Protein AF-A0A1Y6CDS1-F1 (afdb_monomer_lite)

pLDDT: mean 72.77, std 28.08, range [21.25, 98.88]

InterPro domains:
  IPR047794 Peptidase C45-like [NF040521] (581-925)

Secondary structure (DSSP, 8-state):
-----S-SSSSSSSSSSSS--------------------PPP------------------------------------------TT-----------------------------------------------------------------------------PPPPPPPBTTB-TT-EEEEEEES-SEE-TT----EEEEEEEEETTEEPPPSSS--BS--EEPPPPPPPP-SSS-TT-EEEEEEES-SEE-TT----EEEEEEEEETTEEPPPSSS--BS--EEPPPP-PPPBTTBPTT-EEEEEEES-SEEEBTBPPPEEEEEEEEETTEEPPPSSS--BS--EEE--------------TT-PPPEEEEE--SS-TT----EEEEE--SS---TT-TTSS----------S-PPP-EEEEETTEEEEE-BSSS-B-----------PPPTHHHHTTSSSS----------TT-PPPP-S-----------PPPPPBTTBPTT-EEEEEEES-SEE-TT----EEEEEEEEETTEEEE-SS--BS--EE---TT-SEEEEE-SSSEEEEEEGGG---HHHHHHHHHHHHHHH-TTHHHHHHHHHHHHHTTS-HHHHHHHHHHHHHHS-HHHHHHHHHHHTTS---S--TTSS---HHHHHHHHTHHHH---EEEEEEE-GGGBTTSS-EEEEEEE----TT-HHHH-EEEEEEEETTEEEEEEEETT--S-SEEEETT--EEEEEE----PPP--TT-B-HHHHHHHHHHH--SHHHHHHHHH-TT--BSS-EEEEEE-SS-EEEEEE----SSS---EEEE-TTPPBGGG-----TTEEEE-SS--BTTS---STT-HHHHHHHHHHHHHHHHHHTTSSBPHHHHHHHHT--SSSS---GGGT-SS-TTEEEEEEEETTTTEEEEEE--SSSPPSSPPPEEE----

Organism: NCBI:txid1513793

Radius of gyration: 52.81 Å; chains: 1; bounding box: 143×82×189 Å

Foldseek 3Di:
DDDDDPPDDPPPPPPPPDDDDDDDDDDDDDDDDDDDDDDDDDDDDDDDDDDDDDDDDDDDDDDDDDDDDDDDDDDDDDDDDDDDPPDDDDDDDDDDDDDDDDDDDDDDDDDDDDDDDDDDDDDDDDDDDDDDDDDDDDDDDDDDDDDDDDDDDDDDDDDDDDPDDPDADAQVPARAFGKDKAKAWQDQEAEAPDDTDIDIWIWHDHRNDTHPTPDDGDHRHYYYDDDPQQDAQVPHRAFGKDKAKAWQDQEDEAVDDTDIDIWIWHHGRNDIDPIPDDGDHRHYYHDDDPQQDAQVPHGAFGKDKAKAWQDQEDEPPDDTDIDIWMWGDHRNDIHPTPDDGDHRHYYHDYPPPPPPPPPDDDDPDDDDWDWDWDDDPPDPPDPDIDIDTDDDPDDDDPPPPPPDPDDDDDDDDDDPDADWDWDDDPFFTFTWGDDDPDTDGDDDTDGDDDDDDPVVVVVVPPDDDDPDPDDDDDDDDDDDDDDDDDDDDDDDDDDDQAAQVVHDQFDKDKAKAFQDQEDEVPDDTDIDIWMFGTGRRDTDTDDDGDHNHYYYPDPPLQQWDWDDPVQATEIEGHVVSVDALLQSLQSLLLVCCSVPVLLFQLLLLQCCQQDVVDDVVVLLVLLVLQLVLDDPSVNSSLNSNQVNWDDDDPDRNPSGAHSSSLSCVLLVVLPGQWWKKKKWFAAQQAPLNFIKIKIWTQGDLGPVSSQLVFFYWYWYHDDVKIKIAGGGRSHDFHQWMAIPLRKIKHKHAAALPDDFDRHLAYRLRRLLVVCSRPDRAQVSSLVSSQPPNHHHRGFIWMWIGAGGATWIFGQQCDDPDQLRGTDIGGLCAQFPPPDDNPDPRMDIDINYDTHPSHRGPPVPQLLRVLLVVLLSVLSVVVVVVPHQYLVSSVCNQLDDDDDFADDSSNNGNDHPRGQKMWIANNNVRWIWMFGDNDPDRDSDTDIDTDPRDD

Structure (mmCIF, N/CA/C/O backbone):
data_AF-A0A1Y6CDS1-F1
#
_entry.id   AF-A0A1Y6CDS1-F1
#
loop_
_atom_site.group_PDB
_atom_site.id
_atom_site.type_symbol
_atom_site.label_atom_id
_atom_site.label_alt_id
_atom_site.label_comp_id
_atom_site.label_asym_id
_atom_site.label_entity_id
_atom_site.label_seq_id
_atom_site.pdbx_PDB_ins_code
_atom_site.Cartn_x
_atom_site.Cartn_y
_atom_site.Cartn_z
_atom_site.occupancy
_atom_site.B_iso_or_equiv
_atom_site.auth_seq_id
_atom_site.auth_comp_id
_atom_site.auth_asym_id
_atom_site.auth_atom_id
_atom_site.pdbx_PDB_model_num
ATOM 1 N N . MET A 1 1 ? 65.192 -17.144 19.925 1.00 30.67 1 MET A N 1
ATOM 2 C CA . MET A 1 1 ? 65.001 -17.007 18.468 1.00 30.67 1 MET A CA 1
ATOM 3 C C . MET A 1 1 ? 63.596 -17.455 18.135 1.00 30.67 1 MET A C 1
ATOM 5 O O . MET A 1 1 ? 63.322 -18.624 18.333 1.00 30.67 1 MET A O 1
ATOM 9 N N . ASN A 1 2 ? 62.664 -16.650 17.655 1.00 31.05 2 ASN A N 1
ATOM 10 C CA . ASN A 1 2 ? 62.454 -15.200 17.602 1.00 31.05 2 ASN A CA 1
ATOM 11 C C . ASN A 1 2 ? 60.965 -15.099 17.187 1.00 31.05 2 ASN A C 1
ATOM 13 O O . ASN A 1 2 ? 60.544 -15.869 16.333 1.00 31.05 2 ASN A O 1
ATOM 17 N N . LEU A 1 3 ? 60.076 -14.391 17.891 1.00 29.58 3 LEU A N 1
ATOM 18 C CA . LEU A 1 3 ? 59.946 -12.927 17.916 1.00 29.58 3 LEU A CA 1
ATOM 19 C C . LEU A 1 3 ? 59.874 -12.325 16.499 1.00 29.58 3 LEU A C 1
ATOM 21 O O . LEU A 1 3 ? 60.777 -12.537 15.702 1.00 29.58 3 LEU A O 1
ATOM 25 N N . LEU A 1 4 ? 58.842 -11.501 16.283 1.00 28.30 4 LEU A N 1
ATOM 26 C CA . LEU A 1 4 ? 58.468 -10.733 15.081 1.00 28.30 4 LEU A CA 1
ATOM 27 C C . LEU A 1 4 ? 57.552 -11.434 14.064 1.00 28.30 4 LEU A C 1
ATOM 29 O O . LEU A 1 4 ? 58.023 -12.067 13.132 1.00 28.30 4 LEU A O 1
ATOM 33 N N . GLN A 1 5 ? 56.246 -11.159 14.162 1.00 34.09 5 GLN A N 1
ATOM 34 C CA . GLN A 1 5 ? 55.555 -10.303 13.177 1.00 34.09 5 GLN A CA 1
ATOM 35 C C . GLN A 1 5 ? 54.137 -9.929 13.661 1.00 34.09 5 GLN A C 1
ATOM 37 O O . GLN A 1 5 ? 53.120 -10.347 13.127 1.00 34.09 5 GLN A O 1
ATOM 42 N N . LYS A 1 6 ? 54.089 -9.091 14.705 1.00 34.03 6 LYS A N 1
ATOM 43 C CA . LYS A 1 6 ? 52.921 -8.260 15.067 1.00 34.03 6 LYS A CA 1
ATOM 44 C C . LYS A 1 6 ? 53.262 -6.757 15.059 1.00 34.03 6 LYS A C 1
ATOM 46 O O . LYS A 1 6 ? 52.641 -5.968 15.752 1.00 34.03 6 LYS A O 1
ATOM 51 N N . TYR A 1 7 ? 54.254 -6.350 14.263 1.00 37.78 7 TYR A N 1
ATOM 52 C CA . TYR A 1 7 ? 54.673 -4.948 14.127 1.00 37.78 7 TYR A CA 1
ATOM 53 C C . TYR A 1 7 ? 55.080 -4.628 12.680 1.00 37.78 7 TYR A C 1
ATOM 55 O O . TYR A 1 7 ? 56.269 -4.543 12.401 1.00 37.78 7 TYR A O 1
ATOM 63 N N . VAL A 1 8 ? 54.114 -4.465 11.762 1.00 34.59 8 VAL A N 1
ATOM 64 C CA . VAL A 1 8 ? 54.304 -3.759 10.466 1.00 34.59 8 VAL A CA 1
ATOM 65 C C . VAL A 1 8 ? 53.003 -3.063 10.006 1.00 34.59 8 VAL A C 1
ATOM 67 O O . VAL A 1 8 ? 52.673 -3.074 8.831 1.00 34.59 8 VAL A O 1
ATOM 70 N N . PHE A 1 9 ? 52.222 -2.448 10.903 1.00 32.97 9 PHE A N 1
ATOM 71 C CA . PHE A 1 9 ? 51.027 -1.685 10.471 1.00 32.97 9 PHE A CA 1
ATOM 72 C C . PHE A 1 9 ? 50.912 -0.268 11.048 1.00 32.97 9 PHE A C 1
ATOM 74 O O . PHE A 1 9 ? 49.863 0.354 10.968 1.00 32.97 9 PHE A O 1
ATOM 81 N N . VAL A 1 10 ? 52.006 0.280 11.592 1.00 32.72 10 VAL A N 1
ATOM 82 C CA . VAL A 1 10 ? 52.036 1.654 12.146 1.00 32.72 10 VAL A CA 1
ATOM 83 C C . VAL A 1 10 ? 53.147 2.521 11.518 1.00 32.72 10 VAL A C 1
ATOM 85 O O . VAL A 1 10 ? 53.391 3.640 11.942 1.00 32.72 10 VAL A O 1
ATOM 88 N N . ALA A 1 11 ? 53.803 2.059 10.448 1.00 31.08 11 ALA A N 1
ATOM 89 C CA . ALA A 1 11 ? 54.889 2.807 9.793 1.00 31.08 11 ALA A CA 1
ATOM 90 C C . ALA A 1 11 ? 54.659 3.091 8.296 1.00 31.08 11 ALA A C 1
ATOM 92 O O . ALA A 1 11 ? 55.613 3.364 7.578 1.00 31.08 11 ALA A O 1
ATOM 93 N N . LEU A 1 12 ? 53.407 3.044 7.824 1.00 33.62 12 LEU A N 1
ATOM 94 C CA . LEU A 1 12 ? 53.051 3.336 6.423 1.00 33.62 12 LEU A CA 1
ATOM 95 C C . LEU A 1 12 ? 51.894 4.338 6.266 1.00 33.62 12 LEU A C 1
ATOM 97 O O . LEU A 1 12 ? 51.407 4.540 5.162 1.00 33.62 12 LEU A O 1
ATOM 101 N N . LEU A 1 13 ? 51.498 5.014 7.353 1.00 31.75 13 LEU A N 1
ATOM 102 C CA . LEU A 1 13 ? 50.462 6.059 7.334 1.00 31.75 13 LEU A CA 1
ATOM 103 C C . LEU A 1 13 ? 50.968 7.457 7.743 1.00 31.75 13 LEU A C 1
ATOM 105 O O . LEU A 1 13 ? 50.176 8.361 7.972 1.00 31.75 13 LEU A O 1
ATOM 109 N N . MET A 1 14 ? 52.289 7.651 7.829 1.00 31.33 14 MET A N 1
ATOM 110 C CA . MET A 1 14 ? 52.924 8.929 8.199 1.00 31.33 14 MET A CA 1
ATOM 111 C C . MET A 1 14 ? 53.945 9.378 7.140 1.00 31.33 14 MET A C 1
ATOM 113 O O . MET A 1 14 ? 55.064 9.765 7.464 1.00 31.33 14 MET A O 1
ATOM 117 N N . SER A 1 15 ? 53.570 9.299 5.858 1.00 33.44 15 SER A N 1
ATOM 118 C CA . SER A 1 15 ? 54.351 9.888 4.755 1.00 33.44 15 SER A CA 1
ATOM 119 C C . SER A 1 15 ? 53.526 10.326 3.531 1.00 33.44 15 SER A C 1
ATOM 121 O O . SER A 1 15 ? 54.093 10.463 2.454 1.00 33.44 15 SER A O 1
ATOM 123 N N . VAL A 1 16 ? 52.209 10.559 3.659 1.00 35.75 16 VAL A N 1
ATOM 124 C CA . VAL A 1 16 ? 51.350 11.026 2.535 1.00 35.75 16 VAL A CA 1
ATOM 125 C C . VAL A 1 16 ? 50.538 12.287 2.891 1.00 35.75 16 VAL A C 1
ATOM 127 O O . VAL A 1 16 ? 49.523 12.588 2.283 1.00 35.75 16 VAL A O 1
ATOM 130 N N . LEU A 1 17 ? 50.991 13.088 3.861 1.00 31.84 17 LEU A N 1
ATOM 131 C CA . LEU A 1 17 ? 50.391 14.402 4.153 1.00 31.84 17 LEU A CA 1
ATOM 132 C C . LEU A 1 17 ? 51.458 15.482 4.369 1.00 31.84 17 LEU A C 1
ATOM 134 O O . LEU A 1 17 ? 51.485 16.168 5.387 1.00 31.84 17 LEU A O 1
ATOM 138 N N . SER A 1 18 ? 52.352 15.646 3.392 1.00 36.25 18 SER A N 1
ATOM 139 C CA . SER A 1 18 ? 53.103 16.897 3.243 1.00 36.25 18 SER A CA 1
ATOM 140 C C . SER A 1 18 ? 53.527 17.135 1.793 1.00 36.25 18 SER A C 1
ATOM 142 O O . SER A 1 18 ? 54.712 17.121 1.495 1.00 36.25 18 SER A O 1
ATOM 144 N N . GLU A 1 19 ? 52.577 17.338 0.881 1.00 33.22 19 GLU A N 1
ATOM 145 C CA . GLU A 1 19 ? 52.862 17.947 -0.428 1.00 33.22 19 GLU A CA 1
ATOM 146 C C . GLU A 1 19 ? 51.554 18.308 -1.143 1.00 33.22 19 GLU A C 1
ATOM 148 O O . GLU A 1 19 ? 51.016 17.513 -1.904 1.00 33.22 19 GLU A O 1
ATOM 153 N N . SER A 1 20 ? 50.992 19.485 -0.840 1.00 30.84 20 SER A N 1
ATOM 154 C CA . SER A 1 20 ? 50.128 20.280 -1.744 1.00 30.84 20 SER A CA 1
ATOM 155 C C . SER A 1 20 ? 49.550 21.492 -1.005 1.00 30.84 20 SER A C 1
ATOM 157 O O . SER A 1 20 ? 48.398 21.536 -0.594 1.00 30.84 20 SER A O 1
ATOM 159 N N . LEU A 1 21 ? 50.386 22.513 -0.821 1.00 31.80 21 LEU A N 1
ATOM 160 C CA . LEU A 1 21 ? 49.933 23.868 -0.501 1.00 31.80 21 LEU A CA 1
ATOM 161 C C . LEU A 1 21 ? 50.878 24.851 -1.188 1.00 31.80 21 LEU A C 1
ATOM 163 O O . LEU A 1 21 ? 51.827 25.362 -0.595 1.00 31.80 21 LEU A O 1
ATOM 167 N N . THR A 1 22 ? 50.666 25.068 -2.487 1.00 31.73 22 THR A N 1
ATOM 168 C CA . THR A 1 22 ? 51.135 26.275 -3.181 1.00 31.73 22 THR A CA 1
ATOM 169 C C . THR A 1 22 ? 50.365 26.490 -4.485 1.00 31.73 22 THR A C 1
ATOM 171 O O . THR A 1 22 ? 50.250 25.568 -5.283 1.00 31.73 22 THR A O 1
ATOM 174 N N . ALA A 1 23 ? 49.942 27.746 -4.688 1.00 29.72 23 ALA A N 1
ATOM 175 C CA . ALA A 1 23 ? 49.238 28.328 -5.841 1.00 29.72 23 ALA A CA 1
ATOM 176 C C . ALA A 1 23 ? 47.753 27.913 -5.976 1.00 29.72 23 ALA A C 1
ATOM 178 O O . ALA A 1 23 ? 47.429 26.744 -5.904 1.00 29.72 23 ALA A O 1
ATOM 179 N N . GLN A 1 24 ? 46.783 28.812 -6.159 1.00 29.00 24 GLN A N 1
ATOM 180 C CA . GLN A 1 24 ? 46.848 30.111 -6.822 1.00 29.00 24 GLN A CA 1
ATOM 181 C C . GLN A 1 24 ? 45.654 30.978 -6.387 1.00 29.00 24 GLN A C 1
ATOM 183 O O . GLN A 1 24 ? 44.514 30.526 -6.381 1.00 29.00 24 GLN A O 1
ATOM 188 N N . ASN A 1 25 ? 45.938 32.236 -6.050 1.00 34.72 25 ASN A N 1
ATOM 189 C CA . ASN A 1 25 ? 44.962 33.319 -6.090 1.00 34.72 25 ASN A CA 1
ATOM 190 C C . ASN A 1 25 ? 44.491 33.506 -7.535 1.00 34.72 25 ASN A C 1
ATOM 192 O O . ASN A 1 25 ? 45.342 33.605 -8.416 1.00 34.72 25 ASN A O 1
ATOM 196 N N . ASN A 1 26 ? 43.184 33.651 -7.738 1.00 29.58 26 ASN A N 1
ATOM 197 C CA . ASN A 1 26 ? 42.614 34.570 -8.720 1.00 29.58 26 ASN A CA 1
ATOM 198 C C . ASN A 1 26 ? 41.191 34.924 -8.277 1.00 29.58 26 ASN A C 1
ATOM 200 O O . ASN A 1 26 ? 40.305 34.074 -8.234 1.00 29.58 26 ASN A O 1
ATOM 204 N N . SER A 1 27 ? 41.025 36.188 -7.902 1.00 36.16 27 SER A N 1
ATOM 205 C CA . SER A 1 27 ? 39.757 36.897 -7.946 1.00 36.16 27 SER A CA 1
ATOM 206 C C . SER A 1 27 ? 39.415 37.189 -9.408 1.00 36.16 27 SER A C 1
ATOM 208 O O . SER A 1 27 ? 40.322 37.452 -10.196 1.00 36.16 27 SER A O 1
ATOM 210 N N . ASP A 1 28 ? 38.137 37.118 -9.770 1.00 33.81 28 ASP A N 1
ATOM 211 C CA . ASP A 1 28 ? 37.371 38.242 -10.329 1.00 33.81 28 ASP A CA 1
ATOM 212 C C . ASP A 1 28 ? 36.031 37.749 -10.905 1.00 33.81 28 ASP A C 1
ATOM 214 O O . ASP A 1 28 ? 35.936 36.662 -11.466 1.00 33.81 28 ASP A O 1
ATOM 218 N N . ASP A 1 29 ? 35.025 38.610 -10.742 1.00 36.62 29 ASP A N 1
ATOM 219 C CA . ASP A 1 29 ? 33.719 38.657 -11.408 1.00 36.62 29 ASP A CA 1
ATOM 220 C C . ASP A 1 29 ? 32.744 37.480 -11.261 1.00 36.62 29 ASP A C 1
ATOM 222 O O . ASP A 1 29 ? 32.836 36.466 -11.942 1.00 36.62 29 ASP A O 1
ATOM 226 N N . LEU A 1 30 ? 31.690 37.719 -10.472 1.00 31.25 30 LEU A N 1
ATOM 227 C CA . LEU A 1 30 ? 30.304 37.518 -10.910 1.00 31.25 30 LEU A CA 1
ATOM 228 C C . LEU A 1 30 ? 29.365 38.299 -9.978 1.00 31.25 30 LEU A C 1
ATOM 230 O O . LEU A 1 30 ? 29.076 37.905 -8.850 1.00 31.25 30 LEU A O 1
ATOM 234 N N . SER A 1 31 ? 28.915 39.451 -10.467 1.00 36.12 31 SER A N 1
ATOM 235 C CA . SER A 1 31 ? 27.817 40.228 -9.902 1.00 36.12 31 SER A CA 1
ATOM 236 C C . SER A 1 31 ? 26.490 39.486 -10.088 1.00 36.12 31 SER A C 1
ATOM 238 O O . SER A 1 31 ? 26.097 39.223 -11.227 1.00 36.12 31 SER A O 1
ATOM 240 N N . LEU A 1 32 ? 25.771 39.224 -8.996 1.00 32.91 32 LEU A N 1
ATOM 241 C CA . LEU A 1 32 ? 24.348 38.881 -9.017 1.00 32.91 32 LEU A CA 1
ATOM 242 C C . LEU A 1 32 ? 23.558 39.920 -8.203 1.00 32.91 32 LEU A C 1
ATOM 244 O O . LEU A 1 32 ? 24.098 40.449 -7.229 1.00 32.91 32 LEU A O 1
ATOM 248 N N . PRO A 1 33 ? 22.331 40.265 -8.629 1.00 42.03 33 PRO A N 1
ATOM 249 C CA . PRO A 1 33 ? 21.587 41.386 -8.079 1.00 42.03 33 PRO A CA 1
ATOM 250 C C . PRO A 1 33 ? 20.858 41.025 -6.780 1.00 42.03 33 PRO A C 1
ATOM 252 O O . PRO A 1 33 ? 20.282 39.946 -6.650 1.00 42.03 33 PRO A O 1
ATOM 255 N N . ASP A 1 34 ? 20.865 41.987 -5.858 1.00 33.12 34 ASP A N 1
ATOM 256 C CA . ASP A 1 34 ? 19.945 42.088 -4.729 1.00 33.12 34 ASP A CA 1
ATOM 257 C C . ASP A 1 34 ? 18.492 42.052 -5.226 1.00 33.12 34 ASP A C 1
ATOM 259 O O . ASP A 1 34 ? 18.121 42.843 -6.094 1.00 33.12 34 ASP A O 1
ATOM 263 N N . ASP A 1 35 ? 17.668 41.156 -4.679 1.00 36.34 35 ASP A N 1
ATOM 264 C CA . ASP A 1 35 ? 16.498 41.562 -3.892 1.00 36.34 35 ASP A CA 1
ATOM 265 C C . ASP A 1 35 ? 15.653 40.360 -3.418 1.00 36.34 35 ASP A C 1
ATOM 267 O O . ASP A 1 35 ? 15.370 39.420 -4.154 1.00 36.34 35 ASP A O 1
ATOM 271 N N . GLN A 1 36 ? 15.168 40.504 -2.180 1.00 36.31 36 GLN A N 1
ATOM 272 C CA . GLN A 1 36 ? 14.103 39.754 -1.494 1.00 36.31 36 GLN A CA 1
ATOM 273 C C . GLN A 1 36 ? 14.438 38.346 -0.982 1.00 36.31 36 GLN A C 1
ATOM 275 O O . GLN A 1 36 ? 14.423 37.379 -1.720 1.00 36.31 36 GLN A O 1
ATOM 280 N N . PHE A 1 37 ? 14.632 38.227 0.335 1.00 32.88 37 PHE A N 1
ATOM 281 C CA . PHE A 1 37 ? 13.743 37.462 1.224 1.00 32.88 37 PHE A CA 1
ATOM 282 C C . PHE A 1 37 ? 14.155 37.731 2.680 1.00 32.88 37 PHE A C 1
ATOM 284 O O . PHE A 1 37 ? 15.256 37.403 3.116 1.00 32.88 37 PHE A O 1
ATOM 291 N N . GLY A 1 38 ? 13.266 38.377 3.437 1.00 34.47 38 GLY A N 1
ATOM 292 C CA . GLY A 1 38 ? 13.415 38.541 4.878 1.00 34.47 38 GLY A CA 1
ATOM 293 C C . GLY A 1 38 ? 12.983 37.269 5.602 1.00 34.47 38 GLY A C 1
ATOM 294 O O . GLY A 1 38 ? 11.814 36.899 5.537 1.00 34.47 38 GLY A O 1
ATOM 295 N N . ALA A 1 39 ? 13.907 36.640 6.326 1.00 31.64 39 ALA A N 1
ATOM 296 C CA . ALA A 1 39 ? 13.623 35.594 7.305 1.00 31.64 39 ALA A CA 1
ATOM 297 C C . ALA A 1 39 ? 14.321 35.932 8.641 1.00 31.64 39 ALA A C 1
ATOM 299 O O . ALA A 1 39 ? 15.433 36.470 8.628 1.00 31.64 39 ALA A O 1
ATOM 300 N N . PRO A 1 40 ? 13.685 35.679 9.801 1.00 40.97 40 PRO A N 1
ATOM 301 C CA . PRO A 1 40 ? 14.217 36.083 11.097 1.00 40.97 40 PRO A CA 1
ATOM 302 C C . PRO A 1 40 ? 15.314 35.131 11.601 1.00 40.97 40 PRO A C 1
ATOM 304 O O . PRO A 1 40 ? 15.153 33.914 11.634 1.00 40.97 40 PRO A O 1
ATOM 307 N N . LEU A 1 41 ? 16.422 35.726 12.047 1.00 26.31 41 LEU A N 1
ATOM 308 C CA . LEU A 1 41 ? 17.552 35.078 12.713 1.00 26.31 41 LEU A CA 1
ATOM 309 C C . LEU A 1 41 ? 17.156 34.552 14.105 1.00 26.31 41 LEU A C 1
ATOM 311 O O . LEU A 1 41 ? 16.837 35.339 14.998 1.00 26.31 41 LEU A O 1
ATOM 315 N N . TYR A 1 42 ? 17.273 33.240 14.321 1.00 28.17 42 TYR A N 1
ATOM 316 C CA . TYR A 1 42 ? 17.387 32.653 15.659 1.00 28.17 42 TYR A CA 1
ATOM 317 C C . TYR A 1 42 ? 18.858 32.652 16.100 1.00 28.17 42 TYR A C 1
ATOM 319 O O . TYR A 1 42 ? 19.731 32.094 15.439 1.00 28.17 42 TYR A O 1
ATOM 327 N N . ASN A 1 43 ? 19.128 33.290 17.240 1.00 27.78 43 ASN A N 1
ATOM 328 C CA . ASN A 1 43 ? 20.427 33.286 17.910 1.00 27.78 43 ASN A CA 1
ATOM 329 C C . ASN A 1 43 ? 20.714 31.903 18.518 1.00 27.78 43 ASN A C 1
ATOM 331 O O . ASN A 1 43 ? 20.056 31.503 19.479 1.00 27.78 43 ASN A O 1
ATOM 335 N N . LEU A 1 44 ? 21.741 31.213 18.016 1.00 26.14 44 LEU A N 1
ATOM 336 C CA . LEU A 1 44 ? 22.298 30.012 18.636 1.00 26.14 44 LEU A CA 1
ATOM 337 C C . LEU A 1 44 ? 23.399 30.418 19.630 1.00 26.14 44 LEU A C 1
ATOM 339 O O . LEU A 1 44 ? 24.483 30.862 19.249 1.00 26.14 44 LEU A O 1
ATOM 343 N N . ALA A 1 45 ? 23.113 30.285 20.924 1.00 26.84 45 ALA A N 1
ATOM 344 C CA . ALA A 1 45 ? 24.087 30.487 21.988 1.00 26.84 45 ALA A CA 1
ATOM 345 C C . ALA A 1 45 ? 24.984 29.247 22.127 1.00 26.84 45 ALA A C 1
ATOM 347 O O . ALA A 1 45 ? 24.556 28.200 22.608 1.00 26.84 45 ALA A O 1
ATOM 348 N N . ILE A 1 46 ? 26.253 29.384 21.745 1.00 26.84 46 ILE A N 1
ATOM 349 C CA . ILE A 1 46 ? 27.305 28.399 22.009 1.00 26.84 46 ILE A CA 1
ATOM 350 C C . ILE A 1 46 ? 27.655 28.456 23.503 1.00 26.84 46 ILE A C 1
ATOM 352 O O . ILE A 1 46 ? 28.240 29.434 23.974 1.00 26.84 46 ILE A O 1
ATOM 356 N N . ARG A 1 47 ? 27.335 27.395 24.256 1.00 25.98 47 ARG A N 1
ATOM 357 C CA . ARG A 1 47 ? 27.979 27.109 25.547 1.00 25.98 47 ARG A CA 1
ATOM 358 C C . ARG A 1 47 ? 28.993 25.992 25.372 1.00 25.98 47 ARG A C 1
ATOM 360 O O . ARG A 1 47 ? 28.668 24.858 25.054 1.00 25.98 47 ARG A O 1
ATOM 367 N N . ASN A 1 48 ? 30.231 26.384 25.612 1.00 27.97 48 ASN A N 1
ATOM 368 C CA . ASN A 1 48 ? 31.443 25.599 25.562 1.00 27.97 48 ASN A CA 1
ATOM 369 C C . ASN A 1 48 ? 31.762 25.153 26.999 1.00 27.97 48 ASN A C 1
ATOM 371 O O . ASN A 1 48 ? 32.007 26.020 27.840 1.00 27.97 48 ASN A O 1
ATOM 375 N N . ILE A 1 49 ? 31.734 23.852 27.309 1.00 29.28 49 ILE A N 1
ATOM 376 C CA . ILE A 1 49 ? 32.337 23.305 28.537 1.00 29.28 49 ILE A CA 1
ATOM 377 C C . ILE A 1 49 ? 33.055 21.997 28.197 1.00 29.28 49 ILE A C 1
ATOM 379 O O . ILE A 1 49 ? 32.443 20.986 27.869 1.00 29.28 49 ILE A O 1
ATOM 383 N N . ASN A 1 50 ? 34.379 22.065 28.310 1.00 28.84 50 ASN A N 1
ATOM 384 C CA . ASN A 1 50 ? 35.304 20.944 28.378 1.00 28.84 50 ASN A CA 1
ATOM 385 C C . ASN A 1 50 ? 35.142 20.184 29.703 1.00 28.84 50 ASN A C 1
ATOM 387 O O . ASN A 1 50 ? 35.181 20.821 30.754 1.00 28.84 50 ASN A O 1
ATOM 391 N N . SER A 1 51 ? 35.159 18.849 29.664 1.00 29.94 51 SER A N 1
ATOM 392 C CA . SER A 1 51 ? 35.886 18.043 30.660 1.00 29.94 51 SER A CA 1
ATOM 393 C C . SER A 1 51 ? 36.032 16.585 30.215 1.00 29.94 51 SER A C 1
ATOM 395 O O . SER A 1 51 ? 35.052 15.860 30.074 1.00 29.94 51 SER A O 1
ATOM 397 N N . PHE A 1 52 ? 37.290 16.186 30.025 1.00 31.08 52 PHE A N 1
ATOM 398 C CA . PHE A 1 52 ? 37.791 14.814 29.938 1.00 31.08 52 PHE A CA 1
ATOM 399 C C . PHE A 1 52 ? 37.611 14.068 31.270 1.00 31.08 52 PHE A C 1
ATOM 401 O O . PHE A 1 52 ? 37.902 14.662 32.305 1.00 31.08 52 PHE A O 1
ATOM 408 N N . SER A 1 53 ? 37.307 12.762 31.226 1.00 27.95 53 SER A N 1
ATOM 409 C CA . SER A 1 53 ? 38.236 11.704 31.685 1.00 27.95 53 SER A CA 1
ATOM 410 C C . SER A 1 53 ? 37.639 10.284 31.573 1.00 27.95 53 SER A C 1
ATOM 412 O O . SER A 1 53 ? 36.606 10.001 32.166 1.00 27.95 53 SER A O 1
ATOM 414 N N . GLU A 1 54 ? 38.374 9.422 30.863 1.00 27.36 54 GLU A N 1
ATOM 415 C CA . GLU A 1 54 ? 38.686 8.006 31.152 1.00 27.36 54 GLU A CA 1
ATOM 416 C C . GLU A 1 54 ? 37.585 6.923 31.190 1.00 27.36 54 GLU A C 1
ATOM 418 O O . GLU A 1 54 ? 36.883 6.702 32.172 1.00 27.36 54 GLU A O 1
ATOM 423 N N . LEU A 1 55 ? 37.598 6.136 30.107 1.00 25.91 55 LEU A N 1
ATOM 424 C CA . LEU A 1 55 ? 37.145 4.751 29.991 1.00 25.91 55 LEU A CA 1
ATOM 425 C C . LEU A 1 55 ? 38.169 3.784 30.613 1.00 25.91 55 LEU A C 1
ATOM 427 O O . LEU A 1 55 ? 39.353 3.855 30.285 1.00 25.91 55 LEU A O 1
ATOM 431 N N . TRP A 1 56 ? 37.692 2.806 31.387 1.00 25.06 56 TRP A N 1
ATOM 432 C CA . TRP A 1 56 ? 38.380 1.530 31.611 1.00 25.06 56 TRP A CA 1
ATOM 433 C C . TRP A 1 56 ? 37.436 0.362 31.300 1.00 25.06 56 TRP A C 1
ATOM 435 O O . TRP A 1 56 ? 36.304 0.308 31.774 1.00 25.06 56 TRP A O 1
ATOM 445 N N . TYR A 1 57 ? 37.945 -0.558 30.482 1.00 27.17 57 TYR A N 1
ATOM 446 C CA . TYR A 1 57 ? 37.393 -1.871 30.144 1.00 27.17 57 TYR A CA 1
ATOM 447 C C . TYR A 1 57 ? 37.362 -2.803 31.368 1.00 27.17 57 TYR A C 1
ATOM 449 O O . TYR A 1 57 ? 38.335 -2.840 32.119 1.00 27.17 57 TYR A O 1
ATOM 457 N N . PHE A 1 58 ? 36.342 -3.662 31.477 1.00 25.83 58 PHE A N 1
ATOM 458 C CA . PHE A 1 58 ? 36.468 -4.958 32.156 1.00 25.83 58 PHE A CA 1
ATOM 459 C C . PHE A 1 58 ? 35.789 -6.066 31.348 1.00 25.83 58 PHE A C 1
ATOM 461 O O . PHE A 1 58 ? 34.590 -6.039 31.088 1.00 25.83 58 PHE A O 1
ATOM 468 N N . SER A 1 59 ? 36.607 -7.042 30.962 1.00 28.12 59 SER A N 1
ATOM 469 C CA . SER A 1 59 ? 36.223 -8.354 30.457 1.00 28.12 59 SER A CA 1
ATOM 470 C C . SER A 1 59 ? 35.899 -9.302 31.611 1.00 28.12 59 SER A C 1
ATOM 472 O O . SER A 1 59 ? 36.562 -9.285 32.648 1.00 28.12 59 SER A O 1
ATOM 474 N N . SER A 1 60 ? 34.919 -10.164 31.368 1.00 30.45 60 SER A N 1
ATOM 475 C CA . SER A 1 60 ? 34.475 -11.289 32.187 1.00 30.45 60 SER A CA 1
ATOM 476 C C . SER A 1 60 ? 35.569 -12.313 32.497 1.00 30.45 60 SER A C 1
ATOM 478 O O . SER A 1 60 ? 36.291 -12.721 31.588 1.00 30.45 60 SER A O 1
ATOM 480 N N . LEU A 1 61 ? 35.580 -12.812 33.733 1.00 29.67 61 LEU A N 1
ATOM 481 C CA . LEU A 1 61 ? 35.882 -14.198 34.111 1.00 29.67 61 LEU A CA 1
ATOM 482 C C . LEU A 1 61 ? 35.553 -14.354 35.601 1.00 29.67 61 LEU A C 1
ATOM 484 O O . LEU A 1 61 ? 36.072 -13.595 36.409 1.00 29.67 61 LEU A O 1
ATOM 488 N N . ASP A 1 62 ? 34.662 -15.286 35.941 1.00 30.39 62 ASP A N 1
ATOM 489 C CA . ASP A 1 62 ? 34.941 -16.336 36.930 1.00 30.39 62 ASP A CA 1
ATOM 490 C C . ASP A 1 62 ? 33.719 -17.241 37.129 1.00 30.39 62 ASP A C 1
ATOM 492 O O . ASP A 1 62 ? 32.601 -16.794 37.385 1.00 30.39 62 ASP A O 1
ATOM 496 N N . GLY A 1 63 ? 33.966 -18.545 37.006 1.00 28.31 63 GLY A N 1
ATOM 497 C CA . GLY A 1 63 ? 33.120 -19.590 37.561 1.00 28.31 63 GLY A CA 1
ATOM 498 C C . GLY A 1 63 ? 33.617 -19.994 38.948 1.00 28.31 63 GLY A C 1
ATOM 499 O O . GLY A 1 63 ? 34.789 -19.805 39.256 1.00 28.31 63 GLY A O 1
ATOM 500 N N . ILE A 1 64 ? 32.713 -20.561 39.750 1.00 28.28 64 ILE A N 1
ATOM 501 C CA . ILE A 1 64 ? 32.889 -21.689 40.685 1.00 28.28 64 ILE A CA 1
ATOM 502 C C . ILE A 1 64 ? 31.518 -21.905 41.361 1.00 28.28 64 ILE A C 1
ATOM 504 O O . ILE A 1 64 ? 31.008 -21.040 42.070 1.00 28.28 64 ILE A O 1
ATOM 508 N N . GLU A 1 65 ? 30.916 -23.066 41.102 1.00 29.30 65 GLU A N 1
ATOM 509 C CA . GLU A 1 65 ? 29.802 -23.648 41.865 1.00 29.30 65 GLU A CA 1
ATOM 510 C C . GLU A 1 65 ? 30.325 -24.382 43.142 1.00 29.30 65 GLU A C 1
ATOM 512 O O . GLU A 1 65 ? 31.522 -24.353 43.425 1.00 29.30 65 GLU A O 1
ATOM 517 N N . PRO A 1 66 ? 29.523 -25.199 43.857 1.00 48.38 66 PRO A N 1
ATOM 518 C CA . PRO A 1 66 ? 28.505 -24.834 44.846 1.00 48.38 66 PRO A CA 1
ATOM 519 C C . PRO A 1 66 ? 28.788 -25.561 46.188 1.00 48.38 66 PRO A C 1
ATOM 521 O O . PRO A 1 66 ? 29.717 -26.357 46.262 1.00 48.38 66 PRO A O 1
ATOM 524 N N . LEU A 1 67 ? 27.980 -25.378 47.248 1.00 24.62 67 LEU A N 1
ATOM 525 C CA . LEU A 1 67 ? 27.723 -26.458 48.231 1.00 24.62 67 LEU A CA 1
ATOM 526 C C . LEU A 1 67 ? 26.579 -26.155 49.221 1.00 24.62 67 LEU A C 1
ATOM 528 O O . LEU A 1 67 ? 26.660 -25.277 50.072 1.00 24.62 67 LEU A O 1
ATOM 532 N N . SER A 1 68 ? 25.557 -27.007 49.099 1.00 25.73 68 SER A N 1
ATOM 533 C CA . SER A 1 68 ? 24.675 -27.602 50.115 1.00 25.73 68 SER A CA 1
ATOM 534 C C . SER A 1 68 ? 23.894 -26.727 51.105 1.00 25.73 68 SER A C 1
ATOM 536 O O . SER A 1 68 ? 24.411 -26.247 52.111 1.00 25.73 68 SER A O 1
ATOM 538 N N . VAL A 1 69 ? 22.573 -26.763 50.918 1.00 26.81 69 VAL A N 1
ATOM 539 C CA . VAL A 1 69 ? 21.556 -26.670 51.972 1.00 26.81 69 VAL A CA 1
ATOM 540 C C . VAL A 1 69 ? 21.272 -28.080 52.507 1.00 26.81 69 VAL A C 1
ATOM 542 O O . VAL A 1 69 ? 20.994 -28.984 51.718 1.00 26.81 69 VAL A O 1
ATOM 545 N N . ARG A 1 70 ? 21.271 -28.262 53.836 1.00 25.31 70 ARG A N 1
ATOM 546 C CA . ARG A 1 70 ? 20.467 -29.292 54.517 1.00 25.31 70 ARG A CA 1
ATOM 547 C C . ARG A 1 70 ? 20.123 -28.914 55.964 1.00 25.31 70 ARG A C 1
ATOM 549 O O . ARG A 1 70 ? 21.004 -28.637 56.764 1.00 25.31 70 ARG A O 1
ATOM 556 N N . GLU A 1 71 ? 18.817 -29.005 56.218 1.00 27.64 71 GLU A N 1
ATOM 557 C CA . GLU A 1 71 ? 18.107 -29.455 57.429 1.00 27.64 71 GLU A CA 1
ATOM 558 C C . GLU A 1 71 ? 18.305 -28.743 58.784 1.00 27.64 71 GLU A C 1
ATOM 560 O O . GLU A 1 71 ? 19.319 -28.892 59.453 1.00 27.64 71 GLU A O 1
ATOM 565 N N . GLY A 1 72 ? 17.189 -28.199 59.298 1.00 24.55 72 GLY A N 1
ATOM 566 C CA . GLY A 1 72 ? 16.628 -28.729 60.548 1.00 24.55 72 GLY A CA 1
ATOM 567 C C . GLY A 1 72 ? 16.402 -27.763 61.722 1.00 24.55 72 GLY A C 1
ATOM 568 O O . GLY A 1 72 ? 17.342 -27.246 62.307 1.00 24.55 72 GLY A O 1
ATOM 569 N N . ALA A 1 73 ? 15.137 -27.732 62.161 1.00 24.22 73 ALA A N 1
ATOM 570 C CA . ALA A 1 73 ? 14.646 -27.552 63.536 1.00 24.22 73 ALA A CA 1
ATOM 571 C C . ALA A 1 73 ? 14.275 -26.147 64.075 1.00 24.22 73 ALA A C 1
ATOM 573 O O . ALA A 1 73 ? 15.008 -25.167 64.025 1.00 24.22 73 ALA A O 1
ATOM 574 N N . SER A 1 74 ? 13.076 -26.150 64.665 1.00 33.16 74 SER A N 1
ATOM 575 C CA . SER A 1 74 ? 12.307 -25.120 65.369 1.00 33.16 74 SER A CA 1
ATOM 576 C C . SER A 1 74 ? 12.926 -24.607 66.672 1.00 33.16 74 SER A C 1
ATOM 578 O O . SER A 1 74 ? 13.353 -25.450 67.458 1.00 33.16 74 SER A O 1
ATOM 580 N N . ILE A 1 75 ? 12.775 -23.308 66.994 1.00 27.06 75 ILE A N 1
ATOM 581 C CA . ILE A 1 75 ? 12.597 -22.772 68.369 1.00 27.06 75 ILE A CA 1
ATOM 582 C C . ILE A 1 75 ? 11.739 -21.481 68.327 1.00 27.06 75 ILE A C 1
ATOM 584 O O . ILE A 1 75 ? 11.805 -20.706 67.379 1.00 27.06 75 ILE A O 1
ATOM 588 N N . ALA A 1 76 ? 10.913 -21.301 69.361 1.00 27.39 76 ALA A N 1
ATOM 589 C CA . ALA A 1 76 ? 9.953 -20.226 69.625 1.00 27.39 76 ALA A CA 1
ATOM 590 C C . ALA A 1 76 ? 10.549 -18.883 70.133 1.00 27.39 76 ALA A C 1
ATOM 592 O O . ALA A 1 76 ? 11.702 -18.834 70.556 1.00 27.39 76 ALA A O 1
ATOM 593 N N . SER A 1 77 ? 9.673 -17.860 70.243 1.00 30.33 77 SER A N 1
ATOM 594 C CA . SER A 1 77 ? 9.817 -16.522 70.890 1.00 30.33 77 SER A CA 1
ATOM 595 C C . SER A 1 77 ? 10.687 -15.496 70.135 1.00 30.33 77 SER A C 1
ATOM 597 O O . SER A 1 77 ? 11.664 -15.873 69.514 1.00 30.33 77 SER A O 1
ATOM 599 N N . GLY A 1 78 ? 10.450 -14.180 70.090 1.00 26.38 78 GLY A N 1
ATOM 600 C CA . GLY A 1 78 ? 9.533 -13.263 70.770 1.00 26.38 78 GLY A CA 1
ATOM 601 C C . GLY A 1 78 ? 10.190 -11.863 70.834 1.00 26.38 78 GLY A C 1
ATOM 602 O O . GLY A 1 78 ? 11.143 -11.693 71.577 1.00 26.38 78 GLY A O 1
ATOM 603 N N . VAL A 1 79 ? 9.678 -10.905 70.044 1.00 27.50 79 VAL A N 1
ATOM 604 C CA . VAL A 1 79 ? 9.726 -9.415 70.140 1.00 27.50 79 VAL A CA 1
ATOM 605 C C . VAL A 1 79 ? 11.073 -8.664 70.339 1.00 27.50 79 VAL A C 1
ATOM 607 O O . VAL A 1 79 ? 11.720 -8.764 71.378 1.00 27.50 79 VAL A O 1
ATOM 610 N N . ARG A 1 80 ? 11.380 -7.733 69.409 1.00 26.83 80 ARG A N 1
ATOM 611 C CA . ARG A 1 80 ? 12.192 -6.501 69.606 1.00 26.83 80 ARG A CA 1
ATOM 612 C C . ARG A 1 80 ? 11.695 -5.362 68.684 1.00 26.83 80 ARG A C 1
ATOM 614 O O . ARG A 1 80 ? 11.224 -5.640 67.587 1.00 26.83 80 ARG A O 1
ATOM 621 N N . LEU A 1 81 ? 11.772 -4.117 69.173 1.00 27.62 81 LEU A N 1
ATOM 622 C CA . LEU A 1 81 ? 11.319 -2.834 68.579 1.00 27.62 81 LEU A CA 1
ATOM 623 C C . LEU A 1 81 ? 12.523 -1.935 68.203 1.00 27.62 81 LEU A C 1
ATOM 625 O O . LEU A 1 81 ? 13.638 -2.346 68.512 1.00 27.62 81 LEU A O 1
ATOM 629 N N . GLU A 1 82 ? 12.246 -0.741 67.624 1.00 27.28 82 GLU A N 1
ATOM 630 C CA . GLU A 1 82 ? 13.039 0.531 67.493 1.00 27.28 82 GLU A CA 1
ATOM 631 C C . GLU A 1 82 ? 13.108 1.031 66.020 1.00 27.28 82 GLU A C 1
ATOM 633 O O . GLU A 1 82 ? 13.289 0.202 65.138 1.00 27.28 82 GLU A O 1
ATOM 638 N N . TYR A 1 83 ? 13.044 2.305 65.585 1.00 30.47 83 TYR A N 1
ATOM 639 C CA . TYR A 1 83 ? 12.467 3.620 65.964 1.00 30.47 83 TYR A CA 1
ATOM 640 C C . TYR A 1 83 ? 12.369 4.439 64.640 1.00 30.47 83 TYR A C 1
ATOM 642 O O . TYR A 1 83 ? 13.199 4.240 63.754 1.00 30.47 83 TYR A O 1
ATOM 650 N N . THR A 1 84 ? 11.422 5.382 64.497 1.00 37.03 84 THR A N 1
ATOM 651 C CA . THR A 1 84 ? 11.392 6.381 63.396 1.00 37.03 84 THR A CA 1
ATOM 652 C C . THR A 1 84 ? 11.258 7.815 63.931 1.00 37.03 84 THR A C 1
ATOM 654 O O . THR A 1 84 ? 10.505 8.062 64.873 1.00 37.03 84 THR A O 1
ATOM 657 N N . GLU A 1 85 ? 11.955 8.770 63.299 1.00 35.59 85 GLU A N 1
ATOM 658 C CA . GLU A 1 85 ? 11.948 10.220 63.603 1.00 35.59 85 GLU A CA 1
ATOM 659 C C . GLU A 1 85 ? 10.673 10.971 63.156 1.00 35.59 85 GLU A C 1
ATOM 661 O O . GLU A 1 85 ? 10.602 12.192 63.253 1.00 35.59 85 GLU A O 1
ATOM 666 N N . SER A 1 86 ? 9.622 10.270 62.726 1.00 33.84 86 SER A N 1
ATOM 667 C CA . SER A 1 86 ? 8.325 10.883 62.388 1.00 33.84 86 SER A CA 1
ATOM 668 C C . SER A 1 86 ? 7.115 10.234 63.067 1.00 33.84 86 SER A C 1
ATOM 670 O O . SER A 1 86 ? 5.979 10.521 62.707 1.00 33.84 86 SER A O 1
ATOM 672 N N . GLY A 1 87 ? 7.343 9.456 64.132 1.00 30.95 87 GLY A N 1
ATOM 673 C CA . GLY A 1 87 ? 6.349 9.287 65.192 1.00 30.95 87 GLY A CA 1
ATOM 674 C C . GLY A 1 87 ? 5.213 8.290 64.926 1.00 30.95 87 GLY A C 1
ATOM 675 O O . GLY A 1 87 ? 4.133 8.647 64.475 1.00 30.95 87 GLY A O 1
ATOM 676 N N . VAL A 1 88 ? 5.433 7.089 65.469 1.00 28.19 88 VAL A N 1
ATOM 677 C CA . VAL A 1 88 ? 4.448 6.164 66.066 1.00 28.19 88 VAL A CA 1
ATOM 678 C C . VAL A 1 88 ? 3.779 5.135 65.143 1.00 28.19 88 VAL A C 1
ATOM 680 O O . VAL A 1 88 ? 2.656 5.288 64.671 1.00 28.19 88 VAL A O 1
ATOM 683 N N . THR A 1 89 ? 4.424 3.970 65.079 1.00 32.53 89 THR A N 1
ATOM 684 C CA . THR A 1 89 ? 3.801 2.652 64.888 1.00 32.53 89 THR A CA 1
ATOM 685 C C . THR A 1 89 ? 3.493 2.027 66.256 1.00 32.53 89 THR A C 1
ATOM 687 O O . THR A 1 89 ? 4.296 2.124 67.186 1.00 32.53 89 THR A O 1
ATOM 690 N N . ARG A 1 90 ? 2.345 1.349 66.393 1.00 30.12 90 ARG A N 1
ATOM 691 C CA . ARG A 1 90 ? 1.951 0.581 67.591 1.00 30.12 90 ARG A CA 1
ATOM 692 C C . ARG A 1 90 ? 1.798 -0.897 67.216 1.00 30.12 90 ARG A C 1
ATOM 694 O O . ARG A 1 90 ? 1.064 -1.208 66.287 1.00 30.12 90 ARG A O 1
ATOM 701 N N . CYS A 1 91 ? 2.448 -1.785 67.969 1.00 27.28 91 CYS A N 1
ATOM 702 C CA . CYS A 1 91 ? 2.245 -3.241 67.958 1.00 27.28 91 CYS A CA 1
ATOM 703 C C . CYS A 1 91 ? 1.648 -3.665 69.311 1.00 27.28 91 CYS A C 1
ATOM 705 O O . CYS A 1 91 ? 2.104 -3.185 70.349 1.00 27.28 91 CYS A O 1
ATOM 707 N N . VAL A 1 92 ? 0.645 -4.551 69.316 1.00 29.95 92 VAL A N 1
ATOM 708 C CA . VAL A 1 92 ? -0.020 -5.076 70.527 1.00 29.95 92 VAL A CA 1
ATOM 709 C C . VAL A 1 92 ? -0.347 -6.558 70.343 1.00 29.95 92 VAL A C 1
ATOM 711 O O . VAL A 1 92 ? -1.090 -6.877 69.423 1.00 29.95 92 VAL A O 1
ATOM 714 N N . VAL A 1 93 ? 0.114 -7.426 71.258 1.00 27.33 93 VAL A N 1
ATOM 715 C CA . VAL A 1 93 ? -0.572 -8.669 71.700 1.00 27.33 93 VAL A CA 1
ATOM 716 C C . VAL A 1 93 ? -0.073 -9.077 73.121 1.00 27.33 93 VAL A C 1
ATOM 718 O O . VAL A 1 93 ? 0.895 -8.476 73.584 1.00 27.33 93 VAL A O 1
ATOM 721 N N . PRO A 1 94 ? -0.724 -9.989 73.887 1.00 31.52 94 PRO A N 1
ATOM 722 C CA . PRO A 1 94 ? -1.450 -9.633 75.116 1.00 31.52 94 PRO A CA 1
ATOM 723 C C . PRO A 1 94 ? -1.031 -10.409 76.391 1.00 31.52 94 PRO A C 1
ATOM 725 O O . PRO A 1 94 ? -0.601 -11.551 76.305 1.00 31.52 94 PRO A O 1
ATOM 728 N N . TRP A 1 95 ? -1.259 -9.810 77.569 1.00 30.53 95 TRP A N 1
ATOM 729 C CA . TRP A 1 95 ? -1.543 -10.397 78.911 1.00 30.53 95 TRP A CA 1
ATOM 730 C C . TRP A 1 95 ? -1.220 -9.314 79.957 1.00 30.53 95 TRP A C 1
ATOM 732 O O . TRP A 1 95 ? -0.282 -8.559 79.751 1.00 30.53 95 TRP A O 1
ATOM 742 N N . GLY A 1 96 ? -1.879 -9.108 81.094 1.00 31.28 96 GLY A N 1
ATOM 743 C CA . GLY A 1 96 ? -2.850 -9.850 81.890 1.00 31.28 96 GLY A CA 1
ATOM 744 C C . GLY A 1 96 ? -2.576 -9.442 83.352 1.00 31.28 96 GLY A C 1
ATOM 745 O O . GLY A 1 96 ? -1.441 -9.575 83.791 1.00 31.28 96 GLY A O 1
ATOM 746 N N . GLY A 1 97 ? -3.577 -8.937 84.083 1.00 29.55 97 GLY A N 1
ATOM 747 C CA . GLY A 1 97 ? -3.517 -8.751 85.546 1.00 29.55 97 GLY A CA 1
ATOM 748 C C . GLY A 1 97 ? -3.172 -7.345 86.068 1.00 29.55 97 GLY A C 1
ATOM 749 O O . GLY A 1 97 ? -2.029 -6.918 86.026 1.00 29.55 97 GLY A O 1
ATOM 750 N N . ASP A 1 98 ? -4.205 -6.687 86.597 1.00 30.95 98 ASP A N 1
ATOM 751 C CA . ASP A 1 98 ? -4.275 -5.723 87.705 1.00 30.95 98 ASP A CA 1
ATOM 752 C C . ASP A 1 98 ? -3.296 -4.535 87.885 1.00 30.95 98 ASP A C 1
ATOM 754 O O . ASP A 1 98 ? -2.087 -4.650 88.059 1.00 30.95 98 ASP A O 1
ATOM 758 N N . THR A 1 99 ? -3.964 -3.406 88.167 1.00 26.05 99 THR A N 1
ATOM 759 C CA . THR A 1 99 ? -3.625 -2.274 89.057 1.00 26.05 99 THR A CA 1
ATOM 760 C C . THR A 1 99 ? -2.857 -1.034 88.556 1.00 26.05 99 THR A C 1
ATOM 762 O O . THR A 1 99 ? -1.662 -1.049 88.308 1.00 26.05 99 THR A O 1
ATOM 765 N N . LEU A 1 100 ? -3.596 0.086 88.663 1.00 24.19 100 LEU A N 1
ATOM 766 C CA . LEU A 1 100 ? -3.249 1.362 89.317 1.00 24.19 100 LEU A CA 1
ATOM 767 C C . LEU A 1 100 ? -2.399 2.430 88.572 1.00 24.19 100 LEU A C 1
ATOM 769 O O . LEU A 1 100 ? -1.180 2.401 88.562 1.00 24.19 100 LEU A O 1
ATOM 773 N N . GLN A 1 101 ? -3.130 3.476 88.156 1.00 25.17 101 GLN A N 1
ATOM 774 C CA . GLN A 1 101 ? -2.957 4.912 88.474 1.00 25.17 101 GLN A CA 1
ATOM 775 C C . GLN A 1 101 ? -1.916 5.851 87.818 1.00 25.17 101 GLN A C 1
ATOM 777 O O . GLN A 1 101 ? -0.715 5.628 87.862 1.00 25.17 101 GLN A O 1
ATOM 782 N N . LEU A 1 102 ? -2.491 7.034 87.494 1.00 24.56 102 LEU A N 1
ATOM 783 C CA . LEU A 1 102 ? -1.997 8.434 87.532 1.00 24.56 102 LEU A CA 1
ATOM 784 C C . LEU A 1 102 ? -1.033 8.837 86.399 1.00 24.56 102 LEU A C 1
ATOM 786 O O . LEU A 1 102 ? -0.012 8.205 86.195 1.00 24.56 102 LEU A O 1
ATOM 790 N N . GLY A 1 103 ? -1.378 9.806 85.533 1.00 24.36 103 GLY A N 1
ATOM 791 C CA . GLY A 1 103 ? -1.496 11.258 85.807 1.00 24.36 103 GLY A CA 1
ATOM 792 C C . GLY A 1 103 ? -0.091 11.875 85.660 1.00 24.36 103 GLY A C 1
ATOM 793 O O . GLY A 1 103 ? 0.845 11.301 86.189 1.00 24.36 103 GLY A O 1
ATOM 794 N N . TYR A 1 104 ? 0.224 12.971 84.970 1.00 23.78 104 TYR A N 1
ATOM 795 C CA . TYR A 1 104 ? -0.420 14.247 84.629 1.00 23.78 104 TYR A CA 1
ATOM 796 C C . TYR A 1 104 ? 0.562 14.918 83.603 1.00 23.78 104 TYR A C 1
ATOM 798 O O . TYR A 1 104 ? 1.750 14.615 83.671 1.00 23.78 104 TYR A O 1
ATOM 806 N N . VAL A 1 105 ? 0.104 15.595 82.530 1.00 25.75 105 VAL A N 1
ATOM 807 C CA . VAL A 1 105 ? 0.209 17.068 82.262 1.00 25.75 105 VAL A CA 1
ATOM 808 C C . VAL A 1 105 ? 1.664 17.586 82.184 1.00 25.75 105 VAL A C 1
ATOM 810 O O . VAL A 1 105 ? 2.462 17.320 83.067 1.00 25.75 105 VAL A O 1
ATOM 813 N N . GLU A 1 106 ? 2.100 18.290 81.135 1.00 26.89 106 GLU A N 1
ATOM 814 C CA . GLU A 1 106 ? 1.755 19.696 80.879 1.00 26.89 106 GLU A CA 1
ATOM 815 C C . GLU A 1 106 ? 2.303 20.183 79.517 1.00 26.89 106 GLU A C 1
ATOM 817 O O . GLU A 1 106 ? 3.368 19.740 79.099 1.00 26.89 106 GLU A O 1
ATOM 822 N N . ASN A 1 107 ? 1.505 21.052 78.870 1.00 28.80 107 ASN A N 1
ATOM 823 C CA . ASN A 1 107 ? 1.754 22.252 78.035 1.00 28.80 107 ASN A CA 1
ATOM 824 C C . ASN A 1 107 ? 3.177 22.513 77.471 1.00 28.80 107 ASN A C 1
ATOM 826 O O . ASN A 1 107 ? 4.178 22.158 78.070 1.00 28.80 107 ASN A O 1
ATOM 830 N N . SER A 1 108 ? 3.385 23.217 76.357 1.00 29.27 108 SER A N 1
ATOM 831 C CA . SER A 1 108 ? 2.739 24.446 75.864 1.00 29.27 108 SER A CA 1
ATOM 832 C C . SER A 1 108 ? 3.212 24.698 74.410 1.00 29.27 108 SER A C 1
ATOM 834 O O . SER A 1 108 ? 4.322 24.308 74.070 1.00 29.27 108 SER A O 1
ATOM 836 N N . GLU A 1 109 ? 2.338 25.166 73.502 1.00 31.70 109 GLU A N 1
ATOM 837 C CA . GLU A 1 109 ? 2.361 26.526 72.893 1.00 31.70 109 GLU A CA 1
ATOM 838 C C . GLU A 1 109 ? 3.509 26.785 71.883 1.00 31.70 109 GLU A C 1
ATOM 840 O O . GLU A 1 109 ? 4.628 26.351 72.089 1.00 31.70 109 GLU A O 1
ATOM 845 N N . LEU A 1 110 ? 3.392 27.530 70.778 1.00 29.38 110 LEU A N 1
ATOM 846 C CA . LEU A 1 110 ? 2.367 28.395 70.187 1.00 29.38 110 LEU A CA 1
ATOM 847 C C . LEU A 1 110 ? 2.865 28.776 68.769 1.00 29.38 110 LEU A C 1
ATOM 849 O O . LEU A 1 110 ? 4.050 29.043 68.606 1.00 29.38 110 LEU A O 1
ATOM 853 N N . ALA A 1 111 ? 1.921 28.874 67.822 1.00 26.59 111 ALA A N 1
ATOM 854 C CA . ALA A 1 111 ? 1.776 29.885 66.751 1.00 26.59 111 ALA A CA 1
ATOM 855 C C . ALA A 1 111 ? 2.924 30.116 65.726 1.00 26.59 111 ALA A C 1
ATOM 857 O O . ALA A 1 111 ? 4.080 30.311 66.065 1.00 26.59 111 ALA A O 1
ATOM 858 N N . THR A 1 112 ? 2.674 30.219 64.416 1.00 28.06 112 THR A N 1
ATOM 859 C CA . THR A 1 112 ? 1.880 31.267 63.727 1.00 28.06 112 THR A CA 1
ATOM 860 C C . THR A 1 112 ? 1.793 30.900 62.221 1.00 28.06 112 THR A C 1
ATOM 862 O O . THR A 1 112 ? 2.795 30.476 61.659 1.00 28.06 112 THR A O 1
ATOM 865 N N . SER A 1 113 ? 0.590 30.772 61.624 1.00 30.80 113 SER A N 1
ATOM 866 C CA . SER A 1 113 ? -0.172 31.761 60.795 1.00 30.80 113 SER A CA 1
ATOM 867 C C . SER A 1 113 ? 0.237 31.785 59.301 1.00 30.80 113 SER A C 1
ATOM 869 O O . SER A 1 113 ? 1.430 31.752 59.038 1.00 30.80 113 SER A O 1
ATOM 871 N N . SER A 1 114 ? -0.606 31.903 58.261 1.00 28.50 114 SER A N 1
ATOM 872 C CA . SER A 1 114 ? -2.036 32.264 58.076 1.00 28.50 114 SER A CA 1
ATOM 873 C C . SER A 1 114 ? -2.441 31.970 56.603 1.00 28.50 114 SER A C 1
ATOM 875 O O . SER A 1 114 ? -1.647 32.271 55.717 1.00 28.50 114 SER A O 1
ATOM 877 N N . GLU A 1 115 ? -3.549 31.254 56.338 1.00 29.78 115 GLU A N 1
ATOM 878 C CA . GLU A 1 115 ? -4.868 31.717 55.796 1.00 29.78 115 GLU A CA 1
ATOM 879 C C . GLU A 1 115 ? -4.978 31.750 54.249 1.00 29.78 115 GLU A C 1
ATOM 881 O O . GLU A 1 115 ? -4.082 32.244 53.578 1.00 29.78 115 GLU A O 1
ATOM 886 N N . VAL A 1 116 ? -6.030 31.184 53.620 1.00 25.59 116 VAL A N 1
ATOM 887 C CA . VAL A 1 116 ? -7.348 31.839 53.405 1.00 25.59 116 VAL A CA 1
ATOM 888 C C . VAL A 1 116 ? -8.454 30.845 52.923 1.00 25.59 116 VAL A C 1
ATOM 890 O O . VAL A 1 116 ? -8.249 30.161 51.927 1.00 25.59 116 VAL A O 1
ATOM 893 N N . TYR A 1 117 ? -9.616 30.877 53.622 1.00 25.94 117 TYR A N 1
ATOM 894 C CA . TYR A 1 117 ? -11.052 30.726 53.211 1.00 25.94 117 TYR A CA 1
ATOM 895 C C . TYR A 1 117 ? -11.621 29.377 52.681 1.00 25.94 117 TYR A C 1
ATOM 897 O O . TYR A 1 117 ? -10.980 28.702 51.895 1.00 25.94 117 TYR A O 1
ATOM 905 N N . GLU A 1 118 ? -12.862 28.930 52.961 1.00 26.59 118 GLU A N 1
ATOM 906 C CA . GLU A 1 118 ? -13.970 29.347 53.853 1.00 26.59 118 GLU A CA 1
ATOM 907 C C . GLU A 1 118 ? -15.084 28.256 53.894 1.00 26.59 118 GLU A C 1
ATOM 909 O O . GLU A 1 118 ? -15.085 27.343 53.071 1.00 26.59 118 GLU A O 1
ATOM 914 N N . ASN A 1 119 ? -16.071 28.460 54.789 1.00 27.53 119 ASN A N 1
ATOM 915 C CA . ASN A 1 119 ? -17.371 27.783 55.031 1.00 27.53 119 ASN A CA 1
ATOM 916 C C . ASN A 1 119 ? -17.398 26.745 56.181 1.00 27.53 119 ASN A C 1
ATOM 918 O O . ASN A 1 119 ? -17.024 25.593 56.004 1.00 27.53 119 ASN A O 1
ATOM 922 N N . ALA A 1 120 ? -17.690 27.110 57.446 1.00 24.44 120 ALA A N 1
ATOM 923 C CA . ALA A 1 120 ? -18.967 27.587 58.043 1.00 24.44 120 ALA A CA 1
ATOM 924 C C . ALA A 1 120 ? -20.080 26.510 57.976 1.00 24.44 120 ALA A C 1
ATOM 926 O O . ALA A 1 120 ? -20.428 26.089 56.886 1.00 24.44 120 ALA A O 1
ATOM 927 N N . ARG A 1 121 ? -20.736 26.018 59.043 1.00 26.56 121 ARG A N 1
ATOM 928 C CA . ARG A 1 121 ? -20.925 26.396 60.465 1.00 26.56 121 ARG A CA 1
ATOM 929 C C . ARG A 1 121 ? -21.359 25.134 61.246 1.00 26.56 121 ARG A C 1
ATOM 931 O O . ARG A 1 121 ? -22.098 24.328 60.699 1.00 26.56 121 ARG A O 1
ATOM 938 N N . MET A 1 122 ? -20.783 24.873 62.429 1.00 24.89 122 MET A N 1
ATOM 939 C CA . MET A 1 122 ? -21.325 25.102 63.799 1.00 24.89 122 MET A CA 1
ATOM 940 C C . MET A 1 122 ? -22.644 24.358 64.097 1.00 24.89 122 MET A C 1
ATOM 942 O O . MET A 1 122 ? -23.594 24.486 63.340 1.00 24.89 122 MET A O 1
ATOM 946 N N . ILE A 1 123 ? -22.814 23.602 65.187 1.00 24.78 123 ILE A N 1
ATOM 947 C CA . ILE A 1 123 ? -22.844 23.937 66.637 1.00 24.78 123 ILE A CA 1
ATOM 948 C C . ILE A 1 123 ? -23.005 22.568 67.362 1.00 24.78 123 ILE A C 1
ATOM 950 O O . ILE A 1 123 ? -23.583 21.666 66.771 1.00 24.78 123 ILE A O 1
ATOM 954 N N . SER A 1 124 ? -22.704 22.297 68.633 1.00 26.52 124 SER A N 1
ATOM 955 C CA . SER A 1 124 ? -21.749 22.724 69.658 1.00 26.52 124 SER A CA 1
ATOM 956 C C . SER A 1 124 ? -21.938 21.736 70.836 1.00 26.52 124 SER A C 1
ATOM 958 O O . SER A 1 124 ? -22.922 20.997 70.893 1.00 26.52 124 SER A O 1
ATOM 960 N N . ALA A 1 125 ? -20.986 21.690 71.767 1.00 24.16 125 ALA A N 1
ATOM 961 C CA . ALA A 1 125 ? -20.987 20.797 72.926 1.00 24.16 125 ALA A CA 1
ATOM 962 C C . ALA A 1 125 ? -21.978 21.198 74.039 1.00 24.16 125 ALA A C 1
ATOM 964 O O . ALA A 1 125 ? -22.167 22.393 74.259 1.00 24.16 125 ALA A O 1
ATOM 965 N N . ARG A 1 126 ? -22.449 20.228 74.854 1.00 26.78 126 ARG A N 1
ATOM 966 C CA . ARG A 1 126 ? -22.311 20.258 76.336 1.00 26.78 126 ARG A CA 1
ATOM 967 C C . ARG A 1 126 ? -22.944 19.071 77.098 1.00 26.78 126 ARG A C 1
ATOM 969 O O . ARG A 1 126 ? -24.124 18.796 76.958 1.00 26.78 126 ARG A O 1
ATOM 976 N N . GLN A 1 127 ? -22.130 18.549 78.029 1.00 26.41 127 GLN A N 1
ATOM 977 C CA . GLN A 1 127 ? -22.439 18.156 79.423 1.00 26.41 127 GLN A CA 1
ATOM 978 C C . GLN A 1 127 ? -23.082 16.788 79.764 1.00 26.41 127 GLN A C 1
ATOM 980 O O . GLN A 1 127 ? -24.292 16.645 79.869 1.00 26.41 127 GLN A O 1
ATOM 985 N N . CYS A 1 128 ? -22.200 15.833 80.107 1.00 21.25 128 CYS A N 1
ATOM 986 C CA . CYS A 1 128 ? -22.084 15.138 81.414 1.00 21.25 128 CYS A CA 1
ATOM 987 C C . CYS A 1 128 ? -22.756 15.879 82.598 1.00 21.25 128 CYS A C 1
ATOM 989 O O . CYS A 1 128 ? -22.596 17.095 82.678 1.00 21.25 128 CYS A O 1
ATOM 991 N N . ILE A 1 129 ? -23.449 15.287 83.583 1.00 26.94 129 ILE A N 1
ATOM 992 C CA . ILE A 1 129 ? -23.227 14.111 84.469 1.00 26.94 129 ILE A CA 1
ATOM 993 C C . ILE A 1 129 ? -24.549 14.017 85.314 1.00 26.94 129 ILE A C 1
ATOM 995 O O . ILE A 1 129 ? -25.182 15.050 85.505 1.00 26.94 129 ILE A O 1
ATOM 999 N N . GLU A 1 130 ? -25.140 12.892 85.752 1.00 25.22 130 GLU A N 1
ATOM 1000 C CA . GLU A 1 130 ? -24.741 11.991 86.855 1.00 25.22 130 GLU A CA 1
ATOM 1001 C C . GLU A 1 130 ? -25.876 10.966 87.112 1.00 25.22 130 GLU A C 1
ATOM 1003 O O . GLU A 1 130 ? -27.043 11.352 87.088 1.00 25.22 130 GLU A O 1
ATOM 1008 N N . THR A 1 131 ? -25.578 9.709 87.469 1.00 23.94 131 THR A N 1
ATOM 1009 C CA . THR A 1 131 ? -26.327 8.972 88.516 1.00 23.94 131 THR A CA 1
ATOM 1010 C C . THR A 1 131 ? -25.452 7.843 89.076 1.00 23.94 131 THR A C 1
ATOM 1012 O O . THR A 1 131 ? -25.139 6.886 88.373 1.00 23.94 131 THR A O 1
ATOM 1015 N N . PHE A 1 132 ? -25.093 7.938 90.359 1.00 27.47 132 PHE A N 1
ATOM 1016 C CA . PHE A 1 132 ? -24.675 6.812 91.199 1.00 27.47 132 PHE A CA 1
ATOM 1017 C C . PHE A 1 132 ? -25.550 6.820 92.464 1.00 27.47 132 PHE A C 1
ATOM 1019 O O . PHE A 1 132 ? -25.477 7.732 93.283 1.00 27.47 132 PHE A O 1
ATOM 1026 N N . SER A 1 133 ? -26.385 5.795 92.608 1.00 28.86 133 SER A N 1
ATOM 1027 C CA . SER A 1 133 ? -26.995 5.308 93.855 1.00 28.86 133 SER A CA 1
ATOM 1028 C C . SER A 1 133 ? -26.058 4.230 94.434 1.00 28.86 133 SER A C 1
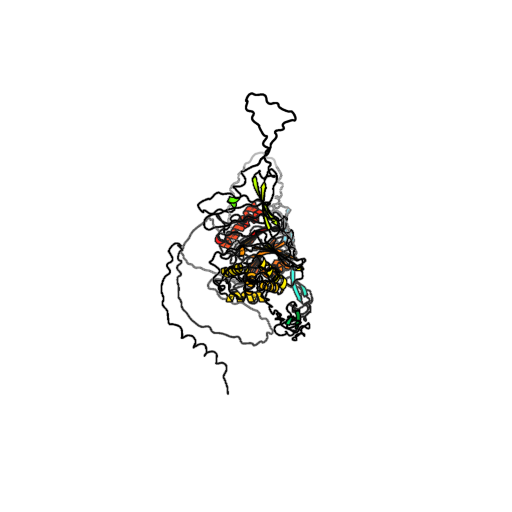ATOM 1030 O O . SER A 1 133 ? -25.413 3.532 93.661 1.00 28.86 133 SER A O 1
ATOM 1032 N N . THR A 1 134 ? -25.892 3.937 95.724 1.00 28.58 134 THR A N 1
ATOM 1033 C CA . THR A 1 134 ? -26.652 4.196 96.956 1.00 28.58 134 THR A CA 1
ATOM 1034 C C . THR A 1 134 ? -25.847 3.570 98.101 1.00 28.58 134 THR A C 1
ATOM 1036 O O . THR A 1 134 ? -25.379 2.447 97.935 1.00 28.58 134 THR A O 1
ATOM 1039 N N . TYR A 1 135 ? -25.788 4.204 99.274 1.00 24.42 135 TYR A N 1
ATOM 1040 C CA . TYR A 1 135 ? -25.928 3.517 100.567 1.00 24.42 135 TYR A CA 1
ATOM 1041 C C . TYR A 1 135 ? -26.247 4.536 101.675 1.00 24.42 135 TYR A C 1
ATOM 1043 O O . TYR A 1 135 ? -25.663 5.612 101.711 1.00 24.42 135 TYR A O 1
ATOM 1051 N N . GLN A 1 136 ? -27.111 4.104 102.601 1.00 28.38 136 GLN A N 1
ATOM 1052 C CA . GLN A 1 136 ? -27.502 4.695 103.896 1.00 28.38 136 GLN A CA 1
ATOM 1053 C C . GLN A 1 136 ? -28.790 5.549 103.973 1.00 28.38 136 GLN A C 1
ATOM 1055 O O . GLN A 1 136 ? -28.876 6.687 103.534 1.00 28.38 136 GLN A O 1
ATOM 1060 N N . ASN A 1 137 ? -29.773 4.934 104.644 1.00 31.56 137 ASN A N 1
ATOM 1061 C CA . ASN A 1 137 ? -30.877 5.500 105.444 1.00 31.56 137 ASN A CA 1
ATOM 1062 C C . ASN A 1 137 ? -30.303 6.046 106.793 1.00 31.56 137 ASN A C 1
ATOM 1064 O O . ASN A 1 137 ? -29.180 5.633 107.102 1.00 31.56 137 ASN A O 1
ATOM 1068 N N . PRO A 1 138 ? -31.019 6.795 107.683 1.00 47.66 138 PRO A N 1
ATOM 1069 C CA . PRO A 1 138 ? -32.480 6.995 107.758 1.00 47.66 138 PRO A CA 1
ATOM 1070 C C . PRO A 1 138 ? -33.011 8.400 108.191 1.00 47.66 138 PRO A C 1
ATOM 1072 O O . PRO A 1 138 ? -32.256 9.275 108.600 1.00 47.66 138 PRO A O 1
ATOM 1075 N N . VAL A 1 139 ? -34.357 8.509 108.234 1.00 29.36 139 VAL A N 1
ATOM 1076 C CA . VAL A 1 139 ? -35.225 9.508 108.931 1.00 29.36 139 VAL A CA 1
ATOM 1077 C C . VAL A 1 139 ? -35.276 10.897 108.251 1.00 29.36 139 VAL A C 1
ATOM 1079 O O . VAL A 1 139 ? -34.264 11.565 108.119 1.00 29.36 139 VAL A O 1
ATOM 1082 N N . THR A 1 140 ? -36.404 11.448 107.774 1.00 30.95 140 THR A N 1
ATOM 1083 C CA . THR A 1 140 ? -37.555 12.005 108.526 1.00 30.95 140 THR A CA 1
ATOM 1084 C C . THR A 1 140 ? -38.627 12.513 107.529 1.00 30.95 140 THR A C 1
ATOM 1086 O O . THR A 1 140 ? -38.302 12.819 106.388 1.00 30.95 140 THR A O 1
ATOM 1089 N N . GLN A 1 141 ? -39.885 12.613 107.985 1.00 31.33 141 GLN A N 1
ATOM 1090 C CA . GLN A 1 141 ? -41.079 13.219 107.356 1.00 31.33 141 GLN A CA 1
ATOM 1091 C C . GLN A 1 141 ? -40.844 14.461 106.473 1.00 31.33 141 GLN A C 1
ATOM 1093 O O . GLN A 1 141 ? -40.061 15.317 106.862 1.00 31.33 141 GLN A O 1
ATOM 1098 N N . VAL A 1 142 ? -41.665 14.636 105.423 1.00 30.06 142 VAL A N 1
ATOM 1099 C CA . VAL A 1 142 ? -42.624 15.759 105.243 1.00 30.06 142 VAL A CA 1
ATOM 1100 C C . VAL A 1 142 ? -43.535 15.460 104.039 1.00 30.06 142 VAL A C 1
ATOM 1102 O O . VAL A 1 142 ? -43.071 15.079 102.971 1.00 30.06 142 VAL A O 1
ATOM 1105 N N . CYS A 1 143 ? -44.844 15.630 104.246 1.00 29.17 143 CYS A N 1
ATOM 1106 C CA . CYS A 1 143 ? -45.881 15.667 103.215 1.00 29.17 143 CYS A CA 1
ATOM 1107 C C . CYS A 1 143 ? -45.888 17.050 102.557 1.00 29.17 143 CYS A C 1
ATOM 1109 O O . CYS A 1 143 ? -45.978 18.022 103.304 1.00 29.17 143 CYS A O 1
ATOM 1111 N N . ILE A 1 144 ? -45.904 17.140 101.225 1.00 33.59 144 ILE A N 1
ATOM 1112 C CA . ILE A 1 144 ? -46.627 18.196 100.500 1.00 33.59 144 ILE A CA 1
ATOM 1113 C C . ILE A 1 144 ? -47.201 17.556 99.236 1.00 33.59 144 ILE A C 1
ATOM 1115 O O . ILE A 1 144 ? -46.468 17.141 98.344 1.00 33.59 144 ILE A O 1
ATOM 1119 N N . ASP A 1 145 ? -48.522 17.452 99.246 1.00 33.41 145 ASP A N 1
ATOM 1120 C CA . ASP A 1 145 ? -49.402 17.159 98.125 1.00 33.41 145 ASP A CA 1
ATOM 1121 C C . ASP A 1 145 ? -49.911 18.518 97.618 1.00 33.41 145 ASP A C 1
ATOM 1123 O O . ASP A 1 145 ? -50.252 19.383 98.436 1.00 33.41 145 ASP A O 1
ATOM 1127 N N . SER A 1 146 ? -49.921 18.734 96.307 1.00 35.69 146 SER A N 1
ATOM 1128 C CA . SER A 1 146 ? -50.525 19.914 95.691 1.00 35.69 146 SER A CA 1
ATOM 1129 C C . SER A 1 146 ? -51.451 19.476 94.567 1.00 35.69 146 SER A C 1
ATOM 1131 O O . SER A 1 146 ? -51.012 18.879 93.585 1.00 35.69 146 SER A O 1
ATOM 1133 N N . ASP A 1 147 ? -52.705 19.885 94.745 1.00 34.06 147 ASP A N 1
ATOM 1134 C CA . ASP A 1 147 ? -53.732 20.104 93.729 1.00 34.06 147 ASP A CA 1
ATOM 1135 C C . ASP A 1 147 ? -54.708 18.950 93.472 1.00 34.06 147 ASP A C 1
ATOM 1137 O O . ASP A 1 147 ? -54.781 18.323 92.418 1.00 34.06 147 ASP A O 1
ATOM 1141 N N . LEU A 1 148 ? -55.560 18.779 94.487 1.00 31.34 148 LEU A N 1
ATOM 1142 C CA . LEU A 1 148 ? -56.922 18.275 94.379 1.00 31.34 148 LEU A CA 1
ATOM 1143 C C . LEU A 1 148 ? -57.850 19.441 93.971 1.00 31.34 148 LEU A C 1
ATOM 1145 O O . LEU A 1 148 ? -58.000 20.393 94.738 1.00 31.34 148 LEU A O 1
ATOM 1149 N N . GLU A 1 149 ? -58.538 19.345 92.831 1.00 31.86 149 GLU A N 1
ATOM 1150 C CA . GLU A 1 149 ? -59.782 20.090 92.594 1.00 31.86 149 GLU A CA 1
ATOM 1151 C C . GLU A 1 149 ? -60.955 19.112 92.512 1.00 31.86 149 GLU A C 1
ATOM 1153 O O . GLU A 1 149 ? -60.977 18.164 91.727 1.00 31.86 149 GLU A O 1
ATOM 1158 N N . LEU A 1 150 ? -61.922 19.346 93.395 1.00 30.75 150 LEU A N 1
ATOM 1159 C CA . LEU A 1 150 ? -63.079 18.512 93.667 1.00 30.75 150 LEU A CA 1
ATOM 1160 C C . LEU A 1 150 ? -64.321 19.337 93.322 1.00 30.75 150 LEU A C 1
ATOM 1162 O O . LEU A 1 150 ? -64.573 20.365 93.949 1.00 30.75 150 LEU A O 1
ATOM 1166 N N . VAL A 1 151 ? -65.108 18.883 92.346 1.00 36.38 151 VAL A N 1
ATOM 1167 C CA . VAL A 1 151 ? -66.448 19.418 92.067 1.00 36.38 151 VAL A CA 1
ATOM 1168 C C . VAL A 1 151 ? -67.457 18.295 92.270 1.00 36.38 151 VAL A C 1
ATOM 1170 O O . VAL A 1 151 ? -67.469 17.308 91.540 1.00 36.38 151 VAL A O 1
ATOM 1173 N N . LEU A 1 152 ? -68.300 18.454 93.292 1.00 37.28 152 LEU A N 1
ATOM 1174 C CA . LEU A 1 152 ? -69.464 17.610 93.544 1.00 37.28 152 LEU A CA 1
ATOM 1175 C C . LEU A 1 152 ? -70.673 18.139 92.766 1.00 37.28 152 LEU A C 1
ATOM 1177 O O . LEU A 1 152 ? -70.955 19.337 92.781 1.00 37.28 152 LEU A O 1
ATOM 1181 N N . GLY A 1 153 ? -71.424 17.216 92.167 1.00 32.69 153 GLY A N 1
ATOM 1182 C CA . GLY A 1 153 ? -72.778 17.418 91.661 1.00 32.69 153 GLY A CA 1
ATOM 1183 C C . GLY A 1 153 ? -73.682 16.247 92.074 1.00 32.69 153 GLY A C 1
ATOM 1184 O O . GLY A 1 153 ? -73.170 15.163 92.346 1.00 32.69 153 GLY A O 1
ATOM 1185 N N . PRO A 1 154 ? -74.997 16.471 92.206 1.00 46.31 154 PRO A N 1
ATOM 1186 C CA . PRO A 1 154 ? -75.796 15.934 93.299 1.00 46.31 154 PRO A CA 1
ATOM 1187 C C . PRO A 1 154 ? -76.807 14.910 92.790 1.00 46.31 154 PRO A C 1
ATOM 1189 O O . PRO A 1 154 ? -77.665 15.285 92.015 1.00 46.31 154 PRO A O 1
ATOM 1192 N N . ASP A 1 155 ? -76.709 13.655 93.222 1.00 37.62 155 ASP A N 1
ATOM 1193 C CA . ASP A 1 155 ? -77.847 12.741 93.399 1.00 37.62 155 ASP A CA 1
ATOM 1194 C C . ASP A 1 155 ? -77.311 11.433 93.991 1.00 37.62 155 ASP A C 1
ATOM 1196 O O . ASP A 1 155 ? -76.543 10.700 93.370 1.00 37.62 155 ASP A O 1
ATOM 1200 N N . GLY A 1 156 ? -77.663 11.165 95.246 1.00 46.91 156 GLY A N 1
ATOM 1201 C CA . GLY A 1 156 ? -77.285 9.929 95.917 1.00 46.91 156 GLY A CA 1
ATOM 1202 C C . GLY A 1 156 ? -78.145 8.759 95.456 1.00 46.91 156 GLY A C 1
ATOM 1203 O O . GLY A 1 156 ? -79.362 8.833 95.582 1.00 46.91 156 GLY A O 1
ATOM 1204 N N . VAL A 1 157 ? -77.509 7.664 95.025 1.00 39.94 157 VAL A N 1
ATOM 1205 C CA . VAL A 1 157 ? -78.041 6.292 95.092 1.00 39.94 157 VAL A CA 1
ATOM 1206 C C . VAL A 1 157 ? -76.870 5.314 95.283 1.00 39.94 157 VAL A C 1
ATOM 1208 O O . VAL A 1 157 ? -75.822 5.454 94.660 1.00 39.94 157 VAL A O 1
ATOM 1211 N N . GLU A 1 158 ? -77.060 4.351 96.186 1.00 46.78 158 GLU A N 1
ATOM 1212 C CA . GLU A 1 158 ? -76.159 3.247 96.540 1.00 46.78 158 GLU A CA 1
ATOM 1213 C C . GLU A 1 158 ? -75.642 2.446 95.328 1.00 46.78 158 GLU A C 1
ATOM 1215 O O . GLU A 1 158 ? -76.397 2.131 94.409 1.00 46.78 158 GLU A O 1
ATOM 1220 N N . GLY A 1 159 ? -74.372 2.024 95.370 1.00 36.59 159 GLY A N 1
ATOM 1221 C CA . GLY A 1 159 ? -73.784 1.132 94.369 1.00 36.59 159 GLY A CA 1
ATOM 1222 C C . GLY A 1 159 ? -72.559 0.383 94.896 1.00 36.59 159 GLY A C 1
ATOM 1223 O O . GLY A 1 159 ? -71.494 0.959 95.065 1.00 36.59 159 GLY A O 1
ATOM 1224 N N . HIS A 1 160 ? -72.763 -0.903 95.180 1.00 41.75 160 HIS A N 1
ATOM 1225 C CA . HIS A 1 160 ? -71.818 -1.967 95.532 1.00 41.75 160 HIS A CA 1
ATOM 1226 C C . HIS A 1 160 ? -70.316 -1.753 95.239 1.00 41.75 160 HIS A C 1
ATOM 1228 O O . HIS A 1 160 ? -69.911 -1.546 94.099 1.00 41.75 160 HIS A O 1
ATOM 1234 N N . CYS A 1 161 ? -69.472 -2.001 96.252 1.00 32.28 161 CYS A N 1
ATOM 1235 C CA . CYS A 1 161 ? -68.043 -2.260 96.067 1.00 32.28 161 CYS A CA 1
ATOM 1236 C C . CYS A 1 161 ? -67.841 -3.566 95.281 1.00 32.28 161 CYS A C 1
ATOM 1238 O O . CYS A 1 161 ? -67.885 -4.656 95.855 1.00 32.28 161 CYS A O 1
ATOM 1240 N N . GLN A 1 162 ? -67.596 -3.461 93.976 1.00 41.00 162 GLN A N 1
ATOM 1241 C CA . GLN A 1 162 ? -66.881 -4.487 93.227 1.00 41.00 162 GLN A CA 1
ATOM 1242 C C . GLN A 1 162 ? -65.390 -4.152 93.269 1.00 41.00 162 GLN A C 1
ATOM 1244 O O . GLN A 1 162 ? -64.965 -3.107 92.781 1.00 41.00 162 GLN A O 1
ATOM 1249 N N . TYR A 1 163 ? -64.601 -5.049 93.860 1.00 43.69 163 TYR A N 1
ATOM 1250 C CA . TYR A 1 163 ? -63.170 -5.124 93.583 1.00 43.69 163 TYR A CA 1
ATOM 1251 C C . TYR A 1 163 ? -63.027 -5.450 92.092 1.00 43.69 163 TYR A C 1
ATOM 1253 O O . TYR A 1 163 ? -63.222 -6.595 91.689 1.00 43.69 163 TYR A O 1
ATOM 1261 N N . SER A 1 164 ? -62.761 -4.435 91.270 1.00 43.28 164 SER A N 1
ATOM 1262 C CA . SER A 1 164 ? -62.191 -4.659 89.947 1.00 43.28 164 SER A CA 1
ATOM 1263 C C . SER A 1 164 ? -60.702 -4.894 90.156 1.00 43.28 164 SER A C 1
ATOM 1265 O O . SER A 1 164 ? -60.000 -4.056 90.724 1.00 43.28 164 SER A O 1
ATOM 1267 N N . GLU A 1 165 ? -60.238 -6.086 89.788 1.00 53.22 165 GLU A N 1
ATOM 1268 C CA . GLU A 1 165 ? -58.807 -6.347 89.685 1.00 53.22 165 GLU A CA 1
ATOM 1269 C C . GLU A 1 165 ? -58.199 -5.328 88.706 1.00 53.22 165 GLU A C 1
ATOM 1271 O O . GLU A 1 165 ? -58.842 -4.994 87.704 1.00 53.22 165 GLU A O 1
ATOM 1276 N N . PRO A 1 166 ? -57.009 -4.775 89.003 1.00 65.19 166 PRO A N 1
ATOM 1277 C CA . PRO A 1 166 ? -56.376 -3.801 88.129 1.00 65.19 166 PRO A CA 1
ATOM 1278 C C . PRO A 1 166 ? -56.217 -4.404 86.734 1.00 65.19 166 PRO A C 1
ATOM 1280 O O . PRO A 1 166 ? -55.747 -5.535 86.593 1.00 65.19 166 PRO A O 1
ATOM 1283 N N . ALA A 1 167 ? -56.642 -3.646 85.720 1.00 71.25 167 ALA A N 1
ATOM 1284 C CA . ALA A 1 167 ? -56.496 -4.052 84.333 1.00 71.25 167 ALA A CA 1
ATOM 1285 C C . ALA A 1 167 ? -55.022 -4.405 84.072 1.00 71.25 167 ALA A C 1
ATOM 1287 O O . ALA A 1 167 ? -54.137 -3.656 84.505 1.00 71.25 167 ALA A O 1
ATOM 1288 N N . PRO A 1 168 ? -54.750 -5.548 83.429 1.00 78.50 168 PRO A N 1
ATOM 1289 C CA . PRO A 1 168 ? -53.385 -5.971 83.204 1.00 78.50 168 PRO A CA 1
ATOM 1290 C C . PRO A 1 168 ? -52.622 -4.937 82.366 1.00 78.50 168 PRO A C 1
ATOM 1292 O O . PRO A 1 168 ? -53.152 -4.387 81.405 1.00 78.50 168 PRO A O 1
ATOM 1295 N N . LEU A 1 169 ? -51.378 -4.669 82.758 1.00 85.00 169 LEU A N 1
ATOM 1296 C CA . LEU A 1 169 ? -50.494 -3.701 82.112 1.00 85.00 169 LEU A CA 1
ATOM 1297 C C . LEU A 1 169 ? -49.861 -4.290 80.843 1.00 85.00 169 LEU A C 1
ATOM 1299 O O . LEU A 1 169 ? -49.382 -5.430 80.847 1.00 85.00 169 LEU A O 1
ATOM 1303 N N . ASP A 1 170 ? -49.804 -3.483 79.789 1.00 90.31 170 ASP A N 1
ATOM 1304 C CA . ASP A 1 170 ? -49.111 -3.789 78.534 1.00 90.31 170 ASP A CA 1
ATOM 1305 C C . ASP A 1 170 ? -47.596 -3.541 78.652 1.00 90.31 170 ASP A C 1
ATOM 1307 O O . ASP A 1 170 ? -47.133 -2.768 79.496 1.00 90.31 170 ASP A O 1
ATOM 1311 N N . CYS A 1 171 ? -46.801 -4.176 77.789 1.00 89.25 171 CYS A N 1
ATOM 1312 C CA . CYS A 1 171 ? -45.341 -4.077 77.772 1.00 89.25 171 CYS A CA 1
ATOM 1313 C C . CYS A 1 171 ? -44.882 -3.190 76.610 1.00 89.25 171 CYS A C 1
ATOM 1315 O O . CYS A 1 171 ? -44.302 -3.658 75.628 1.00 89.25 171 CYS A O 1
ATOM 1317 N N . GLY A 1 172 ? -45.176 -1.892 76.700 1.00 90.50 172 GLY A N 1
ATOM 1318 C CA . GLY A 1 172 ? -44.952 -0.953 75.600 1.00 90.50 172 GLY A CA 1
ATOM 1319 C C . GLY A 1 172 ? -45.991 -1.150 74.495 1.00 90.50 172 GLY A C 1
ATOM 1320 O O . GLY A 1 172 ? -47.165 -0.885 74.720 1.00 90.50 172 GLY A O 1
ATOM 1321 N N . ASN A 1 173 ? -45.562 -1.615 73.317 1.00 90.38 173 ASN A N 1
ATOM 1322 C CA . ASN A 1 173 ? -46.449 -1.856 72.167 1.00 90.38 173 ASN A CA 1
ATOM 1323 C C . ASN A 1 173 ? -47.026 -3.286 72.115 1.00 90.38 173 ASN A C 1
ATOM 1325 O O . ASN A 1 173 ? -47.737 -3.607 71.169 1.00 90.38 173 ASN A O 1
ATOM 1329 N N . VAL A 1 174 ? -46.694 -4.150 73.081 1.00 88.56 174 VAL A N 1
ATOM 1330 C CA . VAL A 1 174 ? -47.181 -5.537 73.153 1.00 88.56 174 VAL A CA 1
ATOM 1331 C C . VAL A 1 174 ? -48.241 -5.620 74.245 1.00 88.56 174 VAL A C 1
ATOM 1333 O O . VAL A 1 174 ? -47.924 -5.372 75.414 1.00 88.56 174 VAL A O 1
ATOM 1336 N N . ALA A 1 175 ? -49.481 -5.951 73.880 1.00 89.88 175 ALA A N 1
ATOM 1337 C CA . ALA A 1 175 ? -50.572 -6.023 74.845 1.00 89.88 175 ALA A CA 1
ATOM 1338 C C . ALA A 1 175 ? -50.366 -7.173 75.846 1.00 89.88 175 ALA A C 1
ATOM 1340 O O . ALA A 1 175 ? -49.690 -8.164 75.553 1.00 89.88 175 ALA A O 1
ATOM 1341 N N . HIS A 1 176 ? -50.947 -7.070 77.042 1.00 90.00 176 HIS A N 1
ATOM 1342 C CA . HIS A 1 176 ? -50.901 -8.159 78.017 1.00 90.00 176 HIS A CA 1
ATOM 1343 C C . HIS A 1 176 ? -51.411 -9.479 77.417 1.00 90.00 176 HIS A C 1
ATOM 1345 O O . HIS A 1 176 ? -52.531 -9.561 76.913 1.00 90.00 176 HIS A O 1
ATOM 1351 N N . GLY A 1 177 ? -50.600 -10.535 77.525 1.00 89.50 177 GLY A N 1
ATOM 1352 C CA . GLY A 1 177 ? -50.890 -11.853 76.958 1.00 89.50 177 GLY A CA 1
ATOM 1353 C C . GLY A 1 177 ? -50.447 -12.027 75.502 1.00 89.50 177 GLY A C 1
ATOM 1354 O O . GLY A 1 177 ? -50.413 -13.160 75.019 1.00 89.50 177 GLY A O 1
ATOM 1355 N N . GLU A 1 178 ? -50.048 -10.956 74.814 1.00 92.75 178 GLU A N 1
ATOM 1356 C CA . GLU A 1 178 ? -49.451 -11.036 73.483 1.00 92.75 178 GLU A CA 1
ATOM 1357 C C . GLU A 1 178 ? -47.945 -11.304 73.555 1.00 92.75 178 GLU A C 1
ATOM 1359 O O . GLU A 1 178 ? -47.291 -11.142 74.591 1.00 92.75 178 GLU A O 1
ATOM 1364 N N . SER A 1 179 ? -47.393 -11.784 72.442 1.00 94.00 179 SER A N 1
ATOM 1365 C CA . SER A 1 179 ? -45.978 -12.122 72.333 1.00 94.00 179 SER A CA 1
ATOM 1366 C C . SER A 1 179 ? -45.325 -11.414 71.161 1.00 94.00 179 SER A C 1
ATOM 1368 O O . SER A 1 179 ? -45.905 -11.303 70.085 1.00 94.00 179 SER A O 1
ATOM 1370 N N . GLU A 1 180 ? -44.084 -11.001 71.365 1.00 94.88 180 GLU A N 1
ATOM 1371 C CA . GLU A 1 180 ? -43.201 -10.534 70.309 1.00 94.88 180 GLU A CA 1
ATOM 1372 C C . GLU A 1 180 ? -42.335 -11.704 69.833 1.00 94.88 180 GLU A C 1
ATOM 1374 O O . GLU A 1 180 ? -41.896 -12.534 70.637 1.00 94.88 180 GLU A O 1
ATOM 1379 N N . ILE A 1 181 ? -42.096 -11.784 68.524 1.00 94.06 181 ILE A N 1
ATOM 1380 C CA . ILE A 1 181 ? -41.247 -12.805 67.905 1.00 94.06 181 ILE A CA 1
ATOM 1381 C C . ILE A 1 181 ? -40.084 -12.109 67.205 1.00 94.06 181 ILE A C 1
ATOM 1383 O O . ILE A 1 181 ? -40.272 -11.115 66.506 1.00 94.06 181 ILE A O 1
ATOM 1387 N N . ARG A 1 182 ? -38.874 -12.645 67.371 1.00 93.81 182 ARG A N 1
ATOM 1388 C CA . ARG A 1 182 ? -37.680 -12.196 66.647 1.00 93.81 182 ARG A CA 1
ATOM 1389 C C . ARG A 1 182 ? -36.863 -13.379 66.150 1.00 93.81 182 ARG A C 1
ATOM 1391 O O . ARG A 1 182 ? -36.765 -14.393 66.834 1.00 93.81 182 ARG A O 1
ATOM 1398 N N . THR A 1 183 ? -36.173 -13.209 65.032 1.00 94.56 183 THR A N 1
ATOM 1399 C CA . THR A 1 183 ? -35.205 -14.198 64.539 1.00 94.56 183 THR A CA 1
ATOM 1400 C C . THR A 1 183 ? -33.800 -13.863 65.043 1.00 94.56 183 THR A C 1
ATOM 1402 O O . THR A 1 183 ? -33.373 -12.700 65.050 1.00 94.56 183 THR A O 1
ATOM 1405 N N . ARG A 1 184 ? -33.075 -14.884 65.501 1.00 96.56 184 ARG A N 1
ATOM 1406 C CA . ARG A 1 184 ? -31.658 -14.810 65.878 1.00 96.56 184 ARG A CA 1
ATOM 1407 C C . ARG A 1 184 ? -30.870 -15.925 65.213 1.00 96.56 184 ARG A C 1
ATOM 1409 O O . ARG A 1 184 ? -31.437 -16.951 64.862 1.00 96.56 184 ARG A O 1
ATOM 1416 N N . PHE A 1 185 ? -29.567 -15.731 65.071 1.00 95.75 185 PHE A N 1
ATOM 1417 C CA . PHE A 1 185 ? -28.646 -16.678 64.453 1.00 95.75 185 PHE A CA 1
ATOM 1418 C C . PHE A 1 185 ? -27.644 -17.220 65.473 1.00 95.75 185 PHE A C 1
ATOM 1420 O O . PHE A 1 185 ? -27.271 -16.531 66.431 1.00 95.75 185 PHE A O 1
ATOM 1427 N N . ALA A 1 186 ? -27.223 -18.469 65.268 1.00 93.88 186 ALA A N 1
ATOM 1428 C CA . ALA A 1 186 ? -26.254 -19.138 66.133 1.00 93.88 186 ALA A CA 1
ATOM 1429 C C . ALA A 1 186 ? -24.871 -18.466 66.089 1.00 93.88 186 ALA A C 1
ATOM 1431 O O . ALA A 1 186 ? -24.192 -18.406 67.110 1.00 93.88 186 ALA A O 1
ATOM 1432 N N . LEU A 1 187 ? -24.481 -17.944 64.920 1.00 92.88 187 LEU A N 1
ATOM 1433 C CA . LEU A 1 187 ? -23.204 -17.284 64.640 1.00 92.88 187 LEU A CA 1
ATOM 1434 C C . LEU A 1 187 ? -23.441 -16.018 63.802 1.00 92.88 187 LEU A C 1
ATOM 1436 O O . LEU A 1 187 ? -24.402 -15.964 63.036 1.00 92.88 187 LEU A O 1
ATOM 1440 N N . GLY A 1 188 ? -22.568 -15.015 63.943 1.00 89.88 188 GLY A N 1
ATOM 1441 C CA . GLY A 1 188 ? -22.605 -13.780 63.143 1.00 89.88 188 GLY A CA 1
ATOM 1442 C C . GLY A 1 188 ? -22.026 -13.926 61.729 1.00 89.88 188 GLY A C 1
ATOM 1443 O O . GLY A 1 188 ? -22.403 -13.177 60.832 1.00 89.88 188 GLY A O 1
ATOM 1444 N N . THR A 1 189 ? -21.162 -14.923 61.525 1.00 84.44 189 THR A N 1
ATOM 1445 C CA . THR A 1 189 ? -20.555 -15.266 60.235 1.00 84.44 189 THR A CA 1
ATOM 1446 C C . THR A 1 189 ? -20.383 -16.786 60.153 1.00 84.44 189 THR A C 1
ATOM 1448 O O . THR A 1 189 ? -20.059 -17.409 61.168 1.00 84.44 189 THR A O 1
ATOM 1451 N N . VAL A 1 190 ? -20.605 -17.395 58.984 1.00 87.44 190 VAL A N 1
ATOM 1452 C CA . VAL A 1 190 ? -20.306 -18.817 58.719 1.00 87.44 190 VAL A CA 1
ATOM 1453 C C . VAL A 1 190 ? -19.423 -18.958 57.472 1.00 87.44 190 VAL A C 1
ATOM 1455 O O . VAL A 1 190 ? -19.594 -18.170 56.546 1.00 87.44 190 VAL A O 1
ATOM 1458 N N . PRO A 1 191 ? -18.507 -19.943 57.401 1.00 79.38 191 PRO A N 1
ATOM 1459 C CA . PRO A 1 191 ? -17.646 -20.124 56.229 1.00 79.38 191 PRO A CA 1
ATOM 1460 C C . PRO A 1 191 ? -18.439 -20.397 54.947 1.00 79.38 191 PRO A C 1
ATOM 1462 O O . PRO A 1 191 ? -19.526 -20.987 55.017 1.00 79.38 191 PRO A O 1
ATOM 1465 N N . PHE A 1 192 ? -17.865 -20.048 53.790 1.00 76.50 192 PHE A N 1
ATOM 1466 C CA . PHE A 1 192 ? -18.427 -20.357 52.472 1.00 76.50 192 PHE A CA 1
ATOM 1467 C C . PHE A 1 192 ? -18.883 -21.826 52.376 1.00 76.50 192 PHE A C 1
ATOM 1469 O O . PHE A 1 192 ? -18.198 -22.741 52.837 1.00 76.50 192 PHE A O 1
ATOM 1476 N N . GLY A 1 193 ? -20.072 -22.049 51.810 1.00 79.75 193 GLY A N 1
ATOM 1477 C CA . GLY A 1 193 ? -20.695 -23.374 51.697 1.00 79.75 193 GLY A CA 1
ATOM 1478 C C . GLY A 1 193 ? -21.506 -23.831 52.919 1.00 79.75 193 GLY A C 1
ATOM 1479 O O . GLY A 1 193 ? -22.209 -24.836 52.827 1.00 79.75 193 GLY A O 1
ATOM 1480 N N . ASN A 1 194 ? -21.481 -23.102 54.040 1.00 87.06 194 ASN A N 1
ATOM 1481 C CA . ASN A 1 194 ? -22.368 -23.362 55.178 1.00 87.06 194 ASN A CA 1
ATOM 1482 C C . ASN A 1 194 ? -23.630 -22.490 55.133 1.00 87.06 194 ASN A C 1
ATOM 1484 O O . ASN A 1 194 ? -23.653 -21.408 54.552 1.00 87.06 194 ASN A O 1
ATOM 1488 N N . THR A 1 195 ? -24.696 -22.949 55.791 1.00 88.19 195 THR A N 1
ATOM 1489 C CA . THR A 1 195 ? -25.950 -22.196 55.929 1.00 88.19 195 THR A CA 1
ATOM 1490 C C . THR A 1 195 ? -26.074 -21.619 57.334 1.00 88.19 195 THR A C 1
ATOM 1492 O O . THR A 1 195 ? -25.862 -22.314 58.329 1.00 88.19 195 THR A O 1
ATOM 1495 N N . CYS A 1 196 ? -26.463 -20.350 57.423 1.00 93.19 196 CYS A N 1
ATOM 1496 C CA . CYS A 1 196 ? -26.774 -19.696 58.686 1.00 93.19 196 CYS A CA 1
ATOM 1497 C C . CYS A 1 196 ? -27.921 -20.411 59.414 1.00 93.19 196 CYS A C 1
ATOM 1499 O O . CYS A 1 196 ? -29.040 -20.486 58.908 1.00 93.19 196 CYS A O 1
ATOM 1501 N N . GLN A 1 197 ? -27.660 -20.910 60.623 1.00 93.00 197 GLN A N 1
ATOM 1502 C CA . GLN A 1 197 ? -28.699 -21.500 61.465 1.00 93.00 197 GLN A CA 1
ATOM 1503 C C . GLN A 1 197 ? -29.447 -20.402 62.220 1.00 93.00 197 GLN A C 1
ATOM 1505 O O . GLN A 1 197 ? -28.848 -19.670 63.014 1.00 93.00 197 GLN A O 1
ATOM 1510 N N . SER A 1 198 ? -30.755 -20.298 61.978 1.00 95.19 198 SER A N 1
ATOM 1511 C CA . SER A 1 198 ? -31.646 -19.335 62.628 1.00 95.19 198 SER A CA 1
ATOM 1512 C C . SER A 1 198 ? -32.606 -19.997 63.618 1.00 95.19 198 SER A C 1
ATOM 1514 O O . SER A 1 198 ? -33.017 -21.140 63.434 1.00 95.19 198 SER A O 1
ATOM 1516 N N . GLN A 1 199 ? -33.008 -19.245 64.639 1.00 96.38 199 GLN A N 1
ATOM 1517 C CA . GLN A 1 199 ? -34.013 -19.613 65.630 1.00 96.38 199 GLN A CA 1
ATOM 1518 C C . GLN A 1 199 ? -34.985 -18.446 65.817 1.00 96.38 199 GLN A C 1
ATOM 1520 O O . GLN A 1 199 ? -34.557 -17.309 66.032 1.00 96.38 199 GLN A O 1
ATOM 1525 N N . GLU A 1 200 ? -36.284 -18.736 65.785 1.00 96.00 200 GLU A N 1
ATOM 1526 C CA . GLU A 1 200 ? -37.308 -17.801 66.247 1.00 96.00 200 GLU A CA 1
ATOM 1527 C C . GLU A 1 200 ? -37.371 -17.828 67.775 1.00 96.00 200 GLU A C 1
ATOM 1529 O O . GLU A 1 200 ? -37.459 -18.882 68.407 1.00 96.00 200 GLU A O 1
ATOM 1534 N N . GLN A 1 201 ? -37.278 -16.647 68.367 1.00 95.56 201 GLN A N 1
ATOM 1535 C CA . GLN A 1 201 ? -37.350 -16.415 69.798 1.00 95.56 201 GLN A CA 1
ATOM 1536 C C . GLN A 1 201 ? -38.623 -15.648 70.099 1.00 95.56 201 GLN A C 1
ATOM 1538 O O . GLN A 1 201 ? -38.975 -14.720 69.374 1.00 95.56 201 GLN A O 1
ATOM 1543 N N . THR A 1 202 ? -39.281 -16.002 71.193 1.00 94.25 202 THR A N 1
ATOM 1544 C CA . THR A 1 202 ? -40.553 -15.414 71.610 1.00 94.25 202 THR A CA 1
ATOM 1545 C C . THR A 1 202 ? -40.409 -14.827 73.004 1.00 94.25 202 THR A C 1
ATOM 1547 O O . THR A 1 202 ? -39.771 -15.433 73.868 1.00 94.25 202 THR A O 1
ATOM 1550 N N . SER A 1 203 ? -40.990 -13.655 73.229 1.00 94.44 203 SER A N 1
ATOM 1551 C CA . SER A 1 203 ? -41.126 -13.044 74.549 1.00 94.44 203 SER A CA 1
ATOM 1552 C C . SER A 1 203 ? -42.577 -12.620 74.740 1.00 94.44 203 SER A C 1
ATOM 1554 O O . SER A 1 203 ? -43.156 -11.997 73.855 1.00 94.44 203 SER A O 1
ATOM 1556 N N . THR A 1 204 ? -43.182 -13.004 75.861 1.00 93.75 204 THR A N 1
ATOM 1557 C CA . THR A 1 204 ? -44.600 -12.757 76.147 1.00 93.75 204 THR A CA 1
ATOM 1558 C C . THR A 1 204 ? -44.729 -11.660 77.189 1.00 93.75 204 THR A C 1
ATOM 1560 O O . THR A 1 204 ? -44.046 -11.696 78.218 1.00 93.75 204 THR A O 1
ATOM 1563 N N . CYS A 1 205 ? -45.628 -10.709 76.951 1.00 93.69 205 CYS A N 1
ATOM 1564 C CA . CYS A 1 205 ? -45.939 -9.685 77.930 1.00 93.69 205 CYS A CA 1
ATOM 1565 C C . CYS A 1 205 ? -46.832 -10.250 79.036 1.00 93.69 205 CYS A C 1
ATOM 1567 O O . CYS A 1 205 ? -47.949 -10.701 78.776 1.00 93.69 205 CYS A O 1
ATOM 1569 N N . ASN A 1 206 ? -46.370 -10.178 80.285 1.00 91.00 206 ASN A N 1
ATOM 1570 C CA . ASN A 1 206 ? -47.185 -10.503 81.445 1.00 91.00 206 ASN A CA 1
ATOM 1571 C C . ASN A 1 206 ? -47.166 -9.353 82.456 1.00 91.00 206 ASN A C 1
ATOM 1573 O O . ASN A 1 206 ? -46.273 -9.232 83.292 1.00 91.00 206 ASN A O 1
ATOM 1577 N N . ASN A 1 207 ? -48.196 -8.518 82.351 1.00 89.75 207 ASN A N 1
ATOM 1578 C CA . ASN A 1 207 ? -48.542 -7.449 83.290 1.00 89.75 207 ASN A CA 1
ATOM 1579 C C . ASN A 1 207 ? -47.431 -6.394 83.428 1.00 89.75 207 ASN A C 1
ATOM 1581 O O . ASN A 1 207 ? -46.899 -6.156 84.511 1.00 89.75 207 ASN A O 1
ATOM 1585 N N . GLY A 1 208 ? -47.063 -5.784 82.302 1.00 89.44 208 GLY A N 1
ATOM 1586 C CA . GLY A 1 208 ? -46.051 -4.733 82.210 1.00 89.44 208 GLY A CA 1
ATOM 1587 C C . GLY A 1 208 ? -44.610 -5.241 82.160 1.00 89.44 208 GLY A C 1
ATOM 1588 O O . GLY A 1 208 ? -43.687 -4.436 82.055 1.00 89.44 208 GLY A O 1
ATOM 1589 N N . VAL A 1 209 ? -44.393 -6.562 82.214 1.00 88.69 209 VAL A N 1
ATOM 1590 C CA . VAL A 1 209 ? -43.062 -7.178 82.163 1.00 88.69 209 VAL A CA 1
ATOM 1591 C C . VAL A 1 209 ? -42.977 -8.191 81.020 1.00 88.69 209 VAL A C 1
ATOM 1593 O O . VAL A 1 209 ? -43.735 -9.160 80.977 1.00 88.69 209 VAL A O 1
ATOM 1596 N N . MET A 1 210 ? -42.026 -7.985 80.104 1.00 93.19 210 MET A N 1
ATOM 1597 C CA . MET A 1 210 ? -41.693 -8.964 79.064 1.00 93.19 210 MET A CA 1
ATOM 1598 C C . MET A 1 210 ? -40.953 -10.151 79.677 1.00 93.19 210 MET A C 1
ATOM 1600 O O . MET A 1 210 ? -39.997 -9.972 80.438 1.00 93.19 210 MET A O 1
ATOM 1604 N N . SER A 1 211 ? -41.356 -11.373 79.324 1.00 94.38 211 SER A N 1
ATOM 1605 C CA . SER A 1 211 ? -40.590 -12.563 79.689 1.00 94.38 211 SER A CA 1
ATOM 1606 C C . SER A 1 211 ? -39.189 -12.516 79.062 1.00 94.38 211 SER A C 1
ATOM 1608 O O . SER A 1 211 ? -38.988 -11.878 78.025 1.00 94.38 211 SER A O 1
ATOM 1610 N N . PRO A 1 212 ? -38.199 -13.238 79.607 1.00 94.19 212 PRO A N 1
ATOM 1611 C CA . PRO A 1 212 ? -36.977 -13.504 78.860 1.00 94.19 212 PRO A CA 1
ATOM 1612 C C . PRO A 1 212 ? -37.316 -14.091 77.483 1.00 94.19 212 PRO A C 1
ATOM 1614 O O . PRO A 1 212 ? -38.268 -14.866 77.353 1.00 94.19 212 PRO A O 1
ATOM 1617 N N . TRP A 1 213 ? -36.550 -13.705 76.464 1.00 94.50 213 TRP A N 1
ATOM 1618 C CA . TRP A 1 213 ? -36.664 -14.294 75.132 1.00 94.50 213 TRP A CA 1
ATOM 1619 C C . TRP A 1 213 ? -36.392 -15.798 75.203 1.00 94.50 213 TRP A C 1
ATOM 1621 O O . TRP A 1 213 ? -35.423 -16.220 75.838 1.00 94.50 213 TRP A O 1
ATOM 1631 N N . SER A 1 214 ? -37.233 -16.604 74.554 1.00 92.25 214 SER A N 1
ATOM 1632 C CA . SER A 1 214 ? -36.964 -18.032 74.383 1.00 92.25 214 SER A CA 1
ATOM 1633 C C . SER A 1 214 ? -35.729 -18.254 73.499 1.00 92.25 214 SER A C 1
ATOM 1635 O O . SER A 1 214 ? -35.365 -17.401 72.696 1.00 92.25 214 SER A O 1
ATOM 1637 N N . GLY A 1 215 ? -35.080 -19.413 73.622 1.00 93.62 215 GLY A N 1
ATOM 1638 C CA . GLY A 1 215 ? -33.943 -19.784 72.774 1.00 93.62 215 GLY A CA 1
ATOM 1639 C C . GLY A 1 215 ? -32.578 -19.283 73.260 1.00 93.62 215 GLY A C 1
ATOM 1640 O O . GLY A 1 215 ? -32.457 -18.660 74.310 1.00 93.62 215 GLY A O 1
ATOM 1641 N N . SER A 1 216 ? -31.525 -19.626 72.513 1.00 94.00 216 SER A N 1
ATOM 1642 C CA . SER A 1 216 ? -30.122 -19.388 72.898 1.00 94.00 216 SER A CA 1
ATOM 1643 C C . SER A 1 216 ? -29.314 -18.601 71.867 1.00 94.00 216 SER A C 1
ATOM 1645 O O . SER A 1 216 ? -28.185 -18.208 72.150 1.00 94.00 216 SER A O 1
ATOM 1647 N N . TYR A 1 217 ? -29.862 -18.363 70.674 1.00 96.62 217 TYR A N 1
ATOM 1648 C CA . TYR A 1 217 ? -29.159 -17.656 69.604 1.00 96.62 217 TYR A CA 1
ATOM 1649 C C . TYR A 1 217 ? -29.103 -16.153 69.891 1.00 96.62 217 TYR A C 1
ATOM 1651 O O . TYR A 1 217 ? -30.098 -15.546 70.292 1.00 96.62 217 TYR A O 1
ATOM 1659 N N . ILE A 1 218 ? -27.933 -15.544 69.700 1.00 94.00 218 ILE A N 1
ATOM 1660 C CA . ILE A 1 218 ? -27.676 -14.161 70.135 1.00 94.00 218 ILE A CA 1
ATOM 1661 C C . ILE A 1 218 ? -27.413 -13.192 68.980 1.00 94.00 218 ILE A C 1
ATOM 1663 O O . ILE A 1 218 ? -27.558 -11.986 69.170 1.00 94.00 218 ILE A O 1
ATOM 1667 N N . HIS A 1 219 ? -27.079 -13.685 67.783 1.00 93.69 219 HIS A N 1
ATOM 1668 C CA . HIS A 1 219 ? -26.711 -12.828 66.656 1.00 93.69 219 HIS A CA 1
ATOM 1669 C C . HIS A 1 219 ? -27.946 -12.336 65.899 1.00 93.69 219 HIS A C 1
ATOM 1671 O O . HIS A 1 219 ? -28.896 -13.085 65.680 1.00 93.69 219 HIS A O 1
ATOM 1677 N N . THR A 1 220 ? -27.962 -11.059 65.521 1.00 94.12 220 THR A N 1
ATOM 1678 C CA . THR A 1 220 ? -29.084 -10.435 64.798 1.00 94.12 220 THR A CA 1
ATOM 1679 C C . THR A 1 220 ? -29.024 -10.667 63.292 1.00 94.12 220 THR A C 1
ATOM 1681 O O . THR A 1 220 ? -30.054 -10.620 62.627 1.00 94.12 220 THR A O 1
ATOM 1684 N N . THR A 1 221 ? -27.835 -10.954 62.773 1.00 91.12 221 THR A N 1
ATOM 1685 C CA . THR A 1 221 ? -27.532 -11.239 61.372 1.00 91.12 221 THR A CA 1
ATOM 1686 C C . THR A 1 221 ? -26.527 -12.385 61.307 1.00 91.12 221 THR A C 1
ATOM 1688 O O . THR A 1 221 ? -25.831 -12.659 62.286 1.00 91.12 221 THR A O 1
ATOM 1691 N N . CYS A 1 222 ? -26.474 -13.070 60.170 1.00 93.75 222 CYS A N 1
ATOM 1692 C CA . CYS A 1 222 ? -25.439 -14.045 59.861 1.00 93.75 222 CYS A CA 1
ATOM 1693 C C . CYS A 1 222 ? -25.009 -13.851 58.408 1.00 93.75 222 CYS A C 1
ATOM 1695 O O . CYS A 1 222 ? -25.859 -13.828 57.517 1.00 93.75 222 CYS A O 1
ATOM 1697 N N . VAL A 1 223 ? -23.709 -13.664 58.185 1.00 87.62 223 VAL A N 1
ATOM 1698 C CA . VAL A 1 223 ? -23.118 -13.477 56.854 1.00 87.62 223 VAL A CA 1
ATOM 1699 C C . VAL A 1 223 ? -22.371 -14.751 56.465 1.00 87.62 223 VAL A C 1
ATOM 1701 O O . VAL A 1 223 ? -21.565 -15.257 57.240 1.00 87.62 223 VAL A O 1
ATOM 1704 N N . VAL A 1 224 ? -22.642 -15.298 55.283 1.00 84.06 224 VAL A N 1
ATOM 1705 C CA . VAL A 1 224 ? -21.813 -16.378 54.729 1.00 84.06 224 VAL A CA 1
ATOM 1706 C C . VAL A 1 224 ? -20.560 -15.726 54.148 1.00 84.06 224 VAL A C 1
ATOM 1708 O O . VAL A 1 224 ? -20.687 -14.781 53.370 1.00 84.06 224 VAL A O 1
ATOM 1711 N N . GLU A 1 225 ? -19.369 -16.174 54.550 1.00 74.56 225 GLU A N 1
ATOM 1712 C CA . GLU A 1 225 ? -18.117 -15.669 53.977 1.00 74.56 225 GLU A CA 1
ATOM 1713 C C . GLU A 1 225 ? -18.139 -15.849 52.451 1.00 74.56 225 GLU A C 1
ATOM 1715 O O . GLU A 1 225 ? -18.624 -16.883 51.970 1.00 74.56 225 GLU A O 1
ATOM 1720 N N . PRO A 1 226 ? -17.664 -14.852 51.681 1.00 58.66 226 PRO A N 1
ATOM 1721 C CA . PRO A 1 226 ? -17.573 -14.980 50.234 1.00 58.66 226 PRO A CA 1
ATOM 1722 C C . PRO A 1 226 ? -16.719 -16.200 49.875 1.00 58.66 226 PRO A C 1
ATOM 1724 O O . PRO A 1 226 ? -15.803 -16.567 50.618 1.00 58.66 226 PRO A O 1
ATOM 1727 N N . SER A 1 227 ? -17.041 -16.841 48.747 1.00 58.66 227 SER A N 1
ATOM 1728 C CA . SER A 1 227 ? -16.194 -17.902 48.194 1.00 58.66 227 SER A CA 1
ATOM 1729 C C . SER A 1 227 ? -14.757 -17.397 48.137 1.00 58.66 227 SER A C 1
ATOM 1731 O O . SER A 1 227 ? -14.573 -16.242 47.744 1.00 58.66 227 SER A O 1
ATOM 1733 N N . PRO A 1 228 ? -13.739 -18.205 48.489 1.00 66.88 228 PRO A N 1
ATOM 1734 C CA . PRO A 1 228 ? -12.395 -17.881 48.043 1.00 66.88 228 PRO A CA 1
ATOM 1735 C C . PRO A 1 228 ? -12.477 -17.686 46.526 1.00 66.88 228 PRO A C 1
ATOM 1737 O O . PRO A 1 228 ? -12.983 -18.564 45.818 1.00 66.88 228 PRO A O 1
ATOM 1740 N N . GLU A 1 229 ? -12.105 -16.491 46.068 1.00 64.56 229 GLU A N 1
ATOM 1741 C CA . GLU A 1 229 ? -11.962 -16.193 44.646 1.00 64.56 229 GLU A CA 1
ATOM 1742 C C . GLU A 1 229 ? -11.074 -17.295 44.052 1.00 64.56 229 GLU A C 1
ATOM 1744 O O . GLU A 1 229 ? -10.045 -17.632 44.661 1.00 64.56 229 GLU A O 1
ATOM 1749 N N . PRO A 1 230 ? -11.479 -17.921 42.937 1.00 71.00 230 PRO A N 1
ATOM 1750 C CA . PRO A 1 230 ? -10.645 -18.916 42.295 1.00 71.00 230 PRO A CA 1
ATOM 1751 C C . PRO A 1 230 ? -9.268 -18.318 42.024 1.00 71.00 230 PRO A C 1
ATOM 1753 O O . PRO A 1 230 ? -9.155 -17.207 41.517 1.00 71.00 230 PRO A O 1
ATOM 1756 N N . SER A 1 231 ? -8.214 -19.022 42.423 1.00 78.69 231 SER A N 1
ATOM 1757 C CA . SER A 1 231 ? -6.861 -18.517 42.211 1.00 78.69 231 SER A CA 1
ATOM 1758 C C . SER A 1 231 ? -6.477 -18.650 40.739 1.00 78.69 231 SER A C 1
ATOM 1760 O O . SER A 1 231 ? -6.679 -19.704 40.133 1.00 78.69 231 SER A O 1
ATOM 1762 N N . ASP A 1 232 ? -5.894 -17.599 40.177 1.00 84.00 232 ASP A N 1
ATOM 1763 C CA . ASP A 1 232 ? -5.321 -17.625 38.834 1.00 84.00 232 ASP A CA 1
ATOM 1764 C C . ASP A 1 232 ? -3.995 -18.402 38.822 1.00 84.00 232 ASP A C 1
ATOM 1766 O O . ASP A 1 232 ? -3.273 -18.481 39.822 1.00 84.00 232 ASP A O 1
ATOM 1770 N N . CYS A 1 233 ? -3.642 -18.974 37.674 1.00 86.88 233 CYS A N 1
ATOM 1771 C CA . CYS A 1 233 ? -2.406 -19.728 37.478 1.00 86.88 233 CYS A CA 1
ATOM 1772 C C . CYS A 1 233 ? -1.313 -18.817 36.904 1.00 86.88 233 CYS A C 1
ATOM 1774 O O . CYS A 1 233 ? -0.823 -19.022 35.791 1.00 86.88 233 CYS A O 1
ATOM 1776 N N . GLY A 1 234 ? -0.949 -17.771 37.650 1.00 89.56 234 GLY A N 1
ATOM 1777 C CA . GLY A 1 234 ? -0.077 -16.701 37.159 1.00 89.56 234 GLY A CA 1
ATOM 1778 C C . GLY A 1 234 ? -0.863 -15.698 36.314 1.00 89.56 234 GLY A C 1
ATOM 1779 O O . GLY A 1 234 ? -1.715 -15.006 36.853 1.00 89.56 234 GLY A O 1
ATOM 1780 N N . ASN A 1 235 ? -0.585 -15.633 35.008 1.00 87.50 235 ASN A N 1
ATOM 1781 C CA . ASN A 1 235 ? -1.278 -14.738 34.063 1.00 87.50 235 ASN A CA 1
ATOM 1782 C C . ASN A 1 235 ? -2.477 -15.403 33.354 1.00 87.50 235 ASN A C 1
ATOM 1784 O O . ASN A 1 235 ? -3.013 -14.826 32.416 1.00 87.50 235 ASN A O 1
ATOM 1788 N N . VAL A 1 236 ? -2.842 -16.633 33.731 1.00 84.69 236 VAL A N 1
ATOM 1789 C CA . VAL A 1 236 ? -3.972 -17.374 33.148 1.00 84.69 236 VAL A CA 1
ATOM 1790 C C . VAL A 1 236 ? -5.093 -17.396 34.173 1.00 84.69 236 VAL A C 1
ATOM 1792 O O . VAL A 1 236 ? -4.896 -17.954 35.261 1.00 84.69 236 VAL A O 1
ATOM 1795 N N . SER A 1 237 ? -6.239 -16.799 33.844 1.00 85.50 237 SER A N 1
ATOM 1796 C CA . SER A 1 237 ? -7.351 -16.725 34.787 1.00 85.50 237 SER A CA 1
ATOM 1797 C C . SER A 1 237 ? -7.961 -18.102 35.048 1.00 85.50 237 SER A C 1
ATOM 1799 O O . SER A 1 237 ? -7.897 -19.007 34.209 1.00 85.50 237 SER A O 1
ATOM 1801 N N . HIS A 1 238 ? -8.550 -18.302 36.227 1.00 88.06 238 HIS A N 1
ATOM 1802 C CA . HIS A 1 238 ? -9.232 -19.560 36.528 1.00 88.06 238 HIS A CA 1
ATOM 1803 C C . HIS A 1 238 ? -10.290 -19.916 35.468 1.00 88.06 238 HIS A C 1
ATOM 1805 O O . HIS A 1 238 ? -11.158 -19.113 35.133 1.00 88.06 238 HIS A O 1
ATOM 1811 N N . GLY A 1 239 ? -10.237 -21.154 34.970 1.00 87.12 239 GLY A N 1
ATOM 1812 C CA . GLY A 1 239 ? -11.119 -21.657 33.918 1.00 87.12 239 GLY A CA 1
ATOM 1813 C C . GLY A 1 239 ? -10.623 -21.376 32.498 1.00 87.12 239 GLY A C 1
ATOM 1814 O O . GLY A 1 239 ? -11.143 -21.976 31.555 1.00 87.12 239 GLY A O 1
ATOM 1815 N N . GLU A 1 240 ? -9.600 -20.537 32.321 1.00 89.44 240 GLU A N 1
ATOM 1816 C CA . GLU A 1 240 ? -9.010 -20.294 31.008 1.00 89.44 240 GLU A CA 1
ATOM 1817 C C . GLU A 1 240 ? -8.104 -21.442 30.550 1.00 89.44 240 GLU A C 1
ATOM 1819 O O . GLU A 1 240 ? -7.503 -22.186 31.337 1.00 89.44 240 GLU A O 1
ATOM 1824 N N . VAL A 1 241 ? -8.016 -21.579 29.225 1.00 90.38 241 VAL A N 1
ATOM 1825 C CA . VAL A 1 241 ? -7.200 -22.578 28.536 1.00 90.38 241 VAL A CA 1
ATOM 1826 C C . VAL A 1 241 ? -6.064 -21.866 27.820 1.00 90.38 241 VAL A C 1
ATOM 1828 O O . VAL A 1 241 ? -6.299 -21.064 26.918 1.00 90.38 241 VAL A O 1
ATOM 1831 N N . THR A 1 242 ? -4.828 -22.205 28.172 1.00 91.31 242 THR A N 1
ATOM 1832 C CA . THR A 1 242 ? -3.649 -21.785 27.411 1.00 91.31 242 THR A CA 1
ATOM 1833 C C . THR A 1 242 ? -3.306 -22.827 26.347 1.00 91.31 242 THR A C 1
ATOM 1835 O O . THR A 1 242 ? -3.570 -24.023 26.521 1.00 91.31 242 THR A O 1
ATOM 1838 N N . ARG A 1 243 ? -2.722 -22.372 25.237 1.00 94.38 243 ARG A N 1
ATOM 1839 C CA . ARG A 1 243 ? -2.352 -23.191 24.079 1.00 94.38 243 ARG A CA 1
ATOM 1840 C C . ARG A 1 243 ? -0.870 -23.026 23.775 1.00 94.38 243 ARG A C 1
ATOM 1842 O O . ARG A 1 243 ? -0.316 -21.945 23.953 1.00 94.38 243 ARG A O 1
ATOM 1849 N N . ARG A 1 244 ? -0.235 -24.091 23.295 1.00 93.00 244 ARG A N 1
ATOM 1850 C CA . ARG A 1 244 ? 1.115 -24.053 22.722 1.00 93.00 244 ARG A CA 1
ATOM 1851 C C . ARG A 1 244 ? 1.227 -25.067 21.594 1.00 93.00 244 ARG A C 1
ATOM 1853 O O . ARG A 1 244 ? 0.573 -26.102 21.640 1.00 93.00 244 ARG A O 1
ATOM 1860 N N . VAL A 1 245 ? 2.114 -24.818 20.642 1.00 91.38 245 VAL A N 1
ATOM 1861 C CA . VAL A 1 245 ? 2.490 -25.810 19.630 1.00 91.38 245 VAL A CA 1
ATOM 1862 C C . VAL A 1 245 ? 3.775 -26.509 20.078 1.00 91.38 245 VAL A C 1
ATOM 1864 O O . VAL A 1 245 ? 4.698 -25.870 20.594 1.00 91.38 245 VAL A O 1
ATOM 1867 N N . ARG A 1 246 ? 3.822 -27.835 19.938 1.00 96.69 246 ARG A N 1
ATOM 1868 C CA . ARG A 1 246 ? 5.022 -28.651 20.169 1.00 96.69 246 ARG A CA 1
ATOM 1869 C C . ARG A 1 246 ? 5.289 -29.543 18.968 1.00 96.69 246 ARG A C 1
ATOM 1871 O O . ARG A 1 246 ? 4.367 -29.868 18.228 1.00 96.69 246 ARG A O 1
ATOM 1878 N N . PHE A 1 247 ? 6.541 -29.947 18.804 1.00 95.94 247 PHE A N 1
ATOM 1879 C CA . PHE A 1 247 ? 7.016 -30.786 17.712 1.00 95.94 247 PHE A CA 1
ATOM 1880 C C . PHE A 1 247 ? 7.475 -32.153 18.222 1.00 95.94 247 PHE A C 1
ATOM 1882 O O . PHE A 1 247 ? 7.941 -32.287 19.363 1.00 95.94 247 PHE A O 1
ATOM 1889 N N . LEU A 1 248 ? 7.298 -33.177 17.385 1.00 95.88 248 LEU A N 1
ATOM 1890 C CA . LEU A 1 248 ? 7.676 -34.554 17.712 1.00 95.88 248 LEU A CA 1
ATOM 1891 C C . LEU A 1 248 ? 9.194 -34.710 17.875 1.00 95.88 248 LEU A C 1
ATOM 1893 O O . LEU A 1 248 ? 9.628 -35.441 18.759 1.00 95.88 248 LEU A O 1
ATOM 1897 N N . GLU A 1 249 ? 9.967 -34.005 17.050 1.00 94.81 249 GLU A N 1
ATOM 1898 C CA . GLU A 1 249 ? 11.434 -34.001 17.013 1.00 94.81 249 GLU A CA 1
ATOM 1899 C C . GLU A 1 249 ? 11.916 -32.540 16.948 1.00 94.81 249 GLU A C 1
ATOM 1901 O O . GLU A 1 249 ? 11.195 -31.683 16.435 1.00 94.81 249 GLU A O 1
ATOM 1906 N N . ASP A 1 250 ? 13.101 -32.229 17.482 1.00 93.50 250 ASP A N 1
ATOM 1907 C CA . ASP A 1 250 ? 13.722 -30.896 17.374 1.00 93.50 250 ASP A CA 1
ATOM 1908 C C . ASP A 1 250 ? 14.473 -30.680 16.058 1.00 93.50 250 ASP A C 1
ATOM 1910 O O . ASP A 1 250 ? 14.734 -29.537 15.671 1.00 93.50 250 ASP A O 1
ATOM 1914 N N . GLN A 1 251 ? 14.809 -31.761 15.356 1.00 89.81 251 GLN A N 1
ATOM 1915 C CA . GLN A 1 251 ? 15.428 -31.733 14.038 1.00 89.81 251 GLN A CA 1
ATOM 1916 C C . GLN A 1 251 ? 14.898 -32.881 13.182 1.00 89.81 251 GLN A C 1
ATOM 1918 O O . GLN A 1 251 ? 14.781 -34.002 13.666 1.00 89.81 251 GLN A O 1
ATOM 1923 N N . VAL A 1 252 ? 14.632 -32.610 11.904 1.00 89.31 252 VAL A N 1
ATOM 1924 C CA . VAL A 1 252 ? 14.329 -33.641 10.896 1.00 89.31 252 VAL A CA 1
ATOM 1925 C C . VAL A 1 252 ? 15.342 -33.550 9.759 1.00 89.31 252 VAL A C 1
ATOM 1927 O O . VAL A 1 252 ? 15.844 -32.467 9.461 1.00 89.31 252 VAL A O 1
ATOM 1930 N N . GLU A 1 253 ? 15.678 -34.676 9.127 1.00 85.19 253 GLU A N 1
ATOM 1931 C CA . GLU A 1 253 ? 16.574 -34.678 7.962 1.00 85.19 253 GLU A CA 1
ATOM 1932 C C . GLU A 1 253 ? 15.990 -33.863 6.796 1.00 85.19 253 GLU A C 1
ATOM 1934 O O . GLU A 1 253 ? 14.780 -33.631 6.725 1.00 85.19 253 GLU A O 1
ATOM 1939 N N . PHE A 1 254 ? 16.849 -33.437 5.866 1.00 73.94 254 PHE A N 1
ATOM 1940 C CA . PHE A 1 254 ? 16.427 -32.749 4.648 1.00 73.94 254 PHE A CA 1
ATOM 1941 C C . PHE A 1 254 ? 15.341 -33.553 3.905 1.00 73.94 254 PHE A C 1
ATOM 1943 O O . PHE A 1 254 ? 15.489 -34.753 3.670 1.00 73.94 254 PHE A O 1
ATOM 1950 N N . GLY A 1 255 ? 14.230 -32.895 3.562 1.00 78.56 255 GLY A N 1
ATOM 1951 C CA . GLY A 1 255 ? 13.040 -33.532 2.979 1.00 78.56 255 GLY A CA 1
ATOM 1952 C C . GLY A 1 255 ? 12.064 -34.143 3.997 1.00 78.56 255 GLY A C 1
ATOM 1953 O O . GLY A 1 255 ? 10.973 -34.571 3.619 1.00 78.56 255 GLY A O 1
ATOM 1954 N N . GLY A 1 256 ? 12.412 -34.160 5.286 1.00 85.88 256 GLY A N 1
ATOM 1955 C CA . GLY A 1 256 ? 11.495 -34.460 6.381 1.00 85.88 256 GLY A CA 1
ATOM 1956 C C . GLY A 1 256 ? 10.525 -33.307 6.653 1.00 85.88 256 GLY A C 1
ATOM 1957 O O . GLY A 1 256 ? 10.786 -32.152 6.325 1.00 85.88 256 GLY A O 1
ATOM 1958 N N . SER A 1 257 ? 9.382 -33.611 7.268 1.00 86.06 257 SER A N 1
ATOM 1959 C CA . SER A 1 257 ? 8.414 -32.601 7.711 1.00 86.06 257 SER A CA 1
ATOM 1960 C C . SER A 1 257 ? 8.328 -32.592 9.230 1.00 86.06 257 SER A C 1
ATOM 1962 O O . SER A 1 257 ? 8.116 -33.631 9.853 1.00 86.06 257 SER A O 1
ATOM 1964 N N . CYS A 1 258 ? 8.455 -31.408 9.822 1.00 92.00 258 CYS A N 1
ATOM 1965 C CA . CYS A 1 258 ? 8.261 -31.204 11.249 1.00 92.00 258 CYS A CA 1
ATOM 1966 C C . CYS A 1 258 ? 6.803 -31.486 11.629 1.00 92.00 258 CYS A C 1
ATOM 1968 O O . CYS A 1 258 ? 5.910 -30.694 11.337 1.00 92.00 258 CYS A O 1
ATOM 1970 N N . LEU A 1 259 ? 6.555 -32.621 12.284 1.00 89.94 259 LEU A N 1
ATOM 1971 C CA . LEU A 1 259 ? 5.229 -32.947 12.801 1.00 89.94 259 LEU A CA 1
ATOM 1972 C C . LEU A 1 259 ? 4.963 -32.122 14.061 1.00 89.94 259 LEU A C 1
ATOM 1974 O O . LEU A 1 259 ? 5.679 -32.265 15.054 1.00 89.94 259 LEU A O 1
ATOM 1978 N N . SER A 1 260 ? 3.926 -31.287 14.019 1.00 94.25 260 SER A N 1
ATOM 1979 C CA . SER A 1 260 ? 3.476 -30.467 15.142 1.00 94.25 260 SER A CA 1
ATOM 1980 C C . SER A 1 260 ? 2.143 -30.955 15.714 1.00 94.25 260 SER A C 1
ATOM 1982 O O . SER A 1 260 ? 1.351 -31.614 15.037 1.00 94.25 260 SER A O 1
ATOM 1984 N N . GLU A 1 261 ? 1.892 -30.640 16.981 1.00 96.38 261 GLU A N 1
ATOM 1985 C CA . GLU A 1 261 ? 0.575 -30.760 17.602 1.00 96.38 261 GLU A CA 1
ATOM 1986 C C . GLU A 1 261 ? 0.295 -29.534 18.481 1.00 96.38 261 GLU A C 1
ATOM 1988 O O . GLU A 1 261 ? 1.203 -28.975 19.109 1.00 96.38 261 GLU A O 1
ATOM 1993 N N . GLU A 1 262 ? -0.973 -29.130 18.547 1.00 92.94 262 GLU A N 1
ATOM 1994 C CA . GLU A 1 262 ? -1.438 -28.131 19.506 1.00 92.94 262 GLU A CA 1
ATOM 1995 C C . GLU A 1 262 ? -1.735 -28.810 20.849 1.00 92.94 262 GLU A C 1
ATOM 1997 O O . GLU A 1 262 ? -2.496 -29.775 20.935 1.00 92.94 262 GLU A O 1
ATOM 2002 N N . GLN A 1 263 ? -1.120 -28.292 21.905 1.00 96.69 263 GLN A N 1
ATOM 2003 C CA . GLN A 1 263 ? -1.294 -28.734 23.278 1.00 96.69 263 GLN A CA 1
ATOM 2004 C C . GLN A 1 263 ? -2.019 -27.662 24.082 1.00 96.69 263 GLN A C 1
ATOM 2006 O O . GLN A 1 263 ? -1.762 -26.467 23.939 1.00 96.69 263 GLN A O 1
ATOM 2011 N N . THR A 1 264 ? -2.876 -28.099 24.994 1.00 93.75 264 THR A N 1
ATOM 2012 C CA . THR A 1 264 ? -3.714 -27.247 25.838 1.00 93.75 264 THR A CA 1
ATOM 2013 C C . THR A 1 264 ? -3.484 -27.556 27.311 1.00 93.75 264 THR A C 1
ATOM 2015 O O . THR A 1 264 ? -3.326 -28.721 27.678 1.00 93.75 264 THR A O 1
ATOM 2018 N N . SER A 1 265 ? -3.523 -26.542 28.170 1.00 95.12 265 SER A N 1
ATOM 2019 C CA . SER A 1 265 ? -3.552 -26.702 29.628 1.00 95.12 265 SER A CA 1
ATOM 2020 C C . SER A 1 265 ? -4.597 -25.757 30.219 1.00 95.12 265 SER A C 1
ATOM 2022 O O . SER A 1 265 ? -4.738 -24.625 29.760 1.00 95.12 265 SER A O 1
ATOM 2024 N N . THR A 1 266 ? -5.361 -26.233 31.198 1.00 94.25 266 THR A N 1
ATOM 2025 C CA . THR A 1 266 ? -6.447 -25.478 31.835 1.00 94.25 266 THR A CA 1
ATOM 2026 C C . THR A 1 266 ? -6.032 -25.070 33.240 1.00 94.25 266 THR A C 1
ATOM 2028 O O . THR A 1 266 ? -5.517 -25.902 33.991 1.00 94.25 266 THR A O 1
ATOM 2031 N N . CYS A 1 267 ? -6.278 -23.811 33.605 1.00 92.75 267 CYS A N 1
ATOM 2032 C CA . CYS A 1 267 ? -6.083 -23.353 34.974 1.00 92.75 267 CYS A CA 1
ATOM 2033 C C . CYS A 1 267 ? -7.271 -23.747 35.860 1.00 92.75 267 CYS A C 1
ATOM 2035 O O . CYS A 1 267 ? -8.383 -23.248 35.680 1.00 92.75 267 CYS A O 1
ATOM 2037 N N . ASP A 1 268 ? -7.031 -24.594 36.860 1.00 90.31 268 ASP A N 1
ATOM 2038 C CA . ASP A 1 268 ? -8.017 -24.944 37.880 1.00 90.31 268 ASP A CA 1
ATOM 2039 C C . ASP A 1 268 ? -7.499 -24.545 39.268 1.00 90.31 268 ASP A C 1
ATOM 2041 O O . ASP A 1 268 ? -6.597 -25.167 39.830 1.00 90.31 268 ASP A O 1
ATOM 2045 N N . ASN A 1 269 ? -8.058 -23.454 39.793 1.00 87.94 269 ASN A N 1
ATOM 2046 C CA . ASN A 1 269 ? -7.812 -22.902 41.118 1.00 87.94 269 ASN A CA 1
ATOM 2047 C C . ASN A 1 269 ? -6.322 -22.811 41.515 1.00 87.94 269 ASN A C 1
ATOM 2049 O O . ASN A 1 269 ? -5.881 -23.381 42.516 1.00 87.94 269 ASN A O 1
ATOM 2053 N N . GLY A 1 270 ? -5.539 -22.095 40.710 1.00 87.38 270 GLY A N 1
ATOM 2054 C CA . GLY A 1 270 ? -4.116 -21.835 40.932 1.00 87.38 270 GLY A CA 1
ATOM 2055 C C . GLY A 1 270 ? -3.196 -22.973 40.492 1.00 87.38 270 GLY A C 1
ATOM 2056 O O . GLY A 1 270 ? -1.979 -22.874 40.654 1.00 87.38 270 GLY A O 1
ATOM 2057 N N . VAL A 1 271 ? -3.747 -24.053 39.927 1.00 87.50 271 VAL A N 1
ATOM 2058 C CA . VAL A 1 271 ? -2.988 -25.201 39.431 1.00 87.50 271 VAL A CA 1
ATOM 2059 C C . VAL A 1 271 ? -3.261 -25.414 37.944 1.00 87.50 271 VAL A C 1
ATOM 2061 O O . VAL A 1 271 ? -4.394 -25.631 37.524 1.00 87.50 271 VAL A O 1
ATOM 2064 N N . MET A 1 272 ? -2.199 -25.395 37.136 1.00 93.00 272 MET A N 1
ATOM 2065 C CA . MET A 1 272 ? -2.286 -25.758 35.720 1.00 93.00 272 MET A CA 1
ATOM 2066 C C . MET A 1 272 ? -2.431 -27.269 35.563 1.00 93.00 272 MET A C 1
ATOM 2068 O O . MET A 1 272 ? -1.649 -28.037 36.134 1.00 93.00 272 MET A O 1
ATOM 2072 N N . SER A 1 273 ? -3.388 -27.707 34.743 1.00 95.69 273 SER A N 1
ATOM 2073 C CA . SER A 1 273 ? -3.464 -29.106 34.331 1.00 95.69 273 SER A CA 1
ATOM 2074 C C . SER A 1 273 ? -2.186 -29.510 33.583 1.00 95.69 273 SER A C 1
ATOM 2076 O O . SER A 1 273 ? -1.525 -28.665 32.968 1.00 95.69 273 SER A O 1
ATOM 2078 N N . PRO A 1 274 ? -1.830 -30.803 33.540 1.00 95.69 274 PRO A N 1
ATOM 2079 C CA . PRO A 1 274 ? -0.845 -31.272 32.575 1.00 95.69 274 PRO A CA 1
ATOM 2080 C C . PRO A 1 274 ? -1.232 -30.817 31.163 1.00 95.69 274 PRO A C 1
ATOM 2082 O O . PRO A 1 274 ? -2.420 -30.773 30.828 1.00 95.69 274 PRO A O 1
ATOM 2085 N N . TRP A 1 275 ? -0.234 -30.470 30.352 1.00 96.00 275 TRP A N 1
ATOM 2086 C CA . TRP A 1 275 ? -0.449 -30.197 28.935 1.00 96.00 275 TRP A CA 1
ATOM 2087 C C . TRP A 1 275 ? -1.021 -31.441 28.248 1.00 96.00 275 TRP A C 1
ATOM 2089 O O . TRP A 1 275 ? -0.565 -32.558 28.508 1.00 96.00 275 TRP A O 1
ATOM 2099 N N . SER A 1 276 ? -2.021 -31.252 27.387 1.00 94.12 276 SER A N 1
ATOM 2100 C CA . SER A 1 276 ? -2.472 -32.299 26.469 1.00 94.12 276 SER A CA 1
ATOM 2101 C C . SER A 1 276 ? -1.377 -32.611 25.437 1.00 94.12 276 SER A C 1
ATOM 2103 O O . SER A 1 276 ? -0.429 -31.846 25.288 1.00 94.12 276 SER A O 1
ATOM 2105 N N . GLY A 1 277 ? -1.473 -33.750 24.749 1.00 95.00 277 GLY A N 1
ATOM 2106 C CA . GLY A 1 277 ? -0.482 -34.156 23.743 1.00 95.00 277 GLY A CA 1
ATOM 2107 C C . GLY A 1 277 ? 0.719 -34.947 24.287 1.00 95.00 277 GLY A C 1
ATOM 2108 O O . GLY A 1 277 ? 0.763 -35.345 25.452 1.00 95.00 277 GLY A O 1
ATOM 2109 N N . ARG A 1 278 ? 1.659 -35.275 23.396 1.00 95.88 278 ARG A N 1
ATOM 2110 C CA . ARG A 1 278 ? 2.872 -36.079 23.641 1.00 95.88 278 ARG A CA 1
ATOM 2111 C C . ARG A 1 278 ? 4.167 -35.462 23.096 1.00 95.88 278 ARG A C 1
ATOM 2113 O O . ARG A 1 278 ? 5.237 -35.962 23.424 1.00 95.88 278 ARG A O 1
ATOM 2120 N N . PHE A 1 279 ? 4.091 -34.437 22.258 1.00 97.12 279 PHE A N 1
ATOM 2121 C CA . PHE A 1 279 ? 5.231 -33.801 21.607 1.00 97.12 279 PHE A CA 1
ATOM 2122 C C . PHE A 1 279 ? 5.936 -32.880 22.605 1.00 97.12 279 PHE A C 1
ATOM 2124 O O . PHE A 1 279 ? 5.300 -32.170 23.388 1.00 97.12 279 PHE A O 1
ATOM 2131 N N . SER A 1 280 ? 7.263 -32.918 22.621 1.00 95.44 280 SER A N 1
ATOM 2132 C CA . SER A 1 280 ? 8.060 -32.278 23.673 1.00 95.44 280 SER A CA 1
ATOM 2133 C C . SER A 1 280 ? 8.918 -31.119 23.187 1.00 95.44 280 SER A C 1
ATOM 2135 O O . SER A 1 280 ? 9.347 -30.321 24.018 1.00 95.44 280 SER A O 1
ATOM 2137 N N . HIS A 1 281 ? 9.161 -31.001 21.881 1.00 94.69 281 HIS A N 1
ATOM 2138 C CA . HIS A 1 281 ? 10.110 -30.031 21.343 1.00 94.69 281 HIS A CA 1
ATOM 2139 C C . HIS A 1 281 ? 9.425 -28.696 21.052 1.00 94.69 281 HIS A C 1
ATOM 2141 O O . HIS A 1 281 ? 8.293 -28.655 20.575 1.00 94.69 281 HIS A O 1
ATOM 2147 N N . GLU A 1 282 ? 10.078 -27.588 21.403 1.00 93.44 282 GLU A N 1
ATOM 2148 C CA . GLU A 1 282 ? 9.500 -26.244 21.247 1.00 93.44 282 GLU A CA 1
ATOM 2149 C C . GLU A 1 282 ? 9.588 -25.724 19.815 1.00 93.44 282 GLU A C 1
ATOM 2151 O O . GLU A 1 282 ? 8.756 -24.930 19.390 1.00 93.44 282 GLU A O 1
ATOM 2156 N N . SER A 1 283 ? 10.575 -26.211 19.080 1.00 90.38 283 SER A N 1
ATOM 2157 C CA . SER A 1 283 ? 10.821 -25.926 17.679 1.00 90.38 283 SER A CA 1
ATOM 2158 C C . SER A 1 283 ? 11.264 -27.212 16.993 1.00 90.38 283 SER A C 1
ATOM 2160 O O . SER A 1 283 ? 11.671 -28.167 17.655 1.00 90.38 283 SER A O 1
ATOM 2162 N N . CYS A 1 284 ? 11.174 -27.227 15.670 1.00 93.69 284 CYS A N 1
ATOM 2163 C CA . CYS A 1 284 ? 11.749 -28.261 14.831 1.00 93.69 284 CYS A CA 1
ATOM 2164 C C . CYS A 1 284 ? 12.465 -27.589 13.663 1.00 93.69 284 CYS A C 1
ATOM 2166 O O . CYS A 1 284 ? 11.895 -26.715 13.008 1.00 93.69 284 CYS A O 1
ATOM 2168 N N . VAL A 1 285 ? 13.719 -27.967 13.434 1.00 84.81 285 VAL A N 1
ATOM 2169 C CA . VAL A 1 285 ? 14.537 -27.448 12.336 1.00 84.81 285 VAL A CA 1
ATOM 2170 C C . VAL A 1 285 ? 14.706 -28.546 11.296 1.00 84.81 285 VAL A C 1
ATOM 2172 O O . VAL A 1 285 ? 15.239 -29.614 11.592 1.00 84.81 285 VAL A O 1
ATOM 2175 N N . VAL A 1 286 ? 14.274 -28.290 10.063 1.00 85.12 286 VAL A N 1
ATOM 2176 C CA . VAL A 1 286 ? 14.644 -29.150 8.934 1.00 85.12 286 VAL A CA 1
ATOM 2177 C C . VAL A 1 286 ? 16.125 -28.911 8.666 1.00 85.12 286 VAL A C 1
ATOM 2179 O O . VAL A 1 286 ? 16.528 -27.781 8.383 1.00 85.12 286 VAL A O 1
ATOM 2182 N N . LEU A 1 287 ? 16.948 -29.948 8.820 1.00 71.50 287 LEU A N 1
ATOM 2183 C CA . LEU A 1 287 ? 18.372 -29.863 8.531 1.00 71.50 287 LEU A CA 1
ATOM 2184 C C . LEU A 1 287 ? 18.556 -29.419 7.080 1.00 71.50 287 LEU A C 1
ATOM 2186 O O . LEU A 1 287 ? 17.912 -29.948 6.171 1.00 71.50 287 LEU A O 1
ATOM 2190 N N . ALA A 1 288 ? 19.423 -28.422 6.892 1.00 54.91 288 ALA A N 1
ATOM 2191 C CA . ALA A 1 288 ? 19.758 -27.912 5.575 1.00 54.91 288 ALA A CA 1
ATOM 2192 C C . ALA A 1 288 ? 20.261 -29.053 4.683 1.00 54.91 288 ALA A C 1
ATOM 2194 O O . ALA A 1 288 ? 20.902 -29.997 5.157 1.00 54.91 288 ALA A O 1
ATOM 2195 N N . GLU A 1 289 ? 19.945 -28.947 3.397 1.00 56.94 289 GLU A N 1
ATOM 2196 C CA . GLU A 1 289 ? 20.409 -29.862 2.363 1.00 56.94 289 GLU A CA 1
ATOM 2197 C C . GLU A 1 289 ? 21.929 -30.071 2.506 1.00 56.94 289 GLU A C 1
ATOM 2199 O O . GLU A 1 289 ? 22.650 -29.101 2.781 1.00 56.94 289 GLU A O 1
ATOM 2204 N N . PRO A 1 290 ? 22.454 -31.309 2.388 1.00 60.94 290 PRO A N 1
ATOM 2205 C CA . PRO A 1 290 ? 23.896 -31.494 2.306 1.00 60.94 290 PRO A CA 1
ATOM 2206 C C . PRO A 1 290 ? 24.395 -30.606 1.169 1.00 60.94 290 PRO A C 1
ATOM 2208 O O . PRO A 1 290 ? 23.923 -30.745 0.047 1.00 60.94 290 PRO A O 1
ATOM 2211 N N . THR A 1 291 ? 25.294 -29.665 1.472 1.00 51.09 291 THR A N 1
ATOM 2212 C CA . THR A 1 291 ? 25.813 -28.710 0.489 1.00 51.09 291 THR A CA 1
ATOM 2213 C C . THR A 1 291 ? 26.465 -29.489 -0.644 1.00 51.09 291 THR A C 1
ATOM 2215 O O . THR A 1 291 ? 27.595 -29.968 -0.501 1.00 51.09 291 THR A O 1
ATOM 2218 N N . LEU A 1 292 ? 25.726 -29.662 -1.736 1.00 63.59 292 LEU A N 1
ATOM 2219 C CA . LEU A 1 292 ? 26.254 -30.160 -2.991 1.00 63.59 292 LEU A CA 1
ATOM 2220 C C . LEU A 1 292 ? 27.286 -29.139 -3.458 1.00 63.59 292 LEU A C 1
ATOM 2222 O O . LEU A 1 292 ? 27.085 -27.934 -3.300 1.00 63.59 292 LEU A O 1
ATOM 2226 N N . ALA A 1 293 ? 28.430 -29.609 -3.941 1.00 71.81 293 ALA A N 1
ATOM 2227 C CA . ALA A 1 293 ? 29.502 -28.699 -4.304 1.00 71.81 293 ALA A CA 1
ATOM 2228 C C . ALA A 1 293 ? 29.078 -27.838 -5.507 1.00 71.81 293 ALA A C 1
ATOM 2230 O O . ALA A 1 293 ? 28.532 -28.341 -6.492 1.00 71.81 293 ALA A O 1
ATOM 2231 N N . ASP A 1 294 ? 29.358 -26.541 -5.433 1.00 80.94 294 ASP A N 1
ATOM 2232 C CA . ASP A 1 294 ? 29.174 -25.615 -6.548 1.00 80.94 294 ASP A CA 1
ATOM 2233 C C . ASP A 1 294 ? 30.322 -25.760 -7.560 1.00 80.94 294 ASP A C 1
ATOM 2235 O O . ASP A 1 294 ? 31.441 -26.165 -7.224 1.00 80.94 294 ASP A O 1
ATOM 2239 N N . CYS A 1 295 ? 30.070 -25.405 -8.818 1.00 85.38 295 CYS A N 1
ATOM 2240 C CA . CYS A 1 295 ? 31.053 -25.451 -9.899 1.00 85.38 295 CYS A CA 1
ATOM 2241 C C . CYS A 1 295 ? 31.673 -24.065 -10.127 1.00 85.38 295 CYS A C 1
ATOM 2243 O O . CYS A 1 295 ? 31.592 -23.507 -11.223 1.00 85.38 295 CYS A O 1
ATOM 2245 N N . GLY A 1 296 ? 32.293 -23.500 -9.087 1.00 89.12 296 GLY A N 1
ATOM 2246 C CA . GLY A 1 296 ? 32.781 -22.117 -9.097 1.00 89.12 296 GLY A CA 1
ATOM 2247 C C . GLY A 1 296 ? 31.651 -21.139 -8.784 1.00 89.12 296 GLY A C 1
ATOM 2248 O O . GLY A 1 296 ? 31.104 -21.199 -7.690 1.00 89.12 296 GLY A O 1
ATOM 2249 N N . ASP A 1 297 ? 31.308 -20.267 -9.736 1.00 86.31 297 ASP A N 1
ATOM 2250 C CA . ASP A 1 297 ? 30.229 -19.274 -9.582 1.00 86.31 297 ASP A CA 1
ATOM 2251 C C . ASP A 1 297 ? 28.825 -19.841 -9.889 1.00 86.31 297 ASP A C 1
ATOM 2253 O O . ASP A 1 297 ? 27.830 -19.154 -9.678 1.00 86.31 297 ASP A O 1
ATOM 2257 N N . LEU A 1 298 ? 28.735 -21.076 -10.401 1.00 82.75 298 LEU A N 1
ATOM 2258 C CA . LEU A 1 298 ? 27.477 -21.765 -10.721 1.00 82.75 298 LEU A CA 1
ATOM 2259 C C . LEU A 1 298 ? 27.083 -22.714 -9.591 1.00 82.75 298 LEU A C 1
ATOM 2261 O O . LEU A 1 298 ? 27.852 -23.629 -9.269 1.00 82.75 298 LEU A O 1
ATOM 2265 N N . LYS A 1 299 ? 25.876 -22.545 -9.043 1.00 83.50 299 LYS A N 1
ATOM 2266 C CA . LYS A 1 299 ? 25.358 -23.432 -7.995 1.00 83.50 299 LYS A CA 1
ATOM 2267 C C . LYS A 1 299 ? 25.055 -24.829 -8.532 1.00 83.50 299 LYS A C 1
ATOM 2269 O O . LYS A 1 299 ? 24.796 -25.006 -9.726 1.00 83.50 299 LYS A O 1
ATOM 2274 N N . HIS A 1 300 ? 25.039 -25.835 -7.656 1.00 84.31 300 HIS A N 1
ATOM 2275 C CA . HIS A 1 300 ? 24.544 -27.167 -8.024 1.00 84.31 300 HIS A CA 1
ATOM 2276 C C . HIS A 1 300 ? 23.162 -27.079 -8.705 1.00 84.31 300 HIS A C 1
ATOM 2278 O O . HIS A 1 300 ? 22.233 -26.478 -8.174 1.00 84.31 300 HIS A O 1
ATOM 2284 N N . GLY A 1 301 ? 23.022 -27.699 -9.880 1.00 82.94 301 GLY A N 1
ATOM 2285 C CA . GLY A 1 301 ? 21.795 -27.685 -10.680 1.00 82.94 301 GLY A CA 1
ATOM 2286 C C . GLY A 1 301 ? 21.679 -26.508 -11.654 1.00 82.94 301 GLY A C 1
ATOM 2287 O O . GLY A 1 301 ? 20.914 -26.596 -12.618 1.00 82.94 301 GLY A O 1
ATOM 2288 N N . GLU A 1 302 ? 22.466 -25.443 -11.486 1.00 83.62 302 GLU A N 1
ATOM 2289 C CA . GLU A 1 302 ? 22.491 -24.335 -12.439 1.00 83.62 302 GLU A CA 1
ATOM 2290 C C . GLU A 1 302 ? 23.202 -24.733 -13.735 1.00 83.62 302 GLU A C 1
ATOM 2292 O O . GLU A 1 302 ? 24.108 -25.573 -13.773 1.00 83.62 302 GLU A O 1
ATOM 2297 N N . SER A 1 303 ? 22.765 -24.129 -14.838 1.00 90.12 303 SER A N 1
ATOM 2298 C CA . SER A 1 303 ? 23.334 -24.360 -16.161 1.00 90.12 303 SER A CA 1
ATOM 2299 C C . SER A 1 303 ? 23.831 -23.059 -16.760 1.00 90.12 303 SER A C 1
ATOM 2301 O O . SER A 1 303 ? 23.151 -22.040 -16.701 1.00 90.12 303 SER A O 1
ATOM 2303 N N . GLN A 1 304 ? 24.982 -23.114 -17.418 1.00 94.12 304 GLN A N 1
ATOM 2304 C CA . GLN A 1 304 ? 25.449 -22.036 -18.284 1.00 94.12 304 GLN A CA 1
ATOM 2305 C C . GLN A 1 304 ? 25.194 -22.379 -19.747 1.00 94.12 304 GLN A C 1
ATOM 2307 O O . GLN A 1 304 ? 25.204 -23.549 -20.143 1.00 94.12 304 GLN A O 1
ATOM 2312 N N . SER A 1 305 ? 24.992 -21.341 -20.556 1.00 92.19 305 SER A N 1
ATOM 2313 C CA . SER A 1 305 ? 24.779 -21.457 -21.997 1.00 92.19 305 SER A CA 1
ATOM 2314 C C . SER A 1 305 ? 25.851 -20.698 -22.770 1.00 92.19 305 SER A C 1
ATOM 2316 O O . SER A 1 305 ? 26.306 -19.641 -22.343 1.00 92.19 305 SER A O 1
ATOM 2318 N N . ARG A 1 306 ? 26.235 -21.215 -23.936 1.00 94.06 306 ARG A N 1
ATOM 2319 C CA . ARG A 1 306 ? 27.091 -20.520 -24.904 1.00 94.06 306 ARG A CA 1
ATOM 2320 C C . ARG A 1 306 ? 26.574 -20.739 -26.318 1.00 94.06 306 ARG A C 1
ATOM 2322 O O . ARG A 1 306 ? 25.975 -21.771 -26.606 1.00 94.06 306 ARG A O 1
ATOM 2329 N N . ILE A 1 307 ? 26.859 -19.807 -27.218 1.00 92.94 307 ILE A N 1
ATOM 2330 C CA . ILE A 1 307 ? 26.565 -19.964 -28.645 1.00 92.94 307 ILE A CA 1
ATOM 2331 C C . ILE A 1 307 ? 27.820 -20.493 -29.354 1.00 92.94 307 ILE A C 1
ATOM 2333 O O . ILE A 1 307 ? 28.947 -20.069 -29.071 1.00 92.94 307 ILE A O 1
ATOM 2337 N N . ARG A 1 308 ? 27.629 -21.462 -30.252 1.00 96.75 308 ARG A N 1
ATOM 2338 C CA . ARG A 1 308 ? 28.658 -21.973 -31.163 1.00 96.75 308 ARG A CA 1
ATOM 2339 C C . ARG A 1 308 ? 28.118 -22.042 -32.585 1.00 96.75 308 ARG A C 1
ATOM 2341 O O . ARG A 1 308 ? 26.920 -22.201 -32.789 1.00 96.75 308 ARG A O 1
ATOM 2348 N N . PHE A 1 309 ? 29.006 -21.956 -33.564 1.00 96.25 309 PHE A N 1
ATOM 2349 C CA . PHE A 1 309 ? 28.705 -21.983 -34.989 1.00 96.25 309 PHE A CA 1
ATOM 2350 C C . PHE A 1 309 ? 29.215 -23.272 -35.635 1.00 96.25 309 PHE A C 1
ATOM 2352 O O . PHE A 1 309 ? 30.199 -23.870 -35.186 1.00 96.25 309 PHE A O 1
ATOM 2359 N N . LEU A 1 310 ? 28.532 -23.706 -36.697 1.00 96.12 310 LEU A N 1
ATOM 2360 C CA . LEU A 1 310 ? 28.890 -24.907 -37.457 1.00 96.12 310 LEU A CA 1
ATOM 2361 C C . LEU A 1 310 ? 30.201 -24.737 -38.245 1.00 96.12 310 LEU A C 1
ATOM 2363 O O . LEU A 1 310 ? 30.936 -25.705 -38.417 1.00 96.12 310 LEU A O 1
ATOM 2367 N N . SER A 1 311 ? 30.501 -23.516 -38.695 1.00 94.06 311 SER A N 1
ATOM 2368 C CA . SER A 1 311 ? 31.713 -23.155 -39.440 1.00 94.06 311 SER A CA 1
ATOM 2369 C C . SER A 1 311 ? 32.264 -21.815 -38.944 1.00 94.06 311 SER A C 1
ATOM 2371 O O . SER A 1 311 ? 31.486 -20.949 -38.550 1.00 94.06 311 SER A O 1
ATOM 2373 N N . ALA A 1 312 ? 33.590 -21.636 -38.990 1.00 94.25 312 ALA A N 1
ATOM 2374 C CA . ALA A 1 312 ? 34.249 -20.358 -38.691 1.00 94.25 312 ALA A CA 1
ATOM 2375 C C . ALA A 1 312 ? 34.035 -19.307 -39.788 1.00 94.25 312 ALA A C 1
ATOM 2377 O O . ALA A 1 312 ? 34.203 -18.111 -39.550 1.00 94.25 312 ALA A O 1
ATOM 2378 N N . THR A 1 313 ? 33.731 -19.760 -41.006 1.00 92.19 313 THR A N 1
ATOM 2379 C CA . THR A 1 313 ? 33.554 -18.917 -42.188 1.00 92.19 313 THR A CA 1
ATOM 2380 C C . THR A 1 313 ? 32.467 -19.470 -43.097 1.00 92.19 313 THR A C 1
ATOM 2382 O O . THR A 1 313 ? 32.373 -20.689 -43.264 1.00 92.19 313 THR A O 1
ATOM 2385 N N . VAL A 1 314 ? 31.685 -18.589 -43.714 1.00 92.62 314 VAL A N 1
ATOM 2386 C CA . VAL A 1 314 ? 30.728 -18.932 -44.781 1.00 92.62 314 VAL A CA 1
ATOM 2387 C C . VAL A 1 314 ? 30.887 -17.969 -45.960 1.00 92.62 314 VAL A C 1
ATOM 2389 O O . VAL A 1 314 ? 31.401 -16.862 -45.786 1.00 92.62 314 VAL A O 1
ATOM 2392 N N . GLU A 1 315 ? 30.501 -18.389 -47.164 1.00 88.69 315 GLU A N 1
ATOM 2393 C CA . GLU A 1 315 ? 30.586 -17.536 -48.357 1.00 88.69 315 GLU A CA 1
ATOM 2394 C C . GLU A 1 315 ? 29.491 -16.458 -48.357 1.00 88.69 315 GLU A C 1
ATOM 2396 O O . GLU A 1 315 ? 28.442 -16.587 -47.718 1.00 88.69 315 GLU A O 1
ATOM 2401 N N . GLN A 1 316 ? 29.722 -15.367 -49.088 1.00 82.06 316 GLN A N 1
ATOM 2402 C CA . GLN A 1 316 ? 28.742 -14.299 -49.247 1.00 82.06 316 GLN A CA 1
ATOM 2403 C C . GLN A 1 316 ? 27.429 -14.833 -49.848 1.00 82.06 316 GLN A C 1
ATOM 2405 O O . GLN A 1 316 ? 27.379 -15.241 -51.005 1.00 82.06 316 GLN A O 1
ATOM 2410 N N . GLY A 1 317 ? 26.352 -14.782 -49.060 1.00 84.25 317 GLY A N 1
ATOM 2411 C CA . GLY A 1 317 ? 25.029 -15.309 -49.422 1.00 84.25 317 GLY A CA 1
ATOM 2412 C C . GLY A 1 317 ? 24.599 -16.522 -48.594 1.00 84.25 317 GLY A C 1
ATOM 2413 O O . GLY A 1 317 ? 23.414 -16.850 -48.578 1.00 84.25 317 GLY A O 1
ATOM 2414 N N . GLU A 1 318 ? 25.521 -17.140 -47.854 1.00 90.44 318 GLU A N 1
ATOM 2415 C CA . GLU A 1 318 ? 25.213 -18.165 -46.859 1.00 90.44 318 GLU A CA 1
ATOM 2416 C C . GLU A 1 318 ? 25.036 -17.551 -45.461 1.00 90.44 318 GLU A C 1
ATOM 2418 O O . GLU A 1 318 ? 25.627 -16.526 -45.117 1.00 90.44 318 GLU A O 1
ATOM 2423 N N . SER A 1 319 ? 24.205 -18.182 -44.630 1.00 88.81 319 SER A N 1
ATOM 2424 C CA . SER A 1 319 ? 23.965 -17.759 -43.247 1.00 88.81 319 SER A CA 1
ATOM 2425 C C . SER A 1 319 ? 24.731 -18.634 -42.258 1.00 88.81 319 SER A C 1
ATOM 2427 O O . SER A 1 319 ? 24.641 -19.864 -42.306 1.00 88.81 319 SER A O 1
ATOM 2429 N N . CYS A 1 320 ? 25.407 -18.008 -41.297 1.00 94.88 320 CYS A N 1
ATOM 2430 C CA . CYS A 1 320 ? 26.037 -18.698 -40.178 1.00 94.88 320 CYS A CA 1
ATOM 2431 C C . CYS A 1 320 ? 25.008 -19.525 -39.393 1.00 94.88 320 CYS A C 1
ATOM 2433 O O . CYS A 1 320 ? 24.077 -18.986 -38.799 1.00 94.88 320 CYS A O 1
ATOM 2435 N N . THR A 1 321 ? 25.178 -20.848 -39.377 1.00 91.69 321 THR A N 1
ATOM 2436 C CA . THR A 1 321 ? 24.305 -21.733 -38.595 1.00 91.69 321 THR A CA 1
ATOM 2437 C C . THR A 1 321 ? 24.819 -21.798 -37.159 1.00 91.69 321 THR A C 1
ATOM 2439 O O . THR A 1 321 ? 25.940 -22.261 -36.933 1.00 91.69 321 THR A O 1
ATOM 2442 N N . LEU A 1 322 ? 24.008 -21.347 -36.199 1.00 96.62 322 LEU A N 1
ATOM 2443 C CA . LEU A 1 322 ? 24.339 -21.334 -34.770 1.00 96.62 322 LEU A CA 1
ATOM 2444 C C . LEU A 1 322 ? 23.640 -22.458 -33.993 1.00 96.62 322 LEU A C 1
ATOM 2446 O O . LEU A 1 322 ? 22.603 -22.973 -34.410 1.00 96.62 322 LEU A O 1
ATOM 2450 N N . GLN A 1 323 ? 24.216 -22.828 -32.853 1.00 96.56 323 GLN A N 1
ATOM 2451 C CA . GLN A 1 323 ? 23.666 -23.752 -31.868 1.00 96.56 323 GLN A CA 1
ATOM 2452 C C . GLN A 1 323 ? 23.948 -23.204 -30.468 1.00 96.56 323 GLN A C 1
ATOM 2454 O O . GLN A 1 323 ? 25.100 -22.928 -30.124 1.00 96.56 323 GLN A O 1
ATOM 2459 N N . THR A 1 324 ? 22.905 -23.098 -29.647 1.00 92.50 324 THR A N 1
ATOM 2460 C CA . THR A 1 324 ? 23.055 -22.873 -28.207 1.00 92.50 324 THR A CA 1
ATOM 2461 C C . THR A 1 324 ? 23.441 -24.189 -27.545 1.00 92.50 324 THR A C 1
ATOM 2463 O O . THR A 1 324 ? 22.748 -25.195 -27.685 1.00 92.50 324 THR A O 1
ATOM 2466 N N . GLN A 1 325 ? 24.569 -24.179 -26.851 1.00 95.75 325 GLN A N 1
ATOM 2467 C CA . GLN A 1 325 ? 25.094 -25.289 -26.071 1.00 95.75 325 GLN A CA 1
ATOM 2468 C C . GLN A 1 325 ? 24.929 -24.970 -24.593 1.00 95.75 325 GLN A C 1
ATOM 2470 O O . GLN A 1 325 ? 25.138 -23.832 -24.184 1.00 95.75 325 GLN A O 1
ATOM 2475 N N . THR A 1 326 ? 24.602 -25.976 -23.798 1.00 91.62 326 THR A N 1
ATOM 2476 C CA . THR A 1 326 ? 24.366 -25.873 -22.355 1.00 91.62 326 THR A CA 1
ATOM 2477 C C . THR A 1 326 ? 25.287 -26.823 -21.599 1.00 91.62 326 THR A C 1
ATOM 2479 O O . THR A 1 326 ? 25.605 -27.901 -22.098 1.00 91.62 326 THR A O 1
ATOM 2482 N N . SER A 1 327 ? 25.733 -26.434 -20.411 1.00 93.88 327 SER A N 1
ATOM 2483 C CA . SER A 1 327 ? 26.484 -27.287 -19.486 1.00 93.88 327 SER A CA 1
ATOM 2484 C C . SER A 1 327 ? 25.957 -27.043 -18.075 1.00 93.88 327 SER A C 1
ATOM 2486 O O . SER A 1 327 ? 25.778 -25.889 -17.683 1.00 93.88 327 SER A O 1
ATOM 2488 N N . THR A 1 328 ? 25.665 -28.116 -17.346 1.00 91.81 328 THR A N 1
ATOM 2489 C CA . THR A 1 328 ? 25.002 -28.085 -16.035 1.00 91.81 328 THR A CA 1
ATOM 2490 C C . THR A 1 328 ? 25.993 -28.457 -14.943 1.00 91.81 328 THR A C 1
ATOM 2492 O O . THR A 1 328 ? 26.731 -29.434 -15.092 1.00 91.81 328 THR A O 1
ATOM 2495 N N . CYS A 1 329 ? 26.003 -27.707 -13.843 1.00 91.81 329 CYS A N 1
ATOM 2496 C CA . CYS A 1 329 ? 26.763 -28.071 -12.658 1.00 91.81 329 CYS A CA 1
ATOM 2497 C C . CYS A 1 329 ? 26.074 -29.217 -11.917 1.00 91.81 329 CYS A C 1
ATOM 2499 O O . CYS A 1 329 ? 24.911 -29.109 -11.530 1.00 91.81 329 CYS A O 1
ATOM 2501 N N . ASN A 1 330 ? 26.796 -30.308 -11.687 1.00 88.06 330 ASN A N 1
ATOM 2502 C CA . ASN A 1 330 ? 26.339 -31.420 -10.872 1.00 88.06 330 ASN A CA 1
ATOM 2503 C C . ASN A 1 330 ? 27.438 -31.813 -9.878 1.00 88.06 330 ASN A C 1
ATOM 2505 O O . ASN A 1 330 ? 28.403 -32.490 -10.225 1.00 88.06 330 ASN A O 1
ATOM 2509 N N . ASP A 1 331 ? 27.272 -31.335 -8.648 1.00 88.44 331 ASP A N 1
ATOM 2510 C CA . ASP A 1 331 ? 28.086 -31.663 -7.469 1.00 88.44 331 ASP A CA 1
ATOM 2511 C C . ASP A 1 331 ? 29.586 -31.400 -7.688 1.00 88.44 331 ASP A C 1
ATOM 2513 O O . ASP A 1 331 ? 30.444 -32.283 -7.653 1.00 88.44 331 ASP A O 1
ATOM 2517 N N . GLY A 1 332 ? 29.898 -30.141 -7.994 1.00 87.50 332 GLY A N 1
ATOM 2518 C CA . GLY A 1 332 ? 31.255 -29.645 -8.205 1.00 87.50 332 GLY A CA 1
ATOM 2519 C C . GLY A 1 332 ? 31.855 -30.030 -9.555 1.00 87.50 332 GLY A C 1
ATOM 2520 O O . GLY A 1 332 ? 33.016 -29.709 -9.822 1.00 87.50 332 GLY A O 1
ATOM 2521 N N . GLN A 1 333 ? 31.095 -30.709 -10.421 1.00 88.88 333 GLN A N 1
ATOM 2522 C CA . GLN A 1 333 ? 31.514 -31.064 -11.772 1.00 88.88 333 GLN A CA 1
ATOM 2523 C C . GLN A 1 333 ? 30.562 -30.502 -12.825 1.00 88.88 333 GLN A C 1
ATOM 2525 O O . GLN A 1 333 ? 29.359 -30.748 -12.803 1.00 88.88 333 GLN A O 1
ATOM 2530 N N . MET A 1 334 ? 31.120 -29.772 -13.791 1.00 93.56 334 MET A N 1
ATOM 2531 C CA . MET A 1 334 ? 30.375 -29.338 -14.970 1.00 93.56 334 MET A CA 1
ATOM 2532 C C . MET A 1 334 ? 30.167 -30.513 -15.922 1.00 93.56 334 MET A C 1
ATOM 2534 O O . MET A 1 334 ? 31.115 -31.241 -16.226 1.00 93.56 334 MET A O 1
ATOM 2538 N N . SER A 1 335 ? 28.944 -30.675 -16.430 1.00 95.06 335 SER A N 1
ATOM 2539 C CA . SER A 1 335 ? 28.670 -31.616 -17.513 1.00 95.06 335 SER A CA 1
ATOM 2540 C C . SER A 1 335 ? 29.428 -31.219 -18.779 1.00 95.06 335 SER A C 1
ATOM 2542 O O . SER A 1 335 ? 29.751 -30.046 -18.992 1.00 95.06 335 SER A O 1
ATOM 2544 N N . ASP A 1 336 ? 29.629 -32.170 -19.689 1.00 96.00 336 ASP A N 1
ATOM 2545 C CA . ASP A 1 336 ? 30.029 -31.819 -21.048 1.00 96.00 336 ASP A CA 1
ATOM 2546 C C . ASP A 1 336 ? 29.016 -30.835 -21.659 1.00 96.00 336 ASP A C 1
ATOM 2548 O O . ASP A 1 336 ? 27.819 -30.865 -21.347 1.00 96.00 336 ASP A O 1
ATOM 2552 N N . TRP A 1 337 ? 29.507 -29.940 -22.518 1.00 95.75 337 TRP A N 1
ATOM 2553 C CA . TRP A 1 337 ? 28.646 -29.037 -23.275 1.00 95.75 337 TRP A CA 1
ATOM 2554 C C . TRP A 1 337 ? 27.749 -29.843 -24.216 1.00 95.75 337 TRP A C 1
ATOM 2556 O O . TRP A 1 337 ? 28.229 -30.697 -24.961 1.00 95.75 337 TRP A O 1
ATOM 2566 N N . SER A 1 338 ? 26.451 -29.547 -24.210 1.00 92.75 338 SER A N 1
ATOM 2567 C CA . SER A 1 338 ? 25.512 -30.107 -25.177 1.00 92.75 338 SER A CA 1
ATOM 2568 C C . SER A 1 338 ? 25.823 -29.600 -26.592 1.00 92.75 338 SER A C 1
ATOM 2570 O O . SER A 1 338 ? 26.390 -28.527 -26.773 1.00 92.75 338 SER A O 1
ATOM 2572 N N . GLY A 1 339 ? 25.461 -30.368 -27.620 1.00 94.62 339 GLY A N 1
ATOM 2573 C CA . GLY A 1 339 ? 25.675 -29.981 -29.019 1.00 94.62 339 GLY A CA 1
ATOM 2574 C C . GLY A 1 339 ? 27.038 -30.372 -29.606 1.00 94.62 339 GLY A C 1
ATOM 2575 O O . GLY A 1 339 ? 27.851 -31.038 -28.975 1.00 94.62 339 GLY A O 1
ATOM 2576 N N . SER A 1 340 ? 27.257 -30.015 -30.874 1.00 95.56 340 SER A N 1
ATOM 2577 C CA . SER A 1 340 ? 28.425 -30.432 -31.667 1.00 95.56 340 SER A CA 1
ATOM 2578 C C . SER A 1 340 ? 29.138 -29.287 -32.385 1.00 95.56 340 SER A C 1
ATOM 2580 O O . SER A 1 340 ? 30.149 -29.522 -33.040 1.00 95.56 340 SER A O 1
ATOM 2582 N N . TYR A 1 341 ? 28.613 -28.062 -32.321 1.00 97.00 341 TYR A N 1
ATOM 2583 C CA . TYR A 1 341 ? 29.205 -26.905 -32.994 1.00 97.00 341 TYR A CA 1
ATOM 2584 C C . TYR A 1 341 ? 30.420 -26.419 -32.201 1.00 97.00 341 TYR A C 1
ATOM 2586 O O . TYR A 1 341 ? 30.387 -26.359 -30.972 1.00 97.00 341 TYR A O 1
ATOM 2594 N N . THR A 1 342 ? 31.513 -26.099 -32.886 1.00 95.75 342 THR A N 1
ATOM 2595 C CA . THR A 1 342 ? 32.811 -25.873 -32.226 1.00 95.75 342 THR A CA 1
ATOM 2596 C C . THR A 1 342 ? 33.364 -24.470 -32.412 1.00 95.75 342 THR A C 1
ATOM 2598 O O . THR A 1 342 ? 34.289 -24.103 -31.694 1.00 95.75 342 THR A O 1
ATOM 2601 N N . PHE A 1 343 ? 32.827 -23.679 -33.343 1.00 95.44 343 PHE A N 1
ATOM 2602 C CA . PHE A 1 343 ? 33.364 -22.355 -33.653 1.00 95.44 343 PHE A CA 1
ATOM 2603 C C . PHE A 1 343 ? 32.705 -21.281 -32.790 1.00 95.44 343 PHE A C 1
ATOM 2605 O O . PHE A 1 343 ? 31.496 -21.303 -32.588 1.00 95.44 343 PHE A O 1
ATOM 2612 N N . GLU A 1 344 ? 33.495 -20.368 -32.233 1.00 94.44 344 GLU A N 1
ATOM 2613 C CA . GLU A 1 344 ? 32.986 -19.308 -31.346 1.00 94.44 344 GLU A CA 1
ATOM 2614 C C . GLU A 1 344 ? 32.387 -18.141 -32.126 1.00 94.44 344 GLU A C 1
ATOM 2616 O O . GLU A 1 344 ? 31.476 -17.481 -31.642 1.00 94.44 344 GLU A O 1
ATOM 2621 N N . GLU A 1 345 ? 32.851 -17.954 -33.358 1.00 93.12 345 GLU A N 1
ATOM 2622 C CA . GLU A 1 345 ? 32.438 -16.904 -34.279 1.00 93.12 345 GLU A CA 1
ATOM 2623 C C . GLU A 1 345 ? 32.300 -17.494 -35.687 1.00 93.12 345 GLU A C 1
ATOM 2625 O O . GLU A 1 345 ? 32.895 -18.531 -35.999 1.00 93.12 345 GLU A O 1
ATOM 2630 N N . CYS A 1 346 ? 31.523 -16.830 -36.540 1.00 96.00 346 CYS A N 1
ATOM 2631 C CA . CYS A 1 346 ? 31.373 -17.176 -37.947 1.00 96.00 346 CYS A CA 1
ATOM 2632 C C . CYS A 1 346 ? 31.461 -15.909 -38.804 1.00 96.00 346 CYS A C 1
ATOM 2634 O O . CYS A 1 346 ? 30.645 -15.000 -38.667 1.00 96.00 346 CYS A O 1
ATOM 2636 N N . ASN A 1 347 ? 32.468 -15.853 -39.676 1.00 91.31 347 ASN A N 1
ATOM 2637 C CA . ASN A 1 347 ? 32.760 -14.710 -40.535 1.00 91.31 347 ASN A CA 1
ATOM 2638 C C . ASN A 1 347 ? 32.253 -14.951 -41.961 1.00 91.31 347 ASN A C 1
ATOM 2640 O O . ASN A 1 347 ? 32.584 -15.958 -42.585 1.00 91.31 347 ASN A O 1
ATOM 2644 N N . ILE A 1 348 ? 31.489 -14.012 -42.511 1.00 91.06 348 ILE A N 1
ATOM 2645 C CA . ILE A 1 348 ? 31.060 -14.076 -43.912 1.00 91.06 348 ILE A CA 1
ATOM 2646 C C . ILE A 1 348 ? 32.194 -13.513 -44.774 1.00 91.06 348 ILE A C 1
ATOM 2648 O O . ILE A 1 348 ? 32.514 -12.329 -44.661 1.00 91.06 348 ILE A O 1
ATOM 2652 N N . ILE A 1 349 ? 32.824 -14.347 -45.606 1.00 85.31 349 ILE A N 1
ATOM 2653 C CA . ILE A 1 349 ? 33.905 -13.907 -46.499 1.00 85.31 349 ILE A CA 1
ATOM 2654 C C . ILE A 1 349 ? 33.266 -13.197 -47.706 1.00 85.31 349 ILE A C 1
ATOM 2656 O O . ILE A 1 349 ? 32.485 -13.829 -48.423 1.00 85.31 349 ILE A O 1
ATOM 2660 N N . PRO A 1 350 ? 33.554 -11.902 -47.947 1.00 73.00 350 PRO A N 1
ATOM 2661 C CA . PRO A 1 350 ? 33.104 -11.217 -49.155 1.00 73.00 350 PRO A CA 1
ATOM 2662 C C . PRO A 1 350 ? 33.788 -11.831 -50.384 1.00 73.00 350 PRO A C 1
ATOM 2664 O O . PRO A 1 350 ? 34.999 -12.052 -50.368 1.00 73.00 350 PRO A O 1
ATOM 2667 N N . ASN A 1 351 ? 33.020 -12.121 -51.438 1.00 67.19 351 ASN A N 1
ATOM 2668 C CA . ASN A 1 351 ? 33.577 -12.646 -52.684 1.00 67.19 351 ASN A CA 1
ATOM 2669 C C . ASN A 1 351 ? 34.452 -11.570 -53.341 1.00 67.19 351 ASN A C 1
ATOM 2671 O O . ASN A 1 351 ? 33.942 -10.536 -53.766 1.00 67.19 351 ASN A O 1
ATOM 2675 N N . ASP A 1 352 ? 35.755 -11.831 -53.448 1.00 52.47 352 ASP A N 1
ATOM 2676 C CA . ASP A 1 352 ? 36.748 -10.934 -54.067 1.00 52.47 352 ASP A CA 1
ATOM 2677 C C . ASP A 1 352 ? 36.809 -11.075 -55.607 1.00 52.47 352 ASP A C 1
ATOM 2679 O O . ASP A 1 352 ? 37.767 -10.656 -56.244 1.00 52.47 352 ASP A O 1
ATOM 2683 N N . ASP A 1 353 ? 35.764 -11.639 -56.228 1.00 49.56 353 ASP A N 1
ATOM 2684 C CA . ASP A 1 353 ? 35.650 -11.832 -57.683 1.00 49.56 353 ASP A CA 1
ATOM 2685 C C . ASP A 1 353 ? 34.643 -10.856 -58.324 1.00 49.56 353 ASP A C 1
ATOM 2687 O O . ASP A 1 353 ? 33.835 -11.217 -59.182 1.00 49.56 353 ASP A O 1
ATOM 2691 N N . THR A 1 354 ? 34.695 -9.576 -57.947 1.00 49.75 354 THR A N 1
ATOM 2692 C CA . THR A 1 354 ? 34.224 -8.507 -58.844 1.00 49.75 354 THR A CA 1
ATOM 2693 C C . THR A 1 354 ? 35.420 -7.834 -59.495 1.00 49.75 354 THR A C 1
ATOM 2695 O O . THR A 1 354 ? 35.765 -6.695 -59.178 1.00 49.75 354 THR A O 1
ATOM 2698 N N . GLU A 1 355 ? 36.051 -8.544 -60.432 1.00 40.56 355 GLU A N 1
ATOM 2699 C CA . GLU A 1 355 ? 36.827 -7.895 -61.482 1.00 40.56 355 GLU A CA 1
ATOM 2700 C C . GLU A 1 355 ? 35.830 -7.060 -62.304 1.00 40.56 355 GLU A C 1
ATOM 2702 O O . GLU A 1 355 ? 34.989 -7.567 -63.048 1.00 40.56 355 GLU A O 1
ATOM 2707 N N . LEU A 1 356 ? 35.835 -5.756 -62.034 1.00 36.31 356 LEU A N 1
ATOM 2708 C CA . LEU A 1 356 ? 34.987 -4.762 -62.668 1.00 36.31 356 LEU A CA 1
ATOM 2709 C C . LEU A 1 356 ? 35.474 -4.577 -64.114 1.00 36.31 356 LEU A C 1
ATOM 2711 O O . LEU A 1 356 ? 36.337 -3.744 -64.387 1.00 36.31 356 LEU A O 1
ATOM 2715 N N . ASP A 1 357 ? 34.951 -5.381 -65.037 1.00 33.84 357 ASP A N 1
ATOM 2716 C CA . ASP A 1 357 ? 35.230 -5.255 -66.468 1.00 33.84 357 ASP A CA 1
ATOM 2717 C C . ASP A 1 357 ? 34.503 -4.005 -67.008 1.00 33.84 357 ASP A C 1
ATOM 2719 O O . ASP A 1 357 ? 33.352 -4.045 -67.452 1.00 33.84 357 ASP A O 1
ATOM 2723 N N . ILE A 1 358 ? 35.150 -2.840 -66.886 1.00 35.16 358 ILE A N 1
ATOM 2724 C CA . ILE A 1 358 ? 34.713 -1.596 -67.530 1.00 35.16 358 ILE A CA 1
ATOM 2725 C C . ILE A 1 358 ? 35.064 -1.712 -69.015 1.00 35.16 358 ILE A C 1
ATOM 2727 O O . ILE A 1 358 ? 36.141 -1.306 -69.457 1.00 35.16 358 ILE A O 1
ATOM 2731 N N . SER A 1 359 ? 34.132 -2.222 -69.817 1.00 33.81 359 SER A N 1
ATOM 2732 C CA . SER A 1 359 ? 34.172 -1.992 -71.258 1.00 33.81 359 SER A CA 1
ATOM 2733 C C . SER A 1 359 ? 33.796 -0.532 -71.529 1.00 33.81 359 SER A C 1
ATOM 2735 O O . SER A 1 359 ? 32.621 -0.161 -71.489 1.00 33.81 359 SER A O 1
ATOM 2737 N N . LEU A 1 360 ? 34.802 0.302 -71.793 1.00 32.22 360 LEU A N 1
ATOM 2738 C CA . LEU A 1 360 ? 34.623 1.628 -72.376 1.00 32.22 360 LEU A CA 1
ATOM 2739 C C . LEU A 1 360 ? 34.019 1.463 -73.777 1.00 32.22 360 LEU A C 1
ATOM 2741 O O . LEU A 1 360 ? 34.683 0.988 -74.697 1.00 32.22 360 LEU A O 1
ATOM 2745 N N . ALA A 1 361 ? 32.755 1.850 -73.938 1.00 33.06 361 ALA A N 1
ATOM 2746 C CA . ALA A 1 361 ? 32.230 2.190 -75.249 1.00 33.06 361 ALA A CA 1
ATOM 2747 C C . ALA A 1 361 ? 32.753 3.589 -75.596 1.00 33.06 361 ALA A C 1
ATOM 2749 O O . ALA A 1 361 ? 32.327 4.582 -75.008 1.00 33.06 361 ALA A O 1
ATOM 2750 N N . GLU A 1 362 ? 33.719 3.655 -76.510 1.00 35.81 362 GLU A N 1
ATOM 2751 C CA . GLU A 1 362 ? 34.094 4.900 -77.175 1.00 35.81 362 GLU A CA 1
ATOM 2752 C C . GLU A 1 362 ? 32.923 5.329 -78.072 1.00 35.81 362 GLU A C 1
ATOM 2754 O O . GLU A 1 362 ? 32.673 4.721 -79.112 1.00 35.81 362 GLU A O 1
ATOM 2759 N N . ASP A 1 363 ? 32.190 6.362 -77.657 1.00 36.38 363 ASP A N 1
ATOM 2760 C CA . ASP A 1 363 ? 31.373 7.166 -78.565 1.00 36.38 363 ASP A CA 1
ATOM 2761 C C . ASP A 1 363 ? 32.141 8.465 -78.839 1.00 36.38 363 ASP A C 1
ATOM 2763 O O . ASP A 1 363 ? 32.422 9.251 -77.933 1.00 36.38 363 ASP A O 1
ATOM 2767 N N . GLU A 1 364 ? 32.559 8.663 -80.087 1.00 43.88 364 GLU A N 1
ATOM 2768 C CA . GLU A 1 364 ? 33.506 9.708 -80.497 1.00 43.88 364 GLU A CA 1
ATOM 2769 C C . GLU A 1 364 ? 32.943 11.147 -80.439 1.00 43.88 364 GLU A C 1
ATOM 2771 O O . GLU A 1 364 ? 33.605 12.050 -80.940 1.00 43.88 364 GLU A O 1
ATOM 2776 N N . ASN A 1 365 ? 31.769 11.432 -79.852 1.00 48.44 365 ASN A N 1
ATOM 2777 C CA . ASN A 1 365 ? 31.208 12.801 -79.858 1.00 48.44 365 ASN A CA 1
ATOM 2778 C C . ASN A 1 365 ? 30.365 13.243 -78.637 1.00 48.44 365 ASN A C 1
ATOM 2780 O O . ASN A 1 365 ? 29.511 14.120 -78.785 1.00 48.44 365 ASN A O 1
ATOM 2784 N N . SER A 1 366 ? 30.603 12.748 -77.419 1.00 42.22 366 SER A N 1
ATOM 2785 C CA . SER A 1 366 ? 29.944 13.324 -76.226 1.00 42.22 366 SER A CA 1
ATOM 2786 C C . SER A 1 366 ? 30.846 13.381 -74.993 1.00 42.22 366 SER A C 1
ATOM 2788 O O . SER A 1 366 ? 31.561 12.427 -74.700 1.00 42.22 366 SER A O 1
ATOM 2790 N N . GLU A 1 367 ? 30.808 14.510 -74.277 1.00 35.94 367 GLU A N 1
ATOM 2791 C CA . GLU A 1 367 ? 31.562 14.745 -73.037 1.00 35.94 367 GLU A CA 1
ATOM 2792 C C . GLU A 1 367 ? 31.212 13.737 -71.919 1.00 35.94 367 GLU A C 1
ATOM 2794 O O . GLU A 1 367 ? 30.086 13.234 -71.877 1.00 35.94 367 GLU A O 1
ATOM 2799 N N . PRO A 1 368 ? 32.158 13.415 -71.011 1.00 34.97 368 PRO A N 1
ATOM 2800 C CA . PRO A 1 368 ? 32.000 12.315 -70.065 1.00 34.97 368 PRO A CA 1
ATOM 2801 C C . PRO A 1 368 ? 31.045 12.672 -68.918 1.00 34.97 368 PRO A C 1
ATOM 2803 O O . PRO A 1 368 ? 31.308 13.579 -68.129 1.00 34.97 368 PRO A O 1
ATOM 2806 N N . LEU A 1 369 ? 29.967 11.898 -68.784 1.00 35.19 369 LEU A N 1
ATOM 2807 C CA . LEU A 1 369 ? 29.089 11.890 -67.612 1.00 35.19 369 LEU A CA 1
ATOM 2808 C C . LEU A 1 369 ? 29.632 10.908 -66.564 1.00 35.19 369 LEU A C 1
ATOM 2810 O O . LEU A 1 369 ? 29.821 9.725 -66.850 1.00 35.19 369 LEU A O 1
ATOM 2814 N N . TYR A 1 370 ? 29.860 11.386 -65.340 1.00 34.56 370 TYR A N 1
ATOM 2815 C CA . TYR A 1 370 ? 30.225 10.546 -64.198 1.00 34.56 370 TYR A CA 1
ATOM 2816 C C . TYR A 1 370 ? 28.961 10.147 -63.432 1.00 34.56 370 TYR A C 1
ATOM 2818 O O . TYR A 1 370 ? 28.306 10.995 -62.829 1.00 34.56 370 TYR A O 1
ATOM 2826 N N . ASN A 1 371 ? 28.639 8.853 -63.420 1.00 34.06 371 ASN A N 1
ATOM 2827 C CA . ASN A 1 371 ? 27.563 8.307 -62.595 1.00 34.06 371 ASN A CA 1
ATOM 2828 C C . ASN A 1 371 ? 28.159 7.693 -61.323 1.00 34.06 371 ASN A C 1
ATOM 2830 O O . ASN A 1 371 ? 28.919 6.728 -61.400 1.00 34.06 371 ASN A O 1
ATOM 2834 N N . LEU A 1 372 ? 27.800 8.229 -60.152 1.00 35.22 372 LEU A N 1
ATOM 2835 C CA . LEU A 1 372 ? 28.049 7.576 -58.864 1.00 35.22 372 LEU A CA 1
ATOM 2836 C C . LEU A 1 372 ? 26.789 6.820 -58.429 1.00 35.22 372 LEU A C 1
ATOM 2838 O O . LEU A 1 372 ? 25.710 7.404 -58.345 1.00 35.22 372 LEU A O 1
ATOM 2842 N N . ALA A 1 373 ? 26.939 5.533 -58.118 1.00 32.19 373 ALA A N 1
ATOM 2843 C CA . ALA A 1 373 ? 25.891 4.722 -57.510 1.00 32.19 373 ALA A CA 1
ATOM 2844 C C . ALA A 1 373 ? 26.123 4.634 -55.996 1.00 32.19 373 ALA A C 1
ATOM 2846 O O . ALA A 1 373 ? 27.196 4.223 -55.554 1.00 32.19 373 ALA A O 1
ATOM 2847 N N . PHE A 1 374 ? 25.110 4.981 -55.204 1.00 40.19 374 PHE A N 1
ATOM 2848 C CA . PHE A 1 374 ? 25.109 4.759 -53.759 1.00 40.19 374 PHE A CA 1
ATOM 2849 C C . PHE A 1 374 ? 24.058 3.709 -53.403 1.00 40.19 374 PHE A C 1
ATOM 2851 O O . P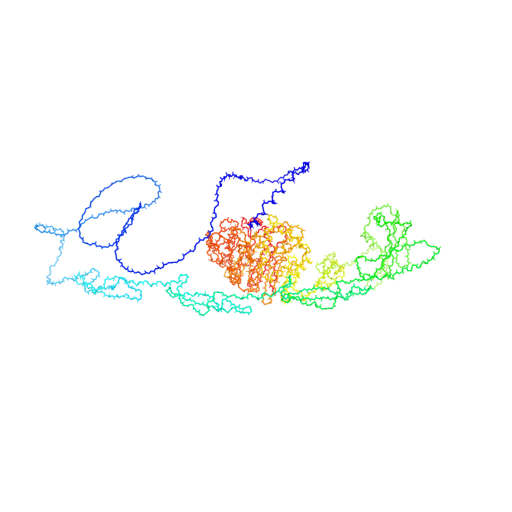HE A 1 374 ? 22.921 3.770 -53.875 1.00 40.19 374 PHE A O 1
ATOM 2858 N N . LYS A 1 375 ? 24.445 2.753 -52.555 1.00 32.88 375 LYS A N 1
ATOM 2859 C CA . LYS A 1 375 ? 23.525 1.811 -51.918 1.00 32.88 375 LYS A CA 1
ATOM 2860 C C . LYS A 1 375 ? 23.102 2.398 -50.574 1.00 32.88 375 LYS A C 1
ATOM 2862 O O . LYS A 1 375 ? 23.947 2.839 -49.800 1.00 32.88 375 LYS A O 1
ATOM 2867 N N . ASP A 1 376 ? 21.797 2.432 -50.358 1.00 37.56 376 ASP A N 1
ATOM 2868 C CA . ASP A 1 376 ? 21.125 3.064 -49.226 1.00 37.56 376 ASP A CA 1
ATOM 2869 C C . ASP A 1 376 ? 21.748 2.650 -47.876 1.00 37.56 376 ASP A C 1
ATOM 2871 O O . ASP A 1 376 ? 21.771 1.468 -47.530 1.00 37.56 376 ASP A O 1
ATOM 2875 N N . MET A 1 377 ? 22.289 3.613 -47.122 1.00 37.84 377 MET A N 1
ATOM 2876 C CA . MET A 1 377 ? 22.938 3.371 -45.822 1.00 37.84 377 MET A CA 1
ATOM 2877 C C . MET A 1 377 ? 21.943 3.342 -44.650 1.00 37.84 377 MET A C 1
ATOM 2879 O O . MET A 1 377 ? 22.351 3.063 -43.527 1.00 37.84 377 MET A O 1
ATOM 2883 N N . LEU A 1 378 ? 20.652 3.611 -44.891 1.00 39.12 378 LEU A N 1
ATOM 2884 C CA . LEU A 1 378 ? 19.639 3.702 -43.832 1.00 39.12 378 LEU A CA 1
ATOM 2885 C C . LEU A 1 378 ? 18.681 2.501 -43.764 1.00 39.12 378 LEU A C 1
ATOM 2887 O O . LEU A 1 378 ? 18.002 2.348 -42.755 1.00 39.12 378 LEU A O 1
ATOM 2891 N N . TYR A 1 379 ? 18.664 1.609 -44.766 1.00 40.84 379 TYR A N 1
ATOM 2892 C CA . TYR A 1 379 ? 17.816 0.406 -44.760 1.00 40.84 379 TYR A CA 1
ATOM 2893 C C . TYR A 1 379 ? 18.496 -0.785 -45.471 1.00 40.84 379 TYR A C 1
ATOM 2895 O O . TYR A 1 379 ? 18.467 -0.864 -46.703 1.00 40.84 379 TYR A O 1
ATOM 2903 N N . PRO A 1 380 ? 19.074 -1.760 -44.740 1.00 38.12 380 PRO A N 1
ATOM 2904 C CA . PRO A 1 380 ? 19.954 -2.784 -45.322 1.00 38.12 380 PRO A CA 1
ATOM 2905 C C . PRO A 1 380 ? 19.284 -3.805 -46.268 1.00 38.12 380 PRO A C 1
ATOM 2907 O O . PRO A 1 380 ? 20.000 -4.542 -46.944 1.00 38.12 380 PRO A O 1
ATOM 2910 N N . ASN A 1 381 ? 17.949 -3.816 -46.394 1.00 39.66 381 ASN A N 1
ATOM 2911 C CA . ASN A 1 381 ? 17.201 -4.775 -47.230 1.00 39.66 381 ASN A CA 1
ATOM 2912 C C . ASN A 1 381 ? 16.473 -4.151 -48.444 1.00 39.66 381 ASN A C 1
ATOM 2914 O O . ASN A 1 381 ? 15.647 -4.808 -49.077 1.00 39.66 381 ASN A O 1
ATOM 2918 N N . SER A 1 382 ? 16.763 -2.896 -48.799 1.00 42.16 382 SER A N 1
ATOM 2919 C CA . SER A 1 382 ? 16.201 -2.241 -49.991 1.00 42.16 382 SER A CA 1
ATOM 2920 C C . SER A 1 382 ? 16.878 -2.727 -51.287 1.00 42.16 382 SER A C 1
ATOM 2922 O O . SER A 1 382 ? 18.102 -2.703 -51.405 1.00 42.16 382 SER A O 1
ATOM 2924 N N . THR A 1 383 ? 16.091 -3.136 -52.294 1.00 35.09 383 THR A N 1
ATOM 2925 C CA . THR A 1 383 ? 16.571 -3.475 -53.654 1.00 35.09 383 THR A CA 1
ATOM 2926 C C . THR A 1 383 ? 16.615 -2.270 -54.604 1.00 35.09 383 THR A C 1
ATOM 2928 O O . THR A 1 383 ? 16.808 -2.444 -55.809 1.00 35.09 383 THR A O 1
ATOM 2931 N N . LYS A 1 384 ? 16.393 -1.047 -54.102 1.00 37.59 384 LYS A N 1
ATOM 2932 C CA . LYS A 1 384 ? 16.330 0.166 -54.929 1.00 37.59 384 LYS A CA 1
ATOM 2933 C C . LYS A 1 384 ? 17.708 0.805 -55.088 1.00 37.59 384 LYS A C 1
ATOM 2935 O O . LYS A 1 384 ? 18.445 0.971 -54.121 1.00 37.59 384 LYS A O 1
ATOM 2940 N N . TRP A 1 385 ? 18.013 1.195 -56.322 1.00 35.31 385 TRP A N 1
ATOM 2941 C CA . TRP A 1 385 ? 19.209 1.944 -56.693 1.00 35.31 385 TRP A CA 1
ATOM 2942 C C . TRP A 1 385 ? 18.807 3.364 -57.079 1.00 35.31 385 TRP A C 1
ATOM 2944 O O . TRP A 1 385 ? 17.838 3.546 -57.816 1.00 35.31 385 TRP A O 1
ATOM 2954 N N . TYR A 1 386 ? 19.557 4.355 -56.602 1.00 37.88 386 TYR A N 1
ATOM 2955 C CA . TYR A 1 386 ? 19.384 5.753 -56.987 1.00 37.88 386 TYR A CA 1
ATOM 2956 C C . TYR A 1 386 ? 20.584 6.192 -57.824 1.00 37.88 386 TYR A C 1
ATOM 2958 O O . TYR A 1 386 ? 21.730 5.896 -57.479 1.00 37.88 386 TYR A O 1
ATOM 2966 N N . PHE A 1 387 ? 20.315 6.895 -58.922 1.00 33.19 387 PHE A N 1
ATOM 2967 C CA . PHE A 1 387 ? 21.335 7.431 -59.819 1.00 33.19 387 PHE A CA 1
ATOM 2968 C C . PHE A 1 387 ? 21.287 8.955 -59.762 1.00 33.19 387 PHE A C 1
ATOM 2970 O O . PHE A 1 387 ? 20.216 9.544 -59.889 1.00 33.19 387 PHE A O 1
ATOM 2977 N N . ALA A 1 388 ? 22.443 9.587 -59.584 1.00 35.16 388 ALA A N 1
ATOM 2978 C CA . ALA A 1 388 ? 22.598 11.030 -59.706 1.00 35.16 388 ALA A CA 1
ATOM 2979 C C . ALA A 1 388 ? 23.634 11.327 -60.795 1.00 35.16 388 ALA A C 1
ATOM 2981 O O . ALA A 1 388 ? 24.708 10.725 -60.811 1.00 35.16 388 ALA A O 1
ATOM 2982 N N . SER A 1 389 ? 23.299 12.256 -61.690 1.00 33.50 389 SER A N 1
ATOM 2983 C CA . SER A 1 389 ? 24.179 12.742 -62.752 1.00 33.50 389 SER A CA 1
ATOM 2984 C C . SER A 1 389 ? 24.660 14.147 -62.396 1.00 33.50 389 SER A C 1
ATOM 2986 O O . SER A 1 389 ? 23.842 15.034 -62.157 1.00 33.50 389 SER A O 1
ATOM 2988 N N . LEU A 1 390 ? 25.976 14.360 -62.373 1.00 39.84 390 LEU A N 1
ATOM 2989 C CA . LEU A 1 390 ? 26.593 15.667 -62.132 1.00 39.84 390 LEU A CA 1
ATOM 2990 C C . LEU A 1 390 ? 27.246 16.172 -63.422 1.00 39.84 390 LEU A C 1
ATOM 2992 O O . LEU A 1 390 ? 28.104 15.496 -63.984 1.00 39.84 390 LEU A O 1
ATOM 2996 N N . ASN A 1 391 ? 26.879 17.378 -63.859 1.00 34.59 391 ASN A N 1
ATOM 2997 C CA . ASN A 1 391 ? 27.589 18.094 -64.920 1.00 34.59 391 ASN A CA 1
ATOM 2998 C C . ASN A 1 391 ? 28.590 19.070 -64.293 1.00 34.59 391 ASN A C 1
ATOM 3000 O O . ASN A 1 391 ? 28.194 20.057 -63.674 1.00 34.59 391 ASN A O 1
ATOM 3004 N N . GLY A 1 392 ? 29.885 18.807 -64.470 1.00 39.50 392 GLY A N 1
ATOM 3005 C CA . GLY A 1 392 ? 30.949 19.722 -64.061 1.00 39.50 392 GLY A CA 1
ATOM 3006 C C . GLY A 1 392 ? 32.348 19.149 -64.281 1.00 39.50 392 GLY A C 1
ATOM 3007 O O . GLY A 1 392 ? 32.675 18.067 -63.802 1.00 39.50 392 GLY A O 1
ATOM 3008 N N . SER A 1 393 ? 33.183 19.894 -65.000 1.00 39.97 393 SER A N 1
ATOM 3009 C CA . SER A 1 393 ? 34.591 19.590 -65.253 1.00 39.97 393 SER A CA 1
ATOM 3010 C C . SER A 1 393 ? 35.469 20.082 -64.091 1.00 39.97 393 SER A C 1
ATOM 3012 O O . SER A 1 393 ? 35.943 21.211 -64.147 1.00 39.97 393 SER A O 1
ATOM 3014 N N . ASP A 1 394 ? 35.597 19.295 -63.016 1.00 38.03 394 ASP A N 1
ATOM 3015 C CA . ASP A 1 394 ? 36.784 19.181 -62.132 1.00 38.03 394 ASP A CA 1
ATOM 3016 C C . ASP A 1 394 ? 36.439 18.403 -60.835 1.00 38.03 394 ASP A C 1
ATOM 3018 O O . ASP A 1 394 ? 35.347 18.571 -60.285 1.00 38.03 394 ASP A O 1
ATOM 3022 N N . PRO A 1 395 ? 37.339 17.552 -60.295 1.00 35.91 395 PRO A N 1
ATOM 3023 C CA . PRO A 1 395 ? 37.043 16.718 -59.130 1.00 35.91 395 PRO A CA 1
ATOM 3024 C C . PRO A 1 395 ? 37.197 17.508 -57.818 1.00 35.91 395 PRO A C 1
ATOM 3026 O O . PRO A 1 395 ? 38.311 17.785 -57.371 1.00 35.91 395 PRO A O 1
ATOM 3029 N N . LEU A 1 396 ? 36.080 17.842 -57.165 1.00 34.38 396 LEU A N 1
ATOM 3030 C CA . LEU A 1 396 ? 36.057 18.441 -55.825 1.00 34.38 396 LEU A CA 1
ATOM 3031 C C . LEU A 1 396 ? 35.816 17.381 -54.740 1.00 34.38 396 LEU A C 1
ATOM 3033 O O . LEU A 1 396 ? 34.967 16.502 -54.868 1.00 34.38 396 LEU A O 1
ATOM 3037 N N . SER A 1 397 ? 36.579 17.473 -53.649 1.00 37.09 397 SER A N 1
ATOM 3038 C CA . SER A 1 397 ? 36.461 16.591 -52.482 1.00 37.09 397 SER A CA 1
ATOM 3039 C C . SER A 1 397 ? 35.157 16.823 -51.704 1.00 37.09 397 SER A C 1
ATOM 3041 O O . SER A 1 397 ? 34.648 17.940 -51.650 1.00 37.09 397 SER A O 1
ATOM 3043 N N . VAL A 1 398 ? 34.670 15.775 -51.033 1.00 34.94 398 VAL A N 1
ATOM 3044 C CA . VAL A 1 398 ? 33.365 15.625 -50.343 1.00 34.94 398 VAL A CA 1
ATOM 3045 C C . VAL A 1 398 ? 33.087 16.636 -49.201 1.00 34.94 398 VAL A C 1
ATOM 3047 O O . VAL A 1 398 ? 32.090 16.517 -48.497 1.00 34.94 398 VAL A O 1
ATOM 3050 N N . ARG A 1 399 ? 33.907 17.676 -48.995 1.00 33.84 399 ARG A N 1
ATOM 3051 C CA . ARG A 1 399 ? 33.753 18.605 -47.859 1.00 33.84 399 ARG A CA 1
ATOM 3052 C C . ARG A 1 399 ? 33.079 19.956 -48.148 1.00 33.84 399 ARG A C 1
ATOM 3054 O O . ARG A 1 399 ? 32.744 20.627 -47.180 1.00 33.84 399 ARG A O 1
ATOM 3061 N N . ASP A 1 400 ? 32.777 20.313 -49.402 1.00 39.97 400 ASP A N 1
ATOM 3062 C CA . ASP A 1 400 ? 32.279 21.669 -49.743 1.00 39.97 400 ASP A CA 1
ATOM 3063 C C . ASP A 1 400 ? 30.841 21.759 -50.318 1.00 39.97 400 ASP A C 1
ATOM 3065 O O . ASP A 1 400 ? 30.382 22.835 -50.703 1.00 39.97 400 ASP A O 1
ATOM 3069 N N . ALA A 1 401 ? 30.052 20.681 -50.313 1.00 33.84 401 ALA A N 1
ATOM 3070 C CA . ALA A 1 401 ? 28.702 20.657 -50.903 1.00 33.84 401 ALA A CA 1
ATOM 3071 C C . ALA A 1 401 ? 27.569 21.141 -49.965 1.00 33.84 401 ALA A C 1
ATOM 3073 O O . ALA A 1 401 ? 26.554 20.462 -49.816 1.00 33.84 401 ALA A O 1
ATOM 3074 N N . LYS A 1 402 ? 27.712 22.307 -49.314 1.00 35.91 402 LYS A N 1
ATOM 3075 C CA . LYS A 1 402 ? 26.612 22.903 -48.515 1.00 35.91 402 LYS A CA 1
ATOM 3076 C C . LYS A 1 402 ? 26.224 24.342 -48.880 1.00 35.91 402 LYS A C 1
ATOM 3078 O O . LYS A 1 402 ? 25.266 24.846 -48.314 1.00 35.91 402 LYS A O 1
ATOM 3083 N N . ASN A 1 403 ? 26.898 24.992 -49.835 1.00 39.62 403 ASN A N 1
ATOM 3084 C CA . ASN A 1 403 ? 26.664 26.417 -50.139 1.00 39.62 403 ASN A CA 1
ATOM 3085 C C . ASN A 1 403 ? 26.462 26.769 -51.624 1.00 39.62 403 ASN A C 1
ATOM 3087 O O . ASN A 1 403 ? 26.566 27.937 -51.990 1.00 39.62 403 ASN A O 1
ATOM 3091 N N . LEU A 1 404 ? 26.136 25.812 -52.490 1.00 34.56 404 LEU A N 1
ATOM 3092 C CA . LEU A 1 404 ? 25.773 26.113 -53.876 1.00 34.56 404 LEU A CA 1
ATOM 3093 C C . LEU A 1 404 ? 24.413 25.489 -54.166 1.00 34.56 404 LEU A C 1
ATOM 3095 O O . LEU A 1 404 ? 24.262 24.276 -54.061 1.00 34.56 404 LEU A O 1
ATOM 3099 N N . GLY A 1 405 ? 23.426 26.337 -54.463 1.00 40.78 405 GLY A N 1
ATOM 3100 C CA . GLY A 1 405 ? 22.078 25.937 -54.859 1.00 40.78 405 GLY A CA 1
ATOM 3101 C C . GLY A 1 405 ? 22.119 25.125 -56.148 1.00 40.78 405 GLY A C 1
ATOM 3102 O O . GLY A 1 405 ? 22.046 25.685 -57.236 1.00 40.78 405 GLY A O 1
ATOM 3103 N N . ALA A 1 406 ? 22.291 23.815 -56.005 1.00 30.61 406 ALA A N 1
ATOM 3104 C CA . ALA A 1 406 ? 22.273 22.869 -57.102 1.00 30.61 406 ALA A CA 1
ATOM 3105 C C . ALA A 1 406 ? 20.823 22.516 -57.453 1.00 30.61 406 ALA A C 1
ATOM 3107 O O . ALA A 1 406 ? 20.034 22.143 -56.582 1.00 30.61 406 ALA A O 1
ATOM 3108 N N . GLU A 1 407 ? 20.491 22.640 -58.736 1.00 31.89 407 GLU A N 1
ATOM 3109 C CA . GLU A 1 407 ? 19.237 22.169 -59.315 1.00 31.89 407 GLU A CA 1
ATOM 3110 C C . GLU A 1 407 ? 19.169 20.641 -59.264 1.00 31.89 407 GLU A C 1
ATOM 3112 O O . GLU A 1 407 ? 20.061 19.941 -59.744 1.00 31.89 407 GLU A O 1
ATOM 3117 N N . ILE A 1 408 ? 18.072 20.127 -58.713 1.00 28.12 408 ILE A N 1
ATOM 3118 C CA . ILE A 1 408 ? 17.711 18.714 -58.775 1.00 28.12 408 ILE A CA 1
ATOM 3119 C C . ILE A 1 408 ? 16.619 18.594 -59.836 1.00 28.12 408 ILE A C 1
ATOM 3121 O O . ILE A 1 408 ? 15.503 19.065 -59.633 1.00 28.12 408 ILE A O 1
ATOM 3125 N N . SER A 1 409 ? 16.937 17.966 -60.966 1.00 28.48 409 SER A N 1
ATOM 3126 C CA . SER A 1 409 ? 15.931 17.517 -61.932 1.00 28.48 409 SER A CA 1
ATOM 3127 C C . SER A 1 409 ? 15.684 16.028 -61.713 1.00 28.48 409 SER A C 1
ATOM 3129 O O . SER A 1 409 ? 16.604 15.222 -61.841 1.00 28.48 409 SER A O 1
ATOM 3131 N N . LEU A 1 410 ? 14.454 15.672 -61.346 1.00 28.00 410 LEU A N 1
ATOM 3132 C CA . LEU A 1 410 ? 13.981 14.290 -61.252 1.00 28.00 410 LEU A CA 1
ATOM 3133 C C . LEU A 1 410 ? 13.182 13.966 -62.515 1.00 28.00 410 LEU A C 1
ATOM 3135 O O . LEU A 1 410 ? 12.306 14.740 -62.896 1.00 28.00 410 LEU A O 1
ATOM 3139 N N . GLU A 1 411 ? 13.442 12.817 -63.137 1.00 27.98 411 GLU A N 1
ATOM 3140 C CA . GLU A 1 411 ? 12.635 12.323 -64.255 1.00 27.98 411 GLU A CA 1
ATOM 3141 C C . GLU A 1 411 ? 12.247 10.841 -64.069 1.00 27.98 411 GLU A C 1
ATOM 3143 O O . GLU A 1 411 ? 13.041 10.063 -63.540 1.00 27.98 411 GLU A O 1
ATOM 3148 N N . TYR A 1 412 ? 11.048 10.500 -64.591 1.00 28.17 412 TYR A N 1
ATOM 3149 C CA . TYR A 1 412 ? 10.378 9.188 -64.818 1.00 28.17 412 TYR A CA 1
ATOM 3150 C C . TYR A 1 412 ? 9.463 8.595 -63.705 1.00 28.17 412 TYR A C 1
ATOM 3152 O O . TYR A 1 412 ? 9.865 8.562 -62.551 1.00 28.17 412 TYR A O 1
ATOM 3160 N N . ARG A 1 413 ? 8.256 8.013 -63.953 1.00 33.44 413 ARG A N 1
ATOM 3161 C CA . ARG A 1 413 ? 7.380 7.841 -65.153 1.00 33.44 413 ARG A CA 1
ATOM 3162 C C . ARG A 1 413 ? 5.976 7.244 -64.795 1.00 33.44 413 ARG A C 1
ATOM 3164 O O . ARG A 1 413 ? 5.851 6.567 -63.785 1.00 33.44 413 ARG A O 1
ATOM 3171 N N . GLU A 1 414 ? 5.020 7.365 -65.738 1.00 36.97 414 GLU A N 1
ATOM 3172 C CA . GLU A 1 414 ? 3.998 6.367 -66.189 1.00 36.97 414 GLU A CA 1
ATOM 3173 C C . GLU A 1 414 ? 2.605 6.141 -65.532 1.00 36.97 414 GLU A C 1
ATOM 3175 O O . GLU A 1 414 ? 1.966 5.148 -65.877 1.00 36.97 414 GLU A O 1
ATOM 3180 N N . ASP A 1 415 ? 2.031 7.046 -64.727 1.00 32.38 415 ASP A N 1
ATOM 3181 C CA . ASP A 1 415 ? 0.650 6.855 -64.203 1.00 32.38 415 ASP A CA 1
ATOM 3182 C C . ASP A 1 415 ? -0.384 7.954 -64.530 1.00 32.38 415 ASP A C 1
ATOM 3184 O O . ASP A 1 415 ? -1.536 7.881 -64.106 1.00 32.38 415 ASP A O 1
ATOM 3188 N N . GLY A 1 416 ? -0.036 8.934 -65.367 1.00 41.72 416 GLY A N 1
ATOM 3189 C CA . GLY A 1 416 ? -1.004 9.924 -65.856 1.00 41.72 416 GLY A CA 1
ATOM 3190 C C . GLY A 1 416 ? -1.420 10.987 -64.832 1.00 41.72 416 GLY A C 1
ATOM 3191 O O . GLY A 1 416 ? -2.458 11.628 -65.011 1.00 41.72 416 GLY A O 1
ATOM 3192 N N . SER A 1 417 ? -0.625 11.213 -63.786 1.00 37.06 417 SER A N 1
ATOM 3193 C CA . SER A 1 417 ? -0.821 12.324 -62.854 1.00 37.06 417 SER A CA 1
ATOM 3194 C C . SER A 1 417 ? -0.325 13.676 -63.413 1.00 37.06 417 SER A C 1
ATOM 3196 O O . SER A 1 417 ? 0.625 13.768 -64.190 1.00 37.06 417 SER A O 1
ATOM 3198 N N . THR A 1 418 ? -1.055 14.741 -63.060 1.00 33.94 418 THR A N 1
ATOM 3199 C CA . THR A 1 418 ? -0.897 16.125 -63.545 1.00 33.94 418 THR A CA 1
ATOM 3200 C C . THR A 1 418 ? 0.427 16.749 -63.094 1.00 33.94 418 THR A C 1
ATOM 3202 O O . THR A 1 418 ? 0.771 16.673 -61.918 1.00 33.94 418 THR A O 1
ATOM 3205 N N . LEU A 1 419 ? 1.122 17.444 -64.001 1.00 38.16 419 LEU A N 1
ATOM 3206 C CA . LEU A 1 419 ? 2.389 18.126 -63.725 1.00 38.16 419 LEU A CA 1
ATOM 3207 C C . LEU A 1 419 ? 2.184 19.647 -63.595 1.00 38.16 419 LEU A C 1
ATOM 3209 O O . LEU A 1 419 ? 1.608 20.271 -64.485 1.00 38.16 419 LEU A O 1
ATOM 3213 N N . CYS A 1 420 ? 2.711 20.252 -62.528 1.00 30.45 420 CYS A N 1
ATOM 3214 C CA . CYS A 1 420 ? 2.980 21.690 -62.463 1.00 30.45 420 CYS A CA 1
ATOM 3215 C C . CYS A 1 420 ? 4.494 21.889 -62.534 1.00 30.45 420 CYS A C 1
ATOM 3217 O O . CYS A 1 420 ? 5.212 21.471 -61.628 1.00 30.45 420 CYS A O 1
ATOM 3219 N N . THR A 1 421 ? 4.983 22.544 -63.585 1.00 38.66 421 THR A N 1
ATOM 3220 C CA . THR A 1 421 ? 6.389 22.949 -63.681 1.00 38.66 421 THR A CA 1
ATOM 3221 C C . THR A 1 421 ? 6.480 24.457 -63.506 1.00 38.66 421 THR A C 1
ATOM 3223 O O . THR A 1 421 ? 5.854 25.212 -64.249 1.00 38.66 421 THR A O 1
ATOM 3226 N N . ALA A 1 422 ? 7.274 24.897 -62.533 1.00 34.88 422 ALA A N 1
ATOM 3227 C CA . ALA A 1 422 ? 7.716 26.279 -62.420 1.00 34.88 422 ALA A CA 1
ATOM 3228 C C . ALA A 1 422 ? 9.183 26.342 -62.852 1.00 34.88 422 ALA A C 1
ATOM 3230 O O . ALA A 1 422 ? 10.025 25.658 -62.273 1.00 34.88 422 ALA A O 1
ATOM 3231 N N . VAL A 1 423 ? 9.481 27.143 -63.874 1.00 38.19 423 VAL A N 1
ATOM 3232 C CA . VAL A 1 423 ? 10.857 27.413 -64.308 1.00 38.19 423 VAL A CA 1
ATOM 3233 C C . VAL A 1 423 ? 11.247 28.791 -63.789 1.00 38.19 423 VAL A C 1
ATOM 3235 O O . VAL A 1 423 ? 10.571 29.779 -64.079 1.00 38.19 423 VAL A O 1
ATOM 3238 N N . PHE A 1 424 ? 12.334 28.860 -63.022 1.00 37.88 424 PHE A N 1
ATOM 3239 C CA . PHE A 1 424 ? 12.888 30.117 -62.531 1.00 37.88 424 PHE A CA 1
ATOM 3240 C C . PHE A 1 424 ? 14.035 30.562 -63.440 1.00 37.88 424 PHE A C 1
ATOM 3242 O O . PHE A 1 424 ? 15.126 30.006 -63.406 1.00 37.88 424 PHE A O 1
ATOM 3249 N N . GLY A 1 425 ? 13.778 31.581 -64.261 1.00 39.34 425 GLY A N 1
ATOM 3250 C CA . GLY A 1 425 ? 14.826 32.367 -64.908 1.00 39.34 425 GLY A CA 1
ATOM 3251 C C . GLY A 1 425 ? 15.146 33.599 -64.064 1.00 39.34 425 GLY A C 1
ATOM 3252 O O . GLY A 1 425 ? 14.276 34.099 -63.355 1.00 39.34 425 GLY A O 1
ATOM 3253 N N . ASN A 1 426 ? 16.376 34.109 -64.165 1.00 41.00 426 ASN A N 1
ATOM 3254 C CA . ASN A 1 426 ? 16.922 35.131 -63.262 1.00 41.00 426 ASN A CA 1
ATOM 3255 C C . ASN A 1 426 ? 16.122 36.444 -63.119 1.00 41.00 426 ASN A C 1
ATOM 3257 O O . ASN A 1 426 ? 16.469 37.199 -62.225 1.00 41.00 426 ASN A O 1
ATOM 3261 N N . ASP A 1 427 ? 15.064 36.718 -63.900 1.00 38.62 427 ASP A N 1
ATOM 3262 C CA . ASP A 1 427 ? 14.248 37.937 -63.734 1.00 38.62 427 ASP A CA 1
ATOM 3263 C C . ASP A 1 427 ? 12.738 37.809 -64.084 1.00 38.62 427 ASP A C 1
ATOM 3265 O O . ASP A 1 427 ? 12.044 38.826 -64.153 1.00 38.62 427 ASP A O 1
ATOM 3269 N N . TYR A 1 428 ? 12.171 36.609 -64.300 1.00 37.84 428 TYR A N 1
ATOM 3270 C CA . TYR A 1 428 ? 10.711 36.435 -64.489 1.00 37.84 428 TYR A CA 1
ATOM 3271 C C . TYR A 1 428 ? 10.235 34.983 -64.300 1.00 37.84 428 TYR A C 1
ATOM 3273 O O . TYR A 1 428 ? 10.958 34.035 -64.601 1.00 37.84 428 TYR A O 1
ATOM 3281 N N . LEU A 1 429 ? 8.988 34.823 -63.831 1.00 37.25 429 LEU A N 1
ATOM 3282 C CA . LEU A 1 429 ? 8.283 33.543 -63.678 1.00 37.25 429 LEU A CA 1
ATOM 3283 C C . LEU A 1 429 ? 7.321 33.337 -64.860 1.00 37.25 429 LEU A C 1
ATOM 3285 O O . LEU A 1 429 ? 6.448 34.174 -65.088 1.00 37.25 429 LEU A O 1
ATOM 3289 N N . GLN A 1 430 ? 7.445 32.222 -65.582 1.00 39.00 430 GLN A N 1
ATOM 3290 C CA . GLN A 1 430 ? 6.443 31.769 -66.555 1.00 39.00 430 GLN A CA 1
ATOM 3291 C C . GLN A 1 430 ? 5.820 30.454 -66.080 1.00 39.00 430 GLN A C 1
ATOM 3293 O O . GLN A 1 430 ? 6.530 29.506 -65.750 1.00 39.00 430 GLN A O 1
ATOM 3298 N N . LEU A 1 431 ? 4.487 30.408 -66.055 1.00 37.81 431 LEU A N 1
ATOM 3299 C CA . LEU A 1 431 ? 3.703 29.211 -65.757 1.00 37.81 431 LEU A CA 1
ATOM 3300 C C . LEU A 1 431 ? 3.042 28.731 -67.050 1.00 37.81 431 LEU A C 1
ATOM 3302 O O . LEU A 1 431 ? 2.327 29.494 -67.700 1.00 37.81 431 LEU A O 1
ATOM 3306 N N . ALA A 1 432 ? 3.268 27.469 -67.408 1.00 39.81 432 ALA A N 1
ATOM 3307 C CA . ALA A 1 432 ? 2.601 26.812 -68.524 1.00 39.81 432 ALA A CA 1
ATOM 3308 C C . ALA A 1 432 ? 1.765 25.634 -68.010 1.00 39.81 432 ALA A C 1
ATOM 3310 O O . ALA A 1 432 ? 2.195 24.892 -67.129 1.00 39.81 432 ALA A O 1
ATOM 3311 N N . TYR A 1 433 ? 0.569 25.470 -68.575 1.00 34.91 433 TYR A N 1
ATOM 3312 C CA . TYR A 1 433 ? -0.350 24.374 -68.278 1.00 34.91 433 TYR A CA 1
ATOM 3313 C C . TYR A 1 433 ? -0.490 23.484 -69.514 1.00 34.91 433 TYR A C 1
ATOM 3315 O O . TYR A 1 433 ? -0.731 23.994 -70.609 1.00 34.91 433 TYR A O 1
ATOM 3323 N N . ALA A 1 434 ? -0.369 22.167 -69.344 1.00 34.91 434 ALA A N 1
ATOM 3324 C CA . ALA A 1 434 ? -0.574 21.200 -70.416 1.00 34.91 434 ALA A CA 1
ATOM 3325 C C . ALA A 1 434 ? -1.569 20.123 -69.974 1.00 34.91 434 ALA A C 1
ATOM 3327 O O . ALA A 1 434 ? -1.358 19.424 -68.983 1.00 34.91 434 ALA A O 1
ATOM 3328 N N . ARG A 1 435 ? -2.650 19.964 -70.743 1.00 34.28 435 ARG A N 1
ATOM 3329 C CA . ARG A 1 435 ? -3.551 18.813 -70.646 1.00 34.28 435 ARG A CA 1
ATOM 3330 C C . ARG A 1 435 ? -3.983 18.418 -72.054 1.00 34.28 435 ARG A C 1
ATOM 3332 O O . ARG A 1 435 ? -4.636 19.205 -72.725 1.00 34.28 435 ARG A O 1
ATOM 3339 N N . ASN A 1 436 ? -3.640 17.196 -72.461 1.00 36.56 436 ASN A N 1
ATOM 3340 C CA . ASN A 1 436 ? -4.004 16.577 -73.742 1.00 36.56 436 ASN A CA 1
ATOM 3341 C C . ASN A 1 436 ? -3.628 17.405 -74.994 1.00 36.56 436 ASN A C 1
ATOM 3343 O O . ASN A 1 436 ? -4.498 17.940 -75.673 1.00 36.56 436 ASN A O 1
ATOM 3347 N N . ASP A 1 437 ? -2.329 17.438 -75.310 1.00 40.16 437 ASP A N 1
ATOM 3348 C CA . ASP A 1 437 ? -1.737 17.822 -76.608 1.00 40.16 437 ASP A CA 1
ATOM 3349 C C . ASP A 1 437 ? -2.002 19.236 -77.183 1.00 40.16 437 ASP A C 1
ATOM 3351 O O . ASP A 1 437 ? -1.708 19.479 -78.352 1.00 40.16 437 ASP A O 1
ATOM 3355 N N . GLU A 1 438 ? -2.422 20.222 -76.383 1.00 36.12 438 GLU A N 1
ATOM 3356 C CA . GLU A 1 438 ? -2.327 21.647 -76.761 1.00 36.12 438 GLU A CA 1
ATOM 3357 C C . GLU A 1 438 ? -1.637 22.492 -75.679 1.00 36.12 438 GLU A C 1
ATOM 3359 O O . GLU A 1 438 ? -1.950 22.399 -74.491 1.00 36.12 438 GLU A O 1
ATOM 3364 N N . VAL A 1 439 ? -0.695 23.341 -76.111 1.00 34.81 439 VAL A N 1
ATOM 3365 C CA . VAL A 1 439 ? 0.030 24.308 -75.272 1.00 34.81 439 VAL A CA 1
ATOM 3366 C C . VAL A 1 439 ? -0.516 25.704 -75.562 1.00 34.81 439 VAL A C 1
ATOM 3368 O O . VAL A 1 439 ? -0.409 26.189 -76.689 1.00 34.81 439 VAL A O 1
ATOM 3371 N N . ILE A 1 440 ? -1.073 26.372 -74.551 1.00 37.62 440 ILE A N 1
ATOM 3372 C CA . ILE A 1 440 ? -1.507 27.772 -74.647 1.00 37.62 440 ILE A CA 1
ATOM 3373 C C . ILE A 1 440 ? -0.543 28.630 -73.825 1.00 37.62 440 ILE A C 1
ATOM 3375 O O . ILE A 1 440 ? -0.459 28.483 -72.609 1.00 37.62 440 ILE A O 1
ATOM 3379 N N . ASN A 1 441 ? 0.175 29.538 -74.492 1.00 34.81 441 ASN A N 1
ATOM 3380 C CA . ASN A 1 441 ? 1.051 30.508 -73.835 1.00 34.81 441 ASN A CA 1
ATOM 3381 C C . ASN A 1 441 ? 0.260 31.747 -73.403 1.00 34.81 441 ASN A C 1
ATOM 3383 O O . ASN A 1 441 ? -0.446 32.349 -74.214 1.00 34.81 441 ASN A O 1
ATOM 3387 N N . PHE A 1 442 ? 0.440 32.162 -72.150 1.00 37.12 442 PHE A N 1
ATOM 3388 C CA . PHE A 1 442 ? -0.058 33.437 -71.641 1.00 37.12 442 PHE A CA 1
ATOM 3389 C C . PHE A 1 442 ? 1.096 34.428 -71.507 1.00 37.12 442 PHE A C 1
ATOM 3391 O O . PHE A 1 442 ? 2.096 34.147 -70.853 1.00 37.12 442 PHE A O 1
ATOM 3398 N N . ASP A 1 443 ? 0.942 35.593 -72.132 1.00 37.09 443 ASP A N 1
ATOM 3399 C CA . ASP A 1 443 ? 1.958 36.642 -72.176 1.00 37.09 443 ASP A CA 1
ATOM 3400 C C . ASP A 1 443 ? 1.526 37.800 -71.261 1.00 37.09 443 ASP A C 1
ATOM 3402 O O . ASP A 1 443 ? 0.858 38.739 -71.698 1.00 37.09 443 ASP A O 1
ATOM 3406 N N . GLN A 1 444 ? 1.831 37.704 -69.961 1.00 38.69 444 GLN A N 1
ATOM 3407 C CA . GLN A 1 444 ? 1.811 38.855 -69.049 1.00 38.69 444 GLN A CA 1
ATOM 3408 C C . GLN A 1 444 ? 2.949 38.788 -68.029 1.00 38.69 444 GLN A C 1
ATOM 3410 O O . GLN A 1 444 ? 3.105 37.822 -67.288 1.00 38.69 444 GLN A O 1
ATOM 3415 N N . SER A 1 445 ? 3.731 39.865 -67.990 1.00 34.00 445 SER A N 1
ATOM 3416 C CA . SER A 1 445 ? 4.884 40.067 -67.117 1.00 34.00 445 SER A CA 1
ATOM 3417 C C . SER A 1 445 ? 4.501 40.822 -65.839 1.00 34.00 445 SER A C 1
ATOM 3419 O O . SER A 1 445 ? 3.940 41.917 -65.929 1.00 34.00 445 SER A O 1
ATOM 3421 N N . TYR A 1 446 ? 4.885 40.305 -64.668 1.00 40.69 446 TYR A N 1
ATOM 3422 C CA . TYR A 1 446 ? 4.782 41.008 -63.382 1.00 40.69 446 TYR A CA 1
ATOM 3423 C C . TYR A 1 446 ? 6.173 41.347 -62.837 1.00 40.69 446 TYR A C 1
ATOM 3425 O O . TYR A 1 446 ? 7.027 40.476 -62.705 1.00 40.69 446 TYR A O 1
ATOM 3433 N N . SER A 1 447 ? 6.398 42.621 -62.508 1.00 38.66 447 SER A N 1
ATOM 3434 C CA . SER A 1 447 ? 7.688 43.148 -62.055 1.00 38.66 447 SER A CA 1
ATOM 3435 C C . SER A 1 447 ? 7.659 43.530 -60.570 1.00 38.66 447 SER A C 1
ATOM 3437 O O . SER A 1 447 ? 7.570 44.712 -60.251 1.00 38.66 447 SER A O 1
ATOM 3439 N N . SER A 1 448 ? 7.709 42.546 -59.670 1.00 39.38 448 SER A N 1
ATOM 3440 C CA . SER A 1 448 ? 8.339 42.661 -58.337 1.00 39.38 448 SER A CA 1
ATOM 3441 C C . SER A 1 448 ? 8.065 41.410 -57.503 1.00 39.38 448 SER A C 1
ATOM 3443 O O . SER A 1 448 ? 6.911 41.025 -57.327 1.00 39.38 448 SER A O 1
ATOM 3445 N N . ALA A 1 449 ? 9.124 40.812 -56.962 1.00 43.69 449 ALA A N 1
ATOM 3446 C CA . ALA A 1 449 ? 9.061 39.636 -56.109 1.00 43.69 449 ALA A CA 1
ATOM 3447 C C . ALA A 1 449 ? 8.568 39.982 -54.692 1.00 43.69 449 ALA A C 1
ATOM 3449 O O . ALA A 1 449 ? 9.241 40.685 -53.939 1.00 43.69 449 ALA A O 1
ATOM 3450 N N . SER A 1 450 ? 7.424 39.420 -54.311 1.00 36.00 450 SER A N 1
ATOM 3451 C CA . SER A 1 450 ? 7.068 39.135 -52.919 1.00 36.00 450 SER A CA 1
ATOM 3452 C C . SER A 1 450 ? 6.492 37.721 -52.863 1.00 36.00 450 SER A C 1
ATOM 3454 O O . SER A 1 450 ? 5.728 37.339 -53.747 1.00 36.00 450 SER A O 1
ATOM 3456 N N . ALA A 1 451 ? 6.926 36.945 -51.869 1.00 39.28 451 ALA A N 1
ATOM 3457 C CA . ALA A 1 451 ? 6.714 35.505 -51.761 1.00 39.28 451 ALA A CA 1
ATOM 3458 C C . ALA A 1 451 ? 5.233 35.094 -51.878 1.00 39.28 451 ALA A C 1
ATOM 3460 O O . ALA A 1 451 ? 4.392 35.569 -51.120 1.00 39.28 451 ALA A O 1
ATOM 3461 N N . PHE A 1 452 ? 4.952 34.191 -52.821 1.00 32.97 452 PHE A N 1
ATOM 3462 C CA . PHE A 1 452 ? 3.673 33.500 -52.993 1.00 32.97 452 PHE A CA 1
ATOM 3463 C C . PHE A 1 452 ? 3.715 32.181 -52.212 1.00 32.97 452 PHE A C 1
ATOM 3465 O O . PHE A 1 452 ? 4.637 31.389 -52.408 1.00 32.97 452 PHE A O 1
ATOM 3472 N N . THR A 1 453 ? 2.730 31.918 -51.353 1.00 42.62 453 THR A N 1
ATOM 3473 C CA . THR A 1 453 ? 2.536 30.590 -50.743 1.00 42.62 453 THR A CA 1
ATOM 3474 C C . THR A 1 453 ? 1.596 29.742 -51.605 1.00 42.62 453 THR A C 1
ATOM 3476 O O . THR A 1 453 ? 0.743 30.269 -52.322 1.00 42.62 453 THR A O 1
ATOM 3479 N N . ALA A 1 454 ? 1.745 28.413 -51.551 1.00 36.34 454 ALA A N 1
ATOM 3480 C CA . ALA A 1 454 ? 0.984 27.467 -52.376 1.00 36.34 454 ALA A CA 1
ATOM 3481 C C . ALA A 1 454 ? -0.550 27.566 -52.191 1.00 36.34 454 ALA A C 1
ATOM 3483 O O . ALA A 1 454 ? -1.295 27.291 -53.131 1.00 36.34 454 ALA A O 1
ATOM 3484 N N . GLU A 1 455 ? -1.031 28.055 -51.042 1.00 38.53 455 GLU A N 1
ATOM 3485 C CA . GLU A 1 455 ? -2.459 28.303 -50.774 1.00 38.53 455 GLU A CA 1
ATOM 3486 C C . GLU A 1 455 ? -3.064 29.447 -51.606 1.00 38.53 455 GLU A C 1
ATOM 3488 O O . GLU A 1 455 ? -4.248 29.418 -51.936 1.00 38.53 455 GLU A O 1
ATOM 3493 N N . GLN A 1 456 ? -2.269 30.431 -52.034 1.00 40.62 456 GLN A N 1
ATOM 3494 C CA . GLN A 1 456 ? -2.773 31.550 -52.845 1.00 40.62 456 GLN A CA 1
ATOM 3495 C C . GLN A 1 456 ? -2.968 31.182 -54.326 1.00 40.62 456 GLN A C 1
ATOM 3497 O O . GLN A 1 456 ? -3.643 31.903 -55.065 1.00 40.62 456 GLN A O 1
ATOM 3502 N N . CYS A 1 457 ? -2.438 30.035 -54.761 1.00 33.47 457 CYS A N 1
ATOM 3503 C CA . CYS A 1 457 ? -2.596 29.538 -56.127 1.00 33.47 457 CYS A CA 1
ATOM 3504 C C . CYS A 1 457 ? -3.994 28.926 -56.371 1.00 33.47 457 CYS A C 1
ATOM 3506 O O . CYS A 1 457 ? -4.528 29.017 -57.475 1.00 33.47 457 CYS A O 1
ATOM 3508 N N . LEU A 1 458 ? -4.646 28.384 -55.333 1.00 37.62 458 LEU A N 1
ATOM 3509 C CA . LEU A 1 458 ? -5.981 27.775 -55.443 1.00 37.62 458 LEU A CA 1
ATOM 3510 C C . LEU A 1 458 ? -7.139 28.784 -55.341 1.00 37.62 458 LEU A C 1
ATOM 3512 O O . LEU A 1 458 ? -8.201 28.557 -55.920 1.00 37.62 458 LEU A O 1
ATOM 3516 N N . ALA A 1 459 ? -6.935 29.940 -54.705 1.00 37.62 459 ALA A N 1
ATOM 3517 C CA . ALA A 1 459 ? -7.981 30.957 -54.542 1.00 37.62 459 ALA A CA 1
ATOM 3518 C C . ALA A 1 459 ? -8.259 31.807 -55.804 1.00 37.62 459 ALA A C 1
ATOM 3520 O O . ALA A 1 459 ? -9.234 32.554 -55.840 1.00 37.62 459 ALA A O 1
ATOM 3521 N N . THR A 1 460 ? -7.450 31.679 -56.862 1.00 36.62 460 THR A N 1
ATOM 3522 C CA . THR A 1 460 ? -7.612 32.467 -58.104 1.00 36.62 460 THR A CA 1
ATOM 3523 C C . THR A 1 460 ? -8.321 31.684 -59.225 1.00 36.62 460 THR A C 1
ATOM 3525 O O . THR A 1 460 ? -8.629 32.244 -60.274 1.00 36.62 460 THR A O 1
ATOM 3528 N N . PHE A 1 461 ? -8.668 30.408 -59.006 1.00 38.88 461 PHE A N 1
ATOM 3529 C CA . PHE A 1 461 ? -9.230 29.533 -60.049 1.00 38.88 461 PHE A CA 1
ATOM 3530 C C . PHE A 1 461 ? -10.727 29.188 -59.924 1.00 38.88 461 PHE A C 1
ATOM 3532 O O . PHE A 1 461 ? -11.244 28.486 -60.790 1.00 38.88 461 PHE A O 1
ATOM 3539 N N . SER A 1 462 ? -11.476 29.711 -58.940 1.00 35.88 462 SER A N 1
ATOM 3540 C CA . SER A 1 462 ? -12.928 29.431 -58.836 1.00 35.88 462 SER A CA 1
ATOM 3541 C C . SER A 1 462 ? -13.851 30.453 -59.516 1.00 35.88 462 SER A C 1
ATOM 3543 O O . SER A 1 462 ? -15.071 30.297 -59.494 1.00 35.88 462 SER A O 1
ATOM 3545 N N . THR A 1 463 ? -13.316 31.481 -60.180 1.00 39.94 463 THR A N 1
ATOM 3546 C CA . THR A 1 463 ? -14.143 32.484 -60.870 1.00 39.94 463 THR A CA 1
ATOM 3547 C C . THR A 1 463 ? -13.741 32.657 -62.327 1.00 39.94 463 THR A C 1
ATOM 3549 O O . THR A 1 463 ? -13.221 33.689 -62.720 1.00 39.94 463 THR A O 1
ATOM 3552 N N . THR A 1 464 ? -14.015 31.660 -63.174 1.00 33.41 464 THR A N 1
ATOM 3553 C CA . THR A 1 464 ? -14.429 31.923 -64.567 1.00 33.41 464 THR A CA 1
ATOM 3554 C C . THR A 1 464 ? -14.942 30.675 -65.298 1.00 33.41 464 THR A C 1
ATOM 3556 O O . THR A 1 464 ? -14.243 29.694 -65.514 1.00 33.41 464 THR A O 1
ATOM 3559 N N . SER A 1 465 ? -16.168 30.820 -65.810 1.00 31.52 465 SER A N 1
ATOM 3560 C CA . SER A 1 465 ? -16.758 30.111 -66.956 1.00 31.52 465 SER A CA 1
ATOM 3561 C C . SER A 1 465 ? -17.429 28.744 -66.736 1.00 31.52 465 SER A C 1
ATOM 3563 O O . SER A 1 465 ? -17.034 27.713 -67.265 1.00 31.52 465 SER A O 1
ATOM 3565 N N . SER A 1 466 ? -18.616 28.774 -66.128 1.00 31.39 466 SER A N 1
ATOM 3566 C CA . SER A 1 466 ? -19.701 27.890 -66.562 1.00 31.39 466 SER A CA 1
ATOM 3567 C C . SER A 1 466 ? -20.396 28.505 -67.787 1.00 31.39 466 SER A C 1
ATOM 3569 O O . SER A 1 466 ? -21.159 29.465 -67.660 1.00 31.39 466 SER A O 1
ATOM 3571 N N . THR A 1 467 ? -20.176 27.963 -68.985 1.00 37.06 467 THR A N 1
ATOM 3572 C CA . THR A 1 467 ? -21.117 28.137 -70.106 1.00 37.06 467 THR A CA 1
ATOM 3573 C C . THR A 1 467 ? -22.221 27.092 -69.964 1.00 37.06 467 THR A C 1
ATOM 3575 O O . THR A 1 467 ? -22.160 26.013 -70.542 1.00 37.06 467 THR A O 1
ATOM 3578 N N . VAL A 1 468 ? -23.258 27.406 -69.185 1.00 29.78 468 VAL A N 1
ATOM 3579 C CA . VAL A 1 468 ? -24.504 26.630 -69.198 1.00 29.78 468 VAL A CA 1
ATOM 3580 C C . VAL A 1 468 ? -25.475 27.318 -70.149 1.00 29.78 468 VAL A C 1
ATOM 3582 O O . VAL A 1 468 ? -26.024 28.379 -69.864 1.00 29.78 468 VAL A O 1
ATOM 3585 N N . HIS A 1 469 ? -25.696 26.690 -71.304 1.00 34.09 469 HIS A N 1
ATOM 3586 C CA . HIS A 1 469 ? -26.905 26.892 -72.095 1.00 34.09 469 HIS A CA 1
ATOM 3587 C C . HIS A 1 469 ? -28.114 26.472 -71.248 1.00 34.09 469 HIS A C 1
ATOM 3589 O O . HIS A 1 469 ? -28.509 25.307 -71.253 1.00 34.09 469 HIS A O 1
ATOM 3595 N N . GLN A 1 470 ? -28.724 27.408 -70.523 1.00 32.00 470 GLN A N 1
ATOM 3596 C CA . GLN A 1 470 ? -30.010 27.165 -69.880 1.00 32.00 470 GLN A CA 1
ATOM 3597 C C . GLN A 1 470 ? -31.137 27.581 -70.831 1.00 32.00 470 GLN A C 1
ATOM 3599 O O . GLN A 1 470 ? -31.525 28.743 -70.937 1.00 32.00 470 GLN A O 1
ATOM 3604 N N . LYS A 1 471 ? -31.679 26.583 -71.538 1.00 33.91 471 LYS A N 1
ATOM 3605 C CA . LYS A 1 471 ? -33.057 26.624 -72.034 1.00 33.91 471 LYS A CA 1
ATOM 3606 C C . LYS A 1 471 ? -33.977 26.729 -70.818 1.00 33.91 471 LYS A C 1
ATOM 3608 O O . LYS A 1 471 ? -34.083 25.778 -70.050 1.00 33.91 471 LYS A O 1
ATOM 3613 N N . CYS A 1 472 ? -34.674 27.850 -70.671 1.00 29.52 472 CYS A N 1
ATOM 3614 C CA . CYS A 1 472 ? -35.841 27.918 -69.800 1.00 29.52 472 CYS A CA 1
ATOM 3615 C C . CYS A 1 472 ? -36.953 27.046 -70.402 1.00 29.52 472 CYS A C 1
ATOM 3617 O O . CYS A 1 472 ? -37.539 27.389 -71.427 1.00 29.52 472 CYS A O 1
ATOM 3619 N N . LEU A 1 473 ? -37.227 25.906 -69.773 1.00 38.25 473 LEU A N 1
ATOM 3620 C CA . LEU A 1 473 ? -38.452 25.137 -69.957 1.00 38.25 473 LEU A CA 1
ATOM 3621 C C . LEU A 1 473 ? -39.271 25.295 -68.680 1.00 38.25 473 LEU A C 1
ATOM 3623 O O . LEU A 1 473 ? -38.937 24.714 -67.654 1.00 38.25 473 LEU A O 1
ATOM 3627 N N . VAL A 1 474 ? -40.352 26.066 -68.757 1.00 41.41 474 VAL A N 1
ATOM 3628 C CA . VAL A 1 474 ? -41.409 26.054 -67.743 1.00 41.41 474 VAL A CA 1
ATOM 3629 C C . VAL A 1 474 ? -42.667 25.515 -68.424 1.00 41.41 474 VAL A C 1
ATOM 3631 O O . VAL A 1 474 ? -43.221 26.147 -69.316 1.00 41.41 474 VAL A O 1
ATOM 3634 N N . ASN A 1 475 ? -43.070 24.302 -68.036 1.00 41.00 475 ASN A N 1
ATOM 3635 C CA . ASN A 1 475 ? -44.362 23.662 -68.323 1.00 41.00 475 ASN A CA 1
ATOM 3636 C C . ASN A 1 475 ? -44.852 23.616 -69.786 1.00 41.00 475 ASN A C 1
ATOM 3638 O O . ASN A 1 475 ? -46.007 23.919 -70.068 1.00 41.00 475 ASN A O 1
ATOM 3642 N N . GLY A 1 476 ? -44.025 23.130 -70.715 1.00 46.41 476 GLY A N 1
ATOM 3643 C CA . GLY A 1 476 ? -44.529 22.432 -71.910 1.00 46.41 476 GLY A C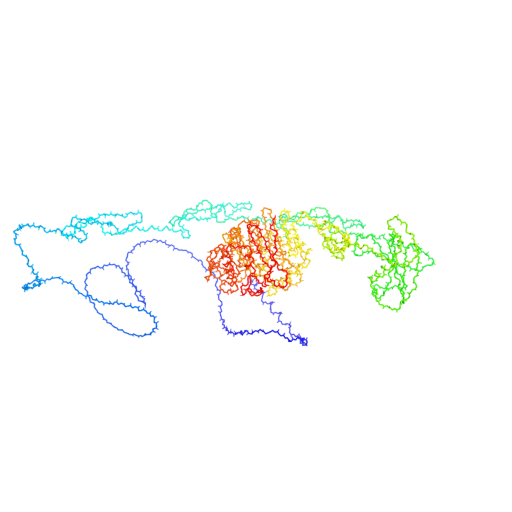A 1
ATOM 3644 C C . GLY A 1 476 ? -45.441 23.201 -72.883 1.00 46.41 476 GLY A C 1
ATOM 3645 O O . GLY A 1 476 ? -46.156 22.550 -73.644 1.00 46.41 476 GLY A O 1
ATOM 3646 N N . GLN A 1 477 ? -45.422 24.538 -72.926 1.00 37.38 477 GLN A N 1
ATOM 3647 C CA . GLN A 1 477 ? -46.091 25.315 -73.982 1.00 37.38 477 GLN A CA 1
ATOM 3648 C C . GLN A 1 477 ? -45.219 26.471 -74.491 1.00 37.38 477 GLN A C 1
ATOM 3650 O O . GLN A 1 477 ? -44.579 27.179 -73.720 1.00 37.38 477 GLN A O 1
ATOM 3655 N N . ASN A 1 478 ? -45.196 26.643 -75.818 1.00 34.19 478 ASN A N 1
ATOM 3656 C CA . ASN A 1 478 ? -44.469 27.709 -76.510 1.00 34.19 478 ASN A CA 1
ATOM 3657 C C . ASN A 1 478 ? -45.089 29.081 -76.206 1.00 34.19 478 ASN A C 1
ATOM 3659 O O . ASN A 1 478 ? -46.258 29.306 -76.519 1.00 34.19 478 ASN A O 1
ATOM 3663 N N . LEU A 1 479 ? -44.287 30.011 -75.686 1.00 31.58 479 LEU A N 1
ATOM 3664 C CA . LEU A 1 479 ? -44.621 31.434 -75.620 1.00 31.58 479 LEU A CA 1
ATOM 3665 C C . LEU A 1 479 ? -44.046 32.149 -76.848 1.00 31.58 479 LEU A C 1
ATOM 3667 O O . LEU A 1 479 ? -42.836 32.190 -77.062 1.00 31.58 479 LEU A O 1
ATOM 3671 N N . VAL A 1 480 ? -44.950 32.687 -77.664 1.00 36.56 480 VAL A N 1
ATOM 3672 C CA . VAL A 1 480 ? -44.660 33.663 -78.718 1.00 36.56 480 VAL A CA 1
ATOM 3673 C C . VAL A 1 480 ? -44.424 35.008 -78.034 1.00 36.56 480 VAL A C 1
ATOM 3675 O O . VAL A 1 480 ? -45.255 35.447 -77.242 1.00 36.56 480 VAL A O 1
ATOM 3678 N N . LEU A 1 481 ? -43.285 35.638 -78.319 1.00 34.81 481 LEU A N 1
ATOM 3679 C CA . LEU A 1 481 ? -43.005 37.010 -77.906 1.00 34.81 481 LEU A CA 1
ATOM 3680 C C . LEU A 1 481 ? -43.825 37.957 -78.782 1.00 34.81 481 LEU A C 1
ATOM 3682 O O . LEU A 1 481 ? -43.684 37.917 -80.004 1.00 34.81 481 LEU A O 1
ATOM 3686 N N . ASP A 1 482 ? -44.628 38.816 -78.157 1.00 35.31 482 ASP A N 1
ATOM 3687 C CA . ASP A 1 482 ? -45.116 40.034 -78.795 1.00 35.31 482 ASP A CA 1
ATOM 3688 C C . ASP A 1 482 ? -44.475 41.247 -78.117 1.00 35.31 482 ASP A C 1
ATOM 3690 O O . ASP A 1 482 ? -44.204 41.246 -76.912 1.00 35.31 482 ASP A O 1
ATOM 3694 N N . ASN A 1 483 ? -44.154 42.240 -78.941 1.00 44.38 483 ASN A N 1
ATOM 3695 C CA . ASN A 1 483 ? -43.441 43.452 -78.563 1.00 44.38 483 ASN A CA 1
ATOM 3696 C C . ASN A 1 483 ? -44.275 44.281 -77.582 1.00 44.38 483 ASN A C 1
ATOM 3698 O O . ASN A 1 483 ? -45.324 44.773 -77.970 1.00 44.38 483 ASN A O 1
ATOM 3702 N N . ASP A 1 484 ? -43.798 44.447 -76.349 1.00 41.94 484 ASP A N 1
ATOM 3703 C CA . ASP A 1 484 ? -43.722 45.734 -75.641 1.00 41.94 484 ASP A CA 1
ATOM 3704 C C . ASP A 1 484 ? -43.131 45.505 -74.241 1.00 41.94 484 ASP A C 1
ATOM 3706 O O . ASP A 1 484 ? -43.581 44.658 -73.470 1.00 41.94 484 ASP A O 1
ATOM 3710 N N . GLY A 1 485 ? -42.048 46.223 -73.936 1.00 49.78 485 GLY A N 1
ATOM 3711 C CA . GLY A 1 485 ? -41.207 45.978 -72.768 1.00 49.78 485 GLY A CA 1
ATOM 3712 C C . GLY A 1 485 ? -41.948 46.061 -71.432 1.00 49.78 485 GLY A C 1
ATOM 3713 O O . GLY A 1 485 ? -42.468 47.113 -71.071 1.00 49.78 485 GLY A O 1
ATOM 3714 N N . VAL A 1 486 ? -41.895 44.971 -70.659 1.00 38.06 486 VAL A N 1
ATOM 3715 C CA . VAL A 1 486 ? -42.174 44.938 -69.217 1.00 38.06 486 VAL A CA 1
ATOM 3716 C C . VAL A 1 486 ? -41.217 43.939 -68.557 1.00 38.06 486 VAL A C 1
ATOM 3718 O O . VAL A 1 486 ? -41.083 42.796 -68.986 1.00 38.06 486 VAL A O 1
ATOM 3721 N N . THR A 1 487 ? -40.530 44.392 -67.510 1.00 45.81 487 THR A N 1
ATOM 3722 C CA . THR A 1 487 ? -39.625 43.625 -66.642 1.00 45.81 487 THR A CA 1
ATOM 3723 C C . THR A 1 487 ? -40.340 42.472 -65.935 1.00 45.81 487 THR A C 1
ATOM 3725 O O . THR A 1 487 ? -41.241 42.711 -65.131 1.00 45.81 487 THR A O 1
ATOM 3728 N N . GLY A 1 488 ? -39.898 41.237 -66.182 1.00 33.53 488 GLY A N 1
ATOM 3729 C CA . GLY A 1 488 ? -40.269 40.048 -65.412 1.00 33.53 488 GLY A CA 1
ATOM 3730 C C . GLY A 1 488 ? -39.106 39.580 -64.534 1.00 33.53 488 GLY A C 1
ATOM 3731 O O . GLY A 1 488 ? -38.052 39.217 -65.050 1.00 33.53 488 GLY A O 1
ATOM 3732 N N . HIS A 1 489 ? -39.293 39.597 -63.213 1.00 38.34 489 HIS A N 1
ATOM 3733 C CA . HIS A 1 489 ? -38.378 38.993 -62.243 1.00 38.34 489 HIS A CA 1
ATOM 3734 C C . HIS A 1 489 ? -38.527 37.463 -62.256 1.00 38.34 489 HIS A C 1
ATOM 3736 O O . HIS A 1 489 ? -39.615 36.949 -61.995 1.00 38.34 489 HIS A O 1
ATOM 3742 N N . CYS A 1 490 ? -37.435 36.735 -62.502 1.00 29.44 490 CYS A N 1
ATOM 3743 C CA . CYS A 1 490 ? -37.345 35.306 -62.192 1.00 29.44 490 CYS A CA 1
ATOM 3744 C C . CYS A 1 490 ? -37.060 35.136 -60.693 1.00 29.44 490 CYS A C 1
ATOM 3746 O O . CYS A 1 490 ? -35.977 35.487 -60.233 1.00 29.44 490 CYS A O 1
ATOM 3748 N N . ILE A 1 491 ? -38.016 34.593 -59.938 1.00 42.69 491 ILE A N 1
ATOM 3749 C CA . ILE A 1 491 ? -37.773 34.070 -58.587 1.00 42.69 491 ILE A CA 1
ATOM 3750 C C . ILE A 1 491 ? -37.406 32.594 -58.752 1.00 42.69 491 ILE A C 1
ATOM 3752 O O . ILE A 1 491 ? -38.250 31.786 -59.138 1.00 42.69 491 ILE A O 1
ATOM 3756 N N . VAL A 1 492 ? -36.143 32.258 -58.495 1.00 36.91 492 VAL A N 1
ATOM 3757 C CA . VAL A 1 492 ? -35.679 30.870 -58.374 1.00 36.91 492 VAL A CA 1
ATOM 3758 C C . VAL A 1 492 ? -35.868 30.461 -56.908 1.00 36.91 492 VAL A C 1
ATOM 3760 O O . VAL A 1 492 ? -35.453 31.224 -56.033 1.00 36.91 492 VAL A O 1
ATOM 3763 N N . PRO A 1 493 ? -36.513 29.324 -56.594 1.00 40.88 493 PRO A N 1
ATOM 3764 C CA . PRO A 1 493 ? -36.592 28.849 -55.219 1.00 40.88 493 PRO A CA 1
ATOM 3765 C C . PRO A 1 493 ? -35.187 28.439 -54.763 1.00 40.88 493 PRO A C 1
ATOM 3767 O O . PRO A 1 493 ? -34.564 27.579 -55.379 1.00 40.88 493 PRO A O 1
ATOM 3770 N N . ILE A 1 494 ? -34.682 29.084 -53.713 1.00 44.31 494 ILE A N 1
ATOM 3771 C CA . ILE A 1 494 ? -33.440 28.690 -53.045 1.00 44.31 494 ILE A CA 1
ATOM 3772 C C . ILE A 1 494 ? -33.785 27.454 -52.211 1.00 44.31 494 ILE A C 1
ATOM 3774 O O . ILE A 1 494 ? -34.604 27.542 -51.294 1.00 44.31 494 ILE A O 1
ATOM 3778 N N . GLU A 1 495 ? -33.233 26.294 -52.567 1.00 54.34 495 GLU A N 1
ATOM 3779 C CA . GLU A 1 495 ? -33.290 25.111 -51.706 1.00 54.34 495 GLU A CA 1
ATOM 3780 C C . GLU A 1 495 ? -32.554 25.439 -50.402 1.00 54.34 495 GLU A C 1
ATOM 3782 O O . GLU A 1 495 ? -31.406 25.872 -50.424 1.00 54.34 495 GLU A O 1
ATOM 3787 N N . THR A 1 496 ? -33.235 25.298 -49.266 1.00 65.94 496 THR A N 1
ATOM 3788 C CA . THR A 1 496 ? -32.632 25.508 -47.946 1.00 65.94 496 THR A CA 1
ATOM 3789 C C . THR A 1 496 ? -31.555 24.456 -47.710 1.00 65.94 496 THR A C 1
ATOM 3791 O O . THR A 1 496 ? -31.856 23.260 -47.765 1.00 65.94 496 THR A O 1
ATOM 3794 N N . GLU A 1 497 ? -30.331 24.908 -47.448 1.00 75.50 497 GLU A N 1
ATOM 3795 C CA . GLU A 1 497 ? -29.183 24.070 -47.100 1.00 75.50 497 GLU A CA 1
ATOM 3796 C C . GLU A 1 497 ? -29.524 23.168 -45.904 1.00 75.50 497 GLU A C 1
ATOM 3798 O O . GLU A 1 497 ? -30.142 23.596 -44.927 1.00 75.50 497 GLU A O 1
ATOM 3803 N N . LYS A 1 498 ? -29.185 21.883 -46.015 1.00 85.31 498 LYS A N 1
ATOM 3804 C CA . LYS A 1 498 ? -29.463 20.863 -45.003 1.00 85.31 498 LYS A CA 1
ATOM 3805 C C . LYS A 1 498 ? -28.292 20.730 -44.034 1.00 85.31 498 LYS A C 1
ATOM 3807 O O . LYS A 1 498 ? -27.138 20.645 -44.449 1.00 85.31 498 LYS A O 1
ATOM 3812 N N . ASN A 1 499 ? -28.623 20.623 -42.754 1.00 88.69 499 ASN A N 1
ATOM 3813 C CA . ASN A 1 499 ? -27.689 20.299 -41.678 1.00 88.69 499 ASN A CA 1
ATOM 3814 C C . ASN A 1 499 ? -27.327 18.804 -41.686 1.00 88.69 499 ASN A C 1
ATOM 3816 O O . ASN A 1 499 ? -28.109 17.971 -42.156 1.00 88.69 499 ASN A O 1
ATOM 3820 N N . CYS A 1 500 ? -26.165 18.457 -41.134 1.00 87.88 500 CYS A N 1
ATOM 3821 C CA . CYS A 1 500 ? -25.652 17.092 -41.023 1.00 87.88 500 CYS A CA 1
ATOM 3822 C C . CYS A 1 500 ? -25.859 16.582 -39.594 1.00 87.88 500 CYS A C 1
ATOM 3824 O O . CYS A 1 500 ? -24.923 16.510 -38.800 1.00 87.88 500 CYS A O 1
ATOM 3826 N N . GLY A 1 501 ? -27.112 16.276 -39.250 1.00 90.50 501 GLY A N 1
ATOM 3827 C CA . GLY A 1 501 ? -27.497 16.023 -37.860 1.00 90.50 501 GLY A CA 1
ATOM 3828 C C . GLY A 1 501 ? -27.489 17.325 -37.059 1.00 90.50 501 GLY A C 1
ATOM 3829 O O . GLY A 1 501 ? -28.199 18.261 -37.430 1.00 90.50 501 GLY A O 1
ATOM 3830 N N . ASP A 1 502 ? -26.678 17.375 -36.002 1.00 88.94 502 ASP A N 1
ATOM 3831 C CA . ASP A 1 502 ? -26.547 18.546 -35.122 1.00 88.94 502 ASP A CA 1
ATOM 3832 C C . ASP A 1 502 ? -25.593 19.624 -35.671 1.00 88.94 502 ASP A C 1
ATOM 3834 O O . ASP A 1 502 ? -25.572 20.735 -35.149 1.00 88.94 502 ASP A O 1
ATOM 3838 N N . LEU A 1 503 ? -24.844 19.329 -36.741 1.00 88.38 503 LEU A N 1
ATOM 3839 C CA . LEU A 1 503 ? -23.919 20.270 -37.383 1.00 88.38 503 LEU A CA 1
ATOM 3840 C C . LEU A 1 503 ? -24.630 21.104 -38.451 1.00 88.38 503 LEU A C 1
ATOM 3842 O O . LEU A 1 503 ? -25.251 20.551 -39.371 1.00 88.38 503 LEU A O 1
ATOM 3846 N N . ALA A 1 504 ? -24.522 22.430 -38.363 1.00 88.50 504 ALA A N 1
ATOM 3847 C CA . ALA A 1 504 ? -25.049 23.330 -39.382 1.00 88.50 504 ALA A CA 1
ATOM 3848 C C . ALA A 1 504 ? -24.253 23.223 -40.695 1.00 88.50 504 ALA A C 1
ATOM 3850 O O . ALA A 1 504 ? -23.088 22.825 -40.709 1.00 88.50 504 ALA A O 1
ATOM 3851 N N . HIS A 1 505 ? -24.875 23.574 -41.827 1.00 88.00 505 HIS A N 1
ATOM 3852 C CA . HIS A 1 505 ? -24.142 23.642 -43.095 1.00 88.00 505 HIS A CA 1
ATOM 3853 C C . HIS A 1 505 ? -22.937 24.591 -42.982 1.00 88.00 505 HIS A C 1
ATOM 3855 O O . HIS A 1 505 ? -23.078 25.724 -42.526 1.00 88.00 505 HIS A O 1
ATOM 3861 N N . GLY A 1 506 ? -21.764 24.114 -43.404 1.00 85.50 506 GLY A N 1
ATOM 3862 C CA . GLY A 1 506 ? -20.498 24.838 -43.313 1.00 85.50 506 GLY A CA 1
ATOM 3863 C C . GLY A 1 506 ? -19.733 24.641 -42.000 1.00 85.50 506 GLY A C 1
ATOM 3864 O O . GLY A 1 506 ? -18.599 25.099 -41.918 1.00 85.50 506 GLY A O 1
ATOM 3865 N N . GLU A 1 507 ? -20.296 23.957 -40.998 1.00 89.12 507 GLU A N 1
ATOM 3866 C CA . GLU A 1 507 ? -19.560 23.610 -39.776 1.00 89.12 507 GLU A CA 1
ATOM 3867 C C . GLU A 1 507 ? -18.660 22.386 -39.982 1.00 89.12 507 GLU A C 1
ATOM 3869 O O . GLU A 1 507 ? -19.003 21.451 -40.714 1.00 89.12 507 GLU A O 1
ATOM 3874 N N . GLU A 1 508 ? -17.502 22.408 -39.324 1.00 92.25 508 GLU A N 1
ATOM 3875 C CA . GLU A 1 508 ? -16.492 21.353 -39.368 1.00 92.25 508 GLU A CA 1
ATOM 3876 C C . GLU A 1 508 ? -16.586 20.434 -38.144 1.00 92.25 508 GLU A C 1
ATOM 3878 O O . GLU A 1 508 ? -16.982 20.839 -37.052 1.00 92.25 508 GLU A O 1
ATOM 3883 N N . THR A 1 509 ? -16.196 19.178 -38.322 1.00 94.31 509 THR A N 1
ATOM 3884 C CA . THR A 1 509 ? -16.028 18.198 -37.247 1.00 94.31 509 THR A CA 1
ATOM 3885 C C . THR A 1 509 ? -14.796 17.348 -37.532 1.00 94.31 509 THR A C 1
ATOM 3887 O O . THR A 1 509 ? -14.451 17.155 -38.699 1.00 94.31 509 THR A O 1
ATOM 3890 N N . SER A 1 510 ? -14.134 16.833 -36.495 1.00 93.19 510 SER A N 1
ATOM 3891 C CA . SER A 1 510 ? -13.011 15.909 -36.648 1.00 93.19 510 SER A CA 1
ATOM 3892 C C . SER A 1 510 ? -13.267 14.572 -35.957 1.00 93.19 510 SER A C 1
ATOM 3894 O O . SER A 1 510 ? -14.132 14.435 -35.087 1.00 93.19 510 SER A O 1
ATOM 3896 N N . ARG A 1 511 ? -12.534 13.546 -36.389 1.00 91.75 511 ARG A N 1
ATOM 3897 C CA . ARG A 1 511 ? -12.492 12.225 -35.756 1.00 91.75 511 ARG A CA 1
ATOM 3898 C C . ARG A 1 511 ? -11.109 11.613 -35.929 1.00 91.75 511 ARG A C 1
ATOM 3900 O O . ARG A 1 511 ? -10.476 11.815 -36.956 1.00 91.75 511 ARG A O 1
ATOM 3907 N N . ILE A 1 512 ? -10.690 10.775 -34.991 1.00 88.50 512 ILE A N 1
ATOM 3908 C CA . ILE A 1 512 ? -9.477 9.966 -35.147 1.00 88.50 512 ILE A CA 1
ATOM 3909 C C . ILE A 1 512 ? -9.862 8.607 -35.744 1.00 88.50 512 ILE A C 1
ATOM 3911 O O . ILE A 1 512 ? -10.822 7.970 -35.301 1.00 88.50 512 ILE A O 1
ATOM 3915 N N . ARG A 1 513 ? -9.133 8.164 -36.771 1.00 94.50 513 ARG A N 1
ATOM 3916 C CA . ARG A 1 513 ? -9.240 6.822 -37.361 1.00 94.50 513 ARG A CA 1
ATOM 3917 C C . ARG A 1 513 ? -7.899 6.113 -37.333 1.00 94.50 513 ARG A C 1
ATOM 3919 O O . ARG A 1 513 ? -6.860 6.755 -37.267 1.00 94.50 513 ARG A O 1
ATOM 3926 N N . TYR A 1 514 ? -7.935 4.790 -37.421 1.00 92.50 514 TYR A N 1
ATOM 3927 C CA . TYR A 1 514 ? -6.755 3.933 -37.410 1.00 92.50 514 TYR A CA 1
ATOM 3928 C C . TYR A 1 514 ? -6.598 3.169 -38.726 1.00 92.50 514 TYR A C 1
ATOM 3930 O O . TYR A 1 514 ? -7.584 2.864 -39.410 1.00 92.50 514 TYR A O 1
ATOM 3938 N N . LEU A 1 515 ? -5.347 2.863 -39.075 1.00 92.38 515 LEU A N 1
ATOM 3939 C CA . LEU A 1 515 ? -4.991 2.137 -40.299 1.00 92.38 515 LEU A CA 1
ATOM 3940 C C . LEU A 1 515 ? -5.422 0.662 -40.256 1.00 92.38 515 LEU A C 1
ATOM 3942 O O . LEU A 1 515 ? -5.773 0.094 -41.288 1.00 92.38 515 LEU A O 1
ATOM 3946 N N . SER A 1 516 ? -5.420 0.053 -39.068 1.00 88.69 516 SER A N 1
ATOM 3947 C CA . SER A 1 516 ? -5.835 -1.333 -38.828 1.00 88.69 516 SER A CA 1
ATOM 3948 C C . SER A 1 516 ? -6.731 -1.418 -37.593 1.00 88.69 516 SER A C 1
ATOM 3950 O O . SER A 1 516 ? -6.570 -0.625 -36.671 1.00 88.69 516 SER A O 1
ATOM 3952 N N . ALA A 1 517 ? -7.641 -2.396 -37.555 1.00 86.62 517 ALA A N 1
ATOM 3953 C CA . ALA A 1 517 ? -8.376 -2.755 -36.338 1.00 86.62 517 ALA A CA 1
ATOM 3954 C C . ALA A 1 517 ? -7.491 -3.468 -35.309 1.00 86.62 517 ALA A C 1
ATOM 3956 O O . ALA A 1 517 ? -7.839 -3.508 -34.134 1.00 86.62 517 ALA A O 1
ATOM 3957 N N . THR A 1 518 ? -6.382 -4.074 -35.745 1.00 75.88 518 THR A N 1
ATOM 3958 C CA . THR A 1 518 ? -5.462 -4.794 -34.861 1.00 75.88 518 THR A CA 1
ATOM 3959 C C . THR A 1 518 ? -4.022 -4.698 -35.369 1.00 75.88 518 THR A C 1
ATOM 3961 O O . THR A 1 518 ? -3.796 -4.815 -36.576 1.00 75.88 518 THR A O 1
ATOM 3964 N N . VAL A 1 519 ? -3.052 -4.515 -34.476 1.00 79.81 519 VAL A N 1
ATOM 3965 C CA . VAL A 1 519 ? -1.604 -4.556 -34.779 1.00 79.81 519 VAL A CA 1
ATOM 3966 C C . VAL A 1 519 ? -0.911 -5.622 -33.930 1.00 79.81 519 VAL A C 1
ATOM 3968 O O . VAL A 1 519 ? -1.471 -6.055 -32.927 1.00 79.81 519 VAL A O 1
ATOM 3971 N N . LEU A 1 520 ? 0.259 -6.117 -34.333 1.00 68.75 520 LEU A N 1
ATOM 3972 C CA . LEU A 1 520 ? 0.970 -7.151 -33.568 1.00 68.75 520 LEU A CA 1
ATOM 3973 C C . LEU A 1 520 ? 1.556 -6.591 -32.256 1.00 68.75 520 LEU A C 1
ATOM 3975 O O . LEU A 1 520 ? 1.760 -5.380 -32.149 1.00 68.75 520 LEU A O 1
ATOM 3979 N N . PRO A 1 521 ? 1.857 -7.441 -31.250 1.00 55.56 521 PRO A N 1
ATOM 3980 C CA . PRO A 1 521 ? 2.550 -6.981 -30.050 1.00 55.56 521 PRO A CA 1
ATOM 3981 C C . PRO A 1 521 ? 3.851 -6.252 -30.421 1.00 55.56 521 PRO A C 1
ATOM 3983 O O . PRO A 1 521 ? 4.681 -6.797 -31.147 1.00 55.56 521 PRO A O 1
ATOM 3986 N N . GLY A 1 522 ? 4.023 -5.026 -29.919 1.00 57.00 522 GLY A N 1
ATOM 3987 C CA . GLY A 1 522 ? 5.183 -4.172 -30.213 1.00 57.00 522 GLY A CA 1
ATOM 3988 C C . GLY A 1 522 ? 5.011 -3.226 -31.409 1.00 57.00 522 GLY A C 1
ATOM 3989 O O . GLY A 1 522 ? 5.878 -2.386 -31.638 1.00 57.00 522 GLY A O 1
ATOM 3990 N N . GLU A 1 523 ? 3.902 -3.308 -32.143 1.00 70.75 523 GLU A N 1
ATOM 3991 C CA . GLU A 1 523 ? 3.528 -2.320 -33.156 1.00 70.75 523 GLU A CA 1
ATOM 3992 C C . GLU A 1 523 ? 2.619 -1.242 -32.547 1.00 70.75 523 GLU A C 1
ATOM 3994 O O . GLU A 1 523 ? 1.803 -1.512 -31.665 1.00 70.75 523 GLU A O 1
ATOM 3999 N N . SER A 1 524 ? 2.747 -0.002 -33.019 1.00 74.44 524 SER A N 1
ATOM 4000 C CA . SER A 1 524 ? 1.869 1.098 -32.621 1.00 74.44 524 SER A CA 1
ATOM 4001 C C . SER A 1 524 ? 0.697 1.243 -33.591 1.00 74.44 524 SER A C 1
ATOM 4003 O O . SER A 1 524 ? 0.830 1.103 -34.809 1.00 74.44 524 SER A O 1
ATOM 4005 N N . CYS A 1 525 ? -0.475 1.558 -33.046 1.00 82.44 525 CYS A N 1
ATOM 4006 C CA . CYS A 1 525 ? -1.656 1.859 -33.840 1.00 82.44 525 CYS A CA 1
ATOM 4007 C C . CYS A 1 525 ? -1.467 3.180 -34.591 1.00 82.44 525 CYS A C 1
ATOM 4009 O O . CYS A 1 525 ? -1.621 4.257 -34.016 1.00 82.44 525 CYS A O 1
ATOM 4011 N N . ALA A 1 526 ? -1.150 3.103 -35.884 1.00 87.31 526 ALA A N 1
ATOM 4012 C CA . ALA A 1 526 ? -1.103 4.279 -36.743 1.00 87.31 526 ALA A CA 1
ATOM 4013 C C . ALA A 1 526 ? -2.490 4.939 -36.789 1.00 87.31 526 ALA A C 1
ATOM 4015 O O . ALA A 1 526 ? -3.469 4.296 -37.188 1.00 87.31 526 ALA A O 1
ATOM 4016 N N . SER A 1 527 ? -2.557 6.212 -36.391 1.00 90.06 527 SER A N 1
ATOM 4017 C CA . SER A 1 527 ? -3.776 7.020 -36.381 1.00 90.06 527 SER A CA 1
ATOM 4018 C C . SER A 1 527 ? -3.684 8.231 -37.317 1.00 90.06 527 SER A C 1
ATOM 4020 O O . SER A 1 527 ? -2.600 8.717 -37.632 1.00 90.06 527 SER A O 1
ATOM 4022 N N . GLU A 1 528 ? -4.842 8.694 -37.781 1.00 93.88 528 GLU A N 1
ATOM 4023 C CA . GLU A 1 528 ? -5.034 9.866 -38.637 1.00 93.88 528 GLU A CA 1
ATOM 4024 C C . GLU A 1 528 ? -6.230 10.655 -38.086 1.00 93.88 528 GLU A C 1
ATOM 4026 O O . GLU A 1 528 ? -7.306 10.083 -37.879 1.00 93.88 528 GLU A O 1
ATOM 4031 N N . GLU A 1 529 ? -6.047 11.951 -37.820 1.00 94.69 529 GLU A N 1
ATOM 4032 C CA . GLU A 1 529 ? -7.169 12.853 -37.553 1.00 94.69 529 GLU A CA 1
ATOM 4033 C C . GLU A 1 529 ? -7.777 13.290 -38.889 1.00 94.69 529 GLU A C 1
ATOM 4035 O O . GLU A 1 529 ? -7.077 13.786 -39.766 1.00 94.69 529 GLU A O 1
ATOM 4040 N N . GLN A 1 530 ? -9.076 13.053 -39.034 1.00 94.06 530 GLN A N 1
ATOM 4041 C CA . GLN A 1 530 ? -9.859 13.288 -40.239 1.00 94.06 530 GLN A CA 1
ATOM 4042 C C . GLN A 1 530 ? -10.885 14.381 -39.978 1.00 94.06 530 GLN A C 1
ATOM 4044 O O . GLN A 1 530 ? -11.628 14.297 -38.996 1.00 94.06 530 GLN A O 1
ATOM 4049 N N . PHE A 1 531 ? -10.986 15.348 -40.878 1.00 93.62 531 PHE A N 1
ATOM 4050 C CA . PHE A 1 531 ? -11.884 16.493 -40.819 1.00 93.62 531 PHE A CA 1
ATOM 4051 C C . PHE A 1 531 ? -12.991 16.360 -41.864 1.00 93.62 531 PHE A C 1
ATOM 4053 O O . PHE A 1 531 ? -12.769 15.898 -42.980 1.00 93.62 531 PHE A O 1
ATOM 4060 N N . ALA A 1 532 ? -14.205 16.775 -41.513 1.00 93.25 532 ALA A N 1
ATOM 4061 C CA . ALA A 1 532 ? -15.320 16.890 -42.444 1.00 93.25 532 ALA A CA 1
ATOM 4062 C C . ALA A 1 532 ? -16.027 18.225 -42.265 1.00 93.25 532 ALA A C 1
ATOM 4064 O O . ALA A 1 532 ? -16.360 18.605 -41.144 1.00 93.25 532 ALA A O 1
ATOM 4065 N N . THR A 1 533 ? -16.357 18.879 -43.375 1.00 92.25 533 THR A N 1
ATOM 4066 C CA . THR A 1 533 ? -17.293 20.007 -43.392 1.00 92.25 533 THR A CA 1
ATOM 4067 C C . THR A 1 533 ? -18.686 19.505 -43.757 1.00 92.25 533 THR A C 1
ATOM 4069 O O . THR A 1 533 ? -18.856 18.751 -44.721 1.00 92.25 533 THR A O 1
ATOM 4072 N N . CYS A 1 534 ? -19.710 19.941 -43.025 1.00 90.25 534 CYS A N 1
ATOM 4073 C CA . CYS A 1 534 ? -21.087 19.620 -43.367 1.00 90.25 534 CYS A CA 1
ATOM 4074 C C . CYS A 1 534 ? -21.514 20.315 -44.667 1.00 90.25 534 CYS A C 1
ATOM 4076 O O . CYS A 1 534 ? -21.780 21.519 -44.694 1.00 90.25 534 CYS A O 1
ATOM 4078 N N . ASN A 1 535 ? -21.673 19.543 -45.741 1.00 89.44 535 ASN A N 1
ATOM 4079 C CA . ASN A 1 535 ? -22.097 20.030 -47.049 1.00 89.44 535 ASN A CA 1
ATOM 4080 C C . ASN A 1 535 ? -23.493 19.506 -47.401 1.00 89.44 535 ASN A C 1
ATOM 4082 O O . ASN A 1 535 ? -23.658 18.386 -47.882 1.00 89.44 535 ASN A O 1
ATOM 4086 N N . ASN A 1 536 ? -24.511 20.339 -47.155 1.00 88.19 536 ASN A N 1
ATOM 4087 C CA . ASN A 1 536 ? -25.914 20.106 -47.501 1.00 88.19 536 ASN A CA 1
ATOM 4088 C C . ASN A 1 536 ? -26.449 18.719 -47.073 1.00 88.19 536 ASN A C 1
ATOM 4090 O O . ASN A 1 536 ? -27.067 17.994 -47.858 1.00 88.19 536 ASN A O 1
ATOM 4094 N N . GLY A 1 537 ? -26.219 18.353 -45.809 1.00 87.88 537 GLY A N 1
ATOM 4095 C CA . GLY A 1 537 ? -26.693 17.111 -45.195 1.00 87.88 537 GLY A CA 1
ATOM 4096 C C . GLY A 1 537 ? -25.751 15.915 -45.341 1.00 87.88 537 GLY A C 1
ATOM 4097 O O . GLY A 1 537 ? -26.127 14.812 -44.947 1.00 87.88 537 GLY A O 1
ATOM 4098 N N . SER A 1 538 ? -24.548 16.119 -45.885 1.00 89.19 538 SER A N 1
ATOM 4099 C CA . SER A 1 538 ? -23.503 15.098 -45.990 1.00 89.19 538 SER A CA 1
ATOM 4100 C C . SER A 1 538 ? -22.215 15.540 -45.294 1.00 89.19 538 SER A C 1
ATOM 4102 O O . SER A 1 538 ? -21.759 16.664 -45.497 1.00 89.19 538 SER A O 1
ATOM 4104 N N . LEU A 1 539 ? -21.616 14.636 -44.515 1.00 92.12 539 LEU A N 1
ATOM 4105 C CA . LEU A 1 539 ? -20.242 14.756 -44.022 1.00 92.12 539 LEU A CA 1
ATOM 4106 C C . LEU A 1 539 ? -19.343 13.900 -44.910 1.00 92.12 539 LEU A C 1
ATOM 4108 O O . LEU A 1 539 ? -19.577 12.697 -45.034 1.00 92.12 539 LEU A O 1
ATOM 4112 N N . ASP A 1 540 ? -18.340 14.525 -45.515 1.00 88.12 540 ASP A N 1
ATOM 4113 C CA . ASP A 1 540 ? -17.269 13.844 -46.238 1.00 88.12 540 ASP A CA 1
ATOM 4114 C C . ASP A 1 540 ? -15.978 14.087 -45.460 1.00 88.12 540 ASP A C 1
ATOM 4116 O O . ASP A 1 540 ? -15.549 15.233 -45.335 1.00 88.12 540 ASP A O 1
ATOM 4120 N N . PHE A 1 541 ? -15.455 13.034 -44.836 1.00 90.75 541 PHE A N 1
ATOM 4121 C CA . PHE A 1 541 ? -14.236 13.114 -44.035 1.00 90.75 541 PHE A CA 1
ATOM 4122 C C . PHE A 1 541 ? -13.034 12.941 -44.956 1.00 90.75 541 PHE A C 1
ATOM 4124 O O . PHE A 1 541 ? -13.010 11.993 -45.743 1.00 90.75 541 PHE A O 1
ATOM 4131 N N . ASP A 1 542 ? -12.043 13.820 -44.840 1.00 87.50 542 ASP A N 1
ATOM 4132 C CA . ASP A 1 542 ? -10.746 13.604 -45.468 1.00 87.50 542 ASP A CA 1
ATOM 4133 C C . ASP A 1 542 ? -10.002 12.428 -44.802 1.00 87.50 542 ASP A C 1
ATOM 4135 O O . ASP A 1 542 ? -10.372 11.949 -43.731 1.00 87.50 542 ASP A O 1
ATOM 4139 N N . GLY A 1 543 ? -9.005 11.872 -45.486 1.00 89.69 543 GLY A N 1
ATOM 4140 C CA . GLY A 1 543 ? -8.194 10.766 -44.971 1.00 89.69 543 GLY A CA 1
ATOM 4141 C C . GLY A 1 543 ? -8.560 9.372 -45.490 1.00 89.69 543 GLY A C 1
ATOM 4142 O O . GLY A 1 543 ? -9.535 9.148 -46.208 1.00 89.69 543 GLY A O 1
ATOM 4143 N N . THR A 1 544 ? -7.695 8.410 -45.172 1.00 91.44 544 THR A N 1
ATOM 4144 C CA . THR A 1 544 ? -7.735 7.036 -45.713 1.00 91.44 544 THR A CA 1
ATOM 4145 C C . THR A 1 544 ? -7.929 5.969 -44.640 1.00 91.44 544 THR A C 1
ATOM 4147 O O . THR A 1 544 ? -8.242 4.817 -44.955 1.00 91.44 544 THR A O 1
ATOM 4150 N N . PHE A 1 545 ? -7.776 6.333 -43.367 1.00 94.50 545 PHE A N 1
ATOM 4151 C CA . PHE A 1 545 ? -7.890 5.400 -42.254 1.00 94.50 545 PHE A CA 1
ATOM 4152 C C . PHE A 1 545 ? -9.370 5.129 -41.964 1.00 94.50 545 PHE A C 1
ATOM 4154 O O . PHE A 1 545 ? -10.213 6.026 -41.997 1.00 94.50 545 PHE A O 1
ATOM 4161 N N . SER A 1 546 ? -9.720 3.867 -41.722 1.00 93.06 546 SER A N 1
ATOM 4162 C CA . SER A 1 546 ? -11.125 3.427 -41.729 1.00 93.06 546 SER A CA 1
ATOM 4163 C C . SER A 1 546 ? -11.601 2.858 -40.395 1.00 93.06 546 SER A C 1
ATOM 4165 O O . SER A 1 546 ? -12.803 2.874 -40.112 1.00 93.06 546 SER A O 1
ATOM 4167 N N . PHE A 1 547 ? -10.687 2.423 -39.530 1.00 91.06 547 PHE A N 1
ATOM 4168 C CA . PHE A 1 547 ? -11.046 1.790 -38.269 1.00 91.06 547 PHE A CA 1
ATOM 4169 C C . PHE A 1 547 ? -11.297 2.834 -37.183 1.00 91.06 547 PHE A C 1
ATOM 4171 O O . PHE A 1 547 ? -10.573 3.817 -37.067 1.00 91.06 547 PHE A O 1
ATOM 4178 N N . SER A 1 548 ? -12.376 2.667 -36.418 1.00 90.19 548 SER A N 1
ATOM 4179 C CA . SER A 1 548 ? -12.709 3.544 -35.281 1.00 90.19 548 SER A CA 1
ATOM 4180 C C . SER A 1 548 ? -11.872 3.258 -34.035 1.00 90.19 548 SER A C 1
ATOM 4182 O O . SER A 1 548 ? -11.844 4.080 -33.129 1.00 90.19 548 SER A O 1
ATOM 4184 N N . SER A 1 549 ? -11.226 2.097 -33.984 1.00 85.31 549 SER A N 1
ATOM 4185 C CA . SER A 1 549 ? -10.346 1.647 -32.908 1.00 85.31 549 SER A CA 1
ATOM 4186 C C . SER A 1 549 ? -9.257 0.752 -33.494 1.00 85.31 549 SER A C 1
ATOM 4188 O O . SER A 1 549 ? -9.403 0.247 -34.610 1.00 85.31 549 SER A O 1
ATOM 4190 N N . CYS A 1 550 ? -8.178 0.564 -32.746 1.00 85.38 550 CYS A N 1
ATOM 4191 C CA . CYS A 1 550 ? -7.098 -0.347 -33.082 1.00 85.38 550 CYS A CA 1
ATOM 4192 C C . CYS A 1 550 ? -6.626 -1.043 -31.806 1.00 85.38 550 CYS A C 1
ATOM 4194 O O . CYS A 1 550 ? -6.251 -0.368 -30.850 1.00 85.38 550 CYS A O 1
ATOM 4196 N N . ASP A 1 551 ? -6.657 -2.373 -31.808 1.00 78.56 551 ASP A N 1
ATOM 4197 C CA . ASP A 1 551 ? -6.235 -3.206 -30.686 1.00 78.56 551 ASP A CA 1
ATOM 4198 C C . ASP A 1 551 ? -4.818 -3.736 -30.932 1.00 78.56 551 ASP A C 1
ATOM 4200 O O . ASP A 1 551 ? -4.506 -4.264 -31.997 1.00 78.56 551 ASP A O 1
ATOM 4204 N N . VAL A 1 552 ? -3.931 -3.664 -29.949 1.00 72.19 552 VAL A N 1
ATOM 4205 C CA . VAL A 1 552 ? -2.670 -4.408 -30.037 1.00 72.19 552 VAL A CA 1
ATOM 4206 C C . VAL A 1 552 ? -2.992 -5.864 -29.698 1.00 72.19 552 VAL A C 1
ATOM 4208 O O . VAL A 1 552 ? -3.432 -6.159 -28.588 1.00 72.19 552 VAL A O 1
ATOM 4211 N N . SER A 1 553 ? -2.814 -6.776 -30.658 1.00 69.56 553 SER A N 1
ATOM 4212 C CA . SER A 1 553 ? -2.900 -8.227 -30.469 1.00 69.56 553 SER A CA 1
ATOM 4213 C C . SER A 1 553 ? -2.090 -8.583 -29.233 1.00 69.56 553 SER A C 1
ATOM 4215 O O . SER A 1 553 ? -0.864 -8.517 -29.269 1.00 69.56 553 SER A O 1
ATOM 4217 N N . GLN A 1 554 ? -2.758 -8.957 -28.142 1.00 64.88 554 GLN A N 1
ATOM 4218 C CA . GLN A 1 554 ? -2.053 -9.357 -26.935 1.00 64.88 554 GLN A CA 1
ATOM 4219 C C . GLN A 1 554 ? -1.238 -10.610 -27.245 1.00 64.88 554 GLN A C 1
ATOM 4221 O O . GLN A 1 554 ? -1.767 -11.596 -27.766 1.00 64.88 554 GLN A O 1
ATOM 4226 N N . ASP A 1 555 ? 0.061 -10.573 -26.947 1.00 75.81 555 ASP A N 1
ATOM 4227 C CA . ASP A 1 555 ? 0.839 -11.803 -26.904 1.00 75.81 555 ASP A CA 1
ATOM 4228 C C . ASP A 1 555 ? 0.211 -12.664 -25.809 1.00 75.81 555 ASP A C 1
ATOM 4230 O O . ASP A 1 555 ? 0.276 -12.344 -24.626 1.00 75.81 555 ASP A O 1
ATOM 4234 N N . VAL A 1 556 ? -0.460 -13.740 -26.214 1.00 76.00 556 VAL A N 1
ATOM 4235 C CA . VAL A 1 556 ? -1.175 -14.643 -25.305 1.00 76.00 556 VAL A CA 1
ATOM 4236 C C . VAL A 1 556 ? -0.252 -15.278 -24.259 1.00 76.00 556 VAL A C 1
ATOM 4238 O O . VAL A 1 556 ? -0.743 -15.754 -23.227 1.00 76.00 556 VAL A O 1
ATOM 4241 N N . ASN A 1 557 ? 1.063 -15.252 -24.511 1.00 84.69 557 ASN A N 1
ATOM 4242 C CA . ASN A 1 557 ? 2.116 -15.714 -23.609 1.00 84.69 557 ASN A CA 1
ATOM 4243 C C . ASN A 1 557 ? 2.719 -14.592 -22.750 1.00 84.69 557 ASN A C 1
ATOM 4245 O O . ASN A 1 557 ? 3.583 -14.867 -21.917 1.00 84.69 557 ASN A O 1
ATOM 4249 N N . SER A 1 558 ? 2.305 -13.342 -22.948 1.00 92.94 558 SER A N 1
ATOM 4250 C CA . SER A 1 558 ? 2.722 -12.213 -22.126 1.00 92.94 558 SER A CA 1
ATOM 4251 C C . SER A 1 558 ? 2.148 -12.369 -20.722 1.00 92.94 558 SER A C 1
ATOM 4253 O O . SER A 1 558 ? 0.948 -12.602 -20.556 1.00 92.94 558 SER A O 1
ATOM 4255 N N . ALA A 1 559 ? 3.017 -12.274 -19.715 1.00 97.06 559 ALA A N 1
ATOM 4256 C CA . ALA A 1 559 ? 2.604 -12.281 -18.316 1.00 97.06 559 ALA A CA 1
ATOM 4257 C C . ALA A 1 559 ? 2.342 -10.867 -17.798 1.00 97.06 559 ALA A C 1
ATOM 4259 O O . ALA A 1 559 ? 1.791 -10.719 -16.715 1.00 97.06 559 ALA A O 1
ATOM 4260 N N . VAL A 1 560 ? 2.722 -9.830 -18.551 1.00 97.88 560 VAL A N 1
ATOM 4261 C CA . VAL A 1 560 ? 2.590 -8.441 -18.112 1.00 97.88 560 VAL A CA 1
ATOM 4262 C C . VAL A 1 560 ? 1.896 -7.600 -19.172 1.00 97.88 560 VAL A C 1
ATOM 4264 O O . VAL A 1 560 ? 2.335 -7.568 -20.315 1.00 97.88 560 VAL A O 1
ATOM 4267 N N . THR A 1 561 ? 0.857 -6.852 -18.821 1.00 96.19 561 THR A N 1
ATOM 4268 C CA . THR A 1 561 ? 0.274 -5.818 -19.695 1.00 96.19 561 THR A CA 1
ATOM 4269 C C . THR A 1 561 ? 0.350 -4.462 -19.011 1.00 96.19 561 THR A C 1
ATOM 4271 O O . THR A 1 561 ? 0.268 -4.386 -17.787 1.00 96.19 561 THR A O 1
ATOM 4274 N N . ILE A 1 562 ? 0.554 -3.402 -19.795 1.00 97.12 562 ILE A N 1
ATOM 4275 C CA . ILE A 1 562 ? 0.597 -2.021 -19.311 1.00 97.12 562 ILE A CA 1
ATOM 4276 C C . ILE A 1 562 ? -0.190 -1.171 -20.301 1.00 97.12 562 ILE A C 1
ATOM 4278 O O . ILE A 1 562 ? 0.230 -1.031 -21.448 1.00 97.12 562 ILE A O 1
ATOM 4282 N N . ASP A 1 563 ? -1.290 -0.591 -19.838 1.00 95.00 563 ASP A N 1
ATOM 4283 C CA . ASP A 1 563 ? -2.147 0.290 -20.624 1.00 95.00 563 ASP A CA 1
ATOM 4284 C C . ASP A 1 563 ? -2.255 1.646 -19.922 1.00 95.00 563 ASP A C 1
ATOM 4286 O O . ASP A 1 563 ? -2.600 1.724 -18.743 1.00 95.00 563 ASP A O 1
ATOM 4290 N N . TYR A 1 564 ? -1.955 2.738 -20.623 1.00 94.56 564 TYR A N 1
ATOM 4291 C CA . TYR A 1 564 ? -2.143 4.079 -20.071 1.00 94.56 564 TYR A CA 1
ATOM 4292 C C . TYR A 1 564 ? -3.578 4.555 -20.313 1.00 94.56 564 TYR A C 1
ATOM 4294 O O . TYR A 1 564 ? -4.027 4.638 -21.454 1.00 94.56 564 TYR A O 1
ATOM 4302 N N . THR A 1 565 ? -4.295 4.898 -19.244 1.00 94.00 565 THR A N 1
ATOM 4303 C CA . THR A 1 565 ? -5.717 5.283 -19.304 1.00 94.00 565 THR A CA 1
ATOM 4304 C C . THR A 1 565 ? -5.943 6.759 -19.626 1.00 94.00 565 THR A C 1
ATOM 4306 O O . THR A 1 565 ? -7.084 7.193 -19.759 1.00 94.00 565 THR A O 1
ATOM 4309 N N . GLY A 1 566 ? -4.870 7.549 -19.721 1.00 91.00 566 GLY A N 1
ATOM 4310 C CA . GLY A 1 566 ? -4.927 9.013 -19.723 1.00 91.00 566 GLY A CA 1
ATOM 4311 C C . GLY A 1 566 ? -4.741 9.629 -18.333 1.00 91.00 566 GLY A C 1
ATOM 4312 O O . GLY A 1 566 ? -4.410 10.807 -18.234 1.00 91.00 566 GLY A O 1
ATOM 4313 N N . THR A 1 567 ? -4.886 8.840 -17.262 1.00 92.56 567 THR A N 1
ATOM 4314 C CA . THR A 1 567 ? -4.702 9.312 -15.877 1.00 92.56 567 THR A CA 1
ATOM 4315 C C . THR A 1 567 ? -3.721 8.447 -15.094 1.00 92.56 567 THR A C 1
ATOM 4317 O O . THR A 1 567 ? -2.948 8.975 -14.303 1.00 92.56 567 THR A O 1
ATOM 4320 N N . TYR A 1 568 ? -3.708 7.134 -15.331 1.00 97.06 568 TYR A N 1
ATOM 4321 C CA . TYR A 1 568 ? -2.820 6.183 -14.662 1.00 97.06 568 TYR A CA 1
ATOM 4322 C C . TYR A 1 568 ? -2.425 5.038 -15.600 1.00 97.06 568 TYR A C 1
ATOM 4324 O O . TYR A 1 568 ? -3.038 4.831 -16.647 1.00 97.06 568 TYR A O 1
ATOM 4332 N N . TYR A 1 569 ? -1.399 4.283 -15.222 1.00 97.88 569 TYR A N 1
ATOM 4333 C CA . TYR A 1 569 ? -1.016 3.042 -15.887 1.00 97.88 569 TYR A CA 1
ATOM 4334 C C . TYR A 1 569 ? -1.776 1.868 -15.260 1.00 97.88 569 TYR A C 1
ATOM 4336 O O . TYR A 1 569 ? -1.561 1.528 -14.097 1.00 97.88 569 TYR A O 1
ATOM 4344 N N . ALA A 1 570 ? -2.676 1.249 -16.017 1.00 97.88 570 ALA A N 1
ATOM 4345 C CA . ALA A 1 570 ? -3.294 -0.018 -15.660 1.00 97.88 570 ALA A CA 1
ATOM 4346 C C . ALA A 1 570 ? -2.311 -1.147 -15.989 1.00 97.88 570 ALA A C 1
ATOM 4348 O O . ALA A 1 570 ? -2.026 -1.419 -17.155 1.00 97.88 570 ALA A O 1
ATOM 4349 N N . VAL A 1 571 ? -1.767 -1.784 -14.957 1.00 98.25 571 VAL A N 1
ATOM 4350 C CA . VAL A 1 571 ? -0.802 -2.876 -15.085 1.00 98.25 571 VAL A CA 1
ATOM 4351 C C . VAL A 1 571 ? -1.474 -4.175 -14.669 1.00 98.25 571 VAL A C 1
ATOM 4353 O O . VAL A 1 571 ? -2.095 -4.243 -13.611 1.00 98.25 571 VAL A O 1
ATOM 4356 N N . THR A 1 572 ? -1.325 -5.227 -15.466 1.00 97.75 572 THR A N 1
ATOM 4357 C CA . THR A 1 572 ? -1.644 -6.596 -15.040 1.00 97.75 572 THR A CA 1
ATOM 4358 C C . THR A 1 572 ? -0.369 -7.413 -15.029 1.00 97.75 572 THR A C 1
ATOM 4360 O O . THR A 1 572 ? 0.343 -7.429 -16.026 1.00 97.75 572 THR A O 1
ATOM 4363 N N . ILE A 1 573 ? -0.098 -8.104 -13.925 1.00 98.00 573 ILE A N 1
ATOM 4364 C CA . ILE A 1 573 ? 0.969 -9.095 -13.795 1.00 98.00 573 ILE A CA 1
ATOM 4365 C C . ILE A 1 573 ? 0.307 -10.439 -13.492 1.00 98.00 573 ILE A C 1
ATOM 4367 O O . ILE A 1 573 ? -0.262 -10.636 -12.422 1.00 98.00 573 ILE A O 1
ATOM 4371 N N . ASP A 1 574 ? 0.351 -11.356 -14.448 1.00 97.06 574 ASP A N 1
ATOM 4372 C CA . ASP A 1 574 ? -0.323 -12.647 -14.399 1.00 97.06 574 ASP A CA 1
ATOM 4373 C C . ASP A 1 574 ? 0.679 -13.787 -14.181 1.00 97.06 574 ASP A C 1
ATOM 4375 O O . ASP A 1 574 ? 1.274 -14.333 -15.117 1.00 97.06 574 ASP A O 1
ATOM 4379 N N . TYR A 1 575 ? 0.834 -14.183 -12.918 1.00 95.88 575 TYR A N 1
ATOM 4380 C CA . TYR A 1 575 ? 1.716 -15.279 -12.519 1.00 95.88 575 TYR A CA 1
ATOM 4381 C C . TYR A 1 575 ? 1.186 -16.654 -12.964 1.00 95.88 575 TYR A C 1
ATOM 4383 O O . TYR A 1 575 ? 1.925 -17.638 -12.936 1.00 95.88 575 TYR A O 1
ATOM 4391 N N . THR A 1 576 ? -0.062 -16.750 -13.442 1.00 94.94 576 THR A N 1
ATOM 4392 C CA . THR A 1 576 ? -0.639 -18.011 -13.945 1.00 94.94 576 THR A CA 1
ATOM 4393 C C . THR A 1 576 ? -0.124 -18.396 -15.333 1.00 94.94 576 THR A C 1
ATOM 4395 O O . THR A 1 576 ? -0.299 -19.534 -15.771 1.00 94.94 576 THR A O 1
ATOM 4398 N N . LYS A 1 577 ? 0.587 -17.486 -16.013 1.00 94.19 577 LYS A N 1
ATOM 4399 C CA . LYS A 1 577 ? 1.195 -17.715 -17.335 1.00 94.19 577 LYS A CA 1
ATOM 4400 C C . LYS A 1 577 ? 2.431 -18.619 -17.316 1.00 94.19 577 LYS A C 1
ATOM 4402 O O . LYS A 1 577 ? 2.986 -18.905 -18.373 1.00 94.19 577 LYS A O 1
ATOM 4407 N N . GLY A 1 578 ? 2.862 -19.086 -16.141 1.00 91.19 578 GLY A N 1
ATOM 4408 C CA . GLY A 1 578 ? 3.934 -20.076 -16.000 1.00 91.19 578 GLY A CA 1
ATOM 4409 C C . GLY A 1 578 ? 5.346 -19.547 -16.276 1.00 91.19 578 GLY A C 1
ATOM 4410 O O . GLY A 1 578 ? 6.266 -20.347 -16.438 1.00 91.19 578 GLY A O 1
ATOM 4411 N N . LYS A 1 579 ? 5.530 -18.221 -16.338 1.00 95.19 579 LYS A N 1
ATOM 4412 C CA . LYS A 1 579 ? 6.856 -17.591 -16.383 1.00 95.19 579 LYS A CA 1
ATOM 4413 C C . LYS A 1 579 ? 7.505 -17.601 -14.999 1.00 95.19 579 LYS A C 1
ATOM 4415 O O . LYS A 1 579 ? 6.812 -17.577 -13.983 1.00 95.19 579 LYS A O 1
ATOM 4420 N N . SER A 1 580 ? 8.837 -17.628 -14.964 1.00 96.94 580 SER A N 1
ATOM 4421 C CA . SER A 1 580 ? 9.569 -17.460 -13.707 1.00 96.94 580 SER A CA 1
ATOM 4422 C C . SER A 1 580 ? 9.380 -16.042 -13.156 1.00 96.94 580 SER A C 1
ATOM 4424 O O . SER A 1 580 ? 9.098 -15.106 -13.906 1.00 96.94 580 SER A O 1
ATOM 4426 N N . ARG A 1 581 ? 9.567 -15.870 -11.844 1.00 97.31 581 ARG A N 1
ATOM 4427 C CA . ARG A 1 581 ? 9.513 -14.563 -11.166 1.00 97.31 581 ARG A CA 1
ATOM 4428 C C . ARG A 1 581 ? 10.501 -13.562 -11.790 1.00 97.31 581 ARG A C 1
ATOM 4430 O O . ARG A 1 581 ? 10.119 -12.433 -12.089 1.00 97.31 581 ARG A O 1
ATOM 4437 N N . LEU A 1 582 ? 11.710 -14.027 -12.118 1.00 98.12 582 LEU A N 1
ATOM 4438 C CA . LEU A 1 582 ? 12.726 -13.274 -12.863 1.00 98.12 582 LEU A CA 1
ATOM 4439 C C . LEU A 1 582 ? 12.239 -12.839 -14.255 1.00 98.12 582 LEU A C 1
ATOM 4441 O O . LEU A 1 582 ? 12.381 -11.677 -14.630 1.00 98.12 582 LEU A O 1
ATOM 4445 N N . ASP A 1 583 ? 11.647 -13.752 -15.028 1.00 97.69 583 ASP A N 1
ATOM 4446 C CA . ASP A 1 583 ? 11.160 -13.441 -16.377 1.00 97.69 583 ASP A CA 1
ATOM 4447 C C . ASP A 1 583 ? 9.999 -12.447 -16.366 1.00 97.69 583 ASP A C 1
ATOM 4449 O O . ASP A 1 583 ? 9.919 -11.599 -17.252 1.00 97.69 583 ASP A O 1
ATOM 4453 N N . ILE A 1 584 ? 9.118 -12.543 -15.368 1.00 98.38 584 ILE A N 1
ATOM 4454 C CA . ILE A 1 584 ? 8.009 -11.604 -15.169 1.00 98.38 584 ILE A CA 1
ATOM 4455 C C . ILE A 1 584 ? 8.543 -10.216 -14.830 1.00 98.38 584 ILE A C 1
ATOM 4457 O O . ILE A 1 584 ? 8.125 -9.239 -15.449 1.00 98.38 584 ILE A O 1
ATOM 4461 N N . GLY A 1 585 ? 9.493 -10.129 -13.894 1.00 98.44 585 GLY A N 1
ATOM 4462 C CA . GLY A 1 585 ? 10.161 -8.874 -13.560 1.00 98.44 585 GLY A CA 1
ATOM 4463 C C . GLY A 1 585 ? 10.797 -8.225 -14.788 1.00 98.44 585 GLY A C 1
ATOM 4464 O O . GLY A 1 585 ? 10.558 -7.050 -15.066 1.00 98.44 585 GLY A O 1
ATOM 4465 N N . ARG A 1 586 ? 11.541 -9.011 -15.575 1.00 98.38 586 ARG A N 1
ATOM 4466 C CA . ARG A 1 586 ? 12.181 -8.543 -16.811 1.00 98.38 586 ARG A CA 1
ATOM 4467 C C . ARG A 1 586 ? 11.169 -8.041 -17.827 1.00 98.38 586 ARG A C 1
ATOM 4469 O O . ARG A 1 586 ? 11.324 -6.937 -18.335 1.00 98.38 586 ARG A O 1
ATOM 4476 N N . GLU A 1 587 ? 10.121 -8.816 -18.089 1.00 98.19 587 GLU A N 1
ATOM 4477 C CA . GLU A 1 587 ? 9.063 -8.410 -19.013 1.00 98.19 587 GLU A CA 1
ATOM 4478 C C . GLU A 1 587 ? 8.374 -7.117 -18.549 1.00 98.19 587 GLU A C 1
ATO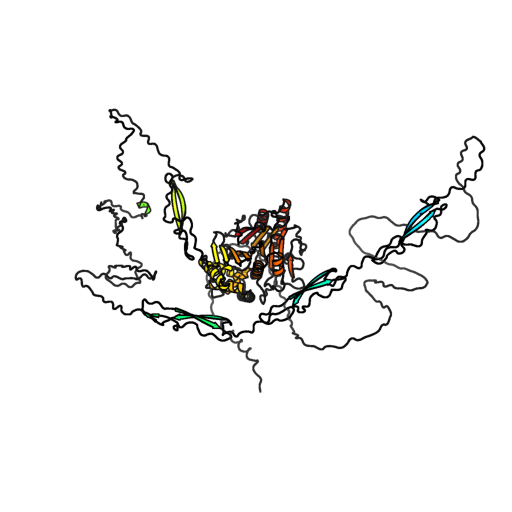M 4480 O O . GLU A 1 587 ? 8.070 -6.253 -19.372 1.00 98.19 587 GLU A O 1
ATOM 4485 N N . TYR A 1 588 ? 8.154 -6.954 -17.239 1.00 98.56 588 TYR A N 1
ATOM 4486 C CA . TYR A 1 588 ? 7.592 -5.724 -16.691 1.00 98.56 588 TYR A CA 1
ATOM 4487 C C . TYR A 1 588 ? 8.506 -4.528 -16.962 1.00 98.56 588 TYR A C 1
ATOM 4489 O O . TYR A 1 588 ? 8.050 -3.533 -17.524 1.00 98.56 588 TYR A O 1
ATOM 4497 N N . GLY A 1 589 ? 9.798 -4.646 -16.655 1.00 98.44 589 GLY A N 1
ATOM 4498 C CA . GLY A 1 589 ? 10.778 -3.594 -16.925 1.00 98.44 589 GLY A CA 1
ATOM 4499 C C . GLY A 1 589 ? 10.896 -3.238 -18.405 1.00 98.44 589 GLY A C 1
ATOM 4500 O O . GLY A 1 589 ? 10.876 -2.059 -18.755 1.00 98.44 589 GLY A O 1
ATOM 4501 N N . GLU A 1 590 ? 10.949 -4.239 -19.288 1.00 97.75 590 GLU A N 1
ATOM 4502 C CA . GLU A 1 590 ? 11.042 -4.035 -20.739 1.00 97.75 590 GLU A CA 1
ATOM 4503 C C . GLU A 1 590 ? 9.824 -3.265 -21.265 1.00 97.75 590 GLU A C 1
ATOM 4505 O O . GLU A 1 590 ? 9.959 -2.348 -22.079 1.00 97.75 590 GLU A O 1
ATOM 4510 N N . LYS A 1 591 ? 8.626 -3.580 -20.757 1.00 97.31 591 LYS A N 1
ATOM 4511 C CA . LYS A 1 591 ? 7.395 -2.872 -21.126 1.00 97.31 591 LYS A CA 1
ATOM 4512 C C . LYS A 1 591 ? 7.335 -1.456 -20.565 1.00 97.31 591 LYS A C 1
ATOM 4514 O O . LYS A 1 591 ? 6.861 -0.568 -21.270 1.00 97.31 591 LYS A O 1
ATOM 4519 N N . ILE A 1 592 ? 7.844 -1.222 -19.353 1.00 98.38 592 ILE A N 1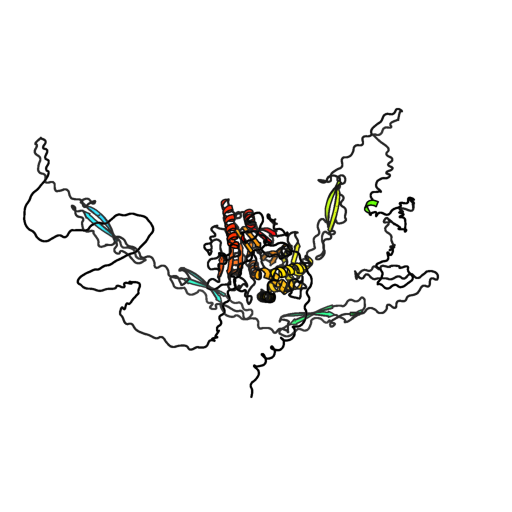
ATOM 4520 C CA . ILE A 1 592 ? 7.990 0.132 -18.797 1.00 98.38 592 ILE A CA 1
ATOM 4521 C C . ILE A 1 592 ? 8.904 0.969 -19.695 1.00 98.38 592 ILE A C 1
ATOM 4523 O O . ILE A 1 592 ? 8.517 2.058 -20.113 1.00 98.38 592 ILE A O 1
ATOM 4527 N N . ALA A 1 593 ? 10.087 0.449 -20.032 1.00 96.75 593 ALA A N 1
ATOM 4528 C CA . ALA A 1 593 ? 11.048 1.145 -20.883 1.00 96.75 593 ALA A CA 1
ATOM 4529 C C . ALA A 1 593 ? 10.480 1.439 -22.283 1.00 96.75 593 ALA A C 1
ATOM 4531 O O . ALA A 1 593 ? 10.755 2.495 -22.855 1.00 96.75 593 ALA A O 1
ATOM 4532 N N . ALA A 1 594 ? 9.658 0.533 -22.822 1.00 95.12 594 ALA A N 1
ATOM 4533 C CA . ALA A 1 594 ? 9.004 0.715 -24.113 1.00 95.12 594 ALA A CA 1
ATOM 4534 C C . ALA A 1 594 ? 7.902 1.789 -24.087 1.00 95.12 594 ALA A C 1
ATOM 4536 O O . ALA A 1 594 ? 7.829 2.604 -25.007 1.00 95.12 594 ALA A O 1
ATOM 4537 N N . ILE A 1 595 ? 7.041 1.797 -23.062 1.00 95.88 595 ILE A N 1
ATOM 4538 C CA . ILE A 1 595 ? 5.895 2.719 -22.998 1.00 95.88 595 ILE A CA 1
ATOM 4539 C C . ILE A 1 595 ? 6.275 4.102 -22.461 1.00 95.88 595 ILE A C 1
ATOM 4541 O O . ILE A 1 595 ? 5.647 5.096 -22.824 1.00 95.88 595 ILE A O 1
ATOM 4545 N N . TYR A 1 596 ? 7.312 4.185 -21.626 1.00 95.75 596 TYR A N 1
ATOM 4546 C CA . TYR A 1 596 ? 7.766 5.434 -21.029 1.00 95.75 596 TYR A CA 1
ATOM 4547 C C . TYR A 1 596 ? 9.297 5.570 -21.111 1.00 95.75 596 TYR A C 1
ATOM 4549 O O . TYR A 1 596 ? 10.001 5.319 -20.133 1.00 95.75 596 TYR A O 1
ATOM 4557 N N . PRO A 1 597 ? 9.840 6.009 -22.266 1.00 94.81 597 PRO A N 1
ATOM 4558 C CA . PRO A 1 597 ? 11.288 6.059 -22.510 1.00 94.81 597 PRO A CA 1
ATOM 4559 C C . PRO A 1 597 ? 12.092 6.921 -21.522 1.00 94.81 597 PRO A C 1
ATOM 4561 O O . PRO A 1 597 ? 13.270 6.661 -21.292 1.00 94.81 597 PRO A O 1
ATOM 4564 N N . ASP A 1 598 ? 11.461 7.931 -20.914 1.00 95.94 598 ASP A N 1
ATOM 4565 C CA . ASP A 1 598 ? 12.076 8.797 -19.899 1.00 95.94 598 ASP A CA 1
ATOM 4566 C C . ASP A 1 598 ? 11.935 8.241 -18.464 1.00 95.94 598 ASP A C 1
ATOM 4568 O O . ASP A 1 598 ? 12.204 8.961 -17.498 1.00 95.94 598 ASP A O 1
ATOM 4572 N N . TYR A 1 599 ? 11.491 6.991 -18.283 1.00 97.44 599 TYR A N 1
ATOM 4573 C CA . TYR A 1 599 ? 11.281 6.394 -16.959 1.00 97.44 599 TYR A CA 1
ATOM 4574 C C . TYR A 1 599 ? 12.552 6.424 -16.101 1.00 97.44 599 TYR A C 1
ATOM 4576 O O . TYR A 1 599 ? 12.499 6.958 -14.993 1.00 97.44 599 TYR A O 1
ATOM 4584 N N . GLU A 1 600 ? 13.690 5.939 -16.629 1.00 97.50 600 GLU A N 1
ATOM 4585 C CA . GLU A 1 600 ? 14.971 5.918 -15.899 1.00 97.50 600 GLU A CA 1
ATOM 4586 C C . GLU A 1 600 ? 15.320 7.312 -15.376 1.00 97.50 600 GLU A C 1
ATOM 4588 O O . GLU A 1 600 ? 15.490 7.512 -14.180 1.00 97.50 600 GLU A O 1
ATOM 4593 N N . LYS A 1 601 ? 15.310 8.301 -16.272 1.00 96.50 601 LYS A N 1
ATOM 4594 C CA . LYS A 1 601 ? 15.655 9.685 -15.956 1.00 96.50 601 LYS A CA 1
ATOM 4595 C C . LYS A 1 601 ? 14.738 10.302 -14.900 1.00 96.50 601 LYS A C 1
ATOM 4597 O O . LYS A 1 601 ? 15.197 11.057 -14.049 1.00 96.50 601 LYS A O 1
ATOM 4602 N N . ASN A 1 602 ? 13.433 10.042 -14.979 1.00 95.81 602 ASN A N 1
ATOM 4603 C CA . ASN A 1 602 ? 12.477 10.609 -14.031 1.00 95.81 602 ASN A CA 1
ATOM 4604 C C . ASN A 1 602 ? 12.597 9.964 -12.647 1.00 95.81 602 ASN A C 1
ATOM 4606 O O . ASN A 1 602 ? 12.546 10.680 -11.650 1.00 95.81 602 ASN A O 1
ATOM 4610 N N . MET A 1 603 ? 12.734 8.639 -12.575 1.00 97.06 603 MET A N 1
ATOM 4611 C CA . MET A 1 603 ? 12.846 7.942 -11.291 1.00 97.06 603 MET A CA 1
ATOM 4612 C C . MET A 1 603 ? 14.212 8.153 -10.645 1.00 97.06 603 MET A C 1
ATOM 4614 O O . MET A 1 603 ? 14.280 8.325 -9.436 1.00 97.06 603 MET A O 1
ATOM 4618 N N . ASP A 1 604 ? 15.285 8.228 -11.424 1.00 96.69 604 ASP A N 1
ATOM 4619 C CA . ASP A 1 604 ? 16.596 8.601 -10.899 1.00 96.69 604 ASP A CA 1
ATOM 4620 C C . ASP A 1 604 ? 16.575 10.032 -10.323 1.00 96.69 604 ASP A C 1
ATOM 4622 O O . ASP A 1 604 ? 16.977 10.254 -9.184 1.00 96.69 604 ASP A O 1
ATOM 4626 N N . SER A 1 605 ? 15.948 10.986 -11.024 1.00 95.75 605 SER A N 1
ATOM 4627 C CA . SER A 1 605 ? 15.731 12.340 -10.492 1.00 95.75 605 SER A CA 1
ATOM 4628 C C . SER A 1 605 ? 14.896 12.359 -9.204 1.00 95.75 605 SER A C 1
ATOM 4630 O O . SER A 1 605 ? 15.130 13.224 -8.364 1.00 95.75 605 SER A O 1
ATOM 4632 N N . LEU A 1 606 ? 13.930 11.442 -9.032 1.00 95.19 606 LEU A N 1
ATOM 4633 C CA . LEU A 1 606 ? 13.200 11.290 -7.765 1.00 95.19 606 LEU A CA 1
ATOM 4634 C C . LEU A 1 606 ? 14.150 10.865 -6.646 1.00 95.19 606 LEU A C 1
ATOM 4636 O O . LEU A 1 606 ? 14.115 11.437 -5.557 1.00 95.19 606 LEU A O 1
ATOM 4640 N N . LEU A 1 607 ? 14.957 9.834 -6.904 1.00 95.75 607 LEU A N 1
ATOM 4641 C CA . LEU A 1 607 ? 15.878 9.288 -5.916 1.00 95.75 607 LEU A CA 1
ATOM 4642 C C . LEU A 1 607 ? 16.944 10.316 -5.539 1.00 95.75 607 LEU A C 1
ATOM 4644 O O . LEU A 1 607 ? 17.216 10.470 -4.351 1.00 95.75 607 LEU A O 1
ATOM 4648 N N . ASP A 1 608 ? 17.479 11.064 -6.505 1.00 95.12 608 ASP A N 1
ATOM 4649 C CA . ASP A 1 608 ? 18.356 12.198 -6.227 1.00 95.12 608 ASP A CA 1
ATOM 4650 C C . ASP A 1 608 ? 17.634 13.200 -5.321 1.00 95.12 608 ASP A C 1
ATOM 4652 O O . ASP A 1 608 ? 17.989 13.319 -4.153 1.00 95.12 608 ASP A O 1
ATOM 4656 N N . ASP A 1 609 ? 16.521 13.796 -5.756 1.00 93.31 609 ASP A N 1
ATOM 4657 C CA . ASP A 1 609 ? 15.810 14.823 -4.979 1.00 93.31 609 ASP A CA 1
ATOM 4658 C C . ASP A 1 609 ? 15.498 14.410 -3.525 1.00 93.31 609 ASP A C 1
ATOM 4660 O O . ASP A 1 609 ? 15.581 15.229 -2.599 1.00 93.31 609 ASP A O 1
ATOM 4664 N N . VAL A 1 610 ? 15.143 13.140 -3.310 1.00 92.25 610 VAL A N 1
ATOM 4665 C CA . VAL A 1 610 ? 14.808 12.593 -1.989 1.00 92.25 610 VAL A CA 1
ATOM 4666 C C . VAL A 1 610 ? 16.060 12.276 -1.160 1.00 92.25 610 VAL A C 1
ATOM 4668 O O . VAL A 1 610 ? 16.060 12.497 0.058 1.00 92.25 610 VAL A O 1
ATOM 4671 N N . PHE A 1 611 ? 17.141 11.791 -1.778 1.00 92.75 611 PHE A N 1
ATOM 4672 C CA . PHE A 1 611 ? 18.291 11.229 -1.068 1.00 92.75 611 PHE A CA 1
ATOM 4673 C C . PHE A 1 611 ? 19.613 12.010 -1.201 1.00 92.75 611 PHE A C 1
ATOM 4675 O O . PHE A 1 611 ? 20.495 11.743 -0.384 1.00 92.75 611 PHE A O 1
ATOM 4682 N N . THR A 1 612 ? 19.778 13.022 -2.074 1.00 87.69 612 THR A N 1
ATOM 4683 C CA . THR A 1 612 ? 21.063 13.757 -2.265 1.00 87.69 612 THR A CA 1
ATOM 4684 C C . THR A 1 612 ? 21.607 14.338 -0.958 1.00 87.69 612 THR A C 1
ATOM 4686 O O . THR A 1 612 ? 22.811 14.496 -0.761 1.00 87.69 612 THR A O 1
ATOM 4689 N N . ARG A 1 613 ? 20.715 14.700 -0.026 1.00 86.50 613 ARG A N 1
ATOM 4690 C CA . ARG A 1 613 ? 21.093 15.296 1.267 1.00 86.50 613 ARG A CA 1
ATOM 4691 C C . ARG A 1 613 ? 21.631 14.275 2.270 1.00 86.50 613 ARG A C 1
ATOM 4693 O O . ARG A 1 613 ? 22.088 14.667 3.345 1.00 86.50 613 ARG A O 1
ATOM 4700 N N . ARG A 1 614 ? 21.552 12.983 1.956 1.00 86.69 614 ARG A N 1
ATOM 4701 C CA . ARG A 1 614 ? 21.988 11.873 2.801 1.00 86.69 614 ARG A CA 1
ATOM 4702 C C . ARG A 1 614 ? 23.242 11.239 2.183 1.00 86.69 614 ARG A C 1
ATOM 4704 O O . ARG A 1 614 ? 23.338 11.126 0.965 1.00 86.69 614 ARG A O 1
ATOM 4711 N N . PRO A 1 615 ? 24.226 10.807 2.990 1.00 87.94 615 PRO A N 1
ATOM 4712 C CA . PRO A 1 615 ? 25.370 10.081 2.458 1.00 87.94 615 PRO A CA 1
ATOM 4713 C C . PRO A 1 615 ? 24.907 8.804 1.744 1.00 87.94 615 PRO A C 1
ATOM 4715 O O . PRO A 1 615 ? 24.192 7.993 2.333 1.00 87.94 615 PRO A O 1
ATOM 4718 N N . TRP A 1 616 ? 25.340 8.621 0.496 1.00 90.50 616 TRP A N 1
ATOM 4719 C CA . TRP A 1 616 ? 24.899 7.508 -0.347 1.00 90.50 616 TRP A CA 1
ATOM 4720 C C . TRP A 1 616 ? 25.307 6.131 0.192 1.00 90.50 616 TRP A C 1
ATOM 4722 O O . TRP A 1 616 ? 24.499 5.209 0.229 1.00 90.50 616 TRP A O 1
ATOM 4732 N N . SER A 1 617 ? 26.542 5.989 0.685 1.00 92.88 617 SER A N 1
ATOM 4733 C CA . SER A 1 617 ? 27.072 4.696 1.148 1.00 92.88 617 SER A CA 1
ATOM 4734 C C . SER A 1 617 ? 26.215 4.025 2.243 1.00 92.88 617 SER A C 1
ATOM 4736 O O . SER A 1 617 ? 25.913 2.844 2.087 1.00 92.88 617 SER A O 1
ATOM 4738 N N . PRO A 1 618 ? 25.755 4.733 3.295 1.00 92.56 618 PRO A N 1
ATOM 4739 C CA . PRO A 1 618 ? 24.789 4.186 4.247 1.00 92.56 618 PRO A CA 1
ATOM 4740 C C . PRO A 1 618 ? 23.441 3.786 3.642 1.00 92.56 618 PRO A C 1
ATOM 4742 O O . PRO A 1 618 ? 22.826 2.849 4.133 1.00 92.56 618 PRO A O 1
ATOM 4745 N N . ILE A 1 619 ? 22.943 4.484 2.618 1.00 93.56 619 ILE A N 1
ATOM 4746 C CA . ILE A 1 619 ? 21.688 4.101 1.949 1.00 93.56 619 ILE A CA 1
ATOM 4747 C C . ILE A 1 619 ? 21.895 2.786 1.204 1.00 93.56 619 ILE A C 1
ATOM 4749 O O . ILE A 1 619 ? 21.127 1.844 1.392 1.00 93.56 619 ILE A O 1
ATOM 4753 N N . LEU A 1 620 ? 22.978 2.699 0.435 1.00 94.69 620 LEU A N 1
ATOM 4754 C CA . LEU A 1 620 ? 23.325 1.513 -0.332 1.00 94.69 620 LEU A CA 1
ATOM 4755 C C . LEU A 1 620 ? 23.496 0.271 0.558 1.00 94.69 620 LEU A C 1
ATOM 4757 O O . LEU A 1 620 ? 22.973 -0.793 0.238 1.00 94.69 620 LEU A O 1
ATOM 4761 N N . GLU A 1 621 ? 24.156 0.408 1.711 1.00 95.19 621 GLU A N 1
ATOM 4762 C CA . GLU A 1 621 ? 24.286 -0.682 2.688 1.00 95.19 621 GLU A CA 1
ATOM 4763 C C . GLU A 1 621 ? 22.915 -1.184 3.174 1.00 95.19 621 GLU A C 1
ATOM 4765 O O . GLU A 1 621 ? 22.678 -2.389 3.276 1.00 95.19 621 GLU A O 1
ATOM 4770 N N . LYS A 1 622 ? 21.970 -0.273 3.437 1.00 95.00 622 LYS A N 1
ATOM 4771 C CA . LYS A 1 622 ? 20.611 -0.646 3.855 1.00 95.00 622 LYS A CA 1
ATOM 4772 C C . LYS A 1 622 ? 19.852 -1.373 2.751 1.00 95.00 622 LYS A C 1
ATOM 4774 O O . LYS A 1 622 ? 19.204 -2.376 3.040 1.00 95.00 622 LYS A O 1
ATOM 4779 N N . VAL A 1 623 ? 19.963 -0.900 1.510 1.00 96.62 623 VAL A N 1
ATOM 4780 C CA . VAL A 1 623 ? 19.365 -1.548 0.334 1.00 96.62 623 VAL A CA 1
ATOM 4781 C C . VAL A 1 623 ? 19.889 -2.976 0.190 1.00 96.62 623 VAL A C 1
ATOM 4783 O O . VAL A 1 623 ? 19.100 -3.910 0.054 1.00 96.62 623 VAL A O 1
ATOM 4786 N N . GLN A 1 624 ? 21.205 -3.167 0.300 1.00 96.50 624 GLN A N 1
ATOM 4787 C CA . GLN A 1 624 ? 21.839 -4.485 0.209 1.00 96.50 624 GLN A CA 1
ATOM 4788 C C . GLN A 1 624 ? 21.386 -5.426 1.334 1.00 96.50 624 GLN A C 1
ATOM 4790 O O . GLN A 1 624 ? 21.093 -6.595 1.073 1.00 96.50 624 GLN A O 1
ATOM 4795 N N . ASN A 1 625 ? 21.259 -4.916 2.561 1.00 96.38 625 ASN A N 1
ATOM 4796 C CA . ASN A 1 625 ? 20.781 -5.699 3.699 1.00 96.38 625 ASN A CA 1
ATOM 4797 C C . ASN A 1 625 ? 19.309 -6.120 3.546 1.00 96.38 625 ASN A C 1
ATOM 4799 O O . ASN A 1 625 ? 18.997 -7.291 3.761 1.00 96.38 625 ASN A O 1
ATOM 4803 N N . LEU A 1 626 ? 18.414 -5.215 3.131 1.00 96.69 626 LEU A N 1
ATOM 4804 C CA . LEU A 1 626 ? 17.008 -5.558 2.868 1.00 96.69 626 LEU A CA 1
ATOM 4805 C C . LEU A 1 626 ? 16.875 -6.594 1.760 1.00 96.69 626 LEU A C 1
ATOM 4807 O O . LEU A 1 626 ? 16.191 -7.602 1.912 1.00 96.69 626 LEU A O 1
ATOM 4811 N N . ARG A 1 627 ? 17.574 -6.362 0.653 1.00 97.25 627 ARG A N 1
ATOM 4812 C CA . ARG A 1 627 ? 17.610 -7.262 -0.494 1.00 97.25 627 ARG A CA 1
ATOM 4813 C C . ARG A 1 627 ? 18.064 -8.674 -0.112 1.00 97.25 627 ARG A C 1
ATOM 4815 O O . ARG A 1 627 ? 17.526 -9.644 -0.641 1.00 97.25 627 ARG A O 1
ATOM 4822 N N . ALA A 1 628 ? 19.049 -8.804 0.778 1.00 95.94 628 ALA A N 1
ATOM 4823 C CA . ALA A 1 628 ? 19.530 -10.104 1.242 1.00 95.94 628 ALA A CA 1
ATOM 4824 C C . ALA A 1 628 ? 18.472 -10.876 2.052 1.00 95.94 628 ALA A C 1
ATOM 4826 O O . ALA A 1 628 ? 18.436 -12.103 1.982 1.00 95.94 628 ALA A O 1
ATOM 4827 N N . ASN A 1 629 ? 17.599 -10.164 2.772 1.00 95.44 629 ASN A N 1
ATOM 4828 C CA . ASN A 1 629 ? 16.540 -10.750 3.601 1.00 95.44 629 ASN A CA 1
ATOM 4829 C C . ASN A 1 629 ? 15.195 -10.887 2.873 1.00 95.44 629 ASN A C 1
ATOM 4831 O O . ASN A 1 629 ? 14.254 -11.459 3.424 1.00 95.44 629 ASN A O 1
ATOM 4835 N N . LEU A 1 630 ? 15.084 -10.353 1.657 1.00 96.69 630 LEU A N 1
ATOM 4836 C CA . LEU A 1 630 ? 13.873 -10.439 0.858 1.00 96.69 630 LEU A CA 1
ATOM 4837 C C . LEU A 1 630 ? 13.611 -11.894 0.439 1.00 96.69 630 LEU A C 1
ATOM 4839 O O . LEU A 1 630 ? 14.543 -12.630 0.095 1.00 96.69 630 LEU A O 1
ATOM 4843 N N . LYS A 1 631 ? 12.334 -12.302 0.439 1.00 96.56 631 LYS A N 1
ATOM 4844 C CA . LYS A 1 631 ? 11.921 -13.610 -0.087 1.00 96.56 631 LYS A CA 1
ATOM 4845 C C . LYS A 1 631 ? 12.427 -13.760 -1.523 1.00 96.56 631 LYS A C 1
ATOM 4847 O O . LYS A 1 631 ? 12.323 -12.824 -2.313 1.00 96.56 631 LYS A O 1
ATOM 4852 N N . GLU A 1 632 ? 12.949 -14.942 -1.844 1.00 97.44 632 GLU A N 1
ATOM 4853 C CA . GLU A 1 632 ? 13.578 -15.231 -3.137 1.00 97.44 632 GLU A CA 1
ATOM 4854 C C . GLU A 1 632 ? 12.696 -14.842 -4.326 1.00 97.44 632 GLU A C 1
ATOM 4856 O O . GLU A 1 632 ? 13.157 -14.085 -5.169 1.00 97.44 632 GLU A O 1
ATOM 4861 N N . ASP A 1 633 ? 11.412 -15.216 -4.316 1.00 97.56 633 ASP A N 1
ATOM 4862 C CA . ASP A 1 633 ? 10.461 -14.848 -5.376 1.00 97.56 633 ASP A CA 1
ATOM 4863 C C . ASP A 1 633 ? 10.413 -13.333 -5.658 1.00 97.56 633 ASP A C 1
ATOM 4865 O O . ASP A 1 633 ? 10.425 -12.913 -6.812 1.00 97.56 633 ASP A O 1
ATOM 4869 N N . TYR A 1 634 ? 10.372 -12.497 -4.614 1.00 98.44 634 TYR A N 1
ATOM 4870 C CA . TYR A 1 634 ? 10.306 -11.038 -4.766 1.00 98.44 634 TYR A CA 1
ATOM 4871 C C . TYR A 1 634 ? 11.662 -10.448 -5.151 1.00 98.44 634 TYR A C 1
ATOM 4873 O O . TYR A 1 634 ? 11.734 -9.470 -5.892 1.00 98.44 634 TYR A O 1
ATOM 4881 N N . ARG A 1 635 ? 12.757 -11.042 -4.662 1.00 98.38 635 ARG A N 1
ATOM 4882 C CA . ARG A 1 635 ? 14.104 -10.657 -5.084 1.00 98.38 635 ARG A CA 1
ATOM 4883 C C . ARG A 1 635 ? 14.292 -10.935 -6.569 1.00 98.38 635 ARG A C 1
ATOM 4885 O O . ARG A 1 635 ? 14.789 -10.060 -7.261 1.00 98.38 635 ARG A O 1
ATOM 4892 N N . ASP A 1 636 ? 13.864 -12.095 -7.051 1.00 98.56 636 ASP A N 1
ATOM 4893 C CA . ASP A 1 636 ? 13.972 -12.480 -8.456 1.00 98.56 636 ASP A CA 1
ATOM 4894 C C . ASP A 1 636 ? 13.132 -11.570 -9.355 1.00 98.56 636 ASP A C 1
ATOM 4896 O O . ASP A 1 636 ? 13.604 -11.149 -10.405 1.00 98.56 636 ASP A O 1
ATOM 4900 N N . GLU A 1 637 ? 11.926 -11.186 -8.932 1.00 98.56 637 GLU A N 1
ATOM 4901 C CA . GLU A 1 637 ? 11.134 -10.163 -9.628 1.00 98.56 637 GLU A CA 1
ATOM 4902 C C . GLU A 1 637 ? 11.890 -8.834 -9.775 1.00 98.56 637 GLU A C 1
ATOM 4904 O O . GLU A 1 637 ? 11.970 -8.288 -10.876 1.00 98.56 637 GLU A O 1
ATOM 4909 N N . LEU A 1 638 ? 12.486 -8.326 -8.693 1.00 98.62 638 LEU A N 1
ATOM 4910 C CA . LEU A 1 638 ? 13.242 -7.071 -8.726 1.00 98.62 638 LEU A CA 1
ATOM 4911 C C . LEU A 1 638 ? 14.551 -7.185 -9.518 1.00 98.62 638 LEU A C 1
ATOM 4913 O O . LEU A 1 638 ? 14.936 -6.242 -10.208 1.00 98.62 638 LEU A O 1
ATOM 4917 N N . GLU A 1 639 ? 15.222 -8.337 -9.465 1.00 98.50 639 GLU A N 1
ATOM 4918 C CA . GLU A 1 639 ? 16.362 -8.634 -10.336 1.00 98.50 639 GLU A CA 1
ATOM 4919 C C . GLU A 1 639 ? 15.955 -8.607 -11.802 1.00 98.50 639 GLU A C 1
ATOM 4921 O O . GLU A 1 639 ? 16.627 -7.984 -12.618 1.00 98.50 639 GLU A O 1
ATOM 4926 N N . GLY A 1 640 ? 14.834 -9.247 -12.128 1.00 98.50 640 GLY A N 1
ATOM 4927 C CA . GLY A 1 640 ? 14.283 -9.273 -13.471 1.00 98.50 640 GLY A CA 1
ATOM 4928 C C . GLY A 1 640 ? 14.002 -7.862 -13.957 1.00 98.50 640 GLY A C 1
ATOM 4929 O O . GLY A 1 640 ? 14.482 -7.473 -15.018 1.00 98.50 640 GLY A O 1
ATOM 4930 N N . LEU A 1 641 ? 13.288 -7.081 -13.142 1.00 98.50 641 LEU A N 1
ATOM 4931 C CA . LEU A 1 641 ? 12.974 -5.681 -13.416 1.00 98.50 641 LEU A CA 1
ATOM 4932 C C . LEU A 1 641 ? 14.242 -4.873 -13.712 1.00 98.50 641 LEU A C 1
ATOM 4934 O O . LEU A 1 641 ? 14.269 -4.116 -14.679 1.00 98.50 641 LEU A O 1
ATOM 4938 N N . ALA A 1 642 ? 15.308 -5.079 -12.934 1.00 97.94 642 ALA A N 1
ATOM 4939 C CA . ALA A 1 642 ? 16.586 -4.407 -13.133 1.00 97.94 642 ALA A CA 1
ATOM 4940 C C . ALA A 1 642 ? 17.296 -4.759 -14.445 1.00 97.94 642 ALA A C 1
ATOM 4942 O O . ALA A 1 642 ? 17.982 -3.903 -14.997 1.00 97.94 642 ALA A O 1
ATOM 4943 N N . LEU A 1 643 ? 17.102 -5.963 -14.992 1.00 97.44 643 LEU A N 1
ATOM 4944 C CA . LEU A 1 643 ? 17.711 -6.363 -16.269 1.00 97.44 643 LEU A CA 1
ATOM 4945 C C . LEU A 1 643 ? 17.187 -5.576 -17.478 1.00 97.44 643 LEU A C 1
ATOM 4947 O O . LEU A 1 643 ? 17.816 -5.613 -18.534 1.00 97.44 643 LEU A O 1
ATOM 4951 N N . ALA A 1 644 ? 16.050 -4.891 -17.350 1.00 96.31 644 ALA A N 1
ATOM 4952 C CA . ALA A 1 644 ? 15.475 -4.095 -18.431 1.00 96.31 644 ALA A CA 1
ATOM 4953 C C . ALA A 1 644 ? 16.086 -2.689 -18.566 1.00 96.31 644 ALA A C 1
ATOM 4955 O O . ALA A 1 644 ? 15.841 -2.002 -19.561 1.00 96.31 644 ALA A O 1
ATOM 4956 N N . PHE A 1 645 ? 16.859 -2.251 -17.573 1.00 96.56 645 PHE A N 1
ATOM 4957 C CA . PHE A 1 645 ? 17.432 -0.910 -17.503 1.00 96.56 645 PHE A CA 1
ATOM 4958 C C . PHE A 1 645 ? 18.957 -0.968 -17.640 1.00 96.56 645 PHE A C 1
ATOM 4960 O O . PHE A 1 645 ? 19.578 -2.006 -17.418 1.00 96.56 645 PHE A O 1
ATOM 4967 N N . ASN A 1 646 ? 19.571 0.136 -18.073 1.00 89.81 646 ASN A N 1
ATOM 4968 C CA . ASN A 1 646 ? 20.972 0.137 -18.517 1.00 89.81 646 ASN A CA 1
ATOM 4969 C C . ASN A 1 646 ? 21.922 0.872 -17.556 1.00 89.81 646 ASN A C 1
ATOM 4971 O O . ASN A 1 646 ? 23.092 1.064 -17.898 1.00 89.81 646 ASN A O 1
ATOM 4975 N N . GLY A 1 647 ? 21.449 1.319 -16.389 1.00 92.44 647 GLY A N 1
ATOM 4976 C CA . GLY A 1 647 ? 22.310 1.924 -15.376 1.00 92.44 647 GLY A CA 1
ATOM 4977 C C . GLY A 1 647 ? 23.272 0.898 -14.776 1.00 92.44 647 GLY A C 1
ATOM 4978 O O . GLY A 1 647 ? 22.881 -0.199 -14.381 1.00 92.44 647 GLY A O 1
ATOM 4979 N N . VAL A 1 648 ? 24.555 1.253 -14.719 1.00 90.88 648 VAL A N 1
ATOM 4980 C CA . VAL A 1 648 ? 25.618 0.397 -14.158 1.00 90.88 648 VAL A CA 1
ATOM 4981 C C . VAL A 1 648 ? 26.229 1.020 -12.906 1.00 90.88 648 VAL A C 1
ATOM 4983 O O . VAL A 1 648 ? 26.658 0.303 -12.003 1.00 90.88 648 VAL A O 1
ATOM 4986 N N . GLU A 1 649 ? 26.284 2.347 -12.851 1.00 93.06 649 GLU A N 1
ATOM 4987 C CA . GLU A 1 649 ? 26.863 3.089 -11.739 1.00 93.06 649 GLU A CA 1
ATOM 4988 C C . GLU A 1 649 ? 25.770 3.443 -10.730 1.00 93.06 649 GLU A C 1
ATOM 4990 O O . GLU A 1 649 ? 24.699 3.890 -11.112 1.00 93.06 649 GLU A O 1
ATOM 4995 N N . ASN A 1 650 ? 26.046 3.245 -9.441 1.00 93.62 650 ASN A N 1
ATOM 4996 C CA . ASN A 1 650 ? 25.156 3.657 -8.355 1.00 93.62 650 ASN A CA 1
ATOM 4997 C C . ASN A 1 650 ? 25.368 5.158 -8.090 1.00 93.62 650 ASN A C 1
ATOM 4999 O O . ASN A 1 650 ? 26.072 5.513 -7.132 1.00 93.62 650 ASN A O 1
ATOM 5003 N N . ASN A 1 651 ? 24.854 6.012 -8.972 1.00 93.38 651 ASN A N 1
ATOM 5004 C CA . ASN A 1 651 ? 25.072 7.452 -8.961 1.00 93.38 651 ASN A CA 1
ATOM 5005 C C . ASN A 1 651 ? 23.766 8.220 -9.213 1.00 93.38 651 ASN A C 1
ATOM 5007 O O . ASN A 1 651 ? 23.425 8.519 -10.353 1.00 93.38 651 ASN A O 1
ATOM 5011 N N . LEU A 1 652 ? 23.123 8.628 -8.117 1.00 94.12 652 LEU A N 1
ATOM 5012 C CA . LEU A 1 652 ? 21.891 9.412 -8.147 1.00 94.12 652 LEU A CA 1
ATOM 5013 C C . LEU A 1 652 ? 22.019 10.670 -9.022 1.00 94.12 652 LEU A C 1
ATOM 5015 O O . LEU A 1 652 ? 22.967 11.450 -8.879 1.00 94.12 652 LEU A O 1
ATOM 5019 N N . GLY A 1 653 ? 21.027 10.893 -9.880 1.00 93.75 653 GLY A N 1
ATOM 5020 C CA . GLY A 1 653 ? 20.887 12.094 -10.705 1.00 93.75 653 GLY A CA 1
ATOM 5021 C C . GLY A 1 653 ? 21.603 12.029 -12.060 1.00 93.75 653 GLY A C 1
ATOM 5022 O O . GLY A 1 653 ? 21.649 13.038 -12.775 1.00 93.75 653 GLY A O 1
ATOM 5023 N N . ASP A 1 654 ? 22.175 10.884 -12.442 1.00 95.94 654 ASP A N 1
ATOM 5024 C CA . ASP A 1 654 ? 22.838 10.690 -13.738 1.00 95.94 654 ASP A CA 1
ATOM 5025 C C . ASP A 1 654 ? 21.870 10.390 -14.905 1.00 95.94 654 ASP A C 1
ATOM 5027 O O . ASP A 1 654 ? 22.262 10.360 -16.078 1.00 95.94 654 ASP A O 1
ATOM 5031 N N . GLY A 1 655 ? 20.582 10.251 -14.597 1.00 96.31 655 GLY A N 1
ATOM 5032 C CA . GLY A 1 655 ? 19.501 9.964 -15.523 1.00 96.31 655 GLY A CA 1
ATOM 5033 C C . GLY A 1 655 ? 19.345 8.482 -15.867 1.00 96.31 655 GLY A C 1
ATOM 5034 O O . GLY A 1 655 ? 18.595 8.170 -16.802 1.00 96.31 655 GLY A O 1
ATOM 5035 N N . LYS A 1 656 ? 20.046 7.586 -15.168 1.00 97.56 656 LYS A N 1
ATOM 5036 C CA . LYS A 1 656 ? 20.001 6.133 -15.333 1.00 97.56 656 LYS A CA 1
ATOM 5037 C C . LYS A 1 656 ? 19.656 5.454 -14.017 1.00 97.56 656 LYS A C 1
ATOM 5039 O O . LYS A 1 656 ? 19.905 5.975 -12.948 1.00 97.56 656 LYS A O 1
ATOM 5044 N N . LEU A 1 657 ? 19.024 4.286 -14.117 1.00 97.75 657 LEU A N 1
ATOM 5045 C CA . LEU A 1 657 ? 18.713 3.475 -12.947 1.00 97.75 657 LEU A CA 1
ATOM 5046 C C . LEU A 1 657 ? 19.631 2.267 -12.929 1.00 97.75 657 LEU A C 1
ATOM 5048 O O . LEU A 1 657 ? 19.507 1.360 -13.755 1.00 97.75 657 LEU A O 1
ATOM 5052 N N . SER A 1 658 ? 20.549 2.254 -11.977 1.00 97.75 658 SER A N 1
ATOM 5053 C CA . SER A 1 658 ? 21.273 1.056 -11.597 1.00 97.75 658 SER A CA 1
ATOM 5054 C C . SER A 1 658 ? 20.353 0.034 -10.938 1.00 97.75 658 SER A C 1
ATOM 5056 O O . SER A 1 658 ? 19.244 0.314 -10.467 1.00 97.75 658 SER A O 1
ATOM 5058 N N . ARG A 1 659 ? 20.862 -1.191 -10.845 1.00 97.62 659 ARG A N 1
ATOM 5059 C CA . ARG A 1 659 ? 20.221 -2.270 -10.097 1.00 97.62 659 ARG A CA 1
ATOM 5060 C C . ARG A 1 659 ? 19.901 -1.859 -8.659 1.00 97.62 659 ARG A C 1
ATOM 5062 O O . ARG A 1 659 ? 18.780 -2.073 -8.212 1.00 97.62 659 ARG A O 1
ATOM 5069 N N . ASP A 1 660 ? 20.856 -1.283 -7.931 1.00 97.88 660 ASP A N 1
ATOM 5070 C CA . ASP A 1 660 ? 20.641 -0.942 -6.521 1.00 97.88 660 ASP A CA 1
ATOM 5071 C C . ASP A 1 660 ? 19.691 0.259 -6.359 1.00 97.88 660 ASP A C 1
ATOM 5073 O O . ASP A 1 660 ? 18.925 0.296 -5.397 1.00 97.88 660 ASP A O 1
ATOM 5077 N N . GLU A 1 661 ? 19.651 1.189 -7.317 1.00 97.88 661 GLU A N 1
ATOM 5078 C CA . GLU A 1 661 ? 18.647 2.263 -7.358 1.00 97.88 661 GLU A CA 1
ATOM 5079 C C . GLU A 1 661 ? 17.229 1.731 -7.598 1.00 97.88 661 GLU A C 1
ATOM 5081 O O . GLU A 1 661 ? 16.283 2.215 -6.980 1.00 97.88 661 GLU A O 1
ATOM 5086 N N . LEU A 1 662 ? 17.053 0.682 -8.407 1.00 97.81 662 LEU A N 1
ATOM 5087 C CA . LEU A 1 662 ? 15.744 0.032 -8.571 1.00 97.81 662 LEU A CA 1
ATOM 5088 C C . LEU A 1 662 ? 15.280 -0.701 -7.314 1.00 97.81 662 LEU A C 1
ATOM 5090 O O . LEU A 1 662 ? 14.088 -0.667 -6.987 1.00 97.81 662 LEU A O 1
ATOM 5094 N N . PHE A 1 663 ? 16.202 -1.328 -6.581 1.00 98.31 663 PHE A N 1
ATOM 5095 C CA . PHE A 1 663 ? 15.888 -1.857 -5.254 1.00 98.31 663 PHE A CA 1
ATOM 5096 C C . PHE A 1 663 ? 15.550 -0.725 -4.279 1.00 98.31 663 PHE A C 1
ATOM 5098 O O . PHE A 1 663 ? 14.568 -0.839 -3.552 1.00 98.31 663 PHE A O 1
ATOM 5105 N N . LEU A 1 664 ? 16.294 0.387 -4.286 1.00 97.62 664 LEU A N 1
ATOM 5106 C CA . LEU A 1 664 ? 15.974 1.561 -3.469 1.00 97.62 664 LEU A CA 1
ATOM 5107 C C . LEU A 1 664 ? 14.578 2.115 -3.782 1.00 97.62 664 LEU A C 1
ATOM 5109 O O . LEU A 1 664 ? 13.827 2.413 -2.858 1.00 97.62 664 LEU A O 1
ATOM 5113 N N . LEU A 1 665 ? 14.208 2.195 -5.062 1.00 97.00 665 LEU A N 1
ATOM 5114 C CA . LEU A 1 665 ? 12.878 2.617 -5.500 1.00 97.00 665 LEU A CA 1
ATOM 5115 C C . LEU A 1 665 ? 11.778 1.679 -4.975 1.00 97.00 665 LEU A C 1
ATOM 5117 O O . LEU A 1 665 ? 10.712 2.136 -4.577 1.00 97.00 665 LEU A O 1
ATOM 5121 N N . ASN A 1 666 ? 12.038 0.372 -4.919 1.00 97.94 666 ASN A N 1
ATOM 5122 C CA . ASN A 1 666 ? 11.098 -0.619 -4.386 1.00 97.94 666 ASN A CA 1
ATOM 5123 C C . ASN A 1 666 ? 11.098 -0.723 -2.852 1.00 97.94 666 ASN A C 1
ATOM 5125 O O . ASN A 1 666 ? 10.140 -1.226 -2.272 1.00 97.94 666 ASN A O 1
ATOM 5129 N N . PHE A 1 667 ? 12.127 -0.192 -2.195 1.00 96.69 667 PHE A N 1
ATOM 5130 C CA . PHE A 1 667 ? 12.199 0.015 -0.747 1.00 96.69 667 PHE A CA 1
ATOM 5131 C C . PHE A 1 667 ? 11.912 1.470 -0.361 1.00 96.69 667 PHE A C 1
ATOM 5133 O O . PHE A 1 667 ? 12.266 1.901 0.735 1.00 96.69 667 PHE A O 1
ATOM 5140 N N . PHE A 1 668 ? 11.288 2.255 -1.245 1.00 92.88 668 PHE A N 1
ATOM 5141 C CA . PHE A 1 668 ? 11.082 3.684 -1.013 1.00 92.88 668 PHE A CA 1
ATOM 5142 C C . PHE A 1 668 ? 10.308 3.945 0.282 1.00 92.88 668 PHE A C 1
ATOM 5144 O O . PHE A 1 668 ? 10.702 4.806 1.068 1.00 92.88 668 PHE A O 1
ATOM 5151 N N . THR A 1 669 ? 9.277 3.146 0.570 1.00 91.12 669 THR A N 1
ATOM 5152 C CA . THR A 1 669 ? 8.566 3.195 1.854 1.00 91.12 669 THR A CA 1
ATOM 5153 C C . THR A 1 669 ? 9.522 2.921 3.016 1.00 91.12 669 THR A C 1
ATOM 5155 O O . THR A 1 669 ? 9.591 3.692 3.967 1.00 91.12 669 THR A O 1
ATOM 5158 N N . ASP A 1 670 ? 10.338 1.871 2.928 1.00 93.12 670 ASP A N 1
ATOM 5159 C CA . ASP A 1 670 ? 11.271 1.452 3.983 1.00 93.12 670 ASP A CA 1
ATOM 5160 C C . ASP A 1 670 ? 12.410 2.457 4.268 1.00 93.12 670 ASP A C 1
ATOM 5162 O O . ASP A 1 670 ? 13.135 2.318 5.260 1.00 93.12 670 ASP A O 1
ATOM 5166 N N . MET A 1 671 ? 12.606 3.443 3.386 1.00 90.62 671 MET A N 1
ATOM 5167 C CA . MET A 1 671 ? 13.750 4.363 3.401 1.00 90.62 671 MET A CA 1
ATOM 5168 C C . MET A 1 671 ? 13.369 5.835 3.583 1.00 90.62 671 MET A C 1
ATOM 5170 O O . MET A 1 671 ? 14.250 6.654 3.883 1.00 90.62 671 MET A O 1
ATOM 5174 N N . THR A 1 672 ? 12.097 6.185 3.387 1.00 87.69 672 THR A N 1
ATOM 5175 C CA . THR A 1 672 ? 11.630 7.574 3.378 1.00 87.69 672 THR A CA 1
ATOM 5176 C C . THR A 1 672 ? 10.670 7.873 4.516 1.00 87.69 672 THR A C 1
ATOM 5178 O O . THR A 1 672 ? 9.886 7.039 4.960 1.00 87.69 672 THR A O 1
ATOM 5181 N N . GLU A 1 673 ? 10.750 9.112 4.986 1.00 82.62 673 GLU A N 1
ATOM 5182 C CA . GLU A 1 673 ? 9.824 9.680 5.956 1.00 82.62 673 GLU A CA 1
ATOM 5183 C C . GLU A 1 673 ? 8.708 10.317 5.134 1.00 82.62 673 GLU A C 1
ATOM 5185 O O . GLU A 1 673 ? 8.944 11.300 4.426 1.00 82.62 673 GLU A O 1
ATOM 5190 N N . SER A 1 674 ? 7.527 9.709 5.133 1.00 80.81 674 SER A N 1
ATOM 5191 C CA . SER A 1 674 ? 6.440 10.121 4.249 1.00 80.81 674 SER A CA 1
ATOM 5192 C C . SER A 1 674 ? 5.142 10.296 5.026 1.00 80.81 674 SER A C 1
ATOM 5194 O O . SER A 1 674 ? 4.797 9.459 5.845 1.00 80.81 674 SER A O 1
ATOM 5196 N N . GLY A 1 675 ? 4.439 11.409 4.825 1.00 85.56 675 GLY A N 1
ATOM 5197 C CA . GLY A 1 675 ? 3.206 11.692 5.556 1.00 85.56 675 GLY A CA 1
ATOM 5198 C C . GLY A 1 675 ? 2.045 10.882 4.992 1.00 85.56 675 GLY A C 1
ATOM 5199 O O . GLY A 1 675 ? 1.986 10.624 3.792 1.00 85.56 675 GLY A O 1
ATOM 5200 N N . CYS A 1 676 ? 1.137 10.429 5.841 1.00 95.44 676 CYS A N 1
ATOM 5201 C CA . CYS A 1 676 ? 0.022 9.578 5.483 1.00 95.44 676 CYS A CA 1
ATOM 5202 C C . CYS A 1 676 ? -1.115 9.700 6.509 1.00 95.44 676 CYS A C 1
ATOM 5204 O O . CYS A 1 676 ? -0.921 9.933 7.703 1.00 95.44 676 CYS A O 1
ATOM 5206 N N . SER A 1 677 ? -2.341 9.454 6.062 1.00 97.88 677 SER A N 1
ATOM 5207 C CA . SER A 1 677 ? -3.447 9.180 6.978 1.00 97.88 677 SER A CA 1
ATOM 5208 C C . SER A 1 677 ? -4.473 8.235 6.377 1.00 97.88 677 SER A C 1
ATOM 5210 O O . SER A 1 677 ? -4.481 8.017 5.161 1.00 97.88 677 SER A O 1
ATOM 5212 N N . ALA A 1 678 ? -5.312 7.656 7.236 1.00 98.62 678 ALA A N 1
ATOM 5213 C CA . ALA A 1 678 ? -6.492 6.910 6.829 1.00 98.62 678 ALA A CA 1
ATOM 5214 C C . ALA A 1 678 ? -7.651 7.099 7.816 1.00 98.62 678 ALA A C 1
ATOM 5216 O O . ALA A 1 678 ? -7.452 7.307 9.016 1.00 98.62 678 ALA A O 1
ATOM 5217 N N . VAL A 1 679 ? -8.865 6.991 7.290 1.00 98.69 679 VAL A N 1
ATOM 5218 C CA . VAL A 1 679 ? -10.131 7.056 8.015 1.00 98.69 679 VAL A CA 1
ATOM 5219 C C . VAL A 1 679 ? -11.045 5.932 7.536 1.00 98.69 679 VAL A C 1
ATOM 5221 O O . VAL A 1 679 ? -11.015 5.566 6.361 1.00 98.69 679 VAL A O 1
ATOM 5224 N N . ALA A 1 680 ? -11.858 5.381 8.430 1.00 98.75 680 ALA A N 1
ATOM 5225 C CA . ALA A 1 680 ? -12.854 4.385 8.072 1.00 98.75 680 ALA A CA 1
ATOM 5226 C C . ALA A 1 680 ? -14.129 4.491 8.912 1.00 98.75 680 ALA A C 1
ATOM 5228 O O . ALA A 1 680 ? -14.098 4.935 10.061 1.00 98.75 680 ALA A O 1
ATOM 5229 N N . ALA A 1 681 ? -15.235 4.023 8.340 1.00 98.56 681 ALA A N 1
ATOM 5230 C CA . ALA A 1 681 ? -16.496 3.756 9.024 1.00 98.56 681 ALA A CA 1
ATOM 5231 C C . ALA A 1 681 ? -16.993 2.368 8.608 1.00 98.56 681 ALA A C 1
ATOM 5233 O O . ALA A 1 681 ? -16.894 2.009 7.440 1.00 98.56 681 ALA A O 1
ATOM 5234 N N . PHE A 1 682 ? -17.499 1.576 9.544 1.00 98.38 682 PHE A N 1
ATOM 5235 C CA . PHE A 1 682 ? -17.923 0.193 9.309 1.00 98.38 682 PHE A CA 1
ATOM 5236 C C . PHE A 1 682 ? -19.149 -0.156 10.155 1.00 98.38 682 PHE A C 1
ATOM 5238 O O . PHE A 1 682 ? -19.618 0.662 10.949 1.00 98.38 682 PHE A O 1
ATOM 5245 N N . GLY A 1 683 ? -19.704 -1.357 9.964 1.00 96.38 683 GLY A N 1
ATOM 5246 C CA . GLY A 1 683 ? -20.879 -1.825 10.701 1.00 96.38 683 GLY A CA 1
ATOM 5247 C C . GLY A 1 683 ? -22.014 -0.798 10.698 1.00 96.38 683 GLY A C 1
ATOM 5248 O O . GLY A 1 683 ? -22.330 -0.210 9.667 1.00 96.38 683 GLY A O 1
ATOM 5249 N N . ASP A 1 684 ? -22.581 -0.528 11.875 1.00 95.81 684 ASP A N 1
ATOM 5250 C CA . ASP A 1 684 ? -23.713 0.399 12.027 1.00 95.81 684 ASP A CA 1
ATOM 5251 C C . ASP A 1 684 ? -23.373 1.874 11.735 1.00 95.81 684 ASP A C 1
ATOM 5253 O O . ASP A 1 684 ? -24.284 2.688 11.595 1.00 95.81 684 ASP A O 1
ATOM 5257 N N . ALA A 1 685 ? -22.088 2.243 11.668 1.00 97.19 685 ALA A N 1
ATOM 5258 C CA . ALA A 1 685 ? -21.688 3.602 11.301 1.00 97.19 685 ALA A CA 1
ATOM 5259 C C . ALA A 1 685 ? -21.627 3.805 9.781 1.00 97.19 685 ALA A C 1
ATOM 5261 O O . ALA A 1 685 ? -21.562 4.947 9.343 1.00 97.19 685 ALA A O 1
ATOM 5262 N N . SER A 1 686 ? -21.645 2.735 8.982 1.00 98.00 686 SER A N 1
ATOM 5263 C CA . SER A 1 686 ? -21.545 2.776 7.521 1.00 98.00 686 SER A CA 1
ATOM 5264 C C . SER A 1 686 ? -22.905 2.578 6.852 1.00 98.00 686 SER A C 1
ATOM 5266 O O . SER A 1 686 ? -23.675 1.698 7.235 1.00 98.00 686 SER A O 1
ATOM 5268 N N . GLU A 1 687 ? -23.186 3.343 5.795 1.00 97.50 687 GLU A N 1
ATOM 5269 C CA . GLU A 1 687 ? -24.412 3.203 4.998 1.00 97.50 687 GLU A CA 1
ATOM 5270 C C . GLU A 1 687 ? -24.555 1.814 4.359 1.00 97.50 687 GLU A C 1
ATOM 5272 O O . GLU A 1 687 ? -25.668 1.306 4.202 1.00 97.50 687 GLU A O 1
ATOM 5277 N N . THR A 1 688 ? -23.438 1.174 4.011 1.00 96.56 688 THR A N 1
ATOM 5278 C CA . THR A 1 688 ? -23.436 -0.126 3.323 1.00 96.56 688 THR A CA 1
ATOM 5279 C C . THR A 1 688 ? -23.404 -1.303 4.292 1.00 96.56 688 THR A C 1
ATOM 5281 O O . THR A 1 688 ? -23.526 -2.454 3.873 1.00 96.56 688 THR A O 1
ATOM 5284 N N . GLY A 1 689 ? -23.241 -1.028 5.590 1.00 96.00 689 GLY A N 1
ATOM 5285 C CA . GLY A 1 689 ? -23.033 -2.024 6.637 1.00 96.00 689 GLY A CA 1
ATOM 5286 C C . GLY A 1 689 ? -21.636 -2.652 6.646 1.00 96.00 689 GLY A C 1
ATOM 5287 O O . GLY A 1 689 ? -21.294 -3.310 7.627 1.00 96.00 689 GLY A O 1
ATOM 5288 N N . GLY A 1 690 ? -20.821 -2.446 5.605 1.00 97.06 690 GLY A N 1
ATOM 5289 C CA . GLY A 1 690 ? -19.408 -2.828 5.610 1.00 97.06 690 GLY A CA 1
ATOM 5290 C C . GLY A 1 690 ? -18.470 -1.636 5.639 1.00 97.06 690 GLY A C 1
ATOM 5291 O O . GLY A 1 690 ? -18.902 -0.489 5.748 1.00 97.06 690 GLY A O 1
ATOM 5292 N N . THR A 1 691 ? -17.172 -1.898 5.581 1.00 98.69 691 THR A N 1
ATOM 5293 C CA . THR A 1 691 ? -16.164 -0.854 5.764 1.00 98.69 691 THR A CA 1
ATOM 5294 C C . THR A 1 691 ? -16.064 0.072 4.550 1.00 98.69 691 THR A C 1
ATOM 5296 O O . THR A 1 691 ? -15.769 -0.370 3.436 1.00 98.69 691 THR A O 1
ATOM 5299 N N . LEU A 1 692 ? -16.263 1.367 4.795 1.00 98.81 692 LEU A N 1
ATOM 5300 C CA . LEU A 1 692 ? -15.918 2.480 3.917 1.00 98.81 692 LEU A CA 1
ATOM 5301 C C . LEU A 1 692 ? -14.572 3.052 4.361 1.00 98.81 692 LEU A C 1
ATOM 5303 O O . LEU A 1 692 ? -14.374 3.312 5.548 1.00 98.81 692 LEU A O 1
ATOM 5307 N N . ILE A 1 693 ? -13.656 3.250 3.419 1.00 98.88 693 ILE A N 1
ATOM 5308 C CA . ILE A 1 693 ? -12.252 3.586 3.680 1.00 98.88 693 ILE A CA 1
ATOM 5309 C C . ILE A 1 693 ? -11.870 4.838 2.901 1.00 98.88 693 ILE A C 1
ATOM 5311 O O . ILE A 1 693 ? -12.209 4.948 1.726 1.00 98.88 693 ILE A O 1
ATOM 5315 N N . GLY A 1 694 ? -11.121 5.740 3.536 1.00 98.69 694 GLY A N 1
ATOM 5316 C CA . GLY A 1 694 ? -10.420 6.855 2.906 1.00 98.69 694 GLY A CA 1
ATOM 5317 C C . GLY A 1 694 ? -8.945 6.873 3.310 1.00 98.69 694 GLY A C 1
ATOM 5318 O O . GLY A 1 694 ? -8.636 6.781 4.494 1.00 98.69 694 GLY A O 1
ATOM 5319 N N . ARG A 1 695 ? -8.022 6.989 2.350 1.00 98.19 695 ARG A N 1
ATOM 5320 C CA . ARG A 1 695 ? -6.558 6.946 2.562 1.00 98.19 695 ARG A CA 1
ATOM 5321 C C . ARG A 1 695 ? -5.864 8.058 1.770 1.00 98.19 695 ARG A C 1
ATOM 5323 O O . ARG A 1 695 ? -6.138 8.193 0.583 1.00 98.19 695 ARG A O 1
ATOM 5330 N N . GLN A 1 696 ? -4.948 8.808 2.393 1.00 97.94 696 GLN A N 1
ATOM 5331 C CA . GLN A 1 696 ? -4.208 9.929 1.773 1.00 97.94 696 GLN A CA 1
ATOM 5332 C C . GLN A 1 696 ? -2.694 9.717 1.800 1.00 97.94 696 GLN A C 1
ATOM 5334 O O . GLN A 1 696 ? -2.098 9.664 2.875 1.00 97.94 696 GLN A O 1
ATOM 5339 N N . VAL A 1 697 ? -2.054 9.613 0.640 1.00 96.94 697 VAL A N 1
ATOM 5340 C CA . VAL A 1 697 ? -0.602 9.399 0.523 1.00 96.94 697 VAL A CA 1
ATOM 5341 C C . VAL A 1 697 ? 0.096 10.751 0.335 1.00 96.94 697 VAL A C 1
ATOM 5343 O O . VAL A 1 697 ? -0.059 11.356 -0.723 1.00 96.94 697 VAL A O 1
ATOM 5346 N N . ASP A 1 698 ? 0.859 11.222 1.330 1.00 94.69 698 ASP A N 1
ATOM 5347 C CA . ASP A 1 698 ? 1.503 12.550 1.358 1.00 94.69 698 ASP A CA 1
ATOM 5348 C C . ASP A 1 698 ? 3.027 12.447 1.209 1.00 94.69 698 ASP A C 1
ATOM 5350 O O . ASP A 1 698 ? 3.788 12.351 2.178 1.00 94.69 698 ASP A O 1
ATOM 5354 N N . TRP A 1 699 ? 3.498 12.380 -0.033 1.00 92.81 699 TRP A N 1
ATOM 5355 C CA . TRP A 1 699 ? 4.882 12.018 -0.336 1.00 92.81 699 TRP A CA 1
ATOM 5356 C C . TRP A 1 699 ? 5.637 13.159 -1.020 1.00 92.81 699 TRP A C 1
ATOM 5358 O O . TRP A 1 699 ? 5.054 13.922 -1.796 1.00 92.81 699 TRP A O 1
ATOM 5368 N N . PRO A 1 700 ? 6.957 13.280 -0.783 1.00 86.25 700 PRO A N 1
ATOM 5369 C CA . PRO A 1 700 ? 7.781 14.198 -1.547 1.00 86.25 700 PRO A CA 1
ATOM 5370 C C . PRO A 1 700 ? 7.865 13.713 -2.996 1.00 86.25 700 PRO A C 1
ATOM 5372 O O . PRO A 1 700 ? 8.386 12.641 -3.285 1.00 86.25 700 PRO A O 1
ATOM 5375 N N . GLU A 1 701 ? 7.367 14.523 -3.924 1.00 81.88 701 GLU A N 1
ATOM 5376 C CA . GLU A 1 701 ? 7.331 14.142 -5.338 1.00 81.88 701 GLU A CA 1
ATOM 5377 C C . GLU A 1 701 ? 8.638 14.390 -6.092 1.00 81.88 701 GLU A C 1
ATOM 5379 O O . GLU A 1 701 ? 8.736 13.990 -7.245 1.00 81.88 701 GLU A O 1
ATOM 5384 N N . GLY A 1 702 ? 9.611 15.077 -5.487 1.00 82.75 702 GLY A N 1
ATOM 5385 C CA . GLY A 1 702 ? 10.766 15.643 -6.191 1.00 82.75 702 GLY A CA 1
ATOM 5386 C C . GLY A 1 702 ? 10.428 16.936 -6.953 1.00 82.75 702 GLY A C 1
ATOM 5387 O O . GLY A 1 702 ? 9.264 17.306 -7.128 1.00 82.75 702 GLY A O 1
ATOM 5388 N N . GLY A 1 703 ? 11.450 17.659 -7.412 1.00 83.25 703 GLY A N 1
ATOM 5389 C CA . GLY A 1 703 ? 11.324 18.968 -8.058 1.00 83.25 703 GLY A CA 1
ATOM 5390 C C . GLY A 1 703 ? 10.532 18.930 -9.368 1.00 83.25 703 GLY A C 1
ATOM 5391 O O . GLY A 1 703 ? 9.771 19.853 -9.657 1.00 83.25 703 GLY A O 1
ATOM 5392 N N . ASN A 1 704 ? 10.648 17.835 -10.127 1.00 84.56 704 ASN A N 1
ATOM 5393 C CA . ASN A 1 704 ? 9.935 17.618 -11.395 1.00 84.56 704 ASN A CA 1
ATOM 5394 C C . ASN A 1 704 ? 8.687 16.732 -11.269 1.00 84.56 704 ASN A C 1
ATOM 5396 O O . ASN A 1 704 ? 8.138 16.302 -12.291 1.00 84.56 704 ASN A O 1
ATOM 5400 N N . ARG A 1 705 ? 8.278 16.431 -10.034 1.00 89.31 705 ARG A N 1
ATOM 5401 C CA . ARG A 1 705 ? 7.158 15.553 -9.676 1.00 89.31 705 ARG A CA 1
ATOM 5402 C C . ARG A 1 705 ? 7.077 14.220 -10.434 1.00 89.31 705 ARG A C 1
ATOM 5404 O O . ARG A 1 705 ? 6.018 13.896 -10.973 1.00 89.31 705 ARG A O 1
ATOM 5411 N N . PRO A 1 706 ? 8.171 13.445 -10.540 1.00 92.56 706 PRO A N 1
ATOM 5412 C CA . PRO A 1 706 ? 8.166 12.127 -11.169 1.00 92.56 706 PRO A CA 1
ATOM 5413 C C . PRO A 1 706 ? 7.002 11.216 -10.760 1.00 92.56 706 PRO A C 1
ATOM 5415 O O . PRO A 1 706 ? 6.410 10.609 -11.648 1.00 92.56 706 PRO A O 1
ATOM 5418 N N . LEU A 1 707 ? 6.620 11.158 -9.478 1.00 93.38 707 LEU A N 1
ATOM 5419 C CA . LEU A 1 707 ? 5.549 10.263 -9.009 1.00 93.38 707 LEU A CA 1
ATOM 5420 C C . LEU A 1 707 ? 4.172 10.573 -9.629 1.00 93.38 707 LEU A C 1
ATOM 5422 O O . LEU A 1 707 ? 3.488 9.644 -10.054 1.00 93.38 707 LEU A O 1
ATOM 5426 N N . SER A 1 708 ? 3.799 11.851 -9.788 1.00 92.69 708 SER A N 1
ATOM 5427 C CA . SER A 1 708 ? 2.563 12.257 -10.491 1.00 92.69 708 SER A CA 1
ATOM 5428 C C . SER A 1 708 ? 2.531 11.864 -11.975 1.00 92.69 708 SER A C 1
ATOM 5430 O O . SER A 1 708 ? 1.468 11.854 -12.589 1.00 92.69 708 SER A O 1
ATOM 5432 N N . LYS A 1 709 ? 3.679 11.550 -12.592 1.00 93.94 709 LYS A N 1
ATOM 5433 C CA . LYS A 1 709 ? 3.746 11.163 -14.016 1.00 93.94 709 LYS A CA 1
ATOM 5434 C C . LYS A 1 709 ? 3.581 9.669 -14.242 1.00 93.94 709 LYS A C 1
ATOM 5436 O O . LYS A 1 709 ? 3.339 9.253 -15.372 1.00 93.94 709 LYS A O 1
ATOM 5441 N N . VAL A 1 710 ? 3.756 8.867 -13.196 1.00 96.38 710 VAL A N 1
ATOM 5442 C CA . VAL A 1 710 ? 3.708 7.405 -13.274 1.00 96.38 710 VAL A CA 1
ATOM 5443 C C . VAL A 1 710 ? 2.755 6.754 -12.264 1.00 96.38 710 VAL A C 1
ATOM 5445 O O . VAL A 1 710 ? 3.076 5.667 -11.787 1.00 96.38 710 VAL A O 1
ATOM 5448 N N . PRO A 1 711 ? 1.585 7.336 -11.924 1.00 97.38 711 PRO A N 1
ATOM 5449 C CA . PRO A 1 711 ? 0.628 6.638 -11.074 1.00 97.38 711 PRO A CA 1
ATOM 5450 C C . PRO A 1 711 ? 0.194 5.336 -11.748 1.00 97.38 711 PRO A C 1
ATOM 5452 O O . PRO A 1 711 ? -0.041 5.303 -12.958 1.00 97.38 711 PRO A O 1
ATOM 5455 N N . ALA A 1 712 ? 0.089 4.260 -10.980 1.00 98.19 712 ALA A N 1
ATOM 5456 C CA . ALA A 1 712 ? -0.239 2.943 -11.499 1.00 98.19 712 ALA A CA 1
ATOM 5457 C C . ALA A 1 712 ? -1.246 2.214 -10.612 1.00 98.19 712 ALA A C 1
ATOM 5459 O O . ALA A 1 712 ? -1.212 2.302 -9.384 1.00 98.19 712 ALA A O 1
ATOM 5460 N N . VAL A 1 713 ? -2.110 1.441 -11.262 1.00 98.56 713 VAL A N 1
ATOM 5461 C CA . VAL A 1 713 ? -2.946 0.425 -10.625 1.00 98.56 713 VAL A CA 1
ATOM 5462 C C . VAL A 1 713 ? -2.443 -0.922 -11.119 1.00 98.56 713 VAL A C 1
ATOM 5464 O O . VAL A 1 713 ? -2.562 -1.227 -12.304 1.00 98.56 713 VAL A O 1
ATOM 5467 N N . VAL A 1 714 ? -1.846 -1.705 -10.226 1.00 98.44 714 VAL A N 1
ATOM 5468 C CA . VAL A 1 714 ? -1.171 -2.965 -10.551 1.00 98.44 714 VAL A CA 1
ATOM 5469 C C . VAL A 1 714 ? -2.001 -4.134 -10.044 1.00 98.44 714 VAL A C 1
ATOM 5471 O O . VAL A 1 714 ? -2.071 -4.369 -8.844 1.00 98.44 714 VAL A O 1
ATOM 5474 N N . THR A 1 715 ? -2.608 -4.891 -10.952 1.00 98.00 715 THR A N 1
ATOM 5475 C CA . THR A 1 715 ? -3.341 -6.122 -10.633 1.00 98.00 715 THR A CA 1
ATOM 5476 C C . THR A 1 715 ? -2.403 -7.315 -10.746 1.00 98.00 715 THR A C 1
ATOM 5478 O O . THR A 1 715 ? -1.906 -7.616 -11.829 1.00 98.00 715 THR A O 1
ATOM 5481 N N . MET A 1 716 ? -2.157 -8.005 -9.637 1.00 97.31 716 MET A N 1
ATOM 5482 C CA . MET A 1 716 ? -1.309 -9.192 -9.566 1.00 97.31 716 MET A CA 1
ATOM 5483 C C . MET A 1 716 ? -2.171 -10.449 -9.437 1.00 97.31 716 MET A C 1
ATOM 5485 O O . MET A 1 716 ? -2.791 -10.661 -8.396 1.00 97.31 716 MET A O 1
ATOM 5489 N N . LYS A 1 717 ? -2.192 -11.292 -10.477 1.00 96.25 717 LYS A N 1
ATOM 5490 C CA . LYS A 1 717 ? -2.994 -12.526 -10.528 1.00 96.25 717 LYS A CA 1
ATOM 5491 C C . LYS A 1 717 ? -2.165 -13.742 -10.139 1.00 96.25 717 LYS A C 1
ATOM 5493 O O . LYS A 1 717 ? -1.176 -14.046 -10.805 1.00 96.25 717 LYS A O 1
ATOM 5498 N N . GLN A 1 718 ? -2.564 -14.456 -9.090 1.00 91.94 718 GLN A N 1
ATOM 5499 C CA . GLN A 1 718 ? -1.835 -15.598 -8.515 1.00 91.94 718 GLN A CA 1
ATOM 5500 C C . GLN A 1 718 ? -2.738 -16.830 -8.368 1.00 91.94 718 GLN A C 1
ATOM 5502 O O . GLN A 1 718 ? -2.800 -17.477 -7.325 1.00 91.94 718 GLN A O 1
ATOM 5507 N N . GLY A 1 719 ? -3.431 -17.185 -9.451 1.00 88.44 719 GLY A N 1
ATOM 5508 C CA . GLY A 1 719 ? -4.356 -18.316 -9.468 1.00 88.44 719 GLY A CA 1
ATOM 5509 C C . GLY A 1 719 ? -5.646 -17.964 -8.740 1.00 88.44 719 GLY A C 1
ATOM 5510 O O . GLY A 1 719 ? -6.345 -17.050 -9.163 1.00 88.44 719 GLY A O 1
ATOM 5511 N N . ASP A 1 720 ? -5.937 -18.677 -7.652 1.00 88.75 720 ASP A N 1
ATOM 5512 C CA . ASP A 1 720 ? -7.140 -18.465 -6.831 1.00 88.75 720 ASP A CA 1
ATOM 5513 C C . ASP A 1 720 ? -7.009 -17.277 -5.861 1.00 88.75 720 ASP A C 1
ATOM 5515 O O . ASP A 1 720 ? -7.933 -17.013 -5.096 1.00 88.75 720 ASP A O 1
ATOM 5519 N N . LYS A 1 721 ? -5.849 -16.609 -5.857 1.00 92.12 721 LYS A N 1
ATOM 5520 C CA . LYS A 1 721 ? -5.579 -15.394 -5.088 1.00 92.12 721 LYS A CA 1
ATOM 5521 C C . LYS A 1 721 ? -5.097 -14.297 -6.009 1.00 92.12 721 LYS A C 1
ATOM 5523 O O . LYS A 1 721 ? -4.304 -14.546 -6.916 1.00 92.12 721 LYS A O 1
ATOM 5528 N N . SER A 1 722 ? -5.551 -13.079 -5.774 1.00 95.62 722 SER A N 1
ATOM 5529 C CA . SER A 1 722 ? -5.112 -11.895 -6.501 1.00 95.62 722 SER A CA 1
ATOM 5530 C C . SER A 1 722 ? -5.172 -10.669 -5.603 1.00 95.62 722 SER A C 1
ATOM 5532 O O . SER A 1 722 ? -5.941 -10.613 -4.649 1.00 95.62 722 SER A O 1
ATOM 5534 N N . PHE A 1 723 ? -4.368 -9.659 -5.916 1.00 97.19 723 PHE A N 1
ATOM 5535 C CA . PHE A 1 723 ? -4.491 -8.361 -5.264 1.00 97.19 723 PHE A CA 1
ATOM 5536 C C . PHE A 1 723 ? -4.193 -7.222 -6.236 1.00 97.19 723 PHE A C 1
ATOM 5538 O O . PHE A 1 723 ? -3.551 -7.404 -7.271 1.00 97.19 723 PHE A O 1
ATOM 5545 N N . MET A 1 724 ? -4.703 -6.042 -5.908 1.00 98.12 724 MET A N 1
ATOM 5546 C CA . MET A 1 724 ? -4.584 -4.820 -6.684 1.00 98.12 724 MET A CA 1
ATOM 5547 C C . MET A 1 724 ? -3.832 -3.793 -5.848 1.00 98.12 724 MET A C 1
ATOM 5549 O O . MET A 1 724 ? -4.308 -3.390 -4.791 1.00 98.12 724 MET A O 1
ATOM 5553 N N . GLY A 1 725 ? -2.659 -3.372 -6.310 1.00 98.19 725 GLY A N 1
ATOM 5554 C CA . GLY A 1 725 ? -1.893 -2.279 -5.725 1.00 98.19 725 GLY A CA 1
ATOM 5555 C C . GLY A 1 725 ? -2.257 -0.939 -6.359 1.00 98.19 725 GLY A C 1
ATOM 5556 O O . GLY A 1 725 ? -2.299 -0.827 -7.582 1.00 98.19 725 GLY A O 1
ATOM 5557 N N . ILE A 1 726 ? -2.466 0.087 -5.538 1.00 98.38 726 ILE A N 1
ATOM 5558 C CA . ILE A 1 726 ? -2.554 1.484 -5.967 1.00 98.38 726 ILE A CA 1
ATOM 5559 C C . ILE A 1 726 ? -1.209 2.120 -5.610 1.00 98.38 726 ILE A C 1
ATOM 5561 O O . ILE A 1 726 ? -0.870 2.270 -4.435 1.00 98.38 726 ILE A O 1
ATOM 5565 N N . THR A 1 727 ? -0.393 2.372 -6.631 1.00 97.12 727 THR A N 1
ATOM 5566 C CA . THR A 1 727 ? 1.037 2.670 -6.484 1.00 97.12 727 THR A CA 1
ATOM 5567 C C . THR A 1 727 ? 1.546 3.509 -7.666 1.00 97.12 727 THR A C 1
ATOM 5569 O O . THR A 1 727 ? 0.794 4.304 -8.231 1.00 97.12 727 THR A O 1
ATOM 5572 N N . PHE A 1 728 ? 2.820 3.378 -8.028 1.00 97.00 728 PHE A N 1
ATOM 5573 C CA . PHE A 1 728 ? 3.433 3.927 -9.228 1.00 97.00 728 PHE A CA 1
ATOM 5574 C C . PHE A 1 728 ? 4.122 2.840 -10.066 1.00 97.00 728 PHE A C 1
ATOM 5576 O O . PHE A 1 728 ? 4.428 1.744 -9.588 1.00 97.00 728 PHE A O 1
ATOM 5583 N N . LEU A 1 729 ? 4.328 3.136 -11.348 1.00 97.75 729 LEU A N 1
ATOM 5584 C CA . LEU A 1 729 ? 4.902 2.213 -12.323 1.00 97.75 729 LEU A CA 1
ATOM 5585 C C . LEU A 1 729 ? 6.285 1.726 -11.859 1.00 97.75 729 LEU A C 1
ATOM 5587 O O . LEU A 1 729 ? 7.088 2.522 -11.390 1.00 97.75 729 LEU A O 1
ATOM 5591 N N . GLY A 1 730 ? 6.550 0.423 -11.976 1.00 97.94 730 GLY A N 1
ATOM 5592 C CA . GLY A 1 730 ? 7.801 -0.214 -11.539 1.00 97.94 730 GLY A CA 1
ATOM 5593 C C . GLY A 1 730 ? 7.929 -0.498 -10.036 1.00 97.94 730 GLY A C 1
ATOM 5594 O O . GLY A 1 730 ? 8.898 -1.141 -9.633 1.00 97.94 730 GLY A O 1
ATOM 5595 N N . PHE A 1 731 ? 6.958 -0.097 -9.208 1.00 97.81 731 PHE A N 1
ATOM 5596 C CA . PHE A 1 731 ? 6.897 -0.506 -7.802 1.00 97.81 731 PHE A CA 1
ATOM 5597 C C . PHE A 1 731 ? 6.199 -1.865 -7.647 1.00 97.81 731 PHE A C 1
ATOM 5599 O O . PHE A 1 731 ? 5.097 -2.067 -8.157 1.00 97.81 731 PHE A O 1
ATOM 5606 N N . MET A 1 732 ? 6.829 -2.792 -6.926 1.00 97.25 732 MET A N 1
ATOM 5607 C CA . MET A 1 732 ? 6.372 -4.173 -6.726 1.00 97.25 732 MET A CA 1
ATOM 5608 C C . MET A 1 732 ? 6.067 -4.518 -5.261 1.00 97.25 732 MET A C 1
ATOM 5610 O O . MET A 1 732 ? 5.550 -5.604 -4.995 1.00 97.25 732 MET A O 1
ATOM 5614 N N . GLY A 1 733 ? 6.383 -3.634 -4.310 1.00 96.00 733 GLY A N 1
ATOM 5615 C CA . GLY A 1 733 ? 5.913 -3.738 -2.924 1.00 96.00 733 GLY A CA 1
ATOM 5616 C C . GLY A 1 733 ? 4.472 -3.233 -2.764 1.00 96.00 733 GLY A C 1
ATOM 5617 O O . GLY A 1 733 ? 3.780 -2.963 -3.748 1.00 96.00 733 GLY A O 1
ATOM 5618 N N . VAL A 1 734 ? 4.024 -3.030 -1.520 1.00 96.56 734 VAL A N 1
ATOM 5619 C CA . VAL A 1 734 ? 2.722 -2.402 -1.222 1.00 96.56 734 VAL A CA 1
ATOM 5620 C C . VAL A 1 734 ? 2.886 -1.029 -0.565 1.00 96.56 734 VAL A C 1
ATOM 5622 O O . VAL A 1 734 ? 3.463 -0.905 0.515 1.00 96.56 734 VAL A O 1
ATOM 5625 N N . ILE A 1 735 ? 2.308 -0.005 -1.206 1.00 96.38 735 ILE A N 1
ATOM 5626 C CA . ILE A 1 735 ? 1.987 1.295 -0.587 1.00 96.38 735 ILE A CA 1
ATOM 5627 C C . ILE A 1 735 ? 0.556 1.233 -0.057 1.00 96.38 735 ILE A C 1
ATOM 5629 O O . ILE A 1 735 ? 0.314 1.386 1.138 1.00 96.38 735 ILE A O 1
ATOM 5633 N N . THR A 1 736 ? -0.381 0.957 -0.966 1.00 98.38 736 THR A N 1
ATOM 5634 C CA . THR A 1 736 ? -1.777 0.620 -0.695 1.00 98.38 736 THR A CA 1
ATOM 5635 C C . THR A 1 736 ? -2.179 -0.523 -1.615 1.00 98.38 736 THR A C 1
ATOM 5637 O O . THR A 1 736 ? -1.849 -0.499 -2.801 1.00 98.38 736 THR A O 1
ATOM 5640 N N . ALA A 1 737 ? -2.875 -1.524 -1.088 1.00 98.38 737 ALA A N 1
ATOM 5641 C CA . ALA A 1 737 ? -3.361 -2.641 -1.880 1.00 98.38 737 ALA A CA 1
ATOM 5642 C C . ALA A 1 737 ? -4.654 -3.236 -1.320 1.00 98.38 737 ALA A C 1
ATOM 5644 O O . ALA A 1 737 ? -4.971 -3.069 -0.142 1.00 98.38 737 ALA A O 1
ATOM 5645 N N . ILE A 1 738 ? -5.386 -3.925 -2.194 1.00 98.56 738 ILE A N 1
ATOM 5646 C CA . ILE A 1 738 ? -6.658 -4.582 -1.899 1.00 98.56 738 ILE A CA 1
ATOM 5647 C C . ILE A 1 738 ? -6.612 -6.003 -2.466 1.00 98.56 738 ILE A C 1
ATOM 5649 O O . ILE A 1 738 ? -6.341 -6.162 -3.657 1.00 98.56 738 ILE A O 1
ATOM 5653 N N . SER A 1 739 ? -6.850 -7.027 -1.647 1.00 97.94 739 SER A N 1
ATOM 5654 C CA . SER A 1 739 ? -6.956 -8.418 -2.114 1.00 97.94 739 SER A CA 1
ATOM 5655 C C . SER A 1 739 ? -8.330 -8.727 -2.719 1.00 97.94 739 SER A C 1
ATOM 5657 O O . SER A 1 739 ? -9.294 -7.975 -2.556 1.00 97.94 739 SER A O 1
ATOM 5659 N N . ASP A 1 740 ? -8.433 -9.862 -3.401 1.00 95.94 740 ASP A N 1
ATOM 5660 C CA . ASP A 1 740 ? -9.687 -10.422 -3.912 1.00 95.94 740 ASP A CA 1
ATOM 5661 C C . ASP A 1 740 ? -10.673 -10.871 -2.826 1.00 95.94 740 ASP A C 1
ATOM 5663 O O . ASP A 1 740 ? -11.874 -10.949 -3.084 1.00 95.94 740 ASP A O 1
ATOM 5667 N N . ASP A 1 741 ? -10.199 -11.039 -1.592 1.00 96.31 741 ASP A N 1
ATOM 5668 C CA . ASP A 1 741 ? -11.037 -11.196 -0.398 1.00 96.31 741 ASP A CA 1
ATOM 5669 C C . ASP A 1 741 ? -11.533 -9.846 0.179 1.00 96.31 741 ASP A C 1
ATOM 5671 O O . ASP A 1 741 ? -12.119 -9.804 1.261 1.00 96.31 741 ASP A O 1
ATOM 5675 N N . ASN A 1 742 ? -11.322 -8.729 -0.531 1.00 96.94 742 ASN A N 1
ATOM 5676 C CA . ASN A 1 742 ? -11.607 -7.356 -0.089 1.00 96.94 742 ASN A CA 1
ATOM 5677 C C . ASN A 1 742 ? -10.833 -6.924 1.173 1.00 96.94 742 ASN A C 1
ATOM 5679 O O . ASN A 1 742 ? -11.298 -6.050 1.910 1.00 96.94 742 ASN A O 1
ATOM 5683 N N . VAL A 1 743 ? -9.643 -7.488 1.419 1.00 98.44 743 VAL A N 1
ATOM 5684 C CA . VAL A 1 743 ? -8.751 -7.001 2.483 1.00 98.44 743 VAL A CA 1
ATOM 5685 C C . VAL A 1 743 ? -7.929 -5.835 1.952 1.00 98.44 743 VAL A C 1
ATOM 5687 O O . VAL A 1 743 ? -7.142 -5.983 1.022 1.00 98.44 743 VAL A O 1
ATOM 5690 N N . PHE A 1 744 ? -8.106 -4.669 2.557 1.00 98.75 744 PHE A N 1
ATOM 5691 C CA . PHE A 1 744 ? -7.347 -3.454 2.305 1.00 98.75 744 PHE A CA 1
ATOM 5692 C C . PHE A 1 744 ? -6.159 -3.379 3.267 1.00 98.75 744 PHE A C 1
ATOM 5694 O O . PHE A 1 744 ? -6.339 -3.493 4.480 1.00 98.75 744 PHE A O 1
ATOM 5701 N N . ALA A 1 745 ? -4.957 -3.104 2.762 1.00 98.62 745 ALA A N 1
ATOM 5702 C CA . ALA A 1 745 ? -3.809 -2.774 3.601 1.00 98.62 745 ALA A CA 1
ATOM 5703 C C . ALA A 1 745 ? -2.989 -1.620 3.019 1.00 98.62 745 ALA A C 1
ATOM 5705 O O . ALA A 1 745 ? -2.831 -1.490 1.804 1.00 98.62 745 ALA A O 1
ATOM 5706 N N . SER A 1 746 ? -2.441 -0.775 3.893 1.00 97.81 746 SER A N 1
ATOM 5707 C CA . SER A 1 746 ? -1.568 0.327 3.483 1.00 97.81 746 SER A CA 1
ATOM 5708 C C . SER A 1 746 ? -0.561 0.710 4.561 1.00 97.81 746 SER A C 1
ATOM 5710 O O . SER A 1 746 ? -0.862 0.638 5.754 1.00 97.81 746 SER A O 1
ATOM 5712 N N . SER A 1 747 ? 0.624 1.149 4.143 1.00 95.38 747 SER A N 1
ATOM 5713 C CA . SER A 1 747 ? 1.653 1.674 5.042 1.00 95.38 747 SER A CA 1
ATOM 5714 C C . SER A 1 747 ? 1.391 3.143 5.388 1.00 95.38 747 SER A C 1
ATOM 5716 O O . SER A 1 747 ? 0.946 3.925 4.546 1.00 95.38 747 SER A O 1
ATOM 5718 N N . ILE A 1 748 ? 1.637 3.509 6.645 1.00 95.62 748 ILE A N 1
ATOM 5719 C CA . ILE A 1 748 ? 1.511 4.853 7.220 1.00 95.62 748 ILE A CA 1
ATOM 5720 C C . ILE A 1 748 ? 2.735 5.076 8.107 1.00 95.62 748 ILE A C 1
ATOM 5722 O O . ILE A 1 748 ? 3.044 4.253 8.967 1.00 95.62 748 ILE A O 1
ATOM 5726 N N . TYR A 1 749 ? 3.456 6.171 7.901 1.00 93.19 749 TYR A N 1
ATOM 5727 C CA . TYR A 1 749 ? 4.721 6.402 8.589 1.00 93.19 749 TYR A CA 1
ATOM 5728 C C . TYR A 1 749 ? 4.543 6.552 10.100 1.00 93.19 749 TYR A C 1
ATOM 5730 O O . TYR A 1 749 ? 3.561 7.102 10.584 1.00 93.19 749 TYR A O 1
ATOM 5738 N N . SER A 1 750 ? 5.504 6.076 10.884 1.00 92.44 750 SER A N 1
ATOM 5739 C CA . SER A 1 750 ? 5.595 6.436 12.296 1.00 92.44 750 SER A CA 1
ATOM 5740 C C . SER A 1 750 ? 7.011 6.212 12.787 1.00 92.44 750 SER A C 1
ATOM 5742 O O . SER A 1 750 ? 7.629 5.235 12.399 1.00 92.44 750 SER A O 1
ATOM 5744 N N . GLU A 1 751 ? 7.539 7.081 13.643 1.00 89.62 751 GLU A N 1
ATOM 5745 C CA . GLU A 1 751 ? 8.932 6.973 14.089 1.00 89.62 751 GLU A CA 1
ATOM 5746 C C . GLU A 1 751 ? 9.109 7.101 15.597 1.00 89.62 751 GLU A C 1
ATOM 5748 O O . GLU A 1 751 ? 8.387 7.831 16.274 1.00 89.62 751 GLU A O 1
ATOM 5753 N N . THR A 1 752 ? 10.138 6.445 16.123 1.00 88.31 752 THR A N 1
ATOM 5754 C CA . THR A 1 752 ? 10.580 6.612 17.517 1.00 88.31 752 THR A CA 1
ATOM 5755 C C . THR A 1 752 ? 11.747 7.593 17.660 1.00 88.31 752 THR A C 1
ATOM 5757 O O . THR A 1 752 ? 12.204 7.869 18.772 1.00 88.31 752 THR A O 1
ATOM 5760 N N . GLY A 1 753 ? 12.269 8.099 16.536 1.00 84.25 753 GLY A N 1
ATOM 5761 C CA . GLY A 1 753 ? 13.485 8.914 16.471 1.00 84.25 753 GLY A CA 1
ATOM 5762 C C . GLY A 1 753 ? 14.782 8.126 16.698 1.00 84.25 753 GLY A C 1
ATOM 5763 O O . GLY A 1 753 ? 15.839 8.728 16.901 1.00 84.25 753 GLY A O 1
ATOM 5764 N N . LEU A 1 754 ? 14.727 6.790 16.706 1.00 80.50 754 LEU A N 1
ATOM 5765 C CA . LEU A 1 754 ? 15.906 5.953 16.889 1.00 80.50 754 LEU A CA 1
ATOM 5766 C C . LEU A 1 754 ? 16.733 5.779 15.624 1.00 80.50 754 LEU A C 1
ATOM 5768 O O . LEU A 1 754 ? 16.263 5.907 14.495 1.00 80.50 754 LEU A O 1
ATOM 5772 N N . THR A 1 755 ? 18.007 5.455 15.843 1.00 78.69 755 THR A N 1
ATOM 5773 C CA . THR A 1 755 ? 18.927 5.163 14.754 1.00 78.69 755 THR A CA 1
ATOM 5774 C C . THR A 1 755 ? 18.480 3.909 14.020 1.00 78.69 755 THR A C 1
ATOM 5776 O O . THR A 1 755 ? 18.321 2.842 14.606 1.00 78.69 755 THR A O 1
ATOM 5779 N N . TYR A 1 756 ? 18.350 4.062 12.714 1.00 78.06 756 TYR A N 1
ATOM 5780 C CA . TYR A 1 756 ? 18.048 3.000 11.774 1.00 78.06 756 TYR A CA 1
ATOM 5781 C C . TYR A 1 756 ? 19.079 1.856 11.820 1.00 78.06 756 TYR A C 1
ATOM 5783 O O . TYR A 1 756 ? 20.282 2.109 11.723 1.00 78.06 756 TYR A O 1
ATOM 5791 N N . GLU A 1 757 ? 18.616 0.605 11.860 1.00 84.56 757 GLU A N 1
ATOM 5792 C CA . GLU A 1 757 ? 19.439 -0.610 11.779 1.00 84.56 757 GLU A CA 1
ATOM 5793 C C . GLU A 1 757 ? 18.891 -1.508 10.664 1.00 84.56 757 GLU A C 1
ATOM 5795 O O . GLU A 1 757 ? 17.716 -1.835 10.691 1.00 84.56 757 GLU A O 1
ATOM 5800 N N . SER A 1 758 ? 19.709 -1.907 9.683 1.00 89.44 758 SER A N 1
ATOM 5801 C CA . SER A 1 758 ? 19.256 -2.699 8.519 1.00 89.44 758 SER A CA 1
ATOM 5802 C C . SER A 1 758 ? 19.619 -4.180 8.558 1.00 89.44 758 SER A C 1
ATOM 5804 O O . SER A 1 758 ? 19.014 -4.986 7.851 1.00 89.44 758 SER A O 1
ATOM 5806 N N . VAL A 1 759 ? 20.604 -4.563 9.370 1.00 90.88 759 VAL A N 1
ATOM 5807 C CA . VAL A 1 759 ? 21.114 -5.938 9.415 1.00 90.88 759 VAL A CA 1
ATOM 5808 C C . VAL A 1 759 ? 20.040 -6.879 9.962 1.00 90.88 759 VAL A C 1
ATOM 5810 O O . VAL A 1 759 ? 19.482 -6.646 11.032 1.00 90.88 759 VAL A O 1
ATOM 5813 N N . GLY A 1 760 ? 19.748 -7.949 9.217 1.00 91.06 760 GLY A N 1
ATOM 5814 C CA . GLY A 1 760 ? 18.722 -8.932 9.587 1.00 91.06 760 GLY A CA 1
ATOM 5815 C C . GLY A 1 760 ? 17.297 -8.368 9.644 1.00 91.06 760 GLY A C 1
ATOM 5816 O O . GLY A 1 760 ? 16.444 -8.959 10.309 1.00 91.06 760 GLY A O 1
ATOM 5817 N N . ARG A 1 761 ? 17.044 -7.213 9.009 1.00 93.12 761 ARG A N 1
ATOM 5818 C CA . ARG A 1 761 ? 15.714 -6.606 8.935 1.00 93.12 761 ARG A CA 1
ATOM 5819 C C . ARG A 1 761 ? 14.985 -6.934 7.634 1.00 93.12 761 ARG A C 1
ATOM 5821 O O . ARG A 1 761 ? 15.605 -7.171 6.600 1.00 93.12 761 ARG A O 1
ATOM 5828 N N . SER A 1 762 ? 13.662 -6.922 7.708 1.00 93.56 762 SER A N 1
ATOM 5829 C CA . SER A 1 762 ? 12.710 -7.193 6.624 1.00 93.56 762 SER A CA 1
ATOM 5830 C C . SER A 1 762 ? 12.066 -5.899 6.121 1.00 93.56 762 SER A C 1
ATOM 5832 O O . SER A 1 762 ? 11.977 -4.917 6.864 1.00 93.56 762 SER A O 1
ATOM 5834 N N . SER A 1 763 ? 11.635 -5.905 4.856 1.00 95.94 763 SER A N 1
ATOM 5835 C CA . SER A 1 763 ? 10.831 -4.822 4.280 1.00 95.94 763 SER A CA 1
ATOM 5836 C C . SER A 1 763 ? 9.370 -5.038 4.643 1.00 95.94 763 SER A C 1
ATOM 5838 O O . SER A 1 763 ? 8.787 -6.071 4.301 1.00 95.94 763 SER A O 1
ATOM 5840 N N . TYR A 1 764 ? 8.762 -4.049 5.292 1.00 95.12 764 TYR A N 1
ATOM 5841 C CA . TYR A 1 764 ? 7.349 -4.143 5.647 1.00 95.12 764 TYR A CA 1
ATOM 5842 C C . TYR A 1 764 ? 6.458 -4.049 4.401 1.00 95.12 764 TYR A C 1
ATOM 5844 O O . TYR A 1 764 ? 5.410 -4.683 4.359 1.00 95.12 764 TYR A O 1
ATOM 5852 N N . GLY A 1 765 ? 6.873 -3.320 3.357 1.00 96.56 765 GLY A N 1
ATOM 5853 C CA . GLY A 1 765 ? 6.109 -3.207 2.110 1.00 96.56 765 GLY A CA 1
ATOM 5854 C C . GLY A 1 765 ? 5.950 -4.555 1.399 1.00 96.56 765 GLY A C 1
ATOM 5855 O O . GLY A 1 765 ? 4.884 -4.853 0.858 1.00 96.56 765 GLY A O 1
ATOM 5856 N N . PHE A 1 766 ? 6.983 -5.400 1.448 1.00 98.00 766 PHE A N 1
ATOM 5857 C CA . PHE A 1 766 ? 6.929 -6.760 0.907 1.00 98.00 766 PHE A CA 1
ATOM 5858 C C . PHE A 1 766 ? 6.283 -7.773 1.858 1.00 98.00 766 PHE A C 1
ATOM 5860 O O . PHE A 1 766 ? 5.675 -8.729 1.383 1.00 98.00 766 PHE A O 1
ATOM 5867 N N . ASP A 1 767 ? 6.341 -7.567 3.174 1.00 97.62 767 ASP A N 1
ATOM 5868 C CA . ASP A 1 767 ? 5.585 -8.399 4.117 1.00 97.62 767 ASP A CA 1
ATOM 5869 C C . ASP A 1 767 ? 4.073 -8.119 4.063 1.00 97.62 767 ASP A C 1
ATOM 5871 O O . ASP A 1 767 ? 3.281 -9.056 4.160 1.00 97.62 767 ASP A O 1
ATOM 5875 N N . VAL A 1 768 ? 3.656 -6.870 3.819 1.00 98.06 768 VAL A N 1
ATOM 5876 C CA . VAL A 1 768 ? 2.252 -6.529 3.518 1.00 98.06 768 VAL A CA 1
ATOM 5877 C C . VAL A 1 768 ? 1.818 -7.137 2.188 1.00 98.06 768 VAL A C 1
ATOM 5879 O O . VAL A 1 768 ? 0.717 -7.670 2.084 1.00 98.06 768 VAL A O 1
ATOM 5882 N N . ARG A 1 769 ? 2.681 -7.112 1.165 1.00 98.00 769 ARG A N 1
ATOM 5883 C CA . ARG A 1 769 ? 2.409 -7.849 -0.075 1.00 98.00 769 ARG A CA 1
ATOM 5884 C C . ARG A 1 769 ? 2.182 -9.330 0.217 1.00 98.00 769 ARG A C 1
ATOM 5886 O O . ARG A 1 769 ? 1.165 -9.880 -0.183 1.00 98.00 769 ARG A O 1
ATOM 5893 N N . HIS A 1 770 ? 3.104 -9.959 0.940 1.00 97.69 770 HIS A N 1
ATOM 5894 C CA . HIS A 1 770 ? 3.014 -11.377 1.261 1.00 97.69 770 HIS A CA 1
ATOM 5895 C C . HIS A 1 770 ? 1.727 -11.729 2.009 1.00 97.69 770 HIS A C 1
ATOM 5897 O O . HIS A 1 770 ? 1.101 -12.739 1.695 1.00 97.69 770 HIS A O 1
ATOM 5903 N N . SER A 1 771 ? 1.307 -10.914 2.977 1.00 97.88 771 SER A N 1
ATOM 5904 C CA . SER A 1 771 ? 0.076 -11.176 3.721 1.00 97.88 771 SER A CA 1
ATOM 5905 C C . SER A 1 771 ? -1.158 -11.116 2.818 1.00 97.88 771 SER A C 1
ATOM 5907 O O . SER A 1 771 ? -1.965 -12.039 2.861 1.00 97.88 771 SER A O 1
ATOM 5909 N N . LEU A 1 772 ? -1.267 -10.119 1.934 1.00 97.88 772 LEU A N 1
ATOM 5910 C CA . LEU A 1 772 ? -2.382 -10.000 0.984 1.00 97.88 772 LEU A CA 1
ATOM 5911 C C . LEU A 1 772 ? -2.395 -11.096 -0.091 1.00 97.88 772 LEU A C 1
ATOM 5913 O O . LEU A 1 772 ? -3.450 -11.421 -0.624 1.00 97.88 772 LEU A O 1
ATOM 5917 N N . GLU A 1 773 ? -1.239 -11.677 -0.411 1.00 96.44 773 GLU A N 1
ATOM 5918 C CA . GLU A 1 773 ? -1.146 -12.818 -1.328 1.00 96.44 773 GLU A CA 1
ATOM 5919 C C . GLU A 1 773 ? -1.632 -14.136 -0.700 1.00 96.44 773 GLU A C 1
ATOM 5921 O O . GLU A 1 773 ? -1.929 -15.081 -1.431 1.00 96.44 773 GLU A O 1
ATOM 5926 N N . ASN A 1 774 ? -1.670 -14.237 0.635 1.00 96.25 774 ASN A N 1
ATOM 5927 C CA . ASN A 1 774 ? -1.804 -15.523 1.331 1.00 96.25 774 ASN A CA 1
ATOM 5928 C C . ASN A 1 774 ? -2.932 -15.584 2.374 1.00 96.25 774 ASN A C 1
ATOM 5930 O O . ASN A 1 774 ? -3.299 -16.685 2.782 1.00 96.25 774 ASN A O 1
ATOM 5934 N N . LEU A 1 775 ? -3.469 -14.448 2.821 1.00 97.06 775 LEU A N 1
ATOM 5935 C CA . LEU A 1 775 ? -4.417 -14.347 3.936 1.00 97.06 775 LEU A CA 1
ATOM 5936 C C . LEU A 1 775 ? -5.695 -13.629 3.494 1.00 97.06 775 LEU A C 1
ATOM 5938 O O . LEU A 1 775 ? -5.651 -12.792 2.594 1.00 97.06 775 LEU A O 1
ATOM 5942 N N . GLY A 1 776 ? -6.827 -13.962 4.122 1.00 96.31 776 GLY A N 1
ATOM 5943 C CA . GLY A 1 776 ? -8.150 -13.570 3.623 1.00 96.31 776 GLY A CA 1
ATOM 5944 C C . GLY A 1 776 ? -8.948 -12.629 4.517 1.00 96.31 776 GLY A C 1
ATOM 5945 O O . GLY A 1 776 ? -10.049 -12.236 4.143 1.00 96.31 776 GLY A O 1
ATOM 5946 N N . THR A 1 777 ? -8.436 -12.264 5.694 1.00 98.06 777 THR A N 1
ATOM 5947 C CA . THR A 1 777 ? -9.115 -11.331 6.610 1.00 98.06 777 THR A CA 1
ATOM 5948 C C . THR A 1 777 ? -8.156 -10.290 7.173 1.00 98.06 777 THR A C 1
ATOM 5950 O O . THR A 1 777 ? -6.940 -10.505 7.227 1.00 98.06 777 THR A O 1
ATOM 5953 N N . ALA A 1 778 ? -8.692 -9.159 7.638 1.00 98.38 778 ALA A N 1
ATOM 5954 C CA . ALA A 1 778 ? -7.873 -8.131 8.268 1.00 98.38 778 ALA A CA 1
ATOM 5955 C C . ALA A 1 778 ? -7.245 -8.611 9.588 1.00 98.38 778 ALA A C 1
ATOM 5957 O O . ALA A 1 778 ? -6.130 -8.196 9.910 1.00 98.38 778 ALA A O 1
ATOM 5958 N N . ASP A 1 779 ? -7.906 -9.518 10.313 1.00 98.06 779 ASP A N 1
ATOM 5959 C CA . ASP A 1 779 ? -7.364 -10.141 11.526 1.00 98.06 779 ASP A CA 1
ATOM 5960 C C . ASP A 1 779 ? -6.172 -11.053 11.215 1.00 98.06 779 ASP A C 1
ATOM 5962 O O . ASP A 1 779 ? -5.140 -10.963 11.880 1.00 98.06 779 ASP A O 1
ATOM 5966 N N . GLU A 1 780 ? -6.278 -11.906 10.188 1.00 98.25 780 GLU A N 1
ATOM 5967 C CA . GLU A 1 780 ? -5.179 -12.781 9.761 1.00 98.25 780 GLU A CA 1
ATOM 5968 C C . GLU A 1 780 ? -3.976 -11.957 9.294 1.00 98.25 780 GLU A C 1
ATOM 5970 O O . GLU A 1 780 ? -2.849 -12.193 9.739 1.00 98.25 780 GLU A O 1
ATOM 5975 N N . VAL A 1 781 ? -4.219 -10.948 8.447 1.00 98.56 781 VAL A N 1
ATOM 5976 C CA . VAL A 1 781 ? -3.181 -10.023 7.974 1.00 98.56 781 VAL A CA 1
ATOM 5977 C C . VAL A 1 781 ? -2.527 -9.292 9.144 1.00 98.56 781 VAL A C 1
ATOM 5979 O O . VAL A 1 781 ? -1.300 -9.248 9.234 1.00 98.56 781 VAL A O 1
ATOM 5982 N N . SER A 1 782 ? -3.313 -8.757 10.078 1.00 98.31 782 SER A N 1
ATOM 5983 C CA . SER A 1 782 ? -2.774 -8.022 11.226 1.00 98.31 782 SER A CA 1
ATOM 5984 C C . SER A 1 782 ? -1.982 -8.926 12.167 1.00 98.31 782 SER A C 1
ATOM 5986 O O . SER A 1 782 ? -0.907 -8.532 12.619 1.00 98.31 782 SER A O 1
ATOM 5988 N N . ALA A 1 783 ? -2.460 -10.150 12.413 1.00 97.19 783 ALA A N 1
ATOM 5989 C CA . ALA A 1 783 ? -1.768 -11.157 13.216 1.00 97.19 783 ALA A CA 1
ATOM 5990 C C . ALA A 1 783 ? -0.414 -11.548 12.604 1.00 97.19 783 ALA A C 1
ATOM 5992 O O . ALA A 1 783 ? 0.585 -11.623 13.321 1.00 97.19 783 ALA A O 1
ATOM 5993 N N . TYR A 1 784 ? -0.362 -11.732 11.282 1.00 97.31 784 TYR A N 1
ATOM 5994 C CA . TYR A 1 784 ? 0.883 -11.973 10.553 1.00 97.31 784 TYR A CA 1
ATOM 5995 C C . TYR A 1 784 ? 1.870 -10.808 10.706 1.00 97.31 784 TYR A C 1
ATOM 5997 O O . TYR A 1 784 ? 3.056 -11.020 10.962 1.00 97.31 784 TYR A O 1
ATOM 6005 N N . LEU A 1 785 ? 1.387 -9.568 10.581 1.00 96.50 785 LEU A N 1
ATOM 6006 C CA . LEU A 1 785 ? 2.240 -8.378 10.578 1.00 96.50 785 LEU A CA 1
ATOM 6007 C C . LEU A 1 785 ? 2.778 -7.995 11.967 1.00 96.50 785 LEU A C 1
ATOM 6009 O O . LEU A 1 785 ? 3.823 -7.343 12.044 1.00 96.50 785 LEU A O 1
ATOM 6013 N N . VAL A 1 786 ? 2.108 -8.387 13.059 1.00 95.12 786 VAL A N 1
ATOM 6014 C CA . VAL A 1 786 ? 2.610 -8.166 14.431 1.00 95.12 786 VAL A CA 1
ATOM 6015 C C . VAL A 1 786 ? 3.570 -9.249 14.918 1.00 95.12 786 VAL A C 1
ATOM 6017 O O . VAL A 1 786 ? 4.206 -9.043 15.956 1.00 95.12 786 VAL A O 1
ATOM 6020 N N . ASP A 1 787 ? 3.699 -10.375 14.208 1.00 92.69 787 ASP A N 1
ATOM 6021 C CA . ASP A 1 787 ? 4.518 -11.507 14.648 1.00 92.69 787 ASP A CA 1
ATOM 6022 C C . ASP A 1 787 ? 5.974 -11.074 14.886 1.00 92.69 787 ASP A C 1
ATOM 6024 O O . ASP A 1 787 ? 6.615 -10.561 13.960 1.00 92.69 787 ASP A O 1
ATOM 6028 N N . PRO A 1 788 ? 6.540 -11.301 16.092 1.00 86.81 788 PRO A N 1
ATOM 6029 C CA . PRO A 1 788 ? 7.871 -10.842 16.457 1.00 86.81 788 PRO A CA 1
ATOM 6030 C C . PRO A 1 788 ? 8.995 -11.307 15.516 1.00 86.81 788 PRO A C 1
ATOM 6032 O O . PRO A 1 788 ? 10.023 -10.631 15.430 1.00 86.81 788 PRO A O 1
ATOM 6035 N N . ILE A 1 789 ? 8.806 -12.409 14.787 1.00 86.69 789 ILE A N 1
ATOM 6036 C CA . ILE A 1 789 ? 9.751 -12.917 13.784 1.00 86.69 789 ILE A CA 1
ATOM 6037 C C . ILE A 1 789 ? 9.921 -11.923 12.624 1.00 86.69 789 ILE A C 1
ATOM 6039 O O . ILE A 1 789 ? 10.999 -11.846 12.032 1.00 86.69 789 ILE A O 1
ATOM 6043 N N . ARG A 1 790 ? 8.896 -11.117 12.318 1.00 89.81 790 ARG A N 1
ATOM 6044 C CA . ARG A 1 790 ? 8.967 -10.042 11.318 1.00 89.81 790 ARG A CA 1
ATOM 6045 C C . ARG A 1 790 ? 9.740 -8.862 11.866 1.00 89.81 790 ARG A C 1
ATOM 6047 O O . ARG A 1 790 ? 9.212 -7.996 12.548 1.00 89.81 790 ARG A O 1
ATOM 6054 N N . ASN A 1 791 ? 11.043 -8.870 11.659 1.00 87.69 791 ASN A N 1
ATOM 6055 C CA . ASN A 1 791 ? 11.911 -7.844 12.200 1.00 87.69 791 ASN A CA 1
ATOM 6056 C C . ASN A 1 791 ? 12.005 -6.683 11.205 1.00 87.69 791 ASN A C 1
ATOM 6058 O O . ASN A 1 791 ? 12.916 -6.689 10.380 1.00 87.69 791 ASN A O 1
ATOM 6062 N N . TYR A 1 792 ? 11.053 -5.744 11.192 1.00 91.94 792 TYR A N 1
ATOM 6063 C CA . TYR A 1 792 ? 11.093 -4.676 10.185 1.00 91.94 792 TYR A CA 1
ATOM 6064 C C . TYR A 1 792 ? 12.280 -3.744 10.383 1.00 91.94 792 TYR A C 1
ATOM 6066 O O . TYR A 1 792 ? 12.916 -3.679 11.442 1.00 91.94 792 TYR A O 1
ATOM 6074 N N . ILE A 1 793 ? 12.597 -3.052 9.302 1.00 89.69 793 ILE A N 1
ATOM 6075 C CA . ILE A 1 793 ? 13.726 -2.141 9.249 1.00 89.69 793 ILE A CA 1
ATOM 6076 C C . ILE A 1 793 ? 13.449 -0.774 9.868 1.00 89.69 793 ILE A C 1
ATOM 6078 O O . ILE A 1 793 ? 14.379 -0.066 10.257 1.00 89.69 793 ILE A O 1
ATOM 6082 N N . PHE A 1 794 ? 12.172 -0.420 9.983 1.00 88.62 794 PHE A N 1
ATOM 6083 C CA . PHE A 1 794 ? 11.737 0.849 10.529 1.00 88.62 794 PHE A CA 1
ATOM 6084 C C . PHE A 1 794 ? 10.438 0.697 11.321 1.00 88.62 794 PHE A C 1
ATOM 6086 O O . PHE A 1 794 ? 9.695 -0.273 11.148 1.00 88.62 794 PHE A O 1
ATOM 6093 N N . ASP A 1 795 ? 10.202 1.659 12.206 1.00 91.56 795 ASP A N 1
ATOM 6094 C CA . ASP A 1 795 ? 8.932 1.833 12.897 1.00 91.56 795 ASP A CA 1
ATOM 6095 C C . ASP A 1 795 ? 7.835 2.163 11.869 1.00 91.56 795 ASP A C 1
ATOM 6097 O O . ASP A 1 795 ? 8.081 2.884 10.904 1.00 91.56 795 ASP A O 1
ATOM 6101 N N . ILE A 1 796 ? 6.635 1.599 12.004 1.00 93.88 796 ILE A N 1
ATOM 6102 C CA . ILE A 1 796 ? 5.590 1.809 10.991 1.00 93.88 796 ILE A CA 1
ATOM 6103 C C . ILE A 1 796 ? 4.189 1.571 11.553 1.00 93.88 796 ILE A C 1
ATOM 6105 O O . ILE A 1 796 ? 3.986 0.692 12.392 1.00 93.88 796 ILE A O 1
ATOM 6109 N N . ASN A 1 797 ? 3.212 2.327 11.058 1.00 96.88 797 ASN A N 1
ATOM 6110 C CA . ASN A 1 797 ? 1.798 1.993 11.164 1.00 96.88 797 ASN A CA 1
ATOM 6111 C C . ASN A 1 797 ? 1.353 1.282 9.879 1.00 96.88 797 ASN A C 1
ATOM 6113 O O . ASN A 1 797 ? 1.606 1.758 8.778 1.00 96.88 797 ASN A O 1
ATOM 6117 N N . ILE A 1 798 ? 0.649 0.160 9.986 1.00 97.88 798 ILE A N 1
ATOM 6118 C CA . ILE A 1 798 ? 0.026 -0.492 8.827 1.00 97.88 798 ILE A CA 1
ATOM 6119 C C . ILE A 1 798 ? -1.477 -0.492 9.058 1.00 97.88 798 ILE A C 1
ATOM 6121 O O . ILE A 1 798 ? -1.974 -1.177 9.950 1.00 97.88 798 ILE A O 1
ATOM 6125 N N . PHE A 1 799 ? -2.198 0.315 8.285 1.00 98.69 799 PHE A N 1
ATOM 6126 C CA . PHE A 1 799 ? -3.654 0.343 8.317 1.00 98.69 799 PHE A CA 1
ATOM 6127 C C . PHE A 1 799 ? -4.191 -0.871 7.565 1.00 98.69 799 PHE A C 1
ATOM 6129 O O . PHE A 1 799 ? -3.801 -1.089 6.417 1.00 98.69 799 PHE A O 1
ATOM 6136 N N . VAL A 1 800 ? -5.066 -1.640 8.211 1.00 98.81 800 VAL A N 1
ATOM 6137 C CA . VAL A 1 800 ? -5.655 -2.865 7.660 1.00 98.81 800 VAL A CA 1
ATOM 6138 C C . VAL A 1 800 ? -7.162 -2.819 7.870 1.00 98.81 800 VAL A C 1
ATOM 6140 O O . VAL A 1 800 ? -7.632 -2.453 8.949 1.00 98.81 800 VAL A O 1
ATOM 6143 N N . ALA A 1 801 ? -7.923 -3.190 6.852 1.00 98.81 801 ALA A N 1
ATOM 6144 C CA . ALA A 1 801 ? -9.370 -3.274 6.923 1.00 98.81 801 ALA A CA 1
ATOM 6145 C C . ALA A 1 801 ? -9.897 -4.394 6.027 1.00 98.81 801 ALA A C 1
ATOM 6147 O O . ALA A 1 801 ? -9.266 -4.764 5.045 1.00 98.81 801 ALA A O 1
ATOM 6148 N N . ASP A 1 802 ? -11.061 -4.922 6.362 1.00 98.50 802 ASP A N 1
ATOM 6149 C CA . ASP A 1 802 ? -11.818 -5.873 5.547 1.00 98.50 802 ASP A CA 1
ATOM 6150 C C . ASP A 1 802 ? -13.303 -5.458 5.561 1.00 98.50 802 ASP A C 1
ATOM 6152 O O . ASP A 1 802 ? -13.615 -4.369 6.060 1.00 98.50 802 ASP A O 1
ATOM 6156 N N . PRO A 1 803 ? -14.249 -6.252 5.025 1.00 98.25 803 PRO A N 1
ATOM 6157 C CA . PRO A 1 803 ? -15.659 -5.876 5.036 1.00 98.25 803 PRO A CA 1
ATOM 6158 C C . PRO A 1 803 ? -16.278 -5.607 6.411 1.00 98.25 803 PRO A C 1
ATOM 6160 O O . PRO A 1 803 ? -17.325 -4.965 6.467 1.00 98.25 803 PRO A O 1
ATOM 6163 N N . PHE A 1 804 ? -15.677 -6.074 7.507 1.00 97.75 804 PHE A N 1
ATOM 6164 C CA . PHE A 1 804 ? -16.296 -6.044 8.830 1.00 97.75 804 PHE A CA 1
ATOM 6165 C C . PHE A 1 804 ? -15.708 -4.981 9.752 1.00 97.75 804 PHE A C 1
ATOM 6167 O O . PHE A 1 804 ? -16.441 -4.427 10.576 1.00 97.75 804 PHE A O 1
ATOM 6174 N N . HIS A 1 805 ? -14.410 -4.701 9.646 1.00 96.56 805 HIS A N 1
ATOM 6175 C CA . HIS A 1 805 ? -13.754 -3.745 10.535 1.00 96.56 805 HIS A CA 1
ATOM 6176 C C . HIS A 1 805 ? -12.449 -3.178 9.970 1.00 96.56 805 HIS A C 1
ATOM 6178 O O . HIS A 1 805 ? -11.856 -3.698 9.026 1.00 96.56 805 HIS A O 1
ATOM 6184 N N . ALA A 1 806 ? -11.979 -2.108 10.614 1.00 98.56 806 ALA A N 1
ATOM 6185 C CA . ALA A 1 806 ? -10.700 -1.460 10.353 1.00 98.56 806 ALA A CA 1
ATOM 6186 C C . ALA A 1 806 ? -9.847 -1.380 11.629 1.00 98.56 806 ALA A C 1
ATOM 6188 O O . ALA A 1 806 ? -10.366 -1.186 12.732 1.00 98.56 806 ALA A O 1
ATOM 6189 N N . MET A 1 807 ? -8.531 -1.504 11.472 1.00 98.62 807 MET A N 1
ATOM 6190 C CA . MET A 1 807 ? -7.552 -1.457 12.557 1.00 98.62 807 MET A CA 1
ATOM 6191 C C . MET A 1 807 ? -6.203 -0.920 12.068 1.00 98.62 807 MET A C 1
ATOM 6193 O O . MET A 1 807 ? -6.005 -0.595 10.895 1.00 98.62 807 MET A O 1
ATOM 6197 N N . THR A 1 808 ? -5.236 -0.804 12.972 1.00 98.50 808 THR A N 1
ATOM 6198 C CA . THR A 1 808 ? -3.849 -0.500 12.605 1.00 98.50 808 THR A CA 1
ATOM 6199 C C . THR A 1 808 ? -2.885 -1.370 13.380 1.00 98.50 808 THR A C 1
ATOM 6201 O O . THR A 1 808 ? -2.966 -1.463 14.601 1.00 98.50 808 THR A O 1
ATOM 6204 N N . VAL A 1 809 ? -1.935 -1.966 12.670 1.00 97.81 809 VAL A N 1
ATOM 6205 C CA . VAL A 1 809 ? -0.741 -2.558 13.263 1.00 97.81 809 VAL A CA 1
ATOM 6206 C C . VAL A 1 809 ? 0.237 -1.433 13.568 1.00 97.81 809 VAL A C 1
ATOM 6208 O O . VAL A 1 809 ? 0.797 -0.828 12.659 1.00 97.81 809 VAL A O 1
ATOM 6211 N N . GLU A 1 810 ? 0.433 -1.142 14.848 1.00 96.62 810 GLU A N 1
ATOM 6212 C CA . GLU A 1 810 ? 1.415 -0.171 15.314 1.00 96.62 810 GLU A CA 1
ATOM 6213 C C . GLU A 1 810 ? 2.717 -0.897 15.648 1.00 96.62 810 GLU A C 1
ATOM 6215 O O . GLU A 1 810 ? 2.859 -1.509 16.715 1.00 96.62 810 GLU A O 1
ATOM 6220 N N . SER A 1 811 ? 3.658 -0.867 14.705 1.00 93.19 811 SER A N 1
ATOM 6221 C CA . SER A 1 811 ? 4.931 -1.563 14.810 1.00 93.19 811 SER A CA 1
ATOM 6222 C C . SER A 1 811 ? 6.034 -0.644 15.315 1.00 93.19 811 SER A C 1
ATOM 6224 O O . SER A 1 811 ? 6.796 -0.077 14.536 1.00 93.19 811 SER A O 1
ATOM 6226 N N . ASN A 1 812 ? 6.141 -0.544 16.633 1.00 89.06 812 ASN A N 1
ATOM 6227 C CA . ASN A 1 812 ? 7.193 0.186 17.321 1.00 89.06 812 ASN A CA 1
ATOM 6228 C C . ASN A 1 812 ? 8.316 -0.790 17.719 1.00 89.06 812 ASN A C 1
ATOM 6230 O O . ASN A 1 812 ? 8.205 -1.582 18.661 1.00 89.06 812 ASN A O 1
ATOM 6234 N N . LEU A 1 813 ? 9.385 -0.761 16.932 1.00 83.62 813 LEU A N 1
ATOM 6235 C CA . LEU A 1 813 ? 10.575 -1.602 17.027 1.00 83.62 813 LEU A CA 1
ATOM 6236 C C . LEU A 1 813 ? 11.700 -0.937 17.823 1.00 83.62 813 LEU A C 1
ATOM 6238 O O . LEU A 1 813 ? 12.681 -1.601 18.170 1.00 83.62 813 LEU A O 1
ATOM 6242 N N . GLY A 1 814 ? 11.556 0.353 18.119 1.00 70.69 814 GLY A N 1
ATOM 6243 C CA . GLY A 1 814 ? 12.552 1.160 18.796 1.00 70.69 814 GLY A CA 1
ATOM 6244 C C . GLY A 1 814 ? 12.103 1.736 20.149 1.00 70.69 814 GLY A C 1
ATOM 6245 O O . GLY A 1 814 ? 11.030 2.290 20.316 1.00 70.69 814 GLY A O 1
ATOM 6246 N N . GLY A 1 815 ? 12.970 1.712 21.161 1.00 60.91 815 GLY A N 1
ATOM 6247 C CA . GLY A 1 815 ? 12.796 2.546 22.355 1.00 60.91 815 GLY A CA 1
ATOM 6248 C C . GLY A 1 815 ? 13.793 2.217 23.458 1.00 60.91 815 GLY A C 1
ATOM 6249 O O . GLY A 1 815 ? 14.593 1.294 23.340 1.00 60.91 815 GLY A O 1
ATOM 6250 N N . VAL A 1 816 ? 13.736 2.955 24.567 1.00 51.72 816 VAL A N 1
ATOM 6251 C CA . VAL A 1 816 ? 14.350 2.538 25.838 1.00 51.72 816 VAL A CA 1
ATOM 6252 C C . VAL A 1 816 ? 13.256 2.063 26.795 1.00 51.72 816 VAL A C 1
ATOM 6254 O O . VAL A 1 816 ? 12.264 2.759 26.998 1.00 51.72 816 VAL A O 1
ATOM 6257 N N . GLY A 1 817 ? 13.447 0.890 27.408 1.00 54.12 817 GLY A N 1
ATOM 6258 C CA . GLY A 1 817 ? 12.541 0.328 28.419 1.00 54.12 817 GLY A CA 1
ATOM 6259 C C . GLY A 1 817 ? 11.554 -0.716 27.883 1.00 54.12 817 GLY A C 1
ATOM 6260 O O . GLY A 1 817 ? 11.794 -1.353 26.865 1.00 54.12 817 GLY A O 1
ATOM 6261 N N . THR A 1 818 ? 10.445 -0.916 28.597 1.00 53.19 818 THR A N 1
ATOM 6262 C CA . THR A 1 818 ? 9.401 -1.924 28.307 1.00 53.19 818 THR A CA 1
ATOM 6263 C C . THR A 1 818 ? 8.414 -1.509 27.210 1.00 53.19 818 THR A C 1
ATOM 6265 O O . THR A 1 818 ? 7.447 -2.222 26.967 1.00 53.19 818 THR A O 1
ATOM 6268 N N . ASN A 1 819 ? 8.639 -0.361 26.568 1.00 60.16 819 ASN A N 1
ATOM 6269 C CA . ASN A 1 819 ? 7.694 0.277 25.645 1.00 60.16 819 ASN A CA 1
ATOM 6270 C C . ASN A 1 819 ? 8.000 -0.032 24.170 1.00 60.16 819 ASN A C 1
ATOM 6272 O O . ASN A 1 819 ? 7.531 0.686 23.296 1.00 60.16 819 ASN A O 1
ATOM 6276 N N . ILE A 1 820 ? 8.821 -1.049 23.887 1.00 74.62 820 ILE A N 1
ATOM 6277 C CA . ILE A 1 820 ? 8.978 -1.599 22.535 1.00 74.62 820 ILE A CA 1
ATOM 6278 C C . ILE A 1 820 ? 7.880 -2.638 22.372 1.00 74.62 820 ILE A C 1
ATOM 6280 O O . ILE A 1 820 ? 7.913 -3.688 23.021 1.00 74.62 820 ILE A O 1
ATOM 6284 N N . ARG A 1 821 ? 6.884 -2.333 21.547 1.00 82.56 821 ARG A N 1
ATOM 6285 C CA . ARG A 1 821 ? 5.729 -3.199 21.364 1.00 82.56 821 ARG A CA 1
ATOM 6286 C C . ARG A 1 821 ? 5.261 -3.145 19.922 1.00 82.56 821 ARG A C 1
ATOM 6288 O O . ARG A 1 821 ? 5.206 -2.104 19.285 1.00 82.56 821 ARG A O 1
ATOM 6295 N N . ARG A 1 822 ? 4.842 -4.305 19.439 1.00 90.31 822 ARG A N 1
ATOM 6296 C CA . ARG A 1 822 ? 3.967 -4.400 18.280 1.00 90.31 822 ARG A CA 1
ATOM 6297 C C . ARG A 1 822 ? 2.586 -4.753 18.773 1.00 90.31 822 ARG A C 1
ATOM 6299 O O . ARG A 1 822 ? 2.432 -5.611 19.646 1.00 90.31 822 ARG A O 1
ATOM 6306 N N . GLY A 1 823 ? 1.596 -4.033 18.285 1.00 94.00 823 GLY A N 1
ATOM 6307 C CA . GLY A 1 823 ? 0.231 -4.210 18.735 1.00 94.00 823 GLY A CA 1
ATOM 6308 C C . GLY A 1 823 ? -0.752 -3.841 17.651 1.00 94.00 823 GLY A C 1
ATOM 6309 O O . GLY A 1 823 ? -0.453 -3.046 16.765 1.00 94.00 823 GLY A O 1
ATOM 6310 N N . ILE A 1 824 ? -1.931 -4.435 17.750 1.00 97.50 824 ILE A N 1
ATOM 6311 C CA . ILE A 1 824 ? -3.073 -4.075 16.924 1.00 97.50 824 ILE A CA 1
ATOM 6312 C C . ILE A 1 824 ? -3.872 -3.044 17.714 1.00 97.50 824 ILE A C 1
ATOM 6314 O O . ILE A 1 824 ? -4.237 -3.287 18.867 1.00 97.50 824 ILE A O 1
ATOM 6318 N N . ARG A 1 825 ? -4.105 -1.885 17.104 1.00 97.50 825 ARG A N 1
ATOM 6319 C CA . ARG A 1 825 ? -5.016 -0.861 17.597 1.00 97.50 825 ARG A CA 1
ATOM 6320 C C . ARG A 1 825 ? -6.360 -1.028 16.903 1.00 97.50 825 ARG A C 1
ATOM 6322 O O . ARG A 1 825 ? -6.460 -0.827 15.695 1.00 97.50 825 ARG A O 1
ATOM 6329 N N . TYR A 1 826 ? -7.371 -1.354 17.693 1.00 97.44 826 TYR A N 1
ATOM 6330 C CA . TYR A 1 826 ? -8.781 -1.368 17.308 1.00 97.44 826 TYR A CA 1
ATOM 6331 C C . TYR A 1 826 ? -9.440 -0.019 17.629 1.00 97.44 826 TYR A C 1
ATOM 6333 O O . TYR A 1 826 ? -8.845 0.830 18.300 1.00 97.44 826 TYR A O 1
ATOM 6341 N N . HIS A 1 827 ? -10.665 0.197 17.149 1.00 95.69 827 HIS A N 1
ATOM 6342 C CA . HIS A 1 827 ? -11.390 1.459 17.344 1.00 95.69 827 HIS A CA 1
ATOM 6343 C C . HIS A 1 827 ? -11.709 1.786 18.814 1.00 95.69 827 HIS A C 1
ATOM 6345 O O . HIS A 1 827 ? -11.939 2.944 19.147 1.00 95.69 827 HIS A O 1
ATOM 6351 N N . ASP A 1 828 ? -11.732 0.777 19.685 1.00 95.19 828 ASP A N 1
ATOM 6352 C CA . ASP A 1 828 ? -12.024 0.865 21.120 1.00 95.19 828 ASP A CA 1
ATOM 6353 C C . ASP A 1 828 ? -10.775 0.686 22.001 1.00 95.19 828 ASP A C 1
ATOM 6355 O O . ASP A 1 828 ? -10.867 0.610 23.229 1.00 95.19 828 ASP A O 1
ATOM 6359 N N . SER A 1 829 ? -9.592 0.616 21.386 1.00 96.12 829 SER A N 1
ATOM 6360 C CA . SER A 1 829 ? -8.336 0.498 22.119 1.00 96.12 829 SER A CA 1
ATOM 6361 C C . SER A 1 829 ? -8.076 1.732 22.977 1.00 96.12 829 SER A C 1
ATOM 6363 O O . SER A 1 829 ? -8.330 2.865 22.572 1.00 96.12 829 SER A O 1
ATOM 6365 N N . VAL A 1 830 ? -7.497 1.513 24.159 1.00 94.81 830 VAL A N 1
ATOM 6366 C CA . VAL A 1 830 ? -7.017 2.606 25.009 1.00 94.81 830 VAL A CA 1
ATOM 6367 C C . VAL A 1 830 ? -5.868 3.317 24.294 1.00 94.81 830 VAL A C 1
ATOM 6369 O O . VAL A 1 830 ? -4.910 2.670 23.858 1.00 94.81 830 VAL A O 1
ATOM 6372 N N . LEU A 1 831 ? -5.977 4.640 24.174 1.00 95.44 831 LEU A N 1
ATOM 6373 C CA . LEU A 1 831 ? -4.979 5.484 23.523 1.00 95.44 831 LEU A CA 1
ATOM 6374 C C . LEU A 1 831 ? -4.147 6.234 24.564 1.00 95.44 831 LEU A C 1
ATOM 6376 O O . LEU A 1 831 ? -4.629 6.556 25.654 1.00 95.44 831 LEU A O 1
ATOM 6380 N N . HIS A 1 832 ? -2.898 6.533 24.219 1.00 90.56 832 HIS A N 1
ATOM 6381 C CA . HIS A 1 832 ? -2.005 7.255 25.117 1.00 90.56 832 HIS A CA 1
ATOM 6382 C C . HIS A 1 832 ? -2.333 8.748 25.207 1.00 90.56 832 HIS A C 1
ATOM 6384 O O . HIS A 1 832 ? -3.059 9.316 24.396 1.00 90.56 832 HIS A O 1
ATOM 6390 N N . GLY A 1 833 ? -1.758 9.417 26.212 1.00 82.94 833 GLY A N 1
ATOM 6391 C CA . GLY A 1 833 ? -1.807 10.882 26.317 1.00 82.94 833 GLY A CA 1
ATOM 6392 C C . GLY A 1 833 ? -3.182 11.443 26.691 1.00 82.94 833 GLY A C 1
ATOM 6393 O O . GLY A 1 833 ? -3.361 12.657 26.688 1.00 82.94 833 GLY A O 1
ATOM 6394 N N . GLY A 1 834 ? -4.132 10.573 27.051 1.00 87.25 834 GLY A N 1
ATOM 6395 C CA . GLY A 1 834 ? -5.521 10.955 27.293 1.00 87.25 834 GLY A CA 1
ATOM 6396 C C . GLY A 1 834 ? -6.301 11.239 26.010 1.00 87.25 834 GLY A C 1
ATOM 6397 O O . GLY A 1 834 ? -7.392 11.798 26.103 1.00 87.25 834 GLY A O 1
ATOM 6398 N N . GLU A 1 835 ? -5.758 10.875 24.844 1.00 92.00 835 GLU A N 1
ATOM 6399 C CA . GLU A 1 835 ? -6.498 10.918 23.587 1.00 92.00 835 GLU A CA 1
ATOM 6400 C C . GLU A 1 835 ? -7.672 9.935 23.650 1.00 92.00 835 GLU A C 1
ATOM 6402 O O . GLU A 1 835 ? -7.580 8.864 24.254 1.00 92.00 835 GLU A O 1
ATOM 6407 N N . VAL A 1 836 ? -8.806 10.307 23.055 1.00 89.31 836 VAL A N 1
ATOM 6408 C CA . VAL A 1 836 ? -10.013 9.480 23.108 1.00 89.31 836 VAL A CA 1
ATOM 6409 C C . VAL A 1 836 ? -10.683 9.409 21.743 1.00 89.31 836 VAL A C 1
ATOM 6411 O O . VAL A 1 836 ? -11.079 10.427 21.178 1.00 89.31 836 VAL A O 1
ATOM 6414 N N . TRP A 1 837 ? -10.875 8.185 21.251 1.00 93.38 837 TRP A N 1
ATOM 6415 C CA . TRP A 1 837 ? -11.661 7.895 20.055 1.00 93.38 837 TRP A CA 1
ATOM 6416 C C . TRP A 1 837 ? -13.055 7.394 20.455 1.00 93.38 837 TRP A C 1
ATOM 6418 O O . TRP A 1 837 ? -13.285 6.205 20.645 1.00 93.38 837 TRP A O 1
ATOM 6428 N N . ASN A 1 838 ? -13.995 8.323 20.645 1.00 89.06 838 ASN A N 1
ATOM 6429 C CA . ASN A 1 838 ? -15.346 8.036 21.158 1.00 89.06 838 ASN A CA 1
ATOM 6430 C C . ASN A 1 838 ? -16.402 7.874 20.054 1.00 89.06 838 ASN A C 1
ATOM 6432 O O . ASN A 1 838 ? -17.570 8.208 20.258 1.00 89.06 838 ASN A O 1
ATOM 6436 N N . LEU A 1 839 ? -16.003 7.388 18.882 1.00 94.56 839 LEU A N 1
ATOM 6437 C CA . LEU A 1 839 ? -16.898 7.164 17.752 1.00 94.56 839 LEU A CA 1
ATOM 6438 C C . LEU A 1 839 ? -16.959 5.655 17.462 1.00 94.56 839 LEU A C 1
ATOM 6440 O O . LEU A 1 839 ? -16.028 5.108 16.870 1.00 94.56 839 LEU A O 1
ATOM 6444 N N . PRO A 1 840 ? -18.011 4.951 17.928 1.00 93.94 840 PRO A N 1
ATOM 6445 C CA . PRO A 1 840 ? -18.165 3.522 17.680 1.00 93.94 840 PRO A CA 1
ATOM 6446 C C . PRO A 1 840 ? -18.186 3.208 16.183 1.00 93.94 840 PRO A C 1
ATOM 6448 O O . PRO A 1 840 ? -18.780 3.951 15.404 1.00 93.94 840 PRO A O 1
ATOM 6451 N N . ASN A 1 841 ? -17.571 2.088 15.803 1.00 96.62 841 ASN A N 1
ATOM 6452 C CA . ASN A 1 841 ? -17.477 1.607 14.423 1.00 96.62 841 ASN A CA 1
ATOM 6453 C C . ASN A 1 841 ? -16.889 2.616 13.416 1.00 96.62 841 ASN A C 1
ATOM 6455 O O . ASN A 1 841 ? -17.166 2.551 12.219 1.00 96.62 841 ASN A O 1
ATOM 6459 N N . THR A 1 842 ? -16.056 3.544 13.882 1.00 98.00 842 THR A N 1
ATOM 6460 C CA . THR A 1 842 ? -15.185 4.340 13.016 1.00 98.00 842 THR A CA 1
ATOM 6461 C C . THR A 1 842 ? -13.745 4.207 13.456 1.00 98.00 842 THR A C 1
ATOM 6463 O O . THR A 1 842 ? -13.458 3.812 14.584 1.00 98.00 842 THR A O 1
ATOM 6466 N N . PHE A 1 843 ? -12.818 4.546 12.573 1.00 98.44 843 PHE A N 1
ATOM 6467 C CA . PHE A 1 843 ? -11.400 4.445 12.857 1.00 98.44 843 PHE A CA 1
ATOM 6468 C C . PHE A 1 843 ? -10.629 5.566 12.168 1.00 98.44 843 PHE A C 1
ATOM 6470 O O . PHE A 1 843 ? -10.957 5.955 11.051 1.00 98.44 843 PHE A O 1
ATOM 6477 N N . GLY A 1 844 ? -9.590 6.066 12.830 1.00 97.94 844 GLY A N 1
ATOM 6478 C CA . GLY A 1 844 ? -8.668 7.056 12.287 1.00 97.94 844 GLY A CA 1
ATOM 6479 C C . GLY A 1 844 ? -7.226 6.687 12.606 1.00 97.94 844 GLY A C 1
ATOM 6480 O O . GLY A 1 844 ? -6.924 6.124 13.667 1.00 97.94 844 GLY A O 1
ATOM 6481 N N . VAL A 1 845 ? -6.325 6.987 11.679 1.00 98.06 845 VAL A N 1
ATOM 6482 C CA . VAL A 1 845 ? -4.882 6.802 11.831 1.00 98.06 845 VAL A CA 1
ATOM 6483 C C . VAL A 1 845 ? -4.127 7.886 11.068 1.00 98.06 845 VAL A C 1
ATOM 6485 O O . VAL A 1 845 ? -4.509 8.296 9.974 1.00 98.06 845 VAL A O 1
ATOM 6488 N N . VAL A 1 846 ? -3.045 8.348 11.681 1.00 97.38 846 VAL A N 1
ATOM 6489 C CA . VAL A 1 846 ? -2.133 9.387 11.188 1.00 97.38 846 VAL A CA 1
ATOM 6490 C C . VAL A 1 846 ? -0.692 8.925 11.433 1.00 97.38 846 VAL A C 1
ATOM 6492 O O . VAL A 1 846 ? -0.480 7.818 11.941 1.00 97.38 846 VAL A O 1
ATOM 6495 N N . ASP A 1 847 ? 0.295 9.770 11.129 1.00 96.44 847 ASP A N 1
ATOM 6496 C CA . ASP A 1 847 ? 1.722 9.422 11.179 1.00 96.44 847 ASP A CA 1
ATOM 6497 C C . ASP A 1 847 ? 2.331 9.334 12.597 1.00 96.44 847 ASP A C 1
ATOM 6499 O O . ASP A 1 847 ? 3.385 9.896 12.899 1.00 96.44 847 ASP A O 1
ATOM 6503 N N . SER A 1 848 ? 1.632 8.699 13.535 1.00 95.62 848 SER A N 1
ATOM 6504 C CA . SER A 1 848 ? 2.037 8.568 14.937 1.00 95.62 848 SER A CA 1
ATOM 6505 C C . SER A 1 848 ? 1.400 7.341 15.581 1.00 95.62 848 SER A C 1
ATOM 6507 O O . SER A 1 848 ? 0.260 7.000 15.265 1.00 95.62 848 SER A O 1
ATOM 6509 N N . PHE A 1 849 ? 2.100 6.726 16.524 1.00 95.56 849 PHE A N 1
ATOM 6510 C CA . PHE A 1 849 ? 1.573 5.668 17.374 1.00 95.56 849 PHE A CA 1
ATOM 6511 C C . PHE A 1 849 ? 0.589 6.246 18.383 1.00 95.56 849 PHE A C 1
ATOM 6513 O O . PHE A 1 849 ? 0.872 7.265 19.013 1.00 95.56 849 PHE A O 1
ATOM 6520 N N . LEU A 1 850 ? -0.559 5.594 18.547 1.00 95.25 850 LEU A N 1
ATOM 6521 C CA . LEU A 1 850 ? -1.618 5.995 19.469 1.00 95.25 850 LEU A CA 1
ATOM 6522 C C . LEU A 1 850 ? -1.892 4.935 20.536 1.00 95.25 850 LEU A C 1
ATOM 6524 O O . LEU A 1 850 ? -2.347 5.301 21.618 1.00 95.25 850 LEU A O 1
ATOM 6528 N N . LEU A 1 851 ? -1.586 3.662 20.275 1.00 94.69 851 LEU A N 1
ATOM 6529 C CA . LEU A 1 851 ? -1.869 2.547 21.175 1.00 94.69 851 LEU A CA 1
ATOM 6530 C C . LEU A 1 851 ? -1.163 2.718 22.527 1.00 94.69 851 LEU A C 1
ATOM 6532 O O . LEU A 1 851 ? 0.046 2.944 22.596 1.00 94.69 851 LEU A O 1
ATOM 6536 N N . GLU A 1 852 ? -1.904 2.566 23.625 1.00 92.00 852 GLU A N 1
ATOM 6537 C CA . GLU A 1 852 ? -1.321 2.643 24.964 1.00 92.00 852 GLU A CA 1
ATOM 6538 C C . GLU A 1 852 ? -0.220 1.580 25.164 1.00 92.00 852 GLU A C 1
ATOM 6540 O O . GLU A 1 852 ? -0.355 0.400 24.808 1.00 92.00 852 GLU A O 1
ATOM 6545 N N . GLY A 1 853 ? 0.896 2.018 25.749 1.00 87.94 853 GLY A N 1
ATOM 6546 C CA . GLY A 1 853 ? 2.108 1.216 25.935 1.00 87.94 853 GLY A CA 1
ATOM 6547 C C . GLY A 1 853 ? 3.111 1.277 24.775 1.00 87.94 853 GLY A C 1
ATOM 6548 O O . GLY A 1 853 ? 4.224 0.779 24.941 1.00 87.94 853 GLY A O 1
ATOM 6549 N N . ASN A 1 854 ? 2.762 1.899 23.642 1.00 90.88 854 ASN A N 1
ATOM 6550 C CA . ASN A 1 854 ? 3.713 2.202 22.571 1.00 90.88 854 ASN A CA 1
ATOM 6551 C C . ASN A 1 854 ? 4.487 3.508 22.807 1.00 90.88 854 ASN A C 1
ATOM 6553 O O . ASN A 1 854 ? 4.211 4.271 23.736 1.00 90.88 854 ASN A O 1
ATOM 6557 N N . HIS A 1 855 ? 5.495 3.763 21.968 1.00 91.25 855 HIS A N 1
ATOM 6558 C CA . HIS A 1 855 ? 6.224 5.024 21.963 1.00 91.25 855 HIS A CA 1
ATOM 6559 C C . HIS A 1 855 ? 5.288 6.188 21.624 1.00 91.25 855 HIS A C 1
ATOM 6561 O O . HIS A 1 855 ? 4.640 6.197 20.586 1.00 91.25 855 HIS A O 1
ATOM 6567 N N . ASN A 1 856 ? 5.249 7.201 22.485 1.00 91.62 856 ASN A N 1
ATOM 6568 C CA . ASN A 1 856 ? 4.422 8.382 22.273 1.00 91.62 856 ASN A CA 1
ATOM 6569 C C . ASN A 1 856 ? 5.156 9.419 21.407 1.00 91.62 856 ASN A C 1
ATOM 6571 O O . ASN A 1 856 ? 5.839 10.305 21.927 1.00 91.62 856 ASN A O 1
ATOM 6575 N N . ASN A 1 857 ? 4.966 9.323 20.091 1.00 92.56 857 ASN A N 1
ATOM 6576 C CA . ASN A 1 857 ? 5.329 10.361 19.121 1.00 92.56 857 ASN A CA 1
ATOM 6577 C C . ASN A 1 857 ? 4.128 11.239 18.699 1.00 92.56 857 ASN A C 1
ATOM 6579 O O . ASN A 1 857 ? 4.303 12.189 17.937 1.00 92.56 857 ASN A O 1
ATOM 6583 N N . HIS A 1 858 ? 2.916 10.973 19.204 1.00 94.88 858 HIS A N 1
ATOM 6584 C CA . HIS A 1 858 ? 1.718 11.748 18.864 1.00 94.88 858 HIS A CA 1
ATOM 6585 C C . HIS A 1 858 ? 1.575 13.019 19.706 1.00 94.88 858 HIS A C 1
ATOM 6587 O O . HIS A 1 858 ? 1.367 14.098 19.160 1.00 94.88 858 HIS A O 1
ATOM 6593 N N . SER A 1 859 ? 1.730 12.927 21.034 1.00 93.00 859 SER A N 1
ATOM 6594 C CA . SER A 1 859 ? 1.405 14.030 21.959 1.00 93.00 859 SER A CA 1
ATOM 6595 C C . SER A 1 859 ? 2.221 15.304 21.707 1.00 93.00 859 SER A C 1
ATOM 6597 O O . SER A 1 859 ? 1.784 16.401 22.049 1.00 93.00 859 SER A O 1
ATOM 6599 N N . ASN A 1 860 ? 3.407 15.165 21.107 1.00 90.56 860 ASN A N 1
ATOM 6600 C CA . ASN A 1 860 ? 4.289 16.280 20.755 1.00 90.56 860 ASN A CA 1
ATOM 6601 C C . ASN A 1 860 ? 4.208 16.679 19.268 1.00 90.56 860 ASN A C 1
ATOM 6603 O O . ASN A 1 860 ? 4.862 17.640 18.865 1.00 90.56 860 ASN A O 1
ATOM 6607 N N . SER A 1 861 ? 3.420 15.970 18.453 1.00 93.00 861 SER A N 1
ATOM 6608 C CA . SER A 1 861 ? 3.218 16.262 17.033 1.00 93.00 861 SER A CA 1
ATOM 6609 C C . SER A 1 861 ? 1.914 17.032 16.840 1.00 93.00 861 SER A C 1
ATOM 6611 O O . SER A 1 861 ? 0.842 16.450 16.680 1.00 93.00 861 SER A O 1
ATOM 6613 N N . SER A 1 862 ? 1.992 18.368 16.825 1.00 93.62 862 SER A N 1
ATOM 6614 C CA . SER A 1 862 ? 0.812 19.215 16.587 1.00 93.62 862 SER A CA 1
ATOM 6615 C C . SER A 1 862 ? 0.143 18.914 15.244 1.00 93.62 862 SER A C 1
ATOM 6617 O O . SER A 1 862 ? -1.076 18.945 15.157 1.00 93.62 862 SER A O 1
ATOM 6619 N N . SER A 1 863 ? 0.932 18.580 14.219 1.00 93.88 863 SER A N 1
ATOM 6620 C CA . SER A 1 863 ? 0.445 18.168 12.898 1.00 93.88 863 SER A CA 1
ATOM 6621 C C . SER A 1 863 ? -0.468 16.942 12.996 1.00 93.88 863 SER A C 1
ATOM 6623 O O . SER A 1 863 ? -1.618 16.985 12.566 1.00 93.88 863 SER A O 1
ATOM 6625 N N . ASN A 1 864 ? 0.017 15.858 13.609 1.00 95.44 864 ASN A N 1
ATOM 6626 C CA . ASN A 1 864 ? -0.737 14.606 13.697 1.00 95.44 864 ASN A CA 1
ATOM 6627 C C . ASN A 1 864 ? -1.927 14.718 14.646 1.00 95.44 864 ASN A C 1
ATOM 6629 O O . ASN A 1 864 ? -2.991 14.184 14.343 1.00 95.44 864 ASN A O 1
ATOM 6633 N N . LYS A 1 865 ? -1.771 15.459 15.748 1.00 95.38 865 LYS A N 1
ATOM 6634 C CA . LYS A 1 865 ? -2.873 15.764 16.658 1.00 95.38 865 LYS A CA 1
ATOM 6635 C C . LYS A 1 865 ? -3.990 16.518 15.940 1.00 95.38 865 LYS A C 1
ATOM 6637 O O . LYS A 1 865 ? -5.122 16.057 15.940 1.00 95.38 865 LYS A O 1
ATOM 6642 N N . ASN A 1 866 ? -3.662 17.605 15.241 1.00 95.38 866 ASN A N 1
ATOM 6643 C CA . ASN A 1 866 ? -4.656 18.390 14.512 1.00 95.38 866 ASN A CA 1
ATOM 6644 C C . ASN A 1 866 ? -5.350 17.559 13.418 1.00 95.38 866 ASN A C 1
ATOM 6646 O O . ASN A 1 866 ? -6.565 17.641 13.285 1.00 95.38 866 ASN A O 1
ATOM 6650 N N . ARG A 1 867 ? -4.609 16.738 12.655 1.00 95.88 867 ARG A N 1
ATOM 6651 C CA . ARG A 1 867 ? -5.203 15.848 11.637 1.00 95.88 867 ARG A CA 1
ATOM 6652 C C . ARG A 1 867 ? -6.190 14.861 12.260 1.00 95.88 867 ARG A C 1
ATOM 6654 O O . ARG A 1 867 ? -7.303 14.725 11.762 1.00 95.88 867 ARG A O 1
ATOM 6661 N N . LEU A 1 868 ? -5.802 14.200 13.353 1.00 96.38 868 LEU A N 1
ATOM 6662 C CA . LEU A 1 868 ? -6.668 13.250 14.053 1.00 96.38 868 LEU A CA 1
ATOM 6663 C C . LEU A 1 868 ? -7.899 13.944 14.659 1.00 96.38 868 LEU A C 1
ATOM 6665 O O . LEU A 1 868 ? -9.009 13.425 14.548 1.00 96.38 868 LEU A O 1
ATOM 6669 N N . ASP A 1 869 ? -7.714 15.130 15.244 1.00 95.69 869 ASP A N 1
ATOM 6670 C CA . ASP A 1 869 ? -8.789 15.949 15.807 1.00 95.69 869 ASP A CA 1
ATOM 6671 C C . ASP A 1 869 ? -9.802 16.357 14.727 1.00 95.69 869 ASP A C 1
ATOM 6673 O O . ASP A 1 869 ? -11.008 16.215 14.937 1.00 95.69 869 ASP A O 1
ATOM 6677 N N . TYR A 1 870 ? -9.342 16.794 13.548 1.00 96.38 870 TYR A N 1
ATOM 6678 C CA . TYR A 1 870 ? -10.235 17.117 12.432 1.00 96.38 870 TYR A CA 1
ATOM 6679 C C . TYR A 1 870 ? -10.921 15.880 11.854 1.00 96.38 870 TYR A C 1
ATOM 6681 O O . TYR A 1 870 ? -12.114 15.947 11.578 1.00 96.38 870 TYR A O 1
ATOM 6689 N N . MET A 1 871 ? -10.240 14.733 11.740 1.00 97.31 871 MET A N 1
ATOM 6690 C CA . MET A 1 871 ? -10.900 13.476 11.355 1.00 97.31 871 MET A CA 1
ATOM 6691 C C . MET A 1 871 ? -12.049 13.136 12.305 1.00 97.31 871 MET A C 1
ATOM 6693 O O . MET A 1 871 ? -13.152 12.822 11.863 1.00 97.31 871 MET A O 1
ATOM 6697 N N . ASN A 1 872 ? -11.803 13.230 13.612 1.00 96.25 872 ASN A N 1
ATOM 6698 C CA . ASN A 1 872 ? -12.801 12.960 14.641 1.00 96.25 872 ASN A CA 1
ATOM 6699 C C . ASN A 1 872 ? -13.957 13.976 14.576 1.00 96.25 872 ASN A C 1
ATOM 6701 O O . ASN A 1 872 ? -15.125 13.594 14.596 1.00 96.25 872 ASN A O 1
ATOM 6705 N N . GLN A 1 873 ? -13.651 15.267 14.416 1.00 95.75 873 GLN A N 1
ATOM 6706 C CA . GLN A 1 873 ? -14.655 16.319 14.257 1.00 95.75 873 GLN A CA 1
ATOM 6707 C C . GLN A 1 873 ? -15.541 16.093 13.024 1.00 95.75 873 GLN A C 1
ATOM 6709 O O . GLN A 1 873 ? -16.765 16.189 13.131 1.00 95.75 873 GLN A O 1
ATOM 6714 N N . GLU A 1 874 ? -14.936 15.795 11.875 1.00 96.31 874 GLU A N 1
ATOM 6715 C CA . GLU A 1 874 ? -15.634 15.618 10.603 1.00 96.31 874 GLU A CA 1
ATOM 6716 C C . GLU A 1 874 ? -16.458 14.318 10.571 1.00 96.31 874 GLU A C 1
ATOM 6718 O O . GLU A 1 874 ? -17.560 14.307 10.022 1.00 96.31 874 GLU A O 1
ATOM 6723 N N . LEU A 1 875 ? -15.986 13.240 11.205 1.00 96.62 875 LEU A N 1
ATOM 6724 C CA . LEU A 1 875 ? -16.791 12.031 11.409 1.00 96.62 875 LEU A CA 1
ATOM 6725 C C . LEU A 1 875 ? -17.970 12.296 12.351 1.00 96.62 875 LEU A C 1
ATOM 6727 O O . LEU A 1 875 ? -19.104 11.932 12.047 1.00 96.62 875 LEU A O 1
ATOM 6731 N N . ASN A 1 876 ? -17.724 12.946 13.491 1.00 95.25 876 ASN A N 1
ATOM 6732 C CA . ASN A 1 876 ? -18.756 13.218 14.487 1.00 95.25 876 ASN A CA 1
ATOM 6733 C C . ASN A 1 876 ? -19.858 14.142 13.946 1.00 95.25 876 ASN A C 1
ATOM 6735 O O . ASN A 1 876 ? -21.023 13.962 14.297 1.00 95.25 876 ASN A O 1
ATOM 6739 N N . SER A 1 877 ? -19.517 15.120 13.099 1.00 94.81 877 SER A N 1
ATOM 6740 C CA . SER A 1 877 ? -20.516 15.995 12.476 1.00 94.81 877 SER A CA 1
ATOM 6741 C C . SER A 1 877 ? -21.433 15.232 11.518 1.00 94.81 877 SER A C 1
ATOM 6743 O O . SER A 1 877 ? -22.633 15.476 11.525 1.00 94.81 877 SER A O 1
ATOM 6745 N N . ARG A 1 878 ? -20.901 14.263 10.766 1.00 93.88 878 ARG A N 1
ATOM 6746 C CA . ARG A 1 878 ? -21.656 13.487 9.767 1.00 93.88 878 ARG A CA 1
ATOM 6747 C C . ARG A 1 878 ? -22.458 12.336 10.373 1.00 93.88 878 ARG A C 1
ATOM 6749 O O . ARG A 1 878 ? -23.589 12.102 9.964 1.00 93.88 878 ARG A O 1
ATOM 6756 N N . ILE A 1 879 ? -21.943 11.681 11.417 1.00 91.12 879 ILE A N 1
ATOM 6757 C CA . ILE A 1 879 ? -22.691 10.647 12.164 1.00 91.12 879 ILE A CA 1
ATOM 6758 C C . ILE A 1 879 ? -23.948 11.224 12.826 1.00 91.12 879 ILE A C 1
ATOM 6760 O O . ILE A 1 879 ? -24.956 10.537 12.976 1.00 91.12 879 ILE A O 1
ATOM 6764 N N . GLN A 1 880 ? -23.927 12.497 13.232 1.00 81.31 880 GLN A N 1
ATOM 6765 C CA . GLN A 1 880 ? -25.121 13.141 13.792 1.00 81.31 880 GLN A CA 1
ATOM 6766 C C . GLN A 1 880 ? -26.262 13.258 12.773 1.00 81.31 880 GLN A C 1
ATOM 6768 O O . GLN A 1 880 ? -27.429 13.265 13.173 1.00 81.31 880 GLN A O 1
ATOM 6773 N N . ASP A 1 881 ? -25.929 13.289 11.484 1.00 76.69 881 ASP A N 1
ATOM 6774 C CA . ASP A 1 881 ? -26.879 13.400 10.382 1.00 76.69 881 ASP A CA 1
ATOM 6775 C C . ASP A 1 881 ? -27.320 12.026 9.834 1.00 76.69 881 ASP A C 1
ATOM 6777 O O . ASP A 1 881 ? -28.270 11.954 9.049 1.00 76.69 881 ASP A O 1
ATOM 6781 N N . GLY A 1 882 ? -26.703 10.926 10.288 1.00 89.56 882 GLY A N 1
ATOM 6782 C CA . GLY A 1 882 ? -27.082 9.565 9.920 1.00 89.56 882 GLY A CA 1
ATOM 6783 C C . GLY A 1 882 ? -25.922 8.568 9.937 1.00 89.56 882 GLY A C 1
ATOM 6784 O O . GLY A 1 882 ? -25.094 8.544 10.841 1.00 89.56 882 GLY A O 1
ATOM 6785 N N . VAL A 1 883 ? -25.913 7.694 8.937 1.00 95.31 883 VAL A N 1
ATOM 6786 C CA . VAL A 1 883 ? -24.812 6.765 8.658 1.00 95.31 883 VAL A CA 1
ATOM 6787 C C . VAL A 1 883 ? -23.799 7.446 7.742 1.00 95.31 883 VAL A C 1
ATOM 6789 O O . VAL A 1 883 ? -24.180 8.257 6.902 1.00 95.31 883 VAL A O 1
ATOM 6792 N N . ILE A 1 884 ? -22.520 7.116 7.891 1.00 98.12 884 ILE A N 1
ATOM 6793 C CA . ILE A 1 884 ? -21.456 7.611 7.020 1.00 98.12 884 ILE A CA 1
ATOM 6794 C C . ILE A 1 884 ? -21.623 7.002 5.629 1.00 98.12 884 ILE A C 1
ATOM 6796 O O . ILE A 1 884 ? -21.670 5.780 5.474 1.00 98.12 884 ILE A O 1
ATOM 6800 N N . THR A 1 885 ? -21.686 7.866 4.622 1.00 97.81 885 THR A N 1
ATOM 6801 C CA . THR A 1 885 ? -21.733 7.494 3.205 1.00 97.81 885 THR A CA 1
ATOM 6802 C C . THR A 1 885 ? -20.335 7.511 2.573 1.00 97.81 885 THR A C 1
ATOM 6804 O O . THR A 1 885 ? -19.352 7.970 3.161 1.00 97.81 885 THR A O 1
ATOM 6807 N N . MET A 1 886 ? -20.210 7.038 1.331 1.00 97.75 886 MET A N 1
ATOM 6808 C CA . MET A 1 886 ? -18.946 7.162 0.590 1.00 97.75 886 MET A CA 1
ATOM 6809 C C . MET A 1 886 ? -18.583 8.630 0.297 1.00 97.75 886 MET A C 1
ATOM 6811 O O . MET A 1 886 ? -17.406 8.989 0.302 1.00 97.75 886 MET A O 1
ATOM 6815 N N . ASP A 1 887 ? -19.582 9.486 0.065 1.00 97.75 887 ASP A N 1
ATOM 6816 C CA . ASP A 1 887 ? -19.365 10.916 -0.188 1.00 97.75 887 ASP A CA 1
ATOM 6817 C C . ASP A 1 887 ? -18.914 11.643 1.093 1.00 97.75 887 ASP A C 1
ATOM 6819 O O . ASP A 1 887 ? -18.103 12.569 1.036 1.00 97.75 887 ASP A O 1
ATOM 6823 N N . ASP A 1 888 ? -19.349 11.168 2.261 1.00 98.25 888 ASP A N 1
ATOM 6824 C CA . ASP A 1 888 ? -18.853 11.621 3.561 1.00 98.25 888 ASP A CA 1
ATOM 6825 C C . ASP A 1 888 ? -17.375 11.281 3.767 1.00 98.25 888 ASP A C 1
ATOM 6827 O O . ASP A 1 888 ? -16.588 12.161 4.126 1.00 98.25 888 ASP A O 1
ATOM 6831 N N . ILE A 1 889 ? -16.976 10.031 3.494 1.00 98.56 889 ILE A N 1
ATOM 6832 C CA . ILE A 1 889 ? -15.567 9.605 3.545 1.00 98.56 889 ILE A CA 1
ATOM 6833 C C . ILE A 1 889 ? -14.721 10.395 2.548 1.00 98.56 889 ILE A C 1
ATOM 6835 O O . ILE A 1 889 ? -13.609 10.800 2.893 1.00 98.56 889 ILE A O 1
ATOM 6839 N N . GLN A 1 890 ? -15.242 10.667 1.347 1.00 98.44 890 GLN A N 1
ATOM 6840 C CA . GLN A 1 890 ? -14.595 11.553 0.382 1.00 98.44 890 GLN A CA 1
ATOM 6841 C C . GLN A 1 890 ? -14.395 12.951 0.980 1.00 98.44 890 GLN A C 1
ATOM 6843 O O . GLN A 1 890 ? -13.268 13.432 0.99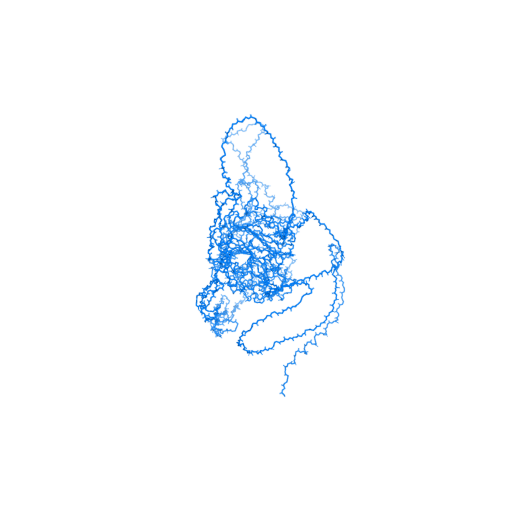7 1.00 98.44 890 GLN A O 1
ATOM 6848 N N . GLY A 1 891 ? -15.442 13.562 1.542 1.00 98.00 891 GLY A N 1
ATOM 6849 C CA . GLY A 1 891 ? -15.374 14.897 2.142 1.00 98.00 891 GLY A CA 1
ATOM 6850 C C . GLY A 1 891 ? -14.404 15.003 3.324 1.00 98.00 891 GLY A C 1
ATOM 6851 O O . GLY A 1 891 ? -13.708 16.007 3.448 1.00 98.00 891 GLY A O 1
ATOM 6852 N N . ILE A 1 892 ? -14.313 13.967 4.166 1.00 98.06 892 ILE A N 1
ATOM 6853 C CA . ILE A 1 892 ? -13.301 13.880 5.234 1.00 98.06 892 ILE A CA 1
ATOM 6854 C C . ILE A 1 892 ? -11.901 13.752 4.621 1.00 98.06 892 ILE A C 1
ATOM 6856 O O . ILE A 1 892 ? -10.957 14.413 5.048 1.00 98.06 892 ILE A O 1
ATOM 6860 N N . SER A 1 893 ? -11.767 12.910 3.596 1.00 98.31 893 SER A N 1
ATOM 6861 C CA . SER A 1 893 ? -10.491 12.613 2.945 1.00 98.31 893 SER A CA 1
ATOM 6862 C C . SER A 1 893 ? -9.912 13.783 2.159 1.00 98.31 893 SER A C 1
ATOM 6864 O O . SER A 1 893 ? -8.700 13.838 1.968 1.00 98.31 893 SER A O 1
ATOM 6866 N N . THR A 1 894 ? -10.768 14.700 1.713 1.00 97.75 894 THR A N 1
ATOM 6867 C CA . THR A 1 894 ? -10.405 15.936 1.014 1.00 97.75 894 THR A CA 1
ATOM 6868 C C . THR A 1 894 ? -10.436 17.157 1.932 1.00 97.75 894 THR A C 1
ATOM 6870 O O . THR A 1 894 ? -10.362 18.283 1.448 1.00 97.75 894 THR A O 1
ATOM 6873 N N . PHE A 1 895 ? -10.574 16.976 3.250 1.00 97.56 895 PHE A N 1
ATOM 6874 C CA . PHE A 1 895 ? -10.667 18.091 4.185 1.00 97.56 895 PHE A CA 1
ATOM 6875 C C . PHE A 1 895 ? -9.331 18.830 4.322 1.00 97.56 895 PHE A C 1
ATOM 6877 O O . PHE A 1 895 ? -8.274 18.230 4.540 1.00 97.56 895 PHE A O 1
ATOM 6884 N N . TYR A 1 896 ? -9.406 20.156 4.281 1.00 96.69 896 TYR A N 1
ATOM 6885 C CA . TYR A 1 896 ? -8.305 21.060 4.578 1.00 96.69 896 TYR A CA 1
ATOM 6886 C C . TYR A 1 896 ? -8.828 22.353 5.207 1.00 96.69 896 TYR A C 1
ATOM 6888 O O . TYR A 1 896 ? -9.997 22.724 5.078 1.00 96.69 896 TYR A O 1
ATOM 6896 N N . THR A 1 897 ? -7.943 23.074 5.882 1.00 93.88 897 THR A N 1
ATOM 6897 C CA . THR A 1 897 ? -8.247 24.360 6.499 1.00 93.88 897 THR A CA 1
ATOM 6898 C C . THR A 1 897 ? -7.937 25.523 5.553 1.00 93.88 897 THR A C 1
ATOM 6900 O O . THR A 1 897 ? -6.934 25.555 4.843 1.00 93.88 897 THR A O 1
ATOM 6903 N N . GLY A 1 898 ? -8.781 26.556 5.570 1.00 91.81 898 GLY A N 1
ATOM 6904 C CA . GLY A 1 898 ? -8.564 27.767 4.775 1.00 91.81 898 GLY A CA 1
ATOM 6905 C C . GLY A 1 898 ? -9.199 27.709 3.384 1.00 91.81 898 GLY A C 1
ATOM 6906 O O . GLY A 1 898 ? -10.335 27.280 3.241 1.00 91.81 898 GLY A O 1
ATOM 6907 N N . THR A 1 899 ? -8.511 28.259 2.378 1.00 90.56 899 THR A N 1
ATOM 6908 C CA . THR A 1 899 ? -9.055 28.425 1.009 1.00 90.56 899 THR A CA 1
ATOM 6909 C C . THR A 1 899 ? -8.426 27.495 -0.022 1.00 90.56 899 THR A C 1
ATOM 6911 O O . THR A 1 899 ? -8.996 27.324 -1.092 1.00 90.56 899 THR A O 1
ATOM 6914 N N . ALA A 1 900 ? -7.289 26.884 0.304 1.00 91.81 900 ALA A N 1
ATOM 6915 C CA . ALA A 1 900 ? -6.629 25.872 -0.507 1.00 91.81 900 ALA A CA 1
ATOM 6916 C C . ALA A 1 900 ? -5.902 24.885 0.420 1.00 91.81 900 ALA A C 1
ATOM 6918 O O . ALA A 1 900 ? -5.487 25.310 1.509 1.00 91.81 900 ALA A O 1
ATOM 6919 N N . PRO A 1 901 ? -5.711 23.626 -0.008 1.00 92.81 901 PRO A N 1
ATOM 6920 C CA . PRO A 1 901 ? -4.963 22.651 0.769 1.00 92.81 901 PRO A CA 1
ATOM 6921 C C . PRO A 1 901 ? -3.542 23.158 1.008 1.00 92.81 901 PRO A C 1
ATOM 6923 O O . PRO A 1 901 ? -2.887 23.685 0.103 1.00 92.81 901 PRO A O 1
ATOM 6926 N N . SER A 1 902 ? -3.090 23.068 2.253 1.00 89.88 902 SER A N 1
ATOM 6927 C CA . SER A 1 902 ? -1.804 23.601 2.680 1.00 89.88 902 SER A CA 1
ATOM 6928 C C . SER A 1 902 ? -0.978 22.519 3.361 1.00 89.88 902 SER A C 1
ATOM 6930 O O . SER A 1 902 ? -0.932 21.408 2.859 1.00 89.88 902 SER A O 1
ATOM 6932 N N . ARG A 1 903 ? -0.268 22.832 4.444 1.00 86.75 903 ARG A N 1
ATOM 6933 C CA . ARG A 1 903 ? 0.642 21.900 5.110 1.00 86.75 903 ARG A CA 1
ATOM 6934 C C . ARG A 1 903 ? -0.069 21.152 6.235 1.00 86.75 903 ARG A C 1
ATOM 6936 O O . ARG A 1 903 ? -0.985 21.671 6.874 1.00 86.75 903 ARG A O 1
ATOM 6943 N N . THR A 1 904 ? 0.433 19.960 6.540 1.00 84.12 904 THR A N 1
ATOM 6944 C CA . THR A 1 904 ? -0.095 19.089 7.602 1.00 84.12 904 THR A CA 1
ATOM 6945 C C . THR A 1 904 ? -0.035 19.715 9.001 1.00 84.12 904 THR A C 1
ATOM 6947 O O . THR A 1 904 ? -0.827 19.354 9.867 1.00 84.12 904 THR A O 1
ATOM 6950 N N . ASP A 1 905 ? 0.844 20.696 9.245 1.00 84.31 905 ASP A N 1
ATOM 6951 C CA . ASP A 1 905 ? 0.952 21.404 10.530 1.00 84.31 905 ASP A CA 1
ATOM 6952 C C . ASP A 1 905 ? -0.321 22.181 10.904 1.00 84.31 905 ASP A C 1
ATOM 6954 O O . ASP A 1 905 ? -0.585 22.403 12.090 1.00 84.31 905 ASP A O 1
ATOM 6958 N N . LYS A 1 906 ? -1.155 22.518 9.914 1.00 87.69 906 LYS A N 1
ATOM 6959 C CA . LYS A 1 906 ? -2.492 23.084 10.125 1.00 87.69 906 LYS A CA 1
ATOM 6960 C C . LYS A 1 906 ? -3.586 22.047 10.366 1.00 87.69 906 LYS A C 1
ATOM 6962 O O . LYS A 1 906 ? -4.712 22.442 10.649 1.00 87.69 906 LYS A O 1
ATOM 6967 N N . GLY A 1 907 ? -3.260 20.758 10.305 1.00 88.88 907 GLY A N 1
ATOM 6968 C CA . GLY A 1 907 ? -4.210 19.655 10.434 1.00 88.88 907 GLY A CA 1
ATOM 6969 C C . GLY A 1 907 ? -4.890 19.248 9.128 1.00 88.88 907 GLY A C 1
ATOM 6970 O O . GLY A 1 907 ? -5.835 18.469 9.170 1.00 88.88 907 GLY A O 1
ATOM 6971 N N . ASP A 1 908 ? -4.428 19.766 7.989 1.00 95.44 908 ASP A N 1
ATOM 6972 C CA . ASP A 1 908 ? -4.976 19.436 6.675 1.00 95.44 908 ASP A CA 1
ATOM 6973 C C . ASP A 1 908 ? -4.823 17.923 6.406 1.00 95.44 908 ASP A C 1
ATOM 6975 O O . ASP A 1 908 ? -3.714 17.381 6.469 1.00 95.44 908 ASP A O 1
ATOM 6979 N N . ILE A 1 909 ? -5.941 17.236 6.141 1.00 96.88 909 ILE A N 1
ATOM 6980 C CA . ILE A 1 909 ? -5.960 15.806 5.790 1.00 96.88 909 ILE A CA 1
ATOM 6981 C C . ILE A 1 909 ? -5.532 15.659 4.331 1.00 96.88 909 ILE A C 1
ATOM 6983 O O . ILE A 1 909 ? -4.631 14.878 4.035 1.00 96.88 909 ILE A O 1
ATOM 6987 N N . TYR A 1 910 ? -6.121 16.472 3.453 1.00 97.06 910 TYR A N 1
ATOM 6988 C CA . TYR A 1 910 ? -5.644 16.706 2.098 1.00 97.06 910 TYR A CA 1
ATOM 6989 C C . TYR A 1 910 ? -4.735 17.934 2.075 1.00 97.06 910 TYR A C 1
ATOM 6991 O O . TYR A 1 910 ? -5.132 19.003 2.527 1.00 97.06 910 TYR A O 1
ATOM 6999 N N . ASN A 1 911 ? -3.511 17.791 1.578 1.00 94.88 911 ASN A N 1
ATOM 7000 C CA . ASN A 1 911 ? -2.459 18.795 1.714 1.00 94.88 911 ASN A CA 1
ATOM 7001 C C . ASN A 1 911 ? -1.635 18.950 0.422 1.00 94.88 911 ASN A C 1
ATOM 7003 O O . ASN A 1 911 ? -1.860 18.280 -0.586 1.00 94.88 911 ASN A O 1
ATOM 7007 N N . ASP A 1 912 ? -0.663 19.862 0.440 1.00 92.06 912 ASP A N 1
ATOM 7008 C CA . ASP A 1 912 ? 0.155 20.202 -0.725 1.00 92.06 912 ASP A CA 1
ATOM 7009 C C . ASP A 1 912 ? 1.132 19.103 -1.179 1.00 92.06 912 ASP A C 1
ATOM 7011 O O . ASP A 1 912 ? 1.647 19.169 -2.307 1.00 92.06 912 ASP A O 1
ATOM 7015 N N . THR A 1 913 ? 1.319 18.075 -0.349 1.00 93.12 913 THR A N 1
ATOM 7016 C CA . THR A 1 913 ? 2.113 16.871 -0.624 1.00 93.12 913 THR A CA 1
ATOM 7017 C C . THR A 1 913 ? 1.275 15.627 -0.925 1.00 93.12 913 THR A C 1
ATOM 7019 O O . THR A 1 913 ? 1.847 14.594 -1.264 1.00 93.12 913 THR A O 1
ATOM 7022 N N . THR A 1 914 ? -0.059 15.702 -0.867 1.00 95.75 914 THR A N 1
ATOM 7023 C CA . THR A 1 914 ? -0.918 14.556 -1.190 1.00 95.75 914 THR A CA 1
ATOM 7024 C C . THR A 1 914 ? -0.831 14.211 -2.679 1.00 95.75 914 THR A C 1
ATOM 7026 O O . THR A 1 914 ? -1.230 14.998 -3.542 1.00 95.75 914 THR A O 1
ATOM 7029 N N . ILE A 1 915 ? -0.334 13.012 -2.981 1.00 95.69 915 ILE A N 1
ATOM 7030 C CA . ILE A 1 915 ? -0.187 12.488 -4.346 1.00 95.69 915 ILE A CA 1
ATOM 7031 C C . ILE A 1 915 ? -1.331 11.569 -4.762 1.00 95.69 915 ILE A C 1
ATOM 7033 O O . ILE A 1 915 ? -1.618 11.441 -5.954 1.00 95.69 915 ILE A O 1
ATOM 7037 N N . GLN A 1 916 ? -1.972 10.921 -3.787 1.00 97.00 916 GLN A N 1
ATOM 7038 C CA . GLN A 1 916 ? -3.063 9.980 -4.012 1.00 97.00 916 GLN A CA 1
ATOM 7039 C C . GLN A 1 916 ? -4.092 10.076 -2.885 1.00 97.00 916 GLN A C 1
ATOM 7041 O O . GLN A 1 916 ? -3.719 10.156 -1.711 1.00 97.00 916 GLN A O 1
ATOM 7046 N N . ILE A 1 917 ? -5.377 10.018 -3.241 1.00 98.44 917 ILE A N 1
ATOM 7047 C CA . ILE A 1 917 ? -6.472 9.782 -2.291 1.00 98.44 917 ILE A CA 1
ATOM 7048 C C . ILE A 1 917 ? -7.256 8.570 -2.772 1.00 98.44 917 ILE A C 1
ATOM 7050 O O . ILE A 1 917 ? -7.690 8.531 -3.920 1.00 98.44 917 ILE A O 1
ATOM 7054 N N . ILE A 1 918 ? -7.439 7.586 -1.901 1.00 98.75 918 ILE A N 1
ATOM 7055 C CA . ILE A 1 918 ? -8.059 6.302 -2.230 1.00 98.75 918 ILE A CA 1
ATOM 7056 C C . ILE A 1 918 ? -9.311 6.149 -1.379 1.00 98.75 918 ILE A C 1
ATOM 7058 O O . ILE A 1 918 ? -9.240 6.277 -0.157 1.00 98.75 918 ILE A O 1
ATOM 7062 N N . LEU A 1 919 ? -10.439 5.874 -2.030 1.00 98.75 919 LEU A N 1
ATOM 7063 C CA . LEU A 1 919 ? -11.723 5.618 -1.392 1.00 98.75 919 LEU A CA 1
ATOM 7064 C C . LEU A 1 919 ? -12.188 4.214 -1.760 1.00 98.75 919 LEU A C 1
ATOM 7066 O O . LEU A 1 919 ? -12.286 3.898 -2.949 1.00 98.75 919 LEU A O 1
ATOM 7070 N N . PHE A 1 920 ? -12.501 3.385 -0.769 1.00 98.69 920 PHE A N 1
ATOM 7071 C CA . PHE A 1 920 ? -12.933 2.012 -1.015 1.00 98.69 920 PHE A CA 1
ATOM 7072 C C . PHE A 1 920 ? -14.144 1.625 -0.170 1.00 98.69 920 PHE A C 1
ATOM 7074 O O . PHE A 1 920 ? -14.150 1.806 1.044 1.00 98.69 920 PHE A O 1
ATOM 7081 N N . ASP A 1 921 ? -15.166 1.094 -0.834 1.00 98.25 921 ASP A N 1
ATOM 7082 C CA . ASP A 1 921 ? -16.328 0.466 -0.216 1.00 98.25 921 ASP A CA 1
ATOM 7083 C C . ASP A 1 921 ? -16.201 -1.040 -0.403 1.00 98.25 921 ASP A C 1
ATOM 7085 O O . ASP A 1 921 ? -16.388 -1.567 -1.503 1.00 98.25 921 ASP A O 1
ATOM 7089 N N . THR A 1 922 ? -15.853 -1.709 0.688 1.00 97.00 922 THR A N 1
ATOM 7090 C CA . THR A 1 922 ? -15.537 -3.141 0.726 1.00 97.00 922 THR A CA 1
ATOM 7091 C C . THR A 1 922 ? -16.716 -4.037 0.343 1.00 97.00 922 THR A C 1
ATOM 7093 O O . THR A 1 922 ? -16.501 -5.110 -0.213 1.00 97.00 922 THR A O 1
ATOM 7096 N N . MET A 1 923 ? -17.961 -3.616 0.599 1.00 94.88 923 MET A N 1
ATOM 7097 C CA . MET A 1 923 ? -19.150 -4.446 0.358 1.00 94.88 923 MET A CA 1
ATOM 7098 C C . MET A 1 923 ? -19.627 -4.394 -1.085 1.00 94.88 923 MET A C 1
ATOM 7100 O O . MET A 1 923 ? -20.077 -5.403 -1.626 1.00 94.88 923 MET A O 1
ATOM 7104 N N . ASN A 1 924 ? -19.543 -3.217 -1.703 1.00 95.06 924 ASN A N 1
ATOM 7105 C CA . ASN A 1 924 ? -19.917 -3.036 -3.104 1.00 95.06 924 ASN A CA 1
ATOM 7106 C C . ASN A 1 924 ? -18.711 -3.110 -4.048 1.00 95.06 924 ASN A C 1
ATOM 7108 O O . ASN A 1 924 ? -18.880 -2.926 -5.253 1.00 95.06 924 ASN A O 1
ATOM 7112 N N . SER A 1 925 ? -17.509 -3.343 -3.506 1.00 94.06 925 SER A N 1
ATOM 7113 C CA . SER A 1 925 ? -16.243 -3.363 -4.239 1.00 94.06 925 SER A CA 1
ATOM 7114 C C . SER A 1 925 ? -16.052 -2.113 -5.109 1.00 94.06 925 SER A C 1
ATOM 7116 O O . SER A 1 925 ? -15.607 -2.185 -6.254 1.00 94.06 925 SER A O 1
ATOM 7118 N N . LYS A 1 926 ? -16.424 -0.943 -4.575 1.00 97.25 926 LYS A N 1
ATOM 7119 C CA . LYS A 1 926 ? -16.343 0.330 -5.298 1.00 97.25 926 LYS A CA 1
ATOM 7120 C C . LYS A 1 926 ? -15.071 1.070 -4.912 1.00 97.25 926 LYS A C 1
ATOM 7122 O O . LYS A 1 926 ? -14.948 1.539 -3.782 1.00 97.25 926 LYS A O 1
ATOM 7127 N N . LEU A 1 927 ? -14.157 1.206 -5.869 1.00 98.38 927 LEU A N 1
ATOM 7128 C CA . LEU A 1 927 ? -12.879 1.891 -5.707 1.00 98.38 927 LEU A CA 1
ATOM 7129 C C . LEU A 1 927 ? -12.882 3.211 -6.482 1.00 98.38 927 LEU A C 1
ATOM 7131 O O . LEU A 1 927 ? -13.055 3.225 -7.700 1.00 98.38 927 LEU A O 1
ATOM 7135 N N . LYS A 1 928 ? -12.660 4.323 -5.782 1.00 98.50 928 LYS A N 1
ATOM 7136 C CA . LYS A 1 928 ? -12.381 5.625 -6.395 1.00 98.50 928 LYS A CA 1
ATOM 7137 C C . LYS A 1 928 ? -10.981 6.071 -6.006 1.00 98.50 928 LYS A C 1
ATOM 7139 O O . LYS A 1 928 ? -10.600 5.952 -4.844 1.00 98.50 928 LYS A O 1
ATOM 7144 N N . VAL A 1 929 ? -10.236 6.624 -6.952 1.00 98.56 929 VAL A N 1
ATOM 7145 C CA . VAL A 1 929 ? -8.891 7.139 -6.693 1.00 98.56 929 VAL A CA 1
ATOM 7146 C C . VAL A 1 929 ? -8.745 8.518 -7.314 1.00 98.56 929 VAL A C 1
ATOM 7148 O O . VAL A 1 929 ? -9.134 8.740 -8.455 1.00 98.56 929 VAL A O 1
ATOM 7151 N N . PHE A 1 930 ? -8.183 9.448 -6.556 1.00 97.94 930 PHE A N 1
ATOM 7152 C CA . PHE A 1 930 ? -7.603 10.671 -7.086 1.00 97.94 930 PHE A CA 1
ATOM 7153 C C . PHE A 1 930 ? -6.105 10.442 -7.267 1.00 97.94 930 PHE A C 1
ATOM 7155 O O . PHE A 1 930 ? -5.417 10.065 -6.315 1.00 97.94 930 PHE A O 1
ATOM 7162 N N . PHE A 1 931 ? -5.610 10.695 -8.476 1.00 96.50 931 PHE A N 1
ATOM 7163 C CA . PHE A 1 931 ? -4.185 10.777 -8.773 1.00 96.50 931 PHE A CA 1
ATOM 7164 C C . PHE A 1 931 ? -3.835 12.225 -9.070 1.00 96.50 931 PHE A C 1
ATOM 7166 O O . PHE A 1 931 ? -4.464 12.865 -9.916 1.00 96.50 931 PHE A O 1
ATOM 7173 N N . ARG A 1 932 ? -2.810 12.748 -8.402 1.00 93.75 932 ARG A N 1
ATOM 7174 C CA . ARG A 1 932 ? -2.345 14.100 -8.682 1.00 93.75 932 ARG A CA 1
ATOM 7175 C C . ARG A 1 932 ? -1.792 14.181 -10.110 1.00 93.75 932 ARG A C 1
ATOM 7177 O O . ARG A 1 932 ? -0.914 13.415 -10.486 1.00 93.75 932 ARG A O 1
ATOM 7184 N N . SER A 1 933 ? -2.306 15.126 -10.897 1.00 84.56 933 SER A N 1
ATOM 7185 C CA . SER A 1 933 ? -1.937 15.307 -12.311 1.00 84.56 933 SER A CA 1
ATOM 7186 C C . SER A 1 933 ? -1.213 16.627 -12.605 1.00 84.56 933 SER A C 1
ATOM 7188 O O . SER A 1 933 ? -0.573 16.758 -13.648 1.00 84.56 933 SER A O 1
ATOM 7190 N N . SER A 1 934 ? -1.302 17.626 -11.713 1.00 73.38 934 SER A N 1
ATOM 7191 C CA . SER A 1 934 ? -0.853 18.998 -11.990 1.00 73.38 934 SER A CA 1
ATOM 7192 C C . SER A 1 934 ? 0.159 19.553 -10.980 1.00 73.38 934 SER A C 1
ATOM 7194 O O . SER A 1 934 ? 0.271 19.104 -9.836 1.00 73.38 934 SER A O 1
ATOM 7196 N N . ASN A 1 935 ? 0.882 20.595 -11.411 1.00 71.44 935 ASN A N 1
ATOM 7197 C CA . ASN A 1 935 ? 1.821 21.346 -10.571 1.00 71.44 935 ASN A CA 1
ATOM 7198 C C . ASN A 1 935 ? 1.125 22.167 -9.468 1.00 71.44 935 ASN A C 1
ATOM 7200 O O . ASN A 1 935 ? 1.774 22.614 -8.519 1.00 71.44 935 ASN A O 1
ATOM 7204 N N . THR A 1 936 ? -0.185 22.368 -9.565 1.00 78.75 936 THR A N 1
ATOM 7205 C CA . THR A 1 936 ? -0.985 23.082 -8.569 1.00 78.75 936 THR A CA 1
ATOM 7206 C C . THR A 1 936 ? -1.761 22.093 -7.713 1.00 78.75 936 THR A C 1
ATOM 7208 O O . THR A 1 936 ? -2.179 21.039 -8.183 1.00 78.75 936 THR A O 1
ATOM 7211 N N . VAL A 1 937 ? -1.914 22.399 -6.427 1.00 86.50 937 VAL A N 1
ATOM 7212 C CA . VAL A 1 937 ? -2.835 21.641 -5.577 1.00 86.50 937 VAL A CA 1
ATOM 7213 C C . VAL A 1 937 ? -4.245 22.076 -5.959 1.00 86.50 937 VAL A C 1
ATOM 7215 O O . VAL A 1 937 ? -4.545 23.268 -5.882 1.00 86.50 937 VAL A O 1
ATOM 7218 N N . ASP A 1 938 ? -5.057 21.140 -6.435 1.00 90.12 938 ASP A N 1
ATOM 7219 C CA . ASP A 1 938 ? -6.449 21.407 -6.780 1.00 90.12 938 ASP A CA 1
ATOM 7220 C C . ASP A 1 938 ? -7.284 21.351 -5.496 1.00 90.12 938 ASP A C 1
ATOM 7222 O O . ASP A 1 938 ? -7.267 20.312 -4.849 1.00 90.12 938 ASP A O 1
ATOM 7226 N N . PRO A 1 939 ? -7.977 22.419 -5.068 1.00 92.00 939 PRO A N 1
ATOM 7227 C CA . PRO A 1 939 ? -8.858 22.336 -3.904 1.00 92.00 939 PRO A CA 1
ATOM 7228 C C . PRO A 1 939 ? -9.979 21.294 -4.058 1.00 92.00 939 PRO A C 1
ATOM 7230 O O . PRO A 1 939 ? -10.455 20.793 -3.042 1.00 92.00 939 PRO A O 1
ATOM 7233 N N . ASP A 1 940 ? -10.354 20.944 -5.293 1.00 93.56 940 ASP A N 1
ATOM 7234 C CA . ASP A 1 940 ? -11.450 20.031 -5.612 1.00 93.56 940 ASP A CA 1
ATOM 7235 C C . ASP A 1 940 ? -10.926 18.814 -6.409 1.00 93.56 940 ASP A C 1
ATOM 7237 O O . ASP A 1 940 ? -11.142 18.719 -7.618 1.00 93.56 940 ASP A O 1
ATOM 7241 N N . PRO A 1 941 ? -10.216 17.864 -5.766 1.00 95.25 941 PRO A N 1
ATOM 7242 C CA . PRO A 1 941 ? -9.575 16.752 -6.465 1.00 95.25 941 PRO A CA 1
ATOM 7243 C C . PRO A 1 941 ? -10.585 15.883 -7.231 1.00 95.25 941 PRO A C 1
ATOM 7245 O O . PRO A 1 941 ? -11.586 15.419 -6.678 1.00 95.25 941 PRO A O 1
ATOM 7248 N N . GLU A 1 942 ? -10.295 15.617 -8.507 1.00 95.25 942 GLU A N 1
ATOM 7249 C CA . GLU A 1 942 ? -11.132 14.780 -9.370 1.00 95.25 942 GLU A CA 1
ATOM 7250 C C . GLU A 1 942 ? -10.872 13.286 -9.126 1.00 95.25 942 GLU A C 1
ATOM 7252 O O . GLU A 1 942 ? -9.779 12.768 -9.361 1.00 95.25 942 GLU A O 1
ATOM 7257 N N . PHE A 1 943 ? -11.899 12.571 -8.670 1.00 97.81 943 PHE A N 1
ATOM 7258 C CA . PHE A 1 943 ? -11.832 11.129 -8.450 1.00 97.81 943 PHE A CA 1
ATOM 7259 C C . PHE A 1 943 ? -12.262 10.364 -9.696 1.00 97.81 943 PHE A C 1
ATOM 7261 O O . PHE A 1 943 ? -13.342 10.601 -10.239 1.00 97.81 943 PHE A O 1
ATOM 7268 N N . ILE A 1 944 ? -11.469 9.366 -10.071 1.00 97.56 944 ILE A N 1
ATOM 7269 C CA . ILE A 1 944 ? -11.825 8.389 -11.097 1.00 97.56 944 ILE A CA 1
ATOM 7270 C C . ILE A 1 944 ? -12.237 7.069 -10.451 1.00 97.56 944 ILE A C 1
ATOM 7272 O O . ILE A 1 944 ? -11.682 6.655 -9.432 1.00 97.56 944 ILE A O 1
ATOM 7276 N N . GLU A 1 945 ? -13.231 6.402 -11.032 1.00 97.69 945 GLU A N 1
ATOM 7277 C CA . GLU A 1 945 ? -13.629 5.061 -10.607 1.00 97.69 945 GLU A CA 1
ATOM 7278 C C . GLU A 1 945 ? -12.692 4.034 -11.246 1.00 97.69 945 GLU A C 1
ATOM 7280 O O . GLU A 1 945 ? -12.513 4.014 -12.465 1.00 97.69 945 GLU A O 1
ATOM 7285 N N . ILE A 1 946 ? -12.073 3.200 -10.415 1.00 97.38 946 ILE A N 1
ATOM 7286 C CA . ILE A 1 946 ? -11.164 2.150 -10.864 1.00 97.38 946 ILE A CA 1
ATOM 7287 C C . ILE A 1 946 ? -11.964 0.852 -10.962 1.00 97.38 946 ILE A C 1
ATOM 7289 O O . ILE A 1 946 ? -12.560 0.442 -9.962 1.00 97.38 946 ILE A O 1
ATOM 7293 N N . PRO A 1 947 ? -11.986 0.181 -12.129 1.00 92.62 947 PRO A N 1
ATOM 7294 C CA . PRO A 1 947 ? -12.639 -1.113 -12.260 1.00 92.62 947 PRO A CA 1
ATOM 7295 C C . PRO A 1 947 ? -12.040 -2.114 -11.272 1.00 92.62 947 PRO A C 1
ATOM 7297 O O . PRO A 1 947 ? -10.878 -2.500 -11.391 1.00 92.62 947 PRO A O 1
ATOM 7300 N N . PHE A 1 948 ? -12.836 -2.531 -10.292 1.00 87.19 948 PHE A N 1
ATOM 7301 C CA . PHE A 1 948 ? -12.423 -3.525 -9.314 1.00 87.19 948 PHE A CA 1
ATOM 7302 C C . PHE A 1 948 ? -12.715 -4.923 -9.863 1.00 87.19 948 PHE A C 1
ATOM 7304 O O . PHE A 1 948 ? -13.808 -5.467 -9.701 1.00 87.19 948 PHE A O 1
ATOM 7311 N N . SER A 1 949 ? -11.752 -5.479 -10.594 1.00 79.81 949 SER A N 1
ATOM 7312 C CA . SER A 1 949 ? -11.843 -6.822 -11.167 1.00 79.81 949 SER A CA 1
ATOM 7313 C C . SER A 1 949 ? -10.489 -7.519 -11.127 1.00 79.81 949 SER A C 1
ATOM 7315 O O . SER A 1 949 ? -9.491 -6.919 -11.530 1.00 79.81 949 SER A O 1
ATOM 7317 N N . PHE A 1 950 ? -10.487 -8.782 -10.703 1.00 80.94 950 PHE A N 1
ATOM 7318 C CA . PHE A 1 950 ? -9.314 -9.657 -10.673 1.00 80.94 950 PHE A CA 1
ATOM 7319 C C . PHE A 1 950 ? -9.280 -10.612 -11.865 1.00 80.94 950 PHE A C 1
ATOM 7321 O O . PHE A 1 950 ? -10.355 -11.066 -12.320 1.00 80.94 950 PHE A O 1
#

Sequence (950 aa):
MNLLQKYVFVALLMSVLSESLTAQNNSDDLSLPDDQFGAPLYNLAIRNINSFSELWYFSSLDGIEPLSVREGASIASGVRLEYTESGVTRCVVPWGGDTLQLGYVENSELATSSEVYENARMISARQCIETFSTYQNPVTQVCIDSDLELVLGPDGVEGHCQYSEPAPLDCGNVAHGESEIRTRFALGTVPFGNTCQSQEQTSTCNNGVMSPWSGSYIHTTCVVEPSPEPSDCGNVSHGEVTRRVRFLEDQVEFGGSCLSEEQTSTCDNGVMSPWSGRFSHESCVVLAEPTLADCGDLKHGESQSRIRFLSATVEQGESCTLQTQTSTCNDGQMSDWSGSYTFEECNIIPNDDTELDISLAEDENSEPLYNLAFKDMLYPNSTKWYFASLNGSDPLSVRDAKNLGAEISLEYREDGSTLCTAVFGNDYLQLAYARNDEVINFDQSYSSASAFTAEQCLATFSTTSSTVHQKCLVNGQNLVLDNDGVTGHCIVPIETEKNCGDLAHGEETSRIRYLSATVLPGESCASEEQFATCNNGSLDFDGTFSFSSCDVSQDVNSAVTIDYTGTYYAVTIDYTKGKSRLDIGREYGEKIAAIYPDYEKNMDSLLDDVFTRRPWSPILEKVQNLRANLKEDYRDELEGLALAFNGVENNLGDGKLSRDELFLLNFFTDMTESGCSAVAAFGDASETGGTLIGRQVDWPEGGNRPLSKVPAVVTMKQGDKSFMGITFLGFMGVITAISDDNVFASSIYSETGLTYESVGRSSYGFDVRHSLENLGTADEVSAYLVDPIRNYIFDINIFVADPFHAMTVESNLGGVGTNIRRGIRYHDSVLHGGEVWNLPNTFGVVDSFLLEGNHNNHSNSSSNKNRLDYMNQELNSRIQDGVITMDDIQGISTFYTGTAPSRTDKGDIYNDTTIQIILFDTMNSKLKVFFRSSNTVDPDPEFIEIPFSF